Protein AF-0000000070372113 (afdb_homodimer)

pLDDT: mean 83.8, std 25.84, range [16.38, 98.88]

Solvent-accessible surface area (backbone atoms only — not comparable to full-atom values): 51735 Å² total; per-residue (Å²): 132,79,76,68,68,65,66,68,66,60,68,68,61,71,78,67,72,70,67,61,44,43,83,64,35,37,44,36,36,30,18,27,32,37,32,34,31,90,51,54,58,68,67,28,55,82,40,61,92,35,48,64,29,54,35,37,34,8,30,21,11,23,21,27,45,17,33,46,49,38,63,74,36,56,85,74,55,65,70,48,93,44,81,54,30,48,47,41,38,24,46,70,44,61,29,17,34,27,20,44,54,26,18,43,45,25,44,35,37,68,72,41,37,48,55,40,57,89,77,46,62,72,73,56,35,42,28,48,34,63,87,57,54,74,83,55,80,91,54,59,44,24,41,81,70,16,38,58,72,75,46,60,41,35,40,48,64,79,82,30,44,57,80,35,26,68,85,68,25,77,38,46,66,60,52,37,52,41,44,48,62,74,39,40,69,62,51,51,50,52,38,63,76,42,44,66,60,28,48,54,51,15,63,74,52,74,44,92,41,79,47,42,65,49,24,35,55,50,38,49,37,51,48,23,25,57,54,60,53,43,69,72,81,92,68,54,71,66,61,52,51,48,28,51,51,31,20,24,46,33,59,32,60,64,46,59,48,68,68,56,34,26,20,47,41,24,50,36,55,52,52,53,45,64,62,48,48,35,55,77,70,72,58,50,80,65,51,62,36,37,39,38,39,24,35,40,49,65,50,55,42,51,52,32,42,72,54,50,33,26,47,60,64,49,55,46,21,72,78,36,50,90,77,42,67,73,93,60,87,74,70,39,66,55,72,59,61,52,52,34,18,36,40,37,39,38,34,31,35,22,69,32,68,78,48,99,81,30,42,56,70,32,48,28,36,35,38,24,53,30,66,39,76,33,32,65,66,66,48,102,42,46,68,25,36,42,69,57,51,51,52,54,53,61,68,47,51,42,62,42,56,70,54,24,70,32,81,80,50,76,56,82,61,45,84,74,82,73,78,73,68,84,60,79,77,69,79,76,69,82,78,67,72,72,70,64,63,70,61,62,63,67,62,61,66,65,63,59,70,71,62,56,80,70,56,73,81,59,65,84,64,79,65,86,68,75,93,81,95,74,98,87,81,134,137,80,73,75,69,62,65,69,65,60,70,68,62,69,81,69,71,70,64,64,43,44,82,63,37,36,43,37,38,28,18,27,32,38,32,33,33,91,50,55,57,68,66,28,56,82,40,61,92,37,47,63,30,55,36,38,35,7,30,22,12,23,23,25,44,17,33,46,49,37,64,73,36,57,84,75,54,67,68,47,93,43,82,54,31,47,47,41,37,22,47,69,43,60,27,17,34,27,20,43,53,25,17,45,46,26,44,33,37,68,70,40,37,49,56,41,58,89,78,46,61,72,74,56,36,41,29,50,35,64,87,58,55,74,84,56,79,92,53,60,44,26,40,80,70,17,39,58,72,75,48,62,40,34,40,49,65,79,82,30,43,56,80,35,27,69,84,67,23,77,38,47,66,61,52,37,52,40,45,48,62,72,40,40,68,62,51,50,50,51,38,64,74,42,42,67,60,28,50,54,52,15,63,74,51,73,44,93,41,78,49,43,64,50,25,35,56,50,39,49,37,52,48,24,23,58,55,59,51,43,67,68,80,91,68,54,70,64,60,52,51,49,28,50,51,30,21,26,46,32,60,31,60,64,45,59,48,67,67,57,34,26,20,48,41,26,50,35,54,51,50,52,45,64,62,48,48,36,54,77,69,71,58,50,80,67,50,61,37,37,40,37,39,23,35,39,48,66,50,54,42,49,52,33,44,72,51,51,33,24,48,58,64,48,54,45,21,72,78,35,50,89,78,41,68,74,93,60,86,74,69,39,66,54,72,59,61,51,53,34,19,35,40,38,39,39,34,32,36,24,69,32,68,75,49,98,80,29,42,55,69,33,49,30,36,34,37,25,54,30,64,39,76,33,32,66,67,66,47,102,41,47,68,25,36,43,68,58,51,51,51,52,53,59,67,47,51,42,62,42,58,70,53,24,71,31,81,80,50,77,57,83,57,42,81,78,79,72,80,74,68,83,61,79,76,68,80,77,71,83,79,67,74,72,70,65,64,69,63,63,62,68,62,62,67,67,64,61,72,70,63,59,81,70,57,77,76,63,73,80,70,79,75,80,73,80,73,90,78,80,76,89,77,131

Organism: Tetrahymena thermophila (strain SB210) (NCBI:txid312017)

Foldseek 3Di:
DVPPPPPVVPPPPPCPVVPQWFFFAKEKEWAFFFFQAQDCFLNSVVVVVTHVHADPLRLVLLLVVLLVCCVVCPPLDDLEDDPLAEAAEEEPDRRLVSSVQSNVCNNNDFPSADFAPPPDDPCVLFDPDPPTDDPPVPGRANDPSRTDDDDYHYDYLAPCLQFNVLVNFQCLVVLLVLLCVLCVVVQVVLQVVCVVLQVVVCVSRVHGGRGLLVLLSVLSNQQSCVSVVHDDDDDDPVSNVSSQLSNQLNLQSSQVLQQSLLLSNLVNLVVVCVVVVCSLVVNSVSNHHYYYYRHHLNNVSSVCSLQQQAHNLVSCCVVPVPVRPDPDDRQHHDGRDDGGKMKMKIKIAGCAADDPVHGHRFIWIWIDTRRHTGCRLRDPDRIGTPVSVVLLSVVSHDHNCVRRVDDDDVPSSPDPPPPPPSPVPDDPDCPPPDPPPPVPPPVPPPPPPPPPPVPDPPPVPPPPPDDDDDDDDD/DPPPVPPVVPPPPPCPVVPLWFFFAKEKEWAFFFFQAQDCFLNSVVVVVTHVHADPLRLVLLLVVLLVCCVVCPPLDDLEDDPLAEAAEEEPDRRLVSSVQSNVCNNNDFPSADFADPPDDPCVLFDPDPPTDDPPVPGRANDPSRTDDDDYHYDYLAPCLQFNVLVNFQCLVVLLVLLCVLCVVVQVVLQVVCVVLQVVVCVSRVHGGRGLLVLLSVLSNQLSCVSVVHDDDDDDPVSNVSSQLSNQLNLQSSQVLQQRLLLSNLVNLVVVCVVVVCSLVVNSVSNHHYYYYRHHLNNVSSVCSLQQQAHNLVSCCVVPVPVRPDPDDRQHHDGRDDGGKMKMKIKIAGCAADDPVHGHRFIWIWIDTRRHTGCRLRDPDRIGTPVSVVLLSVVSHDHNCVRRVDDDDVPSSPDPPPPPPSPVPDDPDCPPPDPPPPVPPPVPPPPPPPPPPVPDPPPPPDPPPDDDPDDDDD

Structure (mmCIF, N/CA/C/O backbone):
data_AF-0000000070372113-model_v1
#
loop_
_entity.id
_entity.type
_entity.pdbx_description
1 polymer 'Histidine acid phosphatase family protein'
#
loop_
_atom_site.group_PDB
_atom_site.id
_atom_site.type_symbol
_atom_site.label_atom_id
_atom_site.label_alt_id
_atom_site.label_comp_id
_atom_site.label_asym_id
_atom_site.label_entity_id
_atom_site.label_seq_id
_atom_site.pdbx_PDB_ins_code
_atom_site.Cartn_x
_atom_site.Cartn_y
_atom_site.Cartn_z
_atom_site.occupancy
_atom_site.B_iso_or_equiv
_atom_site.auth_seq_id
_atom_site.auth_comp_id
_atom_site.auth_asym_id
_atom_site.auth_atom_id
_atom_site.pdbx_PDB_model_num
ATOM 1 N N . MET A 1 1 ? -46.75 -2.15 -52.312 1 27.75 1 MET A N 1
ATOM 2 C CA . MET A 1 1 ? -45.875 -1.444 -51.406 1 27.75 1 MET A CA 1
ATOM 3 C C . MET A 1 1 ? -45.938 -2.033 -50 1 27.75 1 MET A C 1
ATOM 5 O O . MET A 1 1 ? -45.312 -1.519 -49.094 1 27.75 1 MET A O 1
ATOM 9 N N . THR A 1 2 ? -46.938 -2.812 -49.656 1 32.88 2 THR A N 1
ATOM 10 C CA . THR A 1 2 ? -47.344 -3.43 -48.406 1 32.88 2 THR A CA 1
ATOM 11 C C . THR A 1 2 ? -46.375 -4.523 -48 1 32.88 2 THR A C 1
ATOM 13 O O . THR A 1 2 ? -46.5 -5.125 -46.906 1 32.88 2 THR A O 1
ATOM 16 N N . LYS A 1 3 ? -45.594 -5.113 -48.938 1 31.48 3 LYS A N 1
ATOM 17 C CA . LYS A 1 3 ? -44.844 -6.344 -48.719 1 31.48 3 LYS A CA 1
ATOM 18 C C . LYS A 1 3 ? -43.625 -6.094 -47.812 1 31.48 3 LYS A C 1
ATOM 20 O O . LYS A 1 3 ? -42.844 -6.996 -47.562 1 31.48 3 LYS A O 1
ATOM 25 N N . LYS A 1 4 ? -43.125 -4.852 -47.781 1 34.41 4 LYS A N 1
ATOM 26 C CA . LYS A 1 4 ? -41.781 -4.629 -47.25 1 34.41 4 LYS A CA 1
ATOM 27 C C . LYS A 1 4 ? -41.75 -4.727 -45.719 1 34.41 4 LYS A C 1
ATOM 29 O O . LYS A 1 4 ? -40.688 -4.59 -45.094 1 34.41 4 LYS A O 1
ATOM 34 N N . ILE A 1 5 ? -42.906 -4.422 -45.156 1 39.34 5 ILE A N 1
ATOM 35 C CA . ILE A 1 5 ? -42.75 -4.152 -43.75 1 39.34 5 ILE A CA 1
ATOM 36 C C . ILE A 1 5 ? -42.438 -5.453 -43 1 39.34 5 ILE A C 1
ATOM 38 O O . ILE A 1 5 ? -41.969 -5.434 -41.875 1 39.34 5 ILE A O 1
ATOM 42 N N . SER A 1 6 ? -42.875 -6.617 -43.656 1 38.94 6 SER A N 1
ATOM 43 C CA . SER A 1 6 ? -43.062 -7.73 -42.719 1 38.94 6 SER A CA 1
ATOM 44 C C . SER A 1 6 ? -41.719 -8.328 -42.312 1 38.94 6 SER A C 1
ATOM 46 O O . SER A 1 6 ? -41.594 -8.984 -41.281 1 38.94 6 SER A O 1
ATOM 48 N N . SER A 1 7 ? -40.719 -8.359 -43.344 1 40.34 7 SER A N 1
ATOM 49 C CA . SER A 1 7 ? -39.625 -9.305 -43.125 1 40.34 7 SER A CA 1
ATOM 50 C C . SER A 1 7 ? -38.656 -8.805 -42.062 1 40.34 7 SER A C 1
ATOM 52 O O . SER A 1 7 ? -37.844 -9.578 -41.562 1 40.34 7 SER A O 1
ATOM 54 N N . THR A 1 8 ? -38.531 -7.422 -42.031 1 39.66 8 THR A N 1
ATOM 55 C CA . THR A 1 8 ? -37.406 -6.938 -41.219 1 39.66 8 THR A CA 1
ATOM 56 C C . THR A 1 8 ? -37.656 -7.184 -39.719 1 39.66 8 THR A C 1
ATOM 58 O O . THR A 1 8 ? -36.781 -6.965 -38.906 1 39.66 8 THR A O 1
ATOM 61 N N . PHE A 1 9 ? -39 -7.375 -39.406 1 39.78 9 PHE A N 1
ATOM 62 C CA . PHE A 1 9 ? -39.25 -7.559 -37.969 1 39.78 9 PHE A CA 1
ATOM 63 C C . PHE A 1 9 ? -38.594 -8.836 -37.469 1 39.78 9 PHE A C 1
ATOM 65 O O . PHE A 1 9 ? -38.531 -9.078 -36.25 1 39.78 9 PHE A O 1
ATOM 72 N N . LEU A 1 10 ? -38.438 -9.828 -38.406 1 36.31 10 LEU A N 1
ATOM 73 C CA . LEU A 1 10 ? -38.031 -11.117 -37.875 1 36.31 10 LEU A CA 1
ATOM 74 C C . LEU A 1 10 ? -36.625 -11.031 -37.25 1 36.31 10 LEU A C 1
ATOM 76 O O . LEU A 1 10 ? -36.344 -11.664 -36.219 1 36.31 10 LEU A O 1
ATOM 80 N N . LEU A 1 11 ? -35.719 -10.391 -37.969 1 34.47 11 LEU A N 1
ATOM 81 C CA . LEU A 1 11 ? -34.344 -10.711 -37.656 1 34.47 11 LEU A CA 1
ATOM 82 C C . LEU A 1 11 ? -33.938 -10.148 -36.312 1 34.47 11 LEU A C 1
ATOM 84 O O . LEU A 1 11 ? -32.844 -10.43 -35.812 1 34.47 11 LEU A O 1
ATOM 88 N N . LEU A 1 12 ? -34.438 -8.969 -36 1 34.38 12 LEU A N 1
ATOM 89 C CA . LEU A 1 12 ? -33.844 -8.453 -34.781 1 34.38 12 LEU A CA 1
ATOM 90 C C . LEU A 1 12 ? -34.188 -9.336 -33.594 1 34.38 12 LEU A C 1
ATOM 92 O O . LEU A 1 12 ? -35.156 -9.055 -32.875 1 34.38 12 LEU A O 1
ATOM 96 N N . LEU A 1 13 ? -34.688 -10.555 -33.812 1 34.62 13 LEU A N 1
ATOM 97 C CA . LEU A 1 13 ? -34.656 -11.312 -32.562 1 34.62 13 LEU A CA 1
ATOM 98 C C . LEU A 1 13 ? -33.406 -11.031 -31.766 1 34.62 13 LEU A C 1
ATOM 100 O O . LEU A 1 13 ? -32.281 -11.336 -32.219 1 34.62 13 LEU A O 1
ATOM 104 N N . LEU A 1 14 ? -33.281 -9.914 -31.125 1 32.97 14 LEU A N 1
ATOM 105 C CA . LEU A 1 14 ? -32.312 -9.555 -30.094 1 32.97 14 LEU A CA 1
ATOM 106 C C . LEU A 1 14 ? -31.891 -10.773 -29.281 1 32.97 14 LEU A C 1
ATOM 108 O O . LEU A 1 14 ? -32.75 -11.516 -28.781 1 32.97 14 LEU A O 1
ATOM 112 N N . ALA A 1 15 ? -30.812 -11.484 -29.578 1 33.19 15 ALA A N 1
ATOM 113 C CA . ALA A 1 15 ? -30 -12.328 -28.688 1 33.19 15 ALA A CA 1
ATOM 114 C C . ALA A 1 15 ? -30.109 -11.859 -27.25 1 33.19 15 ALA A C 1
ATOM 116 O O . ALA A 1 15 ? -29.438 -10.898 -26.844 1 33.19 15 ALA A O 1
ATOM 117 N N . LEU A 1 16 ? -31.156 -11.438 -26.719 1 36.81 16 LEU A N 1
ATOM 118 C CA . LEU A 1 16 ? -31.188 -11.5 -25.266 1 36.81 16 LEU A CA 1
ATOM 119 C C . LEU A 1 16 ? -30.516 -12.781 -24.766 1 36.81 16 LEU A C 1
ATOM 121 O O . LEU A 1 16 ? -31.156 -13.844 -24.766 1 36.81 16 LEU A O 1
ATOM 125 N N . ALA A 1 17 ? -29.438 -13.211 -25.203 1 38.41 17 ALA A N 1
ATOM 126 C CA . ALA A 1 17 ? -28.719 -14.227 -24.438 1 38.41 17 ALA A CA 1
ATOM 127 C C . ALA A 1 17 ? -29.031 -14.109 -22.953 1 38.41 17 ALA A C 1
ATOM 129 O O . ALA A 1 17 ? -28.594 -13.164 -22.297 1 38.41 17 ALA A O 1
ATOM 130 N N . PHE A 1 18 ? -30.219 -14.242 -22.5 1 45.19 18 PHE A N 1
ATOM 131 C 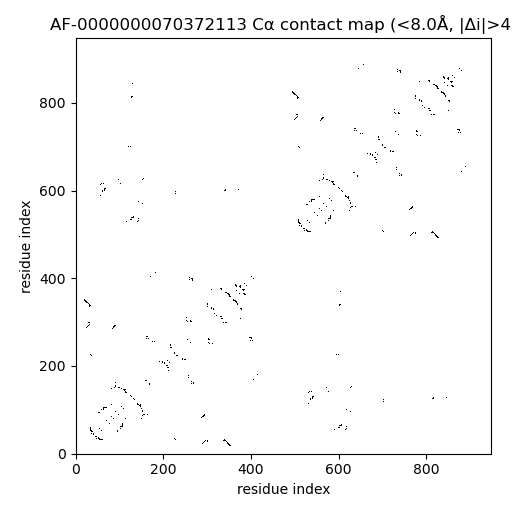CA . PHE A 1 18 ? -30.609 -14.477 -21.125 1 45.19 18 PHE A CA 1
ATOM 132 C C . PHE A 1 18 ? -29.484 -15.18 -20.359 1 45.19 18 PHE A C 1
ATOM 134 O O . PHE A 1 18 ? -29.109 -16.312 -20.688 1 45.19 18 PHE A O 1
ATOM 141 N N . ALA A 1 19 ? -28.578 -14.523 -19.812 1 61.56 19 ALA A N 1
ATOM 142 C CA . ALA A 1 19 ? -27.516 -15.094 -19 1 61.56 19 ALA A CA 1
ATOM 143 C C . ALA A 1 19 ? -28.078 -16.047 -17.953 1 61.56 19 ALA A C 1
ATOM 145 O O . ALA A 1 19 ? -29.047 -15.711 -17.25 1 61.56 19 ALA A O 1
ATOM 146 N N . ASN A 1 20 ? -28 -17.453 -17.984 1 85.56 20 ASN A N 1
ATOM 147 C CA . ASN A 1 20 ? -28.375 -18.562 -17.125 1 85.56 20 ASN A CA 1
ATOM 148 C C . ASN A 1 20 ? -27.906 -18.344 -15.688 1 85.56 20 ASN A C 1
ATOM 150 O O . ASN A 1 20 ? -28.312 -19.078 -14.781 1 85.56 20 ASN A O 1
ATOM 154 N N . ALA A 1 21 ? -27.219 -17.25 -15.5 1 95.25 21 ALA A N 1
ATOM 155 C CA . ALA A 1 21 ? -26.719 -16.953 -14.172 1 95.25 21 ALA A CA 1
ATOM 156 C C . ALA A 1 21 ? -26.203 -15.516 -14.086 1 95.25 21 ALA A C 1
ATOM 158 O O . ALA A 1 21 ? -25.922 -14.891 -15.109 1 95.25 21 ALA A O 1
ATOM 159 N N . GLU A 1 22 ? -26.297 -14.961 -12.977 1 96 22 GLU A N 1
ATOM 160 C CA . GLU A 1 22 ? -25.781 -13.609 -12.727 1 96 22 GLU A CA 1
ATOM 161 C C . GLU A 1 22 ? -24.484 -13.648 -11.922 1 96 22 GLU A C 1
ATOM 163 O O . GLU A 1 22 ? -24.422 -14.305 -10.875 1 96 22 GLU A O 1
ATOM 168 N N . LEU A 1 23 ? -23.438 -12.977 -12.414 1 97.31 23 LEU A N 1
ATOM 169 C CA . LEU A 1 23 ? -22.188 -12.828 -11.664 1 97.31 23 LEU A CA 1
ATOM 170 C C . LEU A 1 23 ? -22.391 -11.883 -10.477 1 97.31 23 LEU A C 1
ATOM 172 O O . LEU A 1 23 ? -22.828 -10.75 -10.648 1 97.31 23 LEU A O 1
ATOM 176 N N . LYS A 1 24 ? -22.031 -12.344 -9.25 1 97.31 24 LYS A N 1
ATOM 177 C CA . LYS A 1 24 ? -22.344 -11.57 -8.055 1 97.31 24 LYS A CA 1
ATOM 178 C C . LYS A 1 24 ? -21.062 -11.055 -7.395 1 97.31 24 LYS A C 1
ATOM 180 O O . LYS A 1 24 ? -21.094 -10.031 -6.707 1 97.31 24 LYS A O 1
ATOM 185 N N . PHE A 1 25 ? -19.984 -11.781 -7.586 1 98.06 25 PHE A N 1
ATOM 186 C CA . PHE A 1 25 ? -18.75 -11.453 -6.871 1 98.06 25 PHE A CA 1
ATOM 187 C C . PHE A 1 25 ? -17.547 -12.078 -7.559 1 98.06 25 PHE A C 1
ATOM 189 O O . PHE A 1 25 ? -17.625 -13.188 -8.078 1 98.06 25 PHE A O 1
ATOM 196 N N . VAL A 1 26 ? -16.422 -11.367 -7.551 1 98.56 26 VAL A N 1
ATOM 197 C CA . VAL A 1 26 ? -15.172 -11.883 -8.109 1 98.56 26 VAL A CA 1
ATOM 198 C C . VAL A 1 26 ? -14.039 -11.703 -7.102 1 98.56 26 VAL A C 1
ATOM 200 O O . VAL A 1 26 ? -13.875 -10.625 -6.527 1 98.56 26 VAL A O 1
ATOM 203 N N . PHE A 1 27 ? -13.336 -12.758 -6.824 1 98.75 27 PHE A N 1
ATOM 204 C CA . PHE A 1 27 ? -12.102 -12.734 -6.051 1 98.75 27 PHE A CA 1
ATOM 205 C C . PHE A 1 27 ? -10.914 -13.117 -6.926 1 98.75 27 PHE A C 1
ATOM 207 O O . PHE A 1 27 ? -10.859 -14.227 -7.461 1 98.75 27 PHE A O 1
ATOM 214 N N . GLN A 1 28 ? -9.984 -12.211 -7.074 1 98.81 28 GLN A N 1
ATOM 215 C CA . GLN A 1 28 ? -8.812 -12.422 -7.918 1 98.81 28 GLN A CA 1
ATOM 216 C C . GLN A 1 28 ? -7.539 -12.461 -7.082 1 98.81 28 GLN A C 1
ATOM 218 O O . GLN A 1 28 ? -7.312 -11.586 -6.246 1 98.81 28 GLN A O 1
ATOM 223 N N . LEU A 1 29 ? -6.723 -13.484 -7.246 1 98.88 29 LEU A N 1
ATOM 224 C CA . LEU A 1 29 ? -5.379 -13.594 -6.684 1 98.88 29 LEU A CA 1
ATOM 225 C C . LEU A 1 29 ? -4.348 -13.852 -7.777 1 98.88 29 LEU A C 1
ATOM 227 O O . LEU A 1 29 ? -4.578 -14.68 -8.664 1 98.88 29 LEU A O 1
ATOM 231 N N . TYR A 1 30 ? -3.256 -13.133 -7.723 1 98.88 30 TYR A N 1
ATOM 232 C CA . TYR A 1 30 ? -2.273 -13.383 -8.773 1 98.88 30 TYR A CA 1
ATOM 233 C C . TYR A 1 30 ? -0.854 -13.242 -8.234 1 98.88 30 TYR A C 1
ATOM 235 O O . TYR A 1 30 ? -0.632 -12.586 -7.215 1 98.88 30 TYR A O 1
ATOM 243 N N . ARG A 1 31 ? 0.081 -13.891 -8.953 1 98.88 31 ARG A N 1
ATOM 244 C CA . ARG A 1 31 ? 1.521 -13.734 -8.766 1 98.88 31 ARG A CA 1
ATOM 245 C C . ARG A 1 31 ? 2.016 -12.445 -9.422 1 98.88 31 ARG A C 1
ATOM 247 O O . ARG A 1 31 ? 1.484 -12.023 -10.453 1 98.88 31 ARG A O 1
ATOM 254 N N . HIS A 1 32 ? 2.959 -11.836 -8.852 1 98.88 32 HIS A N 1
ATOM 255 C CA . HIS A 1 32 ? 3.609 -10.68 -9.453 1 98.88 32 HIS A CA 1
ATOM 256 C C . HIS A 1 32 ? 4.137 -11.008 -10.852 1 98.88 32 HIS A C 1
ATOM 258 O O . HIS A 1 32 ? 4.191 -12.18 -11.234 1 98.88 32 HIS A O 1
ATOM 264 N N . GLY A 1 33 ? 4.488 -9.961 -11.609 1 98.81 33 GLY A N 1
ATOM 265 C CA . GLY A 1 33 ? 5.043 -10.109 -12.945 1 98.81 33 GLY A CA 1
ATOM 266 C C . GLY A 1 33 ? 6.523 -10.445 -12.945 1 98.81 33 GLY A C 1
ATOM 267 O O . GLY A 1 33 ? 7.094 -10.75 -11.891 1 98.81 33 GLY A O 1
ATOM 268 N N . ALA A 1 34 ? 7.051 -10.344 -14.117 1 98.62 34 ALA A N 1
ATOM 269 C CA . ALA A 1 34 ? 8.461 -10.68 -14.305 1 98.62 34 ALA A CA 1
ATOM 270 C C . ALA A 1 34 ? 9.352 -9.836 -13.406 1 98.62 34 ALA A C 1
ATOM 272 O O . ALA A 1 34 ? 9.117 -8.633 -13.234 1 98.62 34 ALA A O 1
ATOM 273 N N . ARG A 1 35 ? 10.367 -10.43 -12.852 1 97.94 35 ARG A N 1
ATOM 274 C CA . ARG A 1 35 ? 11.305 -9.781 -11.938 1 97.94 35 ARG A CA 1
ATOM 275 C C . ARG A 1 35 ? 12.75 -10.141 -12.297 1 97.94 35 ARG A C 1
ATOM 277 O O . ARG A 1 35 ? 12.992 -10.914 -13.219 1 97.94 35 ARG A O 1
ATOM 284 N N . GLY A 1 36 ? 13.672 -9.492 -11.609 1 96.44 36 GLY A N 1
ATOM 285 C CA . GLY A 1 36 ? 15.055 -9.914 -11.703 1 96.44 36 GLY A CA 1
ATOM 286 C C . GLY A 1 36 ? 15.32 -11.266 -11.07 1 96.44 36 GLY A C 1
ATOM 287 O O . GLY A 1 36 ? 14.516 -11.75 -10.273 1 96.44 36 GLY A O 1
ATOM 288 N N . PRO A 1 37 ? 16.453 -11.859 -11.477 1 95.38 37 PRO A N 1
ATOM 289 C CA . PRO A 1 37 ? 16.781 -13.188 -10.953 1 95.38 37 PRO A CA 1
ATOM 290 C C . PRO A 1 37 ? 17.219 -13.156 -9.492 1 95.38 37 PRO A C 1
ATOM 292 O O . PRO A 1 37 ? 17.438 -12.078 -8.938 1 95.38 37 PRO A O 1
ATOM 295 N N . ILE A 1 38 ? 17.219 -14.289 -8.852 1 92.06 38 ILE A N 1
ATOM 296 C CA . ILE A 1 38 ? 17.672 -14.398 -7.469 1 92.06 38 ILE A CA 1
ATOM 297 C C . ILE A 1 38 ? 19.078 -15 -7.426 1 92.06 38 ILE A C 1
ATOM 299 O O . ILE A 1 38 ? 19.719 -15.016 -6.375 1 92.06 38 ILE A O 1
ATOM 303 N N . ASN A 1 39 ? 19.516 -15.562 -8.57 1 89.44 39 ASN A N 1
ATOM 304 C CA . ASN A 1 39 ? 20.828 -16.156 -8.695 1 89.44 39 ASN A CA 1
ATOM 305 C C . ASN A 1 39 ? 21.656 -15.484 -9.797 1 89.44 39 ASN A C 1
ATOM 307 O O . ASN A 1 39 ? 21.094 -14.797 -10.648 1 89.44 39 ASN A O 1
ATOM 311 N N . ASP A 1 40 ? 22.938 -15.672 -9.719 1 88.88 40 ASP A N 1
ATOM 312 C CA . ASP A 1 40 ? 23.812 -15.039 -10.703 1 88.88 40 ASP A CA 1
ATOM 313 C C . ASP A 1 40 ? 24.219 -16.016 -11.797 1 88.88 40 ASP A C 1
ATOM 315 O O . ASP A 1 40 ? 25.141 -15.75 -12.57 1 88.88 40 ASP A O 1
ATOM 319 N N . TRP A 1 41 ? 23.562 -17.141 -11.836 1 89 41 TRP A N 1
ATOM 320 C CA . TRP A 1 41 ? 23.875 -18.109 -12.875 1 89 41 TRP A CA 1
ATOM 321 C C . TRP A 1 41 ? 23.406 -17.609 -14.242 1 89 41 TRP A C 1
ATOM 323 O O . TRP A 1 41 ? 22.594 -16.703 -14.336 1 89 41 TRP A O 1
ATOM 333 N N . PHE A 1 42 ? 24.031 -18.203 -15.328 1 90.5 42 PHE A N 1
ATOM 334 C CA . PHE A 1 42 ? 23.641 -17.891 -16.703 1 90.5 42 PHE A CA 1
ATOM 335 C C . PHE A 1 42 ? 23.703 -16.391 -16.938 1 90.5 42 PHE A C 1
ATOM 337 O O . PHE A 1 42 ? 22.734 -15.805 -17.453 1 90.5 42 PHE A O 1
ATOM 344 N N . ASN A 1 43 ? 24.625 -15.672 -16.438 1 79.38 43 ASN A N 1
ATOM 345 C CA . ASN A 1 43 ? 24.891 -14.242 -16.547 1 79.38 43 ASN A CA 1
ATOM 346 C C . ASN A 1 43 ? 23.891 -13.414 -15.742 1 79.38 43 ASN A C 1
ATOM 348 O O . ASN A 1 43 ? 23.625 -12.258 -16.062 1 79.38 43 ASN A O 1
ATOM 352 N N . GLY A 1 44 ? 23.344 -14.078 -14.828 1 75.5 44 GLY A N 1
ATOM 353 C CA . GLY A 1 44 ? 22.406 -13.383 -13.953 1 75.5 44 GLY A CA 1
ATOM 354 C C . GLY A 1 44 ? 23.062 -12.266 -13.164 1 75.5 44 GLY A C 1
ATOM 355 O O . GLY A 1 44 ? 22.375 -11.328 -12.734 1 75.5 44 GLY A O 1
ATOM 356 N N . GLY A 1 45 ? 24.312 -12.289 -13.047 1 78.88 45 GLY A N 1
ATOM 357 C CA . GLY A 1 45 ? 25.047 -11.273 -12.305 1 78.88 45 GLY A CA 1
ATOM 358 C C . GLY A 1 45 ? 24.953 -9.898 -12.93 1 78.88 45 GLY A C 1
ATOM 359 O O . GLY A 1 45 ? 25.109 -8.891 -12.242 1 78.88 45 GLY A O 1
ATOM 360 N N . GLU A 1 46 ? 24.641 -9.844 -14.172 1 85.81 46 GLU A N 1
ATOM 361 C CA . GLU A 1 46 ? 24.484 -8.57 -14.875 1 85.81 46 GLU A CA 1
ATOM 362 C C . GLU A 1 46 ? 23.234 -7.828 -14.406 1 85.81 46 GLU A C 1
ATOM 364 O O . GLU A 1 46 ? 23.078 -6.637 -14.68 1 85.81 46 GLU A O 1
ATOM 369 N N . GLN A 1 47 ? 22.422 -8.562 -13.664 1 91.06 47 GLN A N 1
ATOM 370 C CA . GLN A 1 47 ? 21.141 -8 -13.242 1 91.06 47 GLN A CA 1
ATOM 371 C C . GLN A 1 47 ? 21.125 -7.762 -11.734 1 91.06 47 GLN A C 1
ATOM 373 O O . GLN A 1 47 ? 20.047 -7.723 -11.125 1 91.06 47 GLN A O 1
ATOM 378 N N . LYS A 1 48 ? 22.188 -7.594 -11.117 1 88.81 48 LYS A N 1
ATOM 379 C CA . LYS A 1 48 ? 22.297 -7.5 -9.664 1 88.81 48 LYS A CA 1
ATOM 380 C C . LYS A 1 48 ? 21.516 -6.297 -9.133 1 88.81 48 LYS A C 1
ATOM 382 O O . LYS A 1 48 ? 20.953 -6.352 -8.039 1 88.81 48 LYS A O 1
ATOM 387 N N . ASP A 1 49 ? 21.422 -5.27 -9.875 1 87.75 49 ASP A N 1
ATOM 388 C CA . ASP A 1 49 ? 20.766 -4.035 -9.445 1 87.75 49 ASP A CA 1
ATOM 389 C C . ASP A 1 49 ? 19.25 -4.203 -9.383 1 87.75 49 ASP A C 1
ATOM 391 O O . ASP A 1 49 ? 18.562 -3.395 -8.766 1 87.75 49 ASP A O 1
ATOM 395 N N . ILE A 1 50 ? 18.75 -5.27 -10.008 1 91.81 50 ILE A N 1
ATOM 396 C CA . ILE A 1 50 ? 17.297 -5.438 -10.047 1 91.81 50 ILE A CA 1
ATOM 397 C C . ILE A 1 50 ? 16.922 -6.801 -9.469 1 91.81 50 ILE A C 1
ATOM 399 O O . ILE A 1 50 ? 15.844 -7.332 -9.766 1 91.81 50 ILE A O 1
ATOM 403 N N . TYR A 1 51 ? 17.828 -7.402 -8.664 1 93 51 TYR A N 1
ATOM 404 C CA . TYR A 1 51 ? 17.516 -8.688 -8.047 1 93 51 TYR A CA 1
ATOM 405 C C . TYR A 1 51 ? 16.188 -8.625 -7.301 1 93 51 TYR A C 1
ATOM 407 O O . TYR A 1 51 ? 15.977 -7.734 -6.473 1 93 51 TYR A O 1
ATOM 415 N N . ASN A 1 52 ? 15.289 -9.516 -7.68 1 94.06 52 ASN A N 1
ATOM 416 C CA . ASN A 1 52 ? 14.016 -9.727 -7.004 1 94.06 52 ASN A CA 1
ATOM 417 C C . ASN A 1 52 ? 13.039 -8.586 -7.273 1 94.06 52 ASN A C 1
ATOM 419 O O . ASN A 1 52 ? 11.891 -8.625 -6.824 1 94.06 52 ASN A O 1
ATOM 423 N N . GLU A 1 53 ? 13.461 -7.543 -8.039 1 96.69 53 GLU A N 1
ATOM 424 C CA . GLU A 1 53 ? 12.609 -6.383 -8.305 1 96.69 53 GLU A CA 1
ATOM 425 C C . GLU A 1 53 ? 11.781 -6.578 -9.57 1 96.69 53 GLU A C 1
ATOM 427 O O . GLU A 1 53 ? 12.242 -7.195 -10.531 1 96.69 53 GLU A O 1
ATOM 432 N N . LEU A 1 54 ? 10.562 -6.023 -9.516 1 98.19 54 LEU A N 1
ATOM 433 C CA . LEU A 1 54 ? 9.734 -6.055 -10.719 1 98.19 54 LEU A CA 1
ATOM 434 C C . LEU A 1 54 ? 10.422 -5.34 -11.875 1 98.19 54 LEU A C 1
ATOM 436 O O . LEU A 1 54 ? 11.023 -4.277 -11.688 1 98.19 54 LEU A O 1
ATOM 440 N N . THR A 1 55 ? 10.328 -5.887 -13.062 1 97.5 55 THR A N 1
ATOM 441 C CA . THR A 1 55 ? 10.914 -5.277 -14.25 1 97.5 55 THR A CA 1
ATOM 442 C C . THR A 1 55 ? 9.844 -4.613 -15.109 1 97.5 55 THR A C 1
ATOM 444 O O . THR A 1 55 ? 8.648 -4.848 -14.906 1 97.5 55 THR A O 1
ATOM 447 N N . PRO A 1 56 ? 10.258 -3.832 -16.109 1 97.62 56 PRO A N 1
ATOM 448 C CA . PRO A 1 56 ? 9.281 -3.232 -17.016 1 97.62 56 PRO A CA 1
ATOM 449 C C . PRO A 1 56 ? 8.414 -4.273 -17.719 1 97.62 56 PRO A C 1
ATOM 451 O O . PRO A 1 56 ? 7.227 -4.031 -17.969 1 97.62 56 PRO A O 1
ATOM 454 N N . THR A 1 57 ? 9 -5.398 -18 1 98.44 57 THR A N 1
ATOM 455 C CA . THR A 1 57 ? 8.234 -6.484 -18.594 1 98.44 57 THR A CA 1
ATOM 456 C C . THR A 1 57 ? 7.121 -6.945 -17.656 1 98.44 57 THR A C 1
ATOM 458 O O . THR A 1 57 ? 5.996 -7.199 -18.094 1 98.44 57 THR A O 1
ATOM 461 N N . GLY A 1 58 ? 7.48 -7.094 -16.422 1 98.69 58 GLY A N 1
ATOM 462 C CA . GLY A 1 58 ? 6.484 -7.465 -15.43 1 98.69 58 GLY A CA 1
ATOM 463 C C . GLY A 1 58 ? 5.367 -6.449 -15.289 1 98.69 58 GLY A C 1
ATOM 464 O O . GLY A 1 58 ? 4.203 -6.816 -15.117 1 98.69 58 GLY A O 1
ATOM 465 N N . GLU A 1 59 ? 5.691 -5.18 -15.344 1 98.62 59 GLU A N 1
ATOM 466 C CA . GLU A 1 59 ? 4.676 -4.129 -15.328 1 98.62 59 GLU A CA 1
ATOM 467 C C . GLU A 1 59 ? 3.713 -4.277 -16.5 1 98.62 59 GLU A C 1
ATOM 469 O O . GLU A 1 59 ? 2.496 -4.207 -16.328 1 98.62 59 GLU A O 1
ATOM 474 N N . ARG A 1 60 ? 4.27 -4.52 -17.641 1 98.62 60 ARG A N 1
ATOM 475 C CA . ARG A 1 60 ? 3.467 -4.641 -18.859 1 98.62 60 ARG A CA 1
ATOM 476 C C . ARG A 1 60 ? 2.572 -5.875 -18.797 1 98.62 60 ARG A C 1
ATOM 478 O O . ARG A 1 60 ? 1.423 -5.836 -19.234 1 98.62 60 ARG A O 1
ATOM 485 N N . GLN A 1 61 ? 3.133 -6.984 -18.297 1 98.75 61 GLN A N 1
ATOM 486 C CA . GLN A 1 61 ? 2.318 -8.18 -18.109 1 98.75 61 GLN A CA 1
ATOM 487 C C . GLN A 1 61 ? 1.062 -7.859 -17.297 1 98.75 61 GLN A C 1
ATOM 489 O O . GLN A 1 61 ? -0.039 -8.273 -17.672 1 98.75 61 GLN A O 1
ATOM 494 N N . HIS A 1 62 ? 1.229 -7.113 -16.281 1 98.81 62 HIS A N 1
ATOM 495 C CA . HIS A 1 62 ? 0.099 -6.848 -15.406 1 98.81 62 HIS A CA 1
ATOM 496 C C . HIS A 1 62 ? -0.822 -5.785 -15.992 1 98.81 62 HIS A C 1
ATOM 498 O O . HIS A 1 62 ? -2.039 -5.832 -15.797 1 98.81 62 HIS A O 1
ATOM 504 N N . TYR A 1 63 ? -0.255 -4.816 -16.672 1 98.62 63 TYR A N 1
ATOM 505 C CA . TYR A 1 63 ? -1.141 -3.928 -17.406 1 98.62 63 TYR A CA 1
ATOM 506 C C . TYR A 1 63 ? -2.055 -4.719 -18.344 1 98.62 63 TYR A C 1
ATOM 508 O O . TYR A 1 63 ? -3.268 -4.5 -18.359 1 98.62 63 TYR A O 1
ATOM 516 N N . ASN A 1 64 ? -1.466 -5.617 -19.062 1 98.75 64 ASN A N 1
ATOM 517 C CA . ASN A 1 64 ? -2.232 -6.422 -20 1 98.75 64 ASN A CA 1
ATOM 518 C C . ASN A 1 64 ? -3.234 -7.324 -19.297 1 98.75 64 ASN A C 1
ATOM 520 O O . ASN A 1 64 ? -4.352 -7.523 -19.781 1 98.75 64 ASN A O 1
ATOM 524 N N . LEU A 1 65 ? -2.791 -7.891 -18.188 1 98.81 65 LEU A N 1
ATOM 525 C CA . LEU A 1 65 ? -3.727 -8.711 -17.422 1 98.81 65 LEU A CA 1
ATOM 526 C C . LEU A 1 65 ? -4.898 -7.875 -16.922 1 98.81 65 LEU A C 1
ATOM 528 O O . LEU A 1 65 ? -6.051 -8.312 -16.984 1 98.81 65 LEU A O 1
ATOM 532 N N . GLY A 1 66 ? -4.602 -6.672 -16.375 1 98.5 66 GLY A N 1
ATOM 533 C CA . GLY A 1 66 ? -5.66 -5.766 -15.969 1 98.5 66 GLY A CA 1
ATOM 534 C C . GLY A 1 66 ? -6.605 -5.395 -17.094 1 98.5 66 GLY A C 1
ATOM 535 O O . GLY A 1 66 ? -7.824 -5.367 -16.906 1 98.5 66 GLY A O 1
ATOM 536 N N . SER A 1 67 ? -6.039 -5.113 -18.219 1 98 67 SER A N 1
ATOM 537 C CA . SER A 1 67 ? -6.84 -4.781 -19.391 1 98 67 SER A CA 1
ATOM 538 C C . SER A 1 67 ? -7.723 -5.949 -19.812 1 98 67 SER A C 1
ATOM 540 O O . SER A 1 67 ? -8.867 -5.75 -20.234 1 98 67 SER A O 1
ATOM 542 N N . LYS A 1 68 ? -7.152 -7.125 -19.719 1 98.25 68 LYS A N 1
ATOM 543 C CA . LYS A 1 68 ? -7.93 -8.32 -20.031 1 98.25 68 LYS A CA 1
ATOM 544 C C . LYS A 1 68 ? -9.117 -8.461 -19.078 1 98.25 68 LYS A C 1
ATOM 546 O O . LYS A 1 68 ? -10.211 -8.844 -19.484 1 98.25 68 LYS A O 1
ATOM 551 N N . MET A 1 69 ? -8.891 -8.211 -17.75 1 98.06 69 MET A N 1
ATOM 552 C CA . MET A 1 69 ? -9.984 -8.227 -16.797 1 98.06 69 MET A CA 1
ATOM 553 C C . MET A 1 69 ? -11.062 -7.219 -17.188 1 98.06 69 MET A C 1
ATOM 555 O O . MET A 1 69 ? -12.258 -7.527 -17.125 1 98.06 69 MET A O 1
ATOM 559 N N . ARG A 1 70 ? -10.641 -6.008 -17.547 1 96.88 70 ARG A N 1
ATOM 560 C CA . ARG A 1 70 ? -11.578 -4.98 -17.969 1 96.88 70 ARG A CA 1
ATOM 561 C C . ARG A 1 70 ? -12.422 -5.465 -19.141 1 96.88 70 ARG A C 1
ATOM 563 O O . ARG A 1 70 ? -13.641 -5.273 -19.156 1 96.88 70 ARG A O 1
ATOM 570 N N . GLU A 1 71 ? -11.805 -6.055 -20.062 1 96.56 71 GLU A N 1
ATOM 571 C CA . GLU A 1 71 ? -12.484 -6.551 -21.25 1 96.56 71 GLU A CA 1
ATOM 572 C C . GLU A 1 71 ? -13.461 -7.668 -20.891 1 96.56 71 GLU A C 1
ATOM 574 O O . GLU A 1 71 ? -14.617 -7.648 -21.328 1 96.56 71 GLU A O 1
ATOM 579 N N . GLU A 1 72 ? -13 -8.594 -20.109 1 96.06 72 GLU A N 1
ATOM 580 C CA . GLU A 1 72 ? -13.773 -9.797 -19.828 1 96.06 72 GLU A CA 1
ATOM 581 C C . GLU A 1 72 ? -14.945 -9.5 -18.891 1 96.06 72 GLU A C 1
ATOM 583 O O . GLU A 1 72 ? -15.992 -10.133 -18.984 1 96.06 72 GLU A O 1
ATOM 588 N N . TYR A 1 73 ? -14.766 -8.625 -18.047 1 96.81 73 TYR A N 1
ATOM 589 C CA . TYR A 1 73 ? -15.797 -8.367 -17.047 1 96.81 73 TYR A CA 1
ATOM 590 C C . TYR A 1 73 ? -16.469 -7.023 -17.297 1 96.81 73 TYR A C 1
ATOM 592 O O . TYR A 1 73 ? -16.891 -6.344 -16.359 1 96.81 73 TYR A O 1
ATOM 600 N N . LYS A 1 74 ? -16.5 -6.758 -18.562 1 91.31 74 LYS A N 1
ATOM 601 C CA . LYS A 1 74 ? -17.188 -5.539 -18.969 1 91.31 74 LYS A CA 1
ATOM 602 C C . LYS A 1 74 ? -18.625 -5.527 -18.453 1 91.31 74 LYS A C 1
ATOM 604 O O . LYS A 1 74 ? -19.328 -6.547 -18.5 1 91.31 74 LYS A O 1
ATOM 609 N N . GLY A 1 75 ? -19.156 -4.562 -17.844 1 89.69 75 GLY A N 1
ATOM 610 C CA . GLY A 1 75 ? -20.5 -4.469 -17.297 1 89.69 75 GLY A CA 1
ATOM 611 C C . GLY A 1 75 ? -20.547 -4.758 -15.805 1 89.69 75 GLY A C 1
ATOM 612 O O . GLY A 1 75 ? -21.422 -4.254 -15.094 1 89.69 75 GLY A O 1
ATOM 613 N N . PHE A 1 76 ? -19.719 -5.75 -15.43 1 94.75 76 PHE A N 1
ATOM 614 C CA . PHE A 1 76 ? -19.656 -6.078 -14.016 1 94.75 76 PHE A CA 1
ATOM 615 C C . PHE A 1 76 ? -18.734 -5.125 -13.273 1 94.75 76 PHE A C 1
ATOM 617 O O . PHE A 1 76 ? -19.062 -4.66 -12.18 1 94.75 76 PHE A O 1
ATOM 624 N N . LEU A 1 77 ? -17.594 -4.867 -13.898 1 92.38 77 LEU A N 1
ATOM 625 C CA . LEU A 1 77 ? -16.641 -3.922 -13.336 1 92.38 77 LEU A CA 1
ATOM 626 C C . LEU A 1 77 ? -17.062 -2.484 -13.633 1 92.38 77 LEU A C 1
ATOM 628 O O . LEU A 1 77 ? -17.328 -2.133 -14.781 1 92.38 77 LEU A O 1
ATOM 632 N N . PRO A 1 78 ? -17.141 -1.68 -12.547 1 89.31 78 PRO A N 1
ATOM 633 C CA . PRO A 1 78 ? -17.438 -0.275 -12.836 1 89.31 78 PRO A CA 1
ATOM 634 C C . PRO A 1 78 ? -16.312 0.421 -13.594 1 89.31 78 PRO A C 1
ATOM 636 O O . PRO A 1 78 ? -15.148 0.062 -13.445 1 89.31 78 PRO A O 1
ATOM 639 N N . SER A 1 79 ? -16.703 1.393 -14.383 1 88.5 79 SER A N 1
ATOM 640 C CA . SER A 1 79 ? -15.703 2.133 -15.156 1 88.5 79 SER A CA 1
ATOM 641 C C . SER A 1 79 ? -14.82 2.98 -14.242 1 88.5 79 SER A C 1
ATOM 643 O O . SER A 1 79 ? -13.633 3.172 -14.516 1 88.5 79 SER A O 1
ATOM 645 N N . LYS A 1 80 ? -15.453 3.439 -13.211 1 91.81 80 LYS A N 1
ATOM 646 C CA . LYS A 1 80 ? -14.734 4.25 -12.227 1 91.81 80 LYS A CA 1
ATOM 647 C C . LYS A 1 80 ? -14.562 3.5 -10.914 1 91.81 80 LYS A C 1
ATOM 649 O O . LYS A 1 80 ? -15.484 2.816 -10.453 1 91.81 80 LYS A O 1
ATOM 654 N N . PHE A 1 81 ? -13.422 3.68 -10.414 1 92.94 81 PHE A N 1
ATOM 655 C CA . PHE A 1 81 ? -13.156 3.076 -9.109 1 92.94 81 PHE A CA 1
ATOM 656 C C . PHE A 1 81 ? -14.148 3.57 -8.07 1 92.94 81 PHE A C 1
ATOM 658 O O . PHE A 1 81 ? -14.391 4.773 -7.953 1 92.94 81 PHE A O 1
ATOM 665 N N . ASN A 1 82 ? -14.695 2.688 -7.422 1 91.38 82 ASN A N 1
ATOM 666 C CA . ASN A 1 82 ? -15.547 2.916 -6.262 1 91.38 82 ASN A CA 1
ATOM 667 C C . ASN A 1 82 ? -15.023 2.174 -5.031 1 91.38 82 ASN A C 1
ATOM 669 O O . ASN A 1 82 ? -14.953 0.944 -5.031 1 91.38 82 ASN A O 1
ATOM 673 N N . HIS A 1 83 ? -14.773 2.916 -3.988 1 91.38 83 HIS A N 1
ATOM 674 C CA . HIS A 1 83 ? -14.117 2.371 -2.803 1 91.38 83 HIS A CA 1
ATOM 675 C C . HIS A 1 83 ? -15 1.333 -2.115 1 91.38 83 HIS A C 1
ATOM 677 O O . HIS A 1 83 ? -14.5 0.485 -1.372 1 91.38 83 HIS A O 1
ATOM 683 N N . SER A 1 84 ? -16.266 1.39 -2.256 1 93.06 84 SER A N 1
ATOM 684 C CA . SER A 1 84 ? -17.172 0.43 -1.619 1 93.06 84 SER A CA 1
ATOM 685 C C . SER A 1 84 ? -17.234 -0.874 -2.408 1 93.06 84 SER A C 1
ATOM 687 O O . SER A 1 84 ? -17.578 -1.922 -1.856 1 93.06 84 SER A O 1
ATOM 689 N N . GLU A 1 85 ? -16.812 -0.867 -3.684 1 95.38 85 GLU A N 1
ATOM 690 C CA . GLU A 1 85 ? -17.062 -2.012 -4.555 1 95.38 85 GLU A CA 1
ATOM 691 C C . GLU A 1 85 ? -15.781 -2.801 -4.801 1 95.38 85 GLU A C 1
ATOM 693 O O . GLU A 1 85 ? -15.828 -3.969 -5.191 1 95.38 85 GLU A O 1
ATOM 698 N N . ILE A 1 86 ? -14.672 -2.158 -4.621 1 96.75 86 ILE A N 1
ATOM 699 C CA . ILE A 1 86 ? -13.406 -2.775 -4.992 1 96.75 86 ILE A CA 1
ATOM 700 C C . ILE A 1 86 ? -12.438 -2.715 -3.809 1 96.75 86 ILE A C 1
ATOM 702 O O . ILE A 1 86 ? -12.242 -1.653 -3.213 1 96.75 86 ILE A O 1
ATOM 706 N N . TYR A 1 87 ? -11.844 -3.791 -3.48 1 97.31 87 TYR A N 1
ATOM 707 C CA . TYR A 1 87 ? -10.812 -3.855 -2.457 1 97.31 87 TYR A CA 1
ATOM 708 C C . TYR A 1 87 ? -9.547 -4.512 -3 1 97.31 87 TY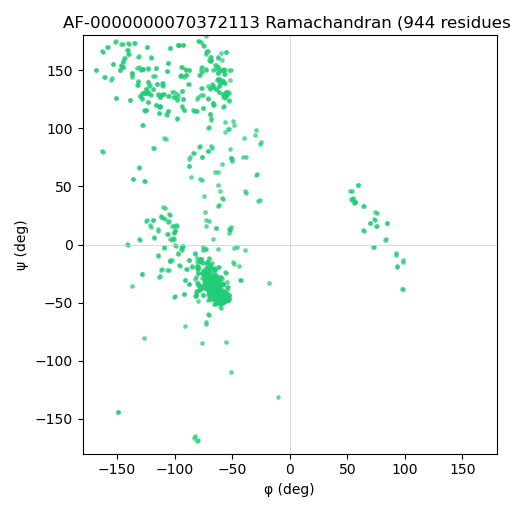R A C 1
ATOM 710 O O . TYR A 1 87 ? -9.609 -5.586 -3.605 1 97.31 87 TYR A O 1
ATOM 718 N N . VAL A 1 88 ? -8.414 -3.896 -2.805 1 98.38 88 VAL A N 1
ATOM 719 C CA . VAL A 1 88 ? -7.141 -4.402 -3.299 1 98.38 88 VAL A CA 1
ATOM 720 C C . VAL A 1 88 ? -6.156 -4.551 -2.139 1 98.38 88 VAL A C 1
ATOM 722 O O . VAL A 1 88 ? -5.965 -3.617 -1.356 1 98.38 88 VAL A O 1
ATOM 725 N N . ARG A 1 89 ? -5.527 -5.684 -2.031 1 98.06 89 ARG A N 1
ATOM 726 C CA . ARG A 1 89 ? -4.5 -5.953 -1.033 1 98.06 89 ARG A CA 1
ATOM 727 C C . ARG A 1 89 ? -3.273 -6.598 -1.671 1 98.06 89 ARG A C 1
ATOM 729 O O . ARG A 1 89 ? -3.4 -7.441 -2.561 1 98.06 89 ARG A O 1
ATOM 736 N N . SER A 1 90 ? -2.123 -6.191 -1.3 1 98.44 90 SER A N 1
ATOM 737 C CA . SER A 1 90 ? -0.858 -6.762 -1.755 1 98.44 90 SER A CA 1
ATOM 738 C C . SER A 1 90 ? -0.016 -7.246 -0.58 1 98.44 90 SER A C 1
ATOM 740 O O . SER A 1 90 ? -0.192 -6.785 0.549 1 98.44 90 SER A O 1
ATOM 742 N N . THR A 1 91 ? 0.811 -8.258 -0.84 1 98.06 91 THR A N 1
ATOM 743 C CA . THR A 1 91 ? 1.887 -8.469 0.123 1 98.06 91 THR A CA 1
ATOM 744 C C . THR A 1 91 ? 2.811 -7.25 0.174 1 98.06 91 THR A C 1
ATOM 746 O O . THR A 1 91 ? 2.814 -6.43 -0.744 1 98.06 91 THR A O 1
ATOM 749 N N . ASP A 1 92 ? 3.539 -7.164 1.232 1 96.56 92 ASP A N 1
ATOM 750 C CA . ASP A 1 92 ? 4.387 -5.992 1.45 1 96.56 92 ASP A CA 1
ATOM 751 C C . ASP A 1 92 ? 5.754 -6.176 0.794 1 96.56 92 ASP A C 1
ATOM 753 O O . ASP A 1 92 ? 6.773 -6.258 1.482 1 96.56 92 ASP A O 1
ATOM 757 N N . MET A 1 93 ? 5.777 -6.203 -0.493 1 97.19 93 MET A N 1
ATOM 758 C CA . MET A 1 93 ? 6.98 -6.281 -1.321 1 97.19 93 MET A CA 1
ATOM 759 C C . MET A 1 93 ? 6.887 -5.324 -2.504 1 97.19 93 MET A C 1
ATOM 761 O O . MET A 1 93 ? 5.82 -5.156 -3.094 1 97.19 93 MET A O 1
ATOM 765 N N . ASN A 1 94 ? 8 -4.781 -2.941 1 97.44 94 ASN A N 1
ATOM 766 C CA . ASN A 1 94 ? 8.008 -3.852 -4.066 1 97.44 94 ASN A CA 1
ATOM 767 C C . ASN A 1 94 ? 7.371 -4.465 -5.309 1 97.44 94 ASN A C 1
ATOM 769 O O . ASN A 1 94 ? 6.504 -3.852 -5.93 1 97.44 94 ASN A O 1
ATOM 773 N N . ARG A 1 95 ? 7.758 -5.629 -5.641 1 98.25 95 ARG A N 1
ATOM 774 C CA . ARG A 1 95 ? 7.352 -6.242 -6.902 1 98.25 95 ARG A CA 1
ATOM 775 C C . ARG A 1 95 ? 5.855 -6.539 -6.906 1 98.25 95 ARG A C 1
ATOM 777 O O . ARG A 1 95 ? 5.203 -6.449 -7.949 1 98.25 95 ARG A O 1
ATOM 784 N N . THR A 1 96 ? 5.27 -6.922 -5.75 1 98.75 96 THR A N 1
ATOM 785 C CA . THR A 1 96 ? 3.84 -7.207 -5.707 1 98.75 96 THR A CA 1
ATOM 786 C C . THR A 1 96 ? 3.029 -5.914 -5.691 1 98.75 96 THR A C 1
ATOM 788 O O . THR A 1 96 ? 1.977 -5.828 -6.328 1 98.75 96 THR A O 1
ATOM 791 N N . LEU A 1 97 ? 3.516 -4.93 -5.004 1 98.62 97 LEU A N 1
ATOM 792 C CA . LEU A 1 97 ? 2.865 -3.623 -4.973 1 98.62 97 LEU A CA 1
ATOM 793 C C . LEU A 1 97 ? 2.867 -2.982 -6.355 1 98.62 97 LEU A C 1
ATOM 795 O O . LEU A 1 97 ? 1.839 -2.48 -6.816 1 98.62 97 LEU A O 1
ATOM 799 N N . MET A 1 98 ? 3.949 -3.041 -6.992 1 98.56 98 MET A N 1
ATOM 800 C CA . MET A 1 98 ? 4.082 -2.461 -8.328 1 98.56 98 MET A CA 1
ATOM 801 C C . MET A 1 98 ? 3.262 -3.244 -9.344 1 98.56 98 MET A C 1
ATOM 803 O O . MET A 1 98 ? 2.707 -2.664 -10.281 1 98.56 98 MET A O 1
ATOM 807 N N . SER A 1 99 ? 3.219 -4.562 -9.188 1 98.88 99 SER A N 1
ATOM 808 C CA . SER A 1 99 ? 2.361 -5.379 -10.039 1 98.88 99 SER A CA 1
ATOM 809 C C . SER A 1 99 ? 0.896 -4.98 -9.891 1 98.88 99 SER A C 1
ATOM 811 O O . SER A 1 99 ? 0.181 -4.848 -10.883 1 98.88 99 SER A O 1
ATOM 813 N N . ALA A 1 100 ? 0.482 -4.801 -8.664 1 98.88 100 ALA A N 1
ATOM 814 C CA . ALA A 1 100 ? -0.896 -4.387 -8.422 1 98.88 100 ALA A CA 1
ATOM 815 C C . ALA A 1 100 ? -1.183 -3.031 -9.062 1 98.88 100 ALA A C 1
ATOM 817 O O . ALA A 1 100 ? -2.219 -2.85 -9.703 1 98.88 100 ALA A O 1
ATOM 818 N N . ALA A 1 101 ? -0.28 -2.098 -8.836 1 98.44 101 ALA A N 1
ATOM 819 C CA . ALA A 1 101 ? -0.458 -0.76 -9.398 1 98.44 101 ALA A CA 1
ATOM 820 C C . ALA A 1 101 ? -0.529 -0.809 -10.922 1 98.44 101 ALA A C 1
ATOM 822 O O . ALA A 1 101 ? -1.346 -0.117 -11.531 1 98.44 101 ALA A O 1
ATOM 823 N N . SER A 1 102 ? 0.302 -1.624 -11.523 1 98.56 102 SER A N 1
ATOM 824 C CA . SER A 1 102 ? 0.3 -1.786 -12.977 1 98.56 102 SER A CA 1
ATOM 825 C C . SER A 1 102 ? -0.99 -2.441 -13.461 1 98.56 102 SER A C 1
ATOM 827 O O . SER A 1 102 ? -1.559 -2.033 -14.477 1 98.56 102 SER A O 1
ATOM 829 N N . HIS A 1 103 ? -1.378 -3.457 -12.742 1 98.81 103 HIS A N 1
ATOM 830 C CA . HIS A 1 103 ? -2.623 -4.164 -13.031 1 98.81 103 HIS A CA 1
ATOM 831 C C . HIS A 1 103 ? -3.809 -3.203 -13.047 1 98.81 103 HIS A C 1
ATOM 833 O O . HIS A 1 103 ? -4.652 -3.27 -13.938 1 98.81 103 HIS A O 1
ATOM 839 N N . LEU A 1 104 ? -3.842 -2.322 -12.141 1 98.38 104 LEU A N 1
ATOM 840 C CA . LEU A 1 104 ? -4.969 -1.416 -11.938 1 98.38 104 LEU A CA 1
ATOM 841 C C . LEU A 1 104 ? -5 -0.339 -13.016 1 98.38 104 LEU A C 1
ATOM 843 O O . LEU A 1 104 ? -6.062 0.193 -13.336 1 98.38 104 LEU A O 1
ATOM 847 N N . GLN A 1 105 ? -3.859 -0.019 -13.617 1 97.31 105 GLN A N 1
ATOM 848 C CA . GLN A 1 105 ? -3.844 0.902 -14.75 1 97.31 105 GLN A CA 1
ATOM 849 C C . GLN A 1 105 ? -4.543 0.295 -15.961 1 97.31 105 GLN A C 1
ATOM 851 O O . GLN A 1 105 ? -5.094 1.019 -16.797 1 97.31 105 GLN A O 1
ATOM 856 N N . GLY A 1 106 ? -4.438 -1.024 -16.062 1 97.56 106 GLY A N 1
ATOM 857 C CA . GLY A 1 106 ? -5.164 -1.702 -17.125 1 97.56 106 GLY A CA 1
ATOM 858 C C . GLY A 1 106 ? -6.637 -1.88 -16.812 1 97.56 106 GLY A C 1
ATOM 859 O O . GLY A 1 106 ? -7.484 -1.715 -17.703 1 97.56 106 GLY A O 1
ATOM 860 N N . MET A 1 107 ? -6.91 -2.18 -15.609 1 97.5 107 MET A N 1
ATOM 861 C CA . MET A 1 107 ? -8.273 -2.463 -15.172 1 97.5 107 MET A CA 1
ATOM 862 C C . MET A 1 107 ? -9.109 -1.19 -15.148 1 97.5 107 MET A C 1
ATOM 864 O O . MET A 1 107 ? -10.312 -1.23 -15.414 1 97.5 107 MET A O 1
ATOM 868 N N . PHE A 1 108 ? -8.555 -0.08 -14.727 1 96.62 108 PHE A N 1
ATOM 869 C CA . PHE A 1 108 ? -9.141 1.258 -14.727 1 96.62 108 PHE A CA 1
ATOM 870 C C . PHE A 1 108 ? -8.32 2.201 -15.602 1 96.62 108 PHE A C 1
ATOM 872 O O . PHE A 1 108 ? -7.555 3.02 -15.094 1 96.62 108 PHE A O 1
ATOM 879 N N . PRO A 1 109 ? -8.578 2.152 -16.875 1 93.69 109 PRO A N 1
ATOM 880 C CA . PRO A 1 109 ? -7.668 2.799 -17.828 1 93.69 109 PRO A CA 1
ATOM 881 C C . PRO A 1 109 ? -7.801 4.32 -17.828 1 93.69 109 PRO A C 1
ATOM 883 O O . PRO A 1 109 ? -8.695 4.867 -17.172 1 93.69 109 PRO A O 1
ATOM 886 N N . GLU A 1 110 ? -6.867 4.957 -18.531 1 93 110 GLU A N 1
ATOM 887 C CA . GLU A 1 110 ? -6.863 6.406 -18.719 1 93 110 GLU A CA 1
ATOM 888 C C . GLU A 1 110 ? -8.211 6.906 -19.219 1 93 110 GLU A C 1
ATOM 890 O O . GLU A 1 110 ? -8.992 6.141 -19.781 1 93 110 GLU A O 1
ATOM 895 N N . ASN A 1 111 ? -8.523 8.117 -18.859 1 93.25 111 ASN A N 1
ATOM 896 C CA . ASN A 1 111 ? -9.703 8.844 -19.281 1 93.25 111 ASN A CA 1
ATOM 897 C C . ASN A 1 111 ? -10.961 8.344 -18.578 1 93.25 111 ASN A C 1
ATOM 899 O O . ASN A 1 111 ? -12.078 8.586 -19.031 1 93.25 111 ASN A O 1
ATOM 903 N N . THR A 1 112 ? -10.789 7.605 -17.5 1 91.5 112 THR A N 1
ATOM 904 C CA . THR A 1 112 ? -11.953 7.133 -16.75 1 91.5 112 THR A CA 1
ATOM 905 C C . THR A 1 112 ? -11.945 7.684 -15.328 1 91.5 112 THR A C 1
ATOM 907 O O . THR A 1 112 ? -12.797 7.324 -14.516 1 91.5 112 THR A O 1
ATOM 910 N N . GLY A 1 113 ? -11.016 8.539 -15.07 1 93.31 113 GLY A N 1
ATOM 911 C CA . GLY A 1 113 ? -10.859 9.078 -13.727 1 93.31 113 GLY A CA 1
ATOM 912 C C . GLY A 1 113 ? -11.805 10.227 -13.43 1 93.31 113 GLY A C 1
ATOM 913 O O . GLY A 1 113 ? -12.773 10.445 -14.156 1 93.31 113 GLY A O 1
ATOM 914 N N . ASP A 1 114 ? -11.438 10.906 -12.336 1 91.56 114 ASP A N 1
ATOM 915 C CA . ASP A 1 114 ? -12.344 11.922 -11.805 1 91.56 114 ASP A CA 1
ATOM 916 C C . ASP A 1 114 ? -11.992 13.305 -12.344 1 91.56 114 ASP A C 1
ATOM 918 O O . ASP A 1 114 ? -10.844 13.562 -12.719 1 91.56 114 ASP A O 1
ATOM 922 N N . PHE A 1 115 ? -13.031 14.109 -12.383 1 95.94 115 PHE A N 1
ATOM 923 C CA . PHE A 1 115 ? -12.883 15.523 -12.719 1 95.94 115 PHE A CA 1
ATOM 924 C C . PHE A 1 115 ? -13.047 16.391 -11.484 1 95.94 115 PHE A C 1
ATOM 926 O O . PHE A 1 115 ? -13.766 16.031 -10.547 1 95.94 115 PHE A O 1
ATOM 933 N N . LEU A 1 116 ? -12.344 17.5 -11.508 1 97.25 116 LEU A N 1
ATOM 934 C CA . LEU A 1 116 ? -12.578 18.516 -10.484 1 97.25 116 LEU A CA 1
ATOM 935 C C . LEU A 1 116 ? -14.016 19.031 -10.555 1 97.25 116 LEU A C 1
ATOM 937 O O . LEU A 1 116 ? -14.617 19.047 -11.633 1 97.25 116 LEU A O 1
ATOM 941 N N . PRO A 1 117 ? -14.539 19.453 -9.375 1 94.94 117 PRO A N 1
ATOM 942 C CA . PRO A 1 117 ? -15.852 20.094 -9.469 1 94.94 117 PRO A CA 1
ATOM 943 C C . PRO A 1 117 ? -15.859 21.297 -10.414 1 94.94 117 PRO A C 1
ATOM 945 O O . PRO A 1 117 ? -14.906 22.078 -10.43 1 94.94 117 PRO A O 1
ATOM 948 N N . SER A 1 118 ? -16.906 21.422 -11.203 1 92.75 118 SER A N 1
ATOM 949 C CA . SER A 1 118 ? -16.984 22.453 -12.242 1 92.75 118 SER A CA 1
ATOM 950 C C . SER A 1 118 ? -16.922 23.859 -11.641 1 92.75 118 SER A C 1
ATOM 952 O O . SER A 1 118 ? -16.391 24.781 -12.258 1 92.75 118 SER A O 1
ATOM 954 N N . ASN A 1 119 ? -17.391 24.016 -10.469 1 92.38 119 ASN A N 1
ATOM 955 C CA . ASN A 1 119 ? -17.469 25.344 -9.852 1 92.38 119 ASN A CA 1
ATOM 956 C C . ASN A 1 119 ? -16.344 25.547 -8.836 1 92.38 119 ASN A C 1
ATOM 958 O O . ASN A 1 119 ? -16.406 26.469 -8.031 1 92.38 119 ASN A O 1
ATOM 962 N N . LEU A 1 120 ? -15.367 24.703 -8.914 1 94.62 120 LEU A N 1
ATOM 963 C CA . LEU A 1 120 ? -14.266 24.812 -7.965 1 94.62 120 LEU A CA 1
ATOM 964 C C . LEU A 1 120 ? -13.352 25.984 -8.336 1 94.62 120 LEU A C 1
ATOM 966 O O . LEU A 1 120 ? -12.969 26.125 -9.5 1 94.62 120 LEU A O 1
ATOM 970 N N . THR A 1 121 ? -13.102 26.844 -7.328 1 91 121 THR A N 1
ATOM 971 C CA . THR A 1 121 ? -12.07 27.859 -7.52 1 91 121 THR A CA 1
ATOM 972 C C . THR A 1 121 ? -10.688 27.219 -7.602 1 91 121 THR A C 1
ATOM 974 O O . THR A 1 121 ? -10.336 26.375 -6.77 1 91 121 THR A O 1
ATOM 977 N N . ASP A 1 122 ? -9.844 27.625 -8.453 1 88.12 122 ASP A N 1
ATOM 978 C CA . ASP A 1 122 ? -8.578 27 -8.812 1 88.12 122 ASP A CA 1
ATOM 979 C C . ASP A 1 122 ? -7.637 26.938 -7.609 1 88.12 122 ASP A C 1
ATOM 981 O O . ASP A 1 122 ? -6.855 26 -7.473 1 88.12 122 ASP A O 1
ATOM 985 N N . ASN A 1 123 ? -7.746 27.875 -6.754 1 93.19 123 ASN A N 1
ATOM 986 C CA . ASN A 1 123 ? -6.828 27.969 -5.625 1 93.19 123 ASN A CA 1
ATOM 987 C C . ASN A 1 123 ? -6.988 26.781 -4.676 1 93.19 123 ASN A C 1
ATOM 989 O O . ASN A 1 123 ? -6.055 26.422 -3.957 1 93.19 123 ASN A O 1
ATOM 993 N N . TYR A 1 124 ? -8.109 26.141 -4.723 1 95.12 124 TYR A N 1
ATOM 994 C CA . TYR A 1 124 ? -8.367 25.016 -3.82 1 95.12 124 TYR A CA 1
ATOM 995 C C . TYR A 1 124 ? -7.648 23.766 -4.289 1 95.12 124 TYR A C 1
ATOM 997 O O . TYR A 1 124 ? -7.535 22.797 -3.543 1 95.12 124 TYR A O 1
ATOM 1005 N N . THR A 1 125 ? -7.141 23.797 -5.523 1 96.44 125 THR A N 1
ATOM 1006 C CA . THR A 1 125 ? -6.391 22.656 -6.047 1 96.44 125 THR A CA 1
ATOM 1007 C C . THR A 1 125 ? -4.945 22.703 -5.566 1 96.44 125 THR A C 1
ATOM 1009 O O . THR A 1 125 ? -4.188 21.75 -5.77 1 96.44 125 THR A O 1
ATOM 1012 N N . LEU A 1 126 ? -4.535 23.766 -4.93 1 97.75 126 LEU A N 1
ATOM 1013 C CA . LEU A 1 126 ? -3.166 23.922 -4.453 1 97.75 126 LEU A CA 1
ATOM 1014 C C . LEU A 1 126 ? -3.006 23.328 -3.057 1 97.75 126 LEU A C 1
ATOM 1016 O O . LEU A 1 126 ? -3.906 23.438 -2.223 1 97.75 126 LEU A O 1
ATOM 1020 N N . PRO A 1 127 ? -1.862 22.609 -2.854 1 96.75 127 PRO A N 1
ATOM 1021 C CA . PRO A 1 127 ? -1.547 22.266 -1.467 1 96.75 127 PRO A CA 1
ATOM 1022 C C . PRO A 1 127 ? -1.275 23.5 -0.598 1 96.75 127 PRO A C 1
ATOM 1024 O O . PRO A 1 127 ? -0.957 24.562 -1.119 1 96.75 127 PRO A O 1
ATOM 1027 N N . TYR A 1 128 ? -1.504 23.344 0.689 1 95.25 128 TYR A N 1
ATOM 1028 C CA . TYR A 1 128 ? -1.071 24.375 1.618 1 95.25 128 TYR A CA 1
ATOM 1029 C C . TYR A 1 128 ? 0.448 24.391 1.746 1 95.25 128 TYR A C 1
ATOM 1031 O O . TYR A 1 128 ? 1.001 23.875 2.715 1 95.25 128 TYR A O 1
ATOM 1039 N N . PHE A 1 129 ? 1.089 25.016 0.786 1 97.19 129 PHE A N 1
ATOM 1040 C CA . PHE A 1 129 ? 2.543 25.016 0.675 1 97.19 129 PHE A CA 1
ATOM 1041 C C . PHE A 1 129 ? 3.045 26.281 -0.005 1 97.19 129 PHE A C 1
ATOM 1043 O O . PHE A 1 129 ? 2.605 26.609 -1.107 1 97.19 129 PHE A O 1
ATOM 1050 N N . ALA A 1 130 ? 3.971 26.938 0.696 1 96.12 130 ALA A N 1
ATOM 1051 C CA . ALA A 1 130 ? 4.508 28.188 0.163 1 96.12 130 ALA A CA 1
ATOM 1052 C C . ALA A 1 130 ? 5.094 27.984 -1.232 1 96.12 130 ALA A C 1
ATOM 1054 O O . ALA A 1 130 ? 5.895 27.078 -1.447 1 96.12 130 ALA A O 1
ATOM 1055 N N . GLY A 1 131 ? 4.66 28.797 -2.211 1 94.62 131 GLY A N 1
ATOM 1056 C CA . GLY A 1 131 ? 5.195 28.766 -3.562 1 94.62 131 GLY A CA 1
ATOM 1057 C C . GLY A 1 131 ? 4.555 27.703 -4.434 1 94.62 131 GLY A C 1
ATOM 1058 O O . GLY A 1 131 ? 4.969 27.5 -5.574 1 94.62 131 GLY A O 1
ATOM 1059 N N . ALA A 1 132 ? 3.561 27.047 -3.867 1 95.81 132 ALA A N 1
ATOM 1060 C CA . ALA A 1 132 ? 2.865 26.047 -4.676 1 95.81 132 ALA A CA 1
ATOM 1061 C C . ALA A 1 132 ? 2.189 26.688 -5.883 1 95.81 132 ALA A C 1
ATOM 1063 O O . ALA A 1 132 ? 1.787 27.844 -5.828 1 95.81 132 ALA A O 1
ATOM 1064 N N . LYS A 1 133 ? 2.121 25.969 -6.949 1 96.5 133 LYS A N 1
ATOM 1065 C CA . LYS A 1 133 ? 1.438 26.438 -8.156 1 96.5 133 LYS A CA 1
ATOM 1066 C C . LYS A 1 133 ? 0.654 25.297 -8.805 1 96.5 133 LYS A C 1
ATOM 1068 O O . LYS A 1 133 ? 0.799 24.141 -8.422 1 96.5 133 LYS A O 1
ATOM 1073 N N . ASN A 1 134 ? -0.227 25.688 -9.664 1 96.62 134 ASN A N 1
ATOM 1074 C CA . ASN A 1 134 ? -0.973 24.703 -10.453 1 96.62 134 ASN A CA 1
ATOM 1075 C C . ASN A 1 134 ? -0.159 24.219 -11.641 1 96.62 134 ASN A C 1
ATOM 1077 O O . ASN A 1 134 ? 0.064 24.953 -12.602 1 96.62 134 ASN A O 1
ATOM 1081 N N . TYR A 1 135 ? 0.162 22.984 -11.602 1 96.88 135 TYR A N 1
ATOM 1082 C CA . TYR A 1 135 ? 1.023 22.422 -12.641 1 96.88 135 TYR A CA 1
ATOM 1083 C C . TYR A 1 135 ? 0.197 21.812 -13.766 1 96.88 135 TYR A C 1
ATOM 1085 O O . TYR A 1 135 ? 0.75 21.297 -14.742 1 96.88 135 TYR A O 1
ATOM 1093 N N . LEU A 1 136 ? -1.078 21.812 -13.578 1 95.31 136 LEU A N 1
ATOM 1094 C CA . LEU A 1 136 ? -2.02 21.391 -14.609 1 95.31 136 LEU A CA 1
ATOM 1095 C C . LEU A 1 136 ? -3.066 22.469 -14.859 1 95.31 136 LEU A C 1
ATOM 1097 O O . LEU A 1 136 ? -4.266 22.203 -14.844 1 95.31 136 LEU A O 1
ATOM 1101 N N . PRO A 1 137 ? -2.805 23.719 -15.164 1 91.5 137 PRO A N 1
ATOM 1102 C CA . PRO A 1 137 ? -3.738 24.844 -15.188 1 91.5 137 PRO A CA 1
ATOM 1103 C C . PRO A 1 137 ? -4.848 24.672 -16.219 1 91.5 137 PRO A C 1
ATOM 1105 O O . PRO A 1 137 ? -5.953 25.203 -16.031 1 91.5 137 PRO A O 1
ATOM 1108 N N . ASN A 1 138 ? -4.723 23.984 -17.312 1 89.81 138 ASN A N 1
ATOM 1109 C CA . ASN A 1 138 ? -5.746 23.891 -18.344 1 89.81 138 ASN A CA 1
ATOM 1110 C C . ASN A 1 138 ? -6.461 22.547 -18.328 1 89.81 138 ASN A C 1
ATOM 1112 O O . ASN A 1 138 ? -7.141 22.188 -19.297 1 89.81 138 ASN A O 1
ATOM 1116 N N . GLN A 1 139 ? -6.355 21.922 -17.219 1 93.75 139 GLN A N 1
ATOM 1117 C CA . GLN A 1 139 ? -6.988 20.609 -17.125 1 93.75 139 GLN A CA 1
ATOM 1118 C C . GLN A 1 139 ? -7.996 20.562 -15.984 1 93.75 139 GLN A C 1
ATOM 1120 O O . GLN A 1 139 ? -7.73 21.062 -14.891 1 93.75 139 GLN A O 1
ATOM 1125 N N . LYS A 1 140 ? -9.109 19.984 -16.297 1 95 140 LYS A N 1
ATOM 1126 C CA . LYS A 1 140 ? -10.156 19.859 -15.289 1 95 140 LYS A CA 1
ATOM 1127 C C . LYS A 1 140 ? -10.141 18.469 -14.656 1 95 140 LYS A C 1
ATOM 1129 O O . LYS A 1 140 ? -10.922 18.172 -13.75 1 95 140 LYS A O 1
ATOM 1134 N N . THR A 1 141 ? -9.266 17.625 -15.102 1 96.94 141 THR A N 1
ATOM 1135 C CA . THR A 1 141 ? -9.094 16.297 -14.523 1 96.94 141 THR A CA 1
ATOM 1136 C C . THR A 1 141 ? -8.344 16.391 -13.195 1 96.94 141 THR A C 1
ATOM 1138 O O . THR A 1 141 ? -7.578 17.328 -12.961 1 96.94 141 THR A O 1
ATOM 1141 N N . ALA A 1 142 ? -8.547 15.477 -12.289 1 97.31 142 ALA A N 1
ATOM 1142 C CA . ALA A 1 142 ? -7.832 15.438 -11.023 1 97.31 142 ALA A CA 1
ATOM 1143 C C . ALA A 1 142 ? -6.348 15.156 -11.234 1 97.31 142 ALA A C 1
ATOM 1145 O O . ALA A 1 142 ? -5.496 15.758 -10.578 1 97.31 142 ALA A O 1
ATOM 1146 N N . LEU A 1 143 ? -6.094 14.258 -12.156 1 97.44 143 LEU A N 1
ATOM 1147 C CA . LEU A 1 143 ? -4.73 13.844 -12.477 1 97.44 143 LEU A CA 1
ATOM 1148 C C . LEU A 1 143 ? -4.496 13.875 -13.984 1 97.44 143 LEU A C 1
ATOM 1150 O O . LEU A 1 143 ? -5.453 13.867 -14.766 1 97.44 143 LEU A O 1
ATOM 1154 N N . PRO A 1 144 ? -3.225 13.883 -14.391 1 96.75 144 PRO A N 1
ATOM 1155 C CA . PRO A 1 144 ? -2.945 13.859 -15.828 1 96.75 144 PRO A CA 1
ATOM 1156 C C . PRO A 1 144 ? -3.523 12.625 -16.516 1 96.75 144 PRO A C 1
ATOM 1158 O O . PRO A 1 144 ? -3.52 11.531 -15.945 1 96.75 144 PRO A O 1
ATOM 1161 N N . HIS A 1 145 ? -4.09 12.789 -17.797 1 96 145 HIS A N 1
ATOM 1162 C CA . HIS A 1 145 ? -4.648 11.742 -18.641 1 96 145 HIS A CA 1
ATOM 1163 C C . HIS A 1 145 ? -5.875 11.109 -17.984 1 96 145 HIS A C 1
ATOM 1165 O O . HIS A 1 145 ? -6.312 10.031 -18.391 1 96 145 HIS A O 1
ATOM 1171 N N . ASN A 1 146 ? -6.34 11.812 -16.906 1 96.56 146 ASN A N 1
ATOM 1172 C CA . ASN A 1 146 ? -7.512 11.359 -16.156 1 96.56 146 ASN A CA 1
ATOM 1173 C C . ASN A 1 146 ? -7.348 9.922 -15.672 1 96.56 146 ASN A C 1
ATOM 1175 O O . ASN A 1 146 ? -8.266 9.109 -15.812 1 96.56 146 ASN A O 1
ATOM 1179 N N . ILE A 1 147 ? -6.18 9.586 -15.25 1 96.31 147 ILE A N 1
ATOM 1180 C CA . ILE A 1 147 ? -5.922 8.258 -14.695 1 96.31 147 ILE A CA 1
ATOM 1181 C C . ILE A 1 147 ? -6.59 8.133 -13.328 1 96.31 147 ILE A C 1
ATOM 1183 O O . ILE A 1 147 ? -7.004 9.133 -12.742 1 96.31 147 ILE A O 1
ATOM 1187 N N . GLN A 1 148 ? -6.66 6.945 -12.875 1 95.5 148 GLN A N 1
ATOM 1188 C CA . GLN A 1 148 ? -7.211 6.676 -11.547 1 95.5 148 GLN A CA 1
ATOM 1189 C C . GLN A 1 148 ? -6.148 6.109 -10.617 1 95.5 148 GLN A C 1
ATOM 1191 O O . GLN A 1 148 ? -5.309 5.309 -11.031 1 95.5 148 GLN A O 1
ATOM 1196 N N . VAL A 1 149 ? -6.141 6.57 -9.398 1 95.06 149 VAL A N 1
ATOM 1197 C CA . VAL A 1 149 ? -5.309 5.969 -8.359 1 95.06 149 VAL A CA 1
ATOM 1198 C C . VAL A 1 149 ? -6.184 5.152 -7.406 1 95.06 149 VAL A C 1
ATOM 1200 O O . VAL A 1 149 ? -7.051 5.703 -6.723 1 95.06 149 VAL A O 1
ATOM 1203 N N . VAL A 1 150 ? -5.973 3.861 -7.406 1 97.19 150 VAL A N 1
ATOM 1204 C CA . VAL A 1 150 ? -6.715 2.932 -6.559 1 97.19 150 VAL A CA 1
ATOM 1205 C C . VAL A 1 150 ? -5.875 2.562 -5.336 1 97.19 150 VAL A C 1
ATOM 1207 O O . VAL A 1 150 ? -4.695 2.219 -5.469 1 97.19 150 VAL A O 1
ATOM 1210 N N . PRO A 1 151 ? -6.445 2.725 -4.152 1 97.88 151 PRO A N 1
ATOM 1211 C CA . PRO A 1 151 ? -5.656 2.383 -2.967 1 97.88 151 PRO A CA 1
ATOM 1212 C C . PRO A 1 151 ? -5.309 0.897 -2.896 1 97.88 151 PRO A C 1
ATOM 1214 O O . PRO A 1 151 ? -6.172 0.047 -3.141 1 97.88 151 PRO A O 1
ATOM 1217 N N . ILE A 1 152 ? -4.066 0.604 -2.605 1 98.38 152 ILE A N 1
ATOM 1218 C CA . ILE A 1 152 ? -3.57 -0.755 -2.416 1 98.38 152 ILE A CA 1
ATOM 1219 C C . ILE A 1 152 ? -3.143 -0.95 -0.963 1 98.38 152 ILE A C 1
ATOM 1221 O O . ILE A 1 152 ? -2.168 -0.346 -0.509 1 98.38 152 ILE A O 1
ATOM 1225 N N . HIS A 1 153 ? -3.82 -1.764 -0.251 1 97.38 153 HIS A N 1
ATOM 1226 C CA . HIS A 1 153 ? -3.535 -2.021 1.156 1 97.38 153 HIS A CA 1
ATOM 1227 C C . HIS A 1 153 ? -2.496 -3.125 1.315 1 97.38 153 HIS A C 1
ATOM 1229 O O . HIS A 1 153 ? -2.32 -3.953 0.418 1 97.38 153 HIS A O 1
ATOM 1235 N N . THR A 1 154 ? -1.715 -3.088 2.371 1 94.94 154 THR A N 1
ATOM 1236 C CA . THR A 1 154 ? -0.724 -4.121 2.645 1 94.94 154 THR A CA 1
ATOM 1237 C C . THR A 1 154 ? -0.661 -4.43 4.137 1 94.94 154 THR A C 1
ATOM 1239 O O . THR A 1 154 ? -1.284 -3.738 4.945 1 94.94 154 THR A O 1
ATOM 1242 N N . GLN A 1 155 ? -0.013 -5.484 4.441 1 90.19 155 GLN A N 1
ATOM 1243 C CA . GLN A 1 155 ? 0.33 -5.883 5.801 1 90.19 155 GLN A CA 1
ATOM 1244 C C . GLN A 1 155 ? 1.77 -6.387 5.883 1 90.19 155 GLN A C 1
ATOM 1246 O O . GLN A 1 155 ? 2.273 -6.996 4.938 1 90.19 155 GLN A O 1
ATOM 1251 N N . PRO A 1 156 ? 2.385 -6.113 7 1 90.06 156 PRO A N 1
ATOM 1252 C CA . PRO A 1 156 ? 3.748 -6.625 7.145 1 90.06 156 PRO A CA 1
ATOM 1253 C C . PRO A 1 156 ? 3.824 -8.141 7.016 1 90.06 156 PRO A C 1
ATOM 1255 O O . PRO A 1 156 ? 2.879 -8.844 7.383 1 90.06 156 PRO A O 1
ATOM 1258 N N . LYS A 1 157 ? 4.961 -8.555 6.531 1 91.81 157 LYS A N 1
ATOM 1259 C CA . LYS A 1 157 ? 5.188 -9.984 6.316 1 91.81 157 LYS A CA 1
ATOM 1260 C C . LYS A 1 157 ? 4.914 -10.781 7.59 1 91.81 157 LYS A C 1
ATOM 1262 O O . LYS A 1 157 ? 4.266 -11.828 7.547 1 91.81 157 LYS A O 1
ATOM 1267 N N . LYS A 1 158 ? 5.453 -10.258 8.688 1 90.62 158 LYS A N 1
ATOM 1268 C CA . LYS A 1 158 ? 5.207 -10.922 9.969 1 90.62 158 LYS A CA 1
ATOM 1269 C C . LYS A 1 158 ? 3.732 -10.828 10.352 1 90.62 158 LYS A C 1
ATOM 1271 O O . LYS A 1 158 ? 3.152 -9.742 10.375 1 90.62 158 LYS A O 1
ATOM 1276 N N . GLY A 1 159 ? 3.117 -12.008 10.5 1 89.94 159 GLY A N 1
ATOM 1277 C CA . GLY A 1 159 ? 1.729 -12.031 10.93 1 89.94 159 GLY A CA 1
ATOM 1278 C C . GLY A 1 159 ? 0.749 -12.203 9.789 1 89.94 159 GLY A C 1
ATOM 1279 O O . GLY A 1 159 ? -0.434 -12.469 10.008 1 89.94 159 GLY A O 1
ATOM 1280 N N . ASP A 1 160 ? 1.184 -12.016 8.609 1 94.56 160 ASP A N 1
ATOM 1281 C CA . ASP A 1 160 ? 0.294 -12.203 7.469 1 94.56 160 ASP A CA 1
ATOM 1282 C C . ASP A 1 160 ? 0.119 -13.688 7.145 1 94.56 160 ASP A C 1
ATOM 1284 O O . ASP A 1 160 ? 0.728 -14.195 6.203 1 94.56 160 ASP A O 1
ATOM 1288 N N . LEU A 1 161 ? -0.754 -14.359 7.77 1 96.62 161 LEU A N 1
ATOM 1289 C CA . LEU A 1 161 ? -0.966 -15.789 7.598 1 96.62 161 LEU A CA 1
ATOM 1290 C C . LEU A 1 161 ? -1.728 -16.078 6.309 1 96.62 161 LEU A C 1
ATOM 1292 O O . LEU A 1 161 ? -1.751 -17.219 5.836 1 96.62 161 LEU A O 1
ATOM 1296 N N . VAL A 1 162 ? -2.32 -15.023 5.754 1 97.69 162 VAL A N 1
ATOM 1297 C CA . VAL A 1 162 ? -3.158 -15.211 4.574 1 97.69 162 VAL A CA 1
ATOM 1298 C C . VAL A 1 162 ? -2.283 -15.266 3.322 1 97.69 162 VAL A C 1
ATOM 1300 O O . VAL A 1 162 ? -2.465 -16.141 2.473 1 97.69 162 VAL A O 1
ATOM 1303 N N . LEU A 1 163 ? -1.272 -14.328 3.229 1 98.06 163 LEU A N 1
ATOM 1304 C CA . LEU A 1 163 ? -0.534 -14.242 1.975 1 98.06 163 LEU A CA 1
ATOM 1305 C C . LEU A 1 163 ? 0.922 -14.648 2.172 1 98.06 163 LEU A C 1
ATOM 1307 O O . LEU A 1 163 ? 1.655 -14.836 1.198 1 98.06 163 LEU A O 1
ATOM 1311 N N . GLN A 1 164 ? 1.336 -14.82 3.414 1 97.06 164 GLN A N 1
ATOM 1312 C CA . GLN A 1 164 ? 2.699 -15.273 3.67 1 97.06 164 GLN A CA 1
ATOM 1313 C C . GLN A 1 164 ? 2.729 -16.344 4.754 1 97.06 164 GLN A C 1
ATOM 1315 O O . GLN A 1 164 ? 3.484 -16.234 5.723 1 97.06 164 GLN A O 1
ATOM 1320 N N . PRO A 1 165 ? 2.014 -17.375 4.562 1 96.38 165 PRO A N 1
ATOM 1321 C CA . PRO A 1 165 ? 1.875 -18.375 5.625 1 96.38 165 PRO A CA 1
ATOM 1322 C C . PRO A 1 165 ? 3.16 -19.156 5.863 1 96.38 165 PRO A C 1
ATOM 1324 O O . PRO A 1 165 ? 3.479 -19.5 7.004 1 96.38 165 PRO A O 1
ATOM 1327 N N . ASP A 1 166 ? 3.902 -19.5 4.852 1 94.06 166 ASP A N 1
ATOM 1328 C CA . ASP A 1 166 ? 5.098 -20.328 4.988 1 94.06 166 ASP A CA 1
ATOM 1329 C C . ASP A 1 166 ? 6.18 -19.609 5.785 1 94.06 166 ASP A C 1
ATOM 1331 O O . ASP A 1 166 ? 6.867 -20.219 6.605 1 94.06 166 ASP A O 1
ATOM 1335 N N . SER A 1 167 ? 6.262 -18.312 5.551 1 93.5 167 SER A N 1
ATOM 1336 C CA . SER A 1 167 ? 7.254 -17.516 6.262 1 93.5 167 SER A CA 1
ATOM 1337 C C . SER A 1 167 ? 6.906 -17.391 7.742 1 93.5 167 SER A C 1
ATOM 1339 O O . SER A 1 167 ? 7.766 -17.047 8.562 1 93.5 167 SER A O 1
ATOM 1341 N N . ASN A 1 168 ? 5.727 -17.672 8.086 1 95.12 168 ASN A N 1
ATOM 1342 C CA . ASN A 1 168 ? 5.262 -17.547 9.461 1 95.12 168 ASN A CA 1
ATOM 1343 C C . ASN A 1 168 ? 5.164 -18.922 10.141 1 95.12 168 ASN A C 1
ATOM 1345 O O . ASN A 1 168 ? 4.652 -19.031 11.258 1 95.12 168 ASN A O 1
ATOM 1349 N N . CYS A 1 169 ? 5.582 -19.953 9.453 1 96.69 169 CYS A N 1
ATOM 1350 C CA . CYS A 1 169 ? 5.562 -21.312 9.977 1 96.69 169 CYS A CA 1
ATOM 1351 C C . CYS A 1 169 ? 6.934 -21.703 10.516 1 96.69 169 CYS A C 1
ATOM 1353 O O . CYS A 1 169 ? 7.828 -22.047 9.734 1 96.69 169 CYS A O 1
ATOM 1355 N N . GLN A 1 170 ? 7.008 -21.797 11.75 1 95.75 170 GLN A N 1
ATOM 1356 C CA . GLN A 1 170 ? 8.273 -22.016 12.445 1 95.75 170 GLN A CA 1
ATOM 1357 C C . GLN A 1 170 ? 8.906 -23.344 12.047 1 95.75 170 GLN A C 1
ATOM 1359 O O . GLN A 1 170 ? 10.125 -23.438 11.891 1 95.75 170 GLN A O 1
ATOM 1364 N N . TYR A 1 171 ? 8.133 -24.359 11.844 1 95.31 171 TYR A N 1
ATOM 1365 C CA . TYR A 1 171 ? 8.695 -25.688 11.641 1 95.31 171 TYR A CA 1
ATOM 1366 C C . TYR A 1 171 ? 8.516 -26.141 10.195 1 95.31 171 TYR A C 1
ATOM 1368 O O . TYR A 1 171 ? 8.477 -27.344 9.922 1 95.31 171 TYR A O 1
ATOM 1376 N N . TYR A 1 172 ? 8.352 -25.203 9.336 1 96.12 172 TYR A N 1
ATOM 1377 C CA . TYR A 1 172 ? 8.141 -25.516 7.926 1 96.12 172 TYR A CA 1
ATOM 1378 C C . TYR A 1 172 ? 9.234 -26.422 7.395 1 96.12 172 TYR A C 1
ATOM 1380 O O . TYR A 1 172 ? 8.953 -27.453 6.789 1 96.12 172 TYR A O 1
ATOM 1388 N N . ASP A 1 173 ? 10.453 -26.125 7.637 1 94.31 173 ASP A N 1
ATOM 1389 C CA . ASP A 1 173 ? 11.586 -26.859 7.078 1 94.31 173 ASP A CA 1
ATOM 1390 C C . ASP A 1 173 ? 11.648 -28.281 7.637 1 94.31 173 ASP A C 1
ATOM 1392 O O . ASP A 1 173 ? 11.922 -29.234 6.902 1 94.31 173 ASP A O 1
ATOM 1396 N N . ASP A 1 174 ? 11.367 -28.406 8.883 1 94.56 174 ASP A N 1
ATOM 1397 C CA . ASP A 1 174 ? 11.375 -29.719 9.516 1 94.56 174 ASP A CA 1
ATOM 1398 C C . ASP A 1 174 ? 10.32 -30.625 8.898 1 94.56 174 ASP A C 1
ATOM 1400 O O . ASP A 1 174 ? 10.586 -31.797 8.617 1 94.56 174 ASP A O 1
ATOM 1404 N N . ILE A 1 175 ? 9.227 -30.062 8.68 1 95.19 175 ILE A N 1
ATOM 1405 C CA . ILE A 1 175 ? 8.109 -30.828 8.141 1 95.19 175 ILE A CA 1
ATOM 1406 C C . ILE A 1 175 ? 8.398 -31.219 6.691 1 95.19 175 ILE A C 1
ATOM 1408 O O . ILE A 1 175 ? 8.164 -32.344 6.285 1 95.19 175 ILE A O 1
ATOM 1412 N N . ARG A 1 176 ? 8.898 -30.297 5.965 1 94.19 176 ARG A N 1
ATOM 1413 C CA . ARG A 1 176 ? 9.25 -30.547 4.57 1 94.19 176 ARG A CA 1
ATOM 1414 C C . ARG A 1 176 ? 10.297 -31.656 4.453 1 94.19 176 ARG A C 1
ATOM 1416 O O . ARG A 1 176 ? 10.164 -32.562 3.623 1 94.19 176 ARG A O 1
ATOM 1423 N N . LEU A 1 177 ? 11.281 -31.625 5.289 1 93.75 177 LEU A N 1
ATOM 1424 C CA . LEU A 1 177 ? 12.359 -32.594 5.25 1 93.75 177 LEU A CA 1
ATOM 1425 C C . LEU A 1 177 ? 11.844 -34 5.645 1 93.75 177 LEU A C 1
ATOM 1427 O O . LEU A 1 177 ? 12.25 -35 5.066 1 93.75 177 LEU A O 1
ATOM 1431 N N . ALA A 1 178 ? 11 -34 6.617 1 93.94 178 ALA A N 1
ATOM 1432 C CA . ALA A 1 178 ? 10.391 -35.25 7.008 1 93.94 178 ALA A CA 1
ATOM 1433 C C . ALA A 1 178 ? 9.57 -35.844 5.863 1 93.94 178 ALA A C 1
ATOM 1435 O O . ALA A 1 178 ? 9.57 -37.062 5.652 1 93.94 178 ALA A O 1
ATOM 1436 N N . PHE A 1 179 ? 8.93 -35.062 5.188 1 95.56 179 PHE A N 1
ATOM 1437 C CA . PHE A 1 179 ? 8.141 -35.5 4.043 1 95.56 179 PHE A CA 1
ATOM 1438 C C . PHE A 1 179 ? 9.031 -36.062 2.941 1 95.56 179 PHE A C 1
ATOM 1440 O O . PHE A 1 179 ? 8.703 -37.062 2.32 1 95.56 179 PHE A O 1
ATOM 1447 N N . TYR A 1 180 ? 10.148 -35.438 2.699 1 95.38 180 TYR A N 1
ATOM 1448 C CA . TYR A 1 180 ? 11.117 -35.938 1.73 1 95.38 180 TYR A CA 1
ATOM 1449 C C . TYR A 1 180 ? 11.586 -37.344 2.096 1 95.38 180 TYR A C 1
ATOM 1451 O O . TYR A 1 180 ? 11.711 -38.219 1.228 1 95.38 180 TYR A O 1
ATOM 1459 N N . ALA A 1 181 ? 11.828 -37.469 3.357 1 95.44 181 ALA A N 1
ATOM 1460 C CA . ALA A 1 181 ? 12.273 -38.781 3.824 1 95.44 181 ALA A CA 1
ATOM 1461 C C . ALA A 1 181 ? 11.203 -39.844 3.588 1 95.44 181 ALA A C 1
ATOM 1463 O O . ALA A 1 181 ? 11.516 -40.969 3.205 1 95.44 181 ALA A O 1
ATOM 1464 N N . GLN A 1 182 ? 10.031 -39.469 3.797 1 95.06 182 GLN A N 1
ATOM 1465 C CA . GLN A 1 182 ? 8.906 -40.375 3.604 1 95.06 182 GLN A CA 1
ATOM 1466 C C . GLN A 1 182 ? 8.742 -40.75 2.129 1 95.06 182 GLN A C 1
ATOM 1468 O O . GLN A 1 182 ? 8.289 -41.844 1.804 1 95.06 182 GLN A O 1
ATOM 1473 N N . LYS A 1 183 ? 9.094 -39.844 1.278 1 96.75 183 LYS A N 1
ATOM 1474 C CA . LYS A 1 183 ? 8.891 -40.031 -0.155 1 96.75 183 LYS A CA 1
ATOM 1475 C C . LYS A 1 183 ? 10.203 -40.344 -0.854 1 96.75 183 LYS A C 1
ATOM 1477 O O . LYS A 1 183 ? 10.344 -40.125 -2.057 1 96.75 183 LYS A O 1
ATOM 1482 N N . LYS A 1 184 ? 11.141 -40.906 -0.151 1 96.75 184 LYS A N 1
ATOM 1483 C CA . LYS A 1 184 ? 12.5 -41.125 -0.626 1 96.75 184 LYS A CA 1
ATOM 1484 C C . LYS A 1 184 ? 12.5 -41.969 -1.895 1 96.75 184 LYS A C 1
ATOM 1486 O O . LYS A 1 184 ? 13.242 -41.688 -2.836 1 96.75 184 LYS A O 1
ATOM 1491 N N . GLU A 1 185 ? 11.727 -43.031 -1.945 1 97.19 185 GLU A N 1
ATOM 1492 C CA . GLU A 1 185 ? 11.695 -43.906 -3.109 1 97.19 185 GLU A CA 1
ATOM 1493 C C . GLU A 1 185 ? 11.266 -43.125 -4.363 1 97.19 185 GLU A C 1
ATOM 1495 O O . GLU A 1 185 ? 11.867 -43.312 -5.426 1 97.19 185 GLU A O 1
ATOM 1500 N N . THR A 1 186 ? 10.188 -42.375 -4.211 1 97.38 186 THR A N 1
ATOM 1501 C CA . THR A 1 186 ? 9.703 -41.562 -5.324 1 97.38 186 THR A CA 1
ATOM 1502 C C . THR A 1 186 ? 10.766 -40.562 -5.758 1 97.38 186 THR A C 1
ATOM 1504 O O . THR A 1 186 ? 11 -40.375 -6.953 1 97.38 186 THR A O 1
ATOM 1507 N N . ILE A 1 187 ? 11.43 -39.938 -4.844 1 97.75 187 ILE A N 1
ATOM 1508 C CA . ILE A 1 187 ? 12.438 -38.906 -5.117 1 97.75 187 ILE A CA 1
ATOM 1509 C C . ILE A 1 187 ? 13.641 -39.562 -5.812 1 97.75 187 ILE A C 1
ATOM 1511 O O . ILE A 1 187 ? 14.18 -39 -6.77 1 97.75 187 ILE A O 1
ATOM 1515 N N . ASP A 1 188 ? 14.039 -40.75 -5.301 1 97.38 188 ASP A N 1
ATOM 1516 C CA . ASP A 1 188 ? 15.133 -41.469 -5.941 1 97.38 188 ASP A CA 1
ATOM 1517 C C . ASP A 1 188 ? 14.781 -41.812 -7.383 1 97.38 188 ASP A C 1
ATOM 1519 O O . ASP A 1 188 ? 15.633 -41.719 -8.273 1 97.38 188 ASP A O 1
ATOM 1523 N N . PHE A 1 189 ? 13.609 -42.25 -7.566 1 98.06 189 PHE A N 1
ATOM 1524 C CA . PHE A 1 189 ? 13.133 -42.594 -8.906 1 98.06 189 PHE A CA 1
ATOM 1525 C C . PHE A 1 189 ? 13.234 -41.375 -9.828 1 98.06 189 PHE A C 1
ATOM 1527 O O . PHE A 1 189 ? 13.773 -41.469 -10.93 1 98.06 189 PHE A O 1
ATOM 1534 N N . ILE A 1 190 ? 12.742 -40.188 -9.422 1 98.31 190 ILE A N 1
ATOM 1535 C CA . ILE A 1 190 ? 12.789 -38.938 -10.203 1 98.31 190 ILE A CA 1
ATOM 1536 C C . ILE A 1 190 ? 14.242 -38.594 -10.5 1 98.31 190 ILE A C 1
ATOM 1538 O O . ILE A 1 190 ? 14.578 -38.25 -11.641 1 98.31 190 ILE A O 1
ATOM 1542 N N . THR A 1 191 ? 15.047 -38.688 -9.477 1 98 191 THR A N 1
ATOM 1543 C CA . THR A 1 191 ? 16.453 -38.344 -9.625 1 98 191 THR A CA 1
ATOM 1544 C C . THR A 1 191 ? 17.109 -39.188 -10.703 1 98 191 THR A C 1
ATOM 1546 O O . THR A 1 191 ? 17.859 -38.688 -11.539 1 98 191 THR A O 1
ATOM 1549 N N . GLN A 1 192 ? 16.828 -40.438 -10.656 1 97.75 192 GLN A N 1
ATOM 1550 C CA . GLN A 1 192 ? 17.406 -41.344 -11.625 1 97.75 192 GLN A CA 1
ATOM 1551 C C . GLN A 1 192 ? 16.891 -41.062 -13.031 1 97.75 192 GLN A C 1
ATOM 1553 O O . GLN A 1 192 ? 17.672 -41.062 -13.992 1 97.75 192 GLN A O 1
ATOM 1558 N N . GLN A 1 193 ? 15.641 -40.781 -13.188 1 98 193 GLN A N 1
ATOM 1559 C CA . GLN A 1 193 ? 15.008 -40.562 -14.492 1 98 193 GLN A CA 1
ATOM 1560 C C . GLN A 1 193 ? 15.531 -39.312 -15.148 1 98 193 GLN A C 1
ATOM 1562 O O . GLN A 1 193 ? 15.57 -39.219 -16.375 1 98 193 GLN A O 1
ATOM 1567 N N . PHE A 1 194 ? 15.984 -38.312 -14.352 1 98.5 194 PHE A N 1
ATOM 1568 C CA . PHE A 1 194 ? 16.328 -37.031 -14.922 1 98.5 194 PHE A CA 1
ATOM 1569 C C . PHE A 1 194 ? 17.797 -36.688 -14.688 1 98.5 194 PHE A C 1
ATOM 1571 O O . PHE A 1 194 ? 18.203 -35.531 -14.703 1 98.5 194 PHE A O 1
ATOM 1578 N N . ASN A 1 195 ? 18.594 -37.688 -14.438 1 97.81 195 ASN A N 1
ATOM 1579 C CA . ASN A 1 195 ? 20.016 -37.5 -14.164 1 97.81 195 ASN A CA 1
ATOM 1580 C C . ASN A 1 195 ? 20.719 -36.781 -15.305 1 97.81 195 ASN A C 1
ATOM 1582 O O . ASN A 1 195 ? 21.578 -35.906 -15.07 1 97.81 195 ASN A O 1
ATOM 1586 N N . THR A 1 196 ? 20.406 -37.125 -16.5 1 97.81 196 THR A N 1
ATOM 1587 C CA . THR A 1 196 ? 21.016 -36.5 -17.672 1 97.81 196 THR A CA 1
ATOM 1588 C C . THR A 1 196 ? 20.672 -35 -17.719 1 97.81 196 THR A C 1
ATOM 1590 O O . THR A 1 196 ? 21.516 -34.188 -18.062 1 97.81 196 THR A O 1
ATOM 1593 N N . THR A 1 197 ? 19.406 -34.688 -17.438 1 98.25 197 THR A N 1
ATOM 1594 C CA . THR A 1 197 ? 18.984 -33.312 -17.391 1 98.25 197 THR A CA 1
ATOM 1595 C C . THR A 1 197 ? 19.812 -32.531 -16.375 1 98.25 197 THR A C 1
ATOM 1597 O O . THR A 1 197 ? 20.266 -31.422 -16.672 1 98.25 197 THR A O 1
ATOM 1600 N N . TYR A 1 198 ? 20.047 -33.094 -15.164 1 98.31 198 TYR A N 1
ATOM 1601 C CA . TYR A 1 198 ? 20.844 -32.438 -14.125 1 98.31 198 TYR A CA 1
ATOM 1602 C C . TYR A 1 198 ? 22.266 -32.188 -14.594 1 98.31 198 TYR A C 1
ATOM 1604 O O . TYR A 1 198 ? 22.812 -31.094 -14.391 1 98.31 198 TYR A O 1
ATOM 1612 N N . GLN A 1 199 ? 22.828 -33.125 -15.25 1 97.62 199 GLN A N 1
ATOM 1613 C CA . GLN A 1 199 ? 24.203 -33 -15.727 1 97.62 199 GLN A CA 1
ATOM 1614 C C . GLN A 1 199 ? 24.328 -31.938 -16.797 1 97.62 199 GLN A C 1
ATOM 1616 O O . GLN A 1 199 ? 25.297 -31.156 -16.797 1 97.62 199 GLN A O 1
ATOM 1621 N N . GLN A 1 200 ? 23.422 -31.922 -17.688 1 97.62 200 GLN A N 1
ATOM 1622 C CA . GLN A 1 200 ? 23.484 -30.953 -18.781 1 97.62 200 GLN A CA 1
ATOM 1623 C C . GLN A 1 200 ? 23.391 -29.531 -18.25 1 97.62 200 GLN A C 1
ATOM 1625 O O . GLN A 1 200 ? 24.172 -28.656 -18.672 1 97.62 200 GLN A O 1
ATOM 1630 N N . TYR A 1 201 ? 22.469 -29.266 -17.344 1 97.25 201 TYR A N 1
ATOM 1631 C CA . TYR A 1 201 ? 22.359 -27.922 -16.797 1 97.25 201 TYR A CA 1
ATOM 1632 C C . TYR A 1 201 ? 23.578 -27.594 -15.945 1 97.25 201 TYR A C 1
ATOM 1634 O O . TYR A 1 201 ? 24 -26.438 -15.898 1 97.25 201 TYR A O 1
ATOM 1642 N N . SER A 1 202 ? 24.094 -28.609 -15.195 1 96.88 202 SER A N 1
ATOM 1643 C CA . SER A 1 202 ? 25.312 -28.391 -14.422 1 96.88 202 SER A CA 1
ATOM 1644 C C . SER A 1 202 ? 26.453 -27.891 -15.305 1 96.88 202 SER A C 1
ATOM 1646 O O . SER A 1 202 ? 27.188 -26.969 -14.93 1 96.88 202 SER A O 1
ATOM 1648 N N . LEU A 1 203 ? 26.594 -28.453 -16.453 1 95.31 203 LEU A N 1
ATOM 1649 C CA . LEU A 1 203 ? 27.641 -28.062 -17.391 1 95.31 203 LEU A CA 1
ATOM 1650 C C . LEU A 1 203 ? 27.406 -26.641 -17.906 1 95.31 203 LEU A C 1
ATOM 1652 O O . LEU A 1 203 ? 28.344 -25.844 -17.984 1 95.31 203 LEU A O 1
ATOM 1656 N N . LEU A 1 204 ? 26.188 -26.375 -18.266 1 93.81 204 LEU A N 1
ATOM 1657 C CA . LEU A 1 204 ? 25.828 -25.078 -18.812 1 93.81 204 LEU A CA 1
ATOM 1658 C C . LEU A 1 204 ? 26.094 -23.969 -17.797 1 93.81 204 LEU A C 1
ATOM 1660 O O . LEU A 1 204 ? 26.484 -22.859 -18.172 1 93.81 204 LEU A O 1
ATOM 1664 N N . ALA A 1 205 ? 25.844 -24.219 -16.531 1 92.81 205 ALA A N 1
ATOM 1665 C CA . ALA A 1 205 ? 25.922 -23.203 -15.484 1 92.81 205 ALA A CA 1
ATOM 1666 C C . ALA A 1 205 ? 27.266 -23.25 -14.773 1 92.81 205 ALA A C 1
ATOM 1668 O O . ALA A 1 205 ? 27.578 -22.375 -13.961 1 92.81 205 ALA A O 1
ATOM 1669 N N . ASN A 1 206 ? 28.047 -24.219 -15.062 1 91.56 206 ASN A N 1
ATOM 1670 C CA . ASN A 1 206 ? 29.281 -24.484 -14.32 1 91.56 206 ASN A CA 1
ATOM 1671 C C . ASN A 1 206 ? 29.016 -24.578 -12.82 1 91.56 206 ASN A C 1
ATOM 1673 O O . ASN A 1 206 ? 29.672 -23.906 -12.023 1 91.56 206 ASN A O 1
ATOM 1677 N N . LYS A 1 207 ? 28 -25.297 -12.523 1 93.75 207 LYS A N 1
ATOM 1678 C CA . LYS A 1 207 ? 27.562 -25.609 -11.172 1 93.75 207 LYS A CA 1
ATOM 1679 C C . LYS A 1 207 ? 26.953 -27 -11.094 1 93.75 207 LYS A C 1
ATOM 1681 O O . LYS A 1 207 ? 26.391 -27.5 -12.07 1 93.75 207 LYS A O 1
ATOM 1686 N N . THR A 1 208 ? 26.984 -27.625 -9.906 1 95.62 208 THR A N 1
ATOM 1687 C CA . THR A 1 208 ? 26.453 -28.969 -9.75 1 95.62 208 THR A CA 1
ATOM 1688 C C . THR A 1 208 ? 24.984 -28.922 -9.336 1 95.62 208 THR A C 1
ATOM 1690 O O . THR A 1 208 ? 24.641 -28.375 -8.281 1 95.62 208 THR A O 1
ATOM 1693 N N . PHE A 1 209 ? 24.156 -29.422 -10.219 1 96.94 209 PHE A N 1
ATOM 1694 C CA . PHE A 1 209 ? 22.75 -29.672 -9.914 1 96.94 209 PHE A CA 1
ATOM 1695 C C . PHE A 1 209 ? 22.469 -31.172 -9.867 1 96.94 209 PHE A C 1
ATOM 1697 O O . PHE A 1 209 ? 22.984 -31.938 -10.68 1 96.94 209 PHE A O 1
ATOM 1704 N N . SER A 1 210 ? 21.656 -31.641 -8.82 1 96.44 210 SER A N 1
ATOM 1705 C CA . SER A 1 210 ? 21.531 -33.094 -8.695 1 96.44 210 SER A CA 1
ATOM 1706 C C . SER A 1 210 ? 20.109 -33.5 -8.32 1 96.44 210 SER A C 1
ATOM 1708 O O . SER A 1 210 ? 19.797 -34.688 -8.203 1 96.44 210 SER A O 1
ATOM 1710 N N . ASN A 1 211 ? 19.25 -32.562 -8.188 1 96.12 211 ASN A N 1
ATOM 1711 C CA . ASN A 1 211 ? 17.891 -32.875 -7.781 1 96.12 211 ASN A CA 1
ATOM 1712 C C . ASN A 1 211 ? 16.891 -31.875 -8.312 1 96.12 211 ASN A C 1
ATOM 1714 O O . ASN A 1 211 ? 17.281 -30.844 -8.891 1 96.12 211 ASN A O 1
ATOM 1718 N N . PHE A 1 212 ? 15.586 -32.125 -8.102 1 96.12 212 PHE A N 1
ATOM 1719 C CA . PHE A 1 212 ? 14.531 -31.281 -8.672 1 96.12 212 PHE A CA 1
ATOM 1720 C C . PHE A 1 212 ? 14.461 -29.938 -7.957 1 96.12 212 PHE A C 1
ATOM 1722 O O . PHE A 1 212 ? 14.008 -28.953 -8.531 1 96.12 212 PHE A O 1
ATOM 1729 N N . ASP A 1 213 ? 14.898 -29.781 -6.734 1 95.81 213 ASP A N 1
ATOM 1730 C CA . ASP A 1 213 ? 14.977 -28.5 -6.055 1 95.81 213 ASP A CA 1
ATOM 1731 C C . ASP A 1 213 ? 15.875 -27.531 -6.809 1 95.81 213 ASP A C 1
ATOM 1733 O O . ASP A 1 213 ? 15.539 -26.359 -6.977 1 95.81 213 ASP A O 1
ATOM 1737 N N . ASP A 1 214 ? 16.969 -28.047 -7.25 1 96.38 214 ASP A N 1
ATOM 1738 C CA . ASP A 1 214 ? 17.922 -27.25 -8.023 1 96.38 214 ASP A CA 1
ATOM 1739 C C . ASP A 1 214 ? 17.281 -26.75 -9.32 1 96.38 214 ASP A C 1
ATOM 1741 O O . ASP A 1 214 ? 17.594 -25.656 -9.789 1 96.38 214 ASP A O 1
ATOM 1745 N N . MET A 1 215 ? 16.422 -27.562 -9.852 1 97.25 215 MET A N 1
ATOM 1746 C CA . MET A 1 215 ? 15.828 -27.25 -11.148 1 97.25 215 MET A CA 1
ATOM 1747 C C . MET A 1 215 ? 14.828 -26.094 -11.023 1 97.25 215 MET A C 1
ATOM 1749 O O . MET A 1 215 ? 14.594 -25.375 -11.984 1 97.25 215 MET A O 1
ATOM 1753 N N . GLU A 1 216 ? 14.219 -25.969 -9.859 1 97.06 216 GLU A N 1
ATOM 1754 C CA . GLU A 1 216 ? 13.375 -24.797 -9.648 1 97.06 216 GLU A CA 1
ATOM 1755 C C . GLU A 1 216 ? 14.188 -23.5 -9.797 1 97.06 216 GLU A C 1
ATOM 1757 O O . GLU A 1 216 ? 13.758 -22.578 -10.477 1 97.06 216 GLU A O 1
ATOM 1762 N N . ASP A 1 217 ? 15.375 -23.453 -9.242 1 95.06 217 ASP A N 1
ATOM 1763 C CA . ASP A 1 217 ? 16.266 -22.297 -9.352 1 95.06 217 ASP A CA 1
ATOM 1764 C C . ASP A 1 217 ? 16.703 -22.078 -10.789 1 95.06 217 ASP A C 1
ATOM 1766 O O . ASP A 1 217 ? 16.812 -20.938 -11.258 1 95.06 217 ASP A O 1
ATOM 1770 N N . VAL A 1 218 ? 17.031 -23.172 -11.391 1 96.25 218 VAL A N 1
ATOM 1771 C CA . VAL A 1 218 ? 17.469 -23.125 -12.781 1 96.25 218 VAL A CA 1
ATOM 1772 C C . VAL A 1 218 ? 16.344 -22.531 -13.648 1 96.25 218 VAL A C 1
ATOM 1774 O O . VAL A 1 218 ? 16.562 -21.594 -14.406 1 96.25 218 VAL A O 1
ATOM 1777 N N . ASP A 1 219 ? 15.188 -23.141 -13.531 1 96.75 219 ASP A N 1
ATOM 1778 C CA . ASP A 1 219 ? 14.047 -22.703 -14.328 1 96.75 219 ASP A CA 1
ATOM 1779 C C . ASP A 1 219 ? 13.719 -21.234 -14.047 1 96.75 219 ASP A C 1
ATOM 1781 O O . ASP A 1 219 ? 13.453 -20.453 -14.969 1 96.75 219 ASP A O 1
ATOM 1785 N N . ASP A 1 220 ? 13.719 -20.859 -12.828 1 96.06 220 ASP A N 1
ATOM 1786 C CA . ASP A 1 220 ? 13.43 -19.484 -12.422 1 96.06 220 ASP A CA 1
ATOM 1787 C C . ASP A 1 220 ? 14.43 -18.5 -13.047 1 96.06 220 ASP A C 1
ATOM 1789 O O . ASP A 1 220 ? 14.031 -17.469 -13.586 1 96.06 220 ASP A O 1
ATOM 1793 N N . THR A 1 221 ? 15.711 -18.812 -12.922 1 95.38 221 THR A N 1
ATOM 1794 C CA . THR A 1 221 ? 16.75 -17.938 -13.438 1 95.38 221 THR A CA 1
ATOM 1795 C C . THR A 1 221 ? 16.625 -17.781 -14.953 1 95.38 221 THR A C 1
ATOM 1797 O O . THR A 1 221 ? 16.75 -16.672 -15.477 1 95.38 221 THR A O 1
ATOM 1800 N N . LEU A 1 222 ? 16.406 -18.875 -15.594 1 95.69 222 LEU A N 1
ATOM 1801 C CA . LEU A 1 222 ? 16.266 -18.844 -17.047 1 95.69 222 LEU A CA 1
ATOM 1802 C C . LEU A 1 222 ? 15.031 -18.047 -17.453 1 95.69 222 LEU A C 1
ATOM 1804 O O . LEU A 1 222 ? 15.047 -17.328 -18.453 1 95.69 222 LEU A O 1
ATOM 1808 N N . GLN A 1 223 ? 13.953 -18.234 -16.766 1 95.38 223 GLN A N 1
ATOM 1809 C CA . GLN A 1 223 ? 12.75 -17.453 -17.031 1 95.38 223 GLN A CA 1
ATOM 1810 C C . GLN A 1 223 ? 13.016 -15.961 -16.859 1 95.38 223 GLN A C 1
ATOM 1812 O O . GLN A 1 223 ? 12.633 -15.156 -17.719 1 95.38 223 GLN A O 1
ATOM 1817 N N . CYS A 1 224 ? 13.641 -15.586 -15.789 1 96.81 224 CYS A N 1
ATOM 1818 C CA . CYS A 1 224 ? 13.977 -14.188 -15.555 1 96.81 224 CYS A CA 1
ATOM 1819 C C . CYS A 1 224 ? 14.781 -13.617 -16.719 1 96.81 224 CYS A C 1
ATOM 1821 O O . CYS A 1 224 ? 14.484 -12.531 -17.219 1 96.81 224 CYS A O 1
ATOM 1823 N N . ASN A 1 225 ? 15.797 -14.398 -17.109 1 95.62 225 ASN A N 1
ATOM 1824 C CA . ASN A 1 225 ? 16.641 -13.953 -18.219 1 95.62 225 ASN A CA 1
ATOM 1825 C C . ASN A 1 225 ? 15.828 -13.758 -19.5 1 95.62 225 ASN A C 1
ATOM 1827 O O . ASN A 1 225 ? 16 -12.758 -20.203 1 95.62 225 ASN A O 1
ATOM 1831 N N . ARG A 1 226 ? 14.945 -14.664 -19.781 1 95.06 226 ARG A N 1
ATOM 1832 C CA . ARG A 1 226 ? 14.141 -14.578 -21 1 95.06 226 ARG A CA 1
ATOM 1833 C C . ARG A 1 226 ? 13.211 -13.367 -20.953 1 95.06 226 ARG A C 1
ATOM 1835 O O . ARG A 1 226 ? 13.133 -12.602 -21.906 1 95.06 226 ARG A O 1
ATOM 1842 N N . TYR A 1 227 ? 12.57 -13.195 -19.828 1 96.62 227 TYR A N 1
ATOM 1843 C CA . TYR A 1 227 ? 11.586 -12.133 -19.688 1 96.62 227 TYR A CA 1
ATOM 1844 C C . TYR A 1 227 ? 12.258 -10.766 -19.625 1 96.62 227 TYR A C 1
ATOM 1846 O O . TYR A 1 227 ? 11.609 -9.734 -19.812 1 96.62 227 TYR A O 1
ATOM 1854 N N . ASN A 1 228 ? 13.547 -10.703 -19.375 1 95.44 228 ASN A N 1
ATOM 1855 C CA . ASN A 1 228 ? 14.297 -9.453 -19.312 1 95.44 228 ASN A CA 1
ATOM 1856 C C . ASN A 1 228 ? 15.18 -9.273 -20.547 1 95.44 228 ASN A C 1
ATOM 1858 O O . ASN A 1 228 ? 16.031 -8.375 -20.562 1 95.44 228 ASN A O 1
ATOM 1862 N N . ALA A 1 229 ? 14.992 -10.133 -21.5 1 94.94 229 ALA A N 1
ATOM 1863 C CA . ALA A 1 229 ? 15.75 -10.109 -22.75 1 94.94 229 ALA A CA 1
ATOM 1864 C C . ALA A 1 229 ? 17.25 -10.188 -22.484 1 94.94 229 ALA A C 1
ATOM 1866 O O . ALA A 1 229 ? 18.031 -9.461 -23.094 1 94.94 229 ALA A O 1
ATOM 1867 N N . LYS A 1 230 ? 17.578 -10.938 -21.5 1 94.75 230 LYS A N 1
ATOM 1868 C CA . LYS A 1 230 ? 18.984 -11.195 -21.203 1 94.75 230 LYS A CA 1
ATOM 1869 C C . LYS A 1 230 ? 19.438 -12.523 -21.797 1 94.75 230 LYS A C 1
ATOM 1871 O O . LYS A 1 230 ? 18.625 -13.297 -22.297 1 94.75 230 LYS A O 1
ATOM 1876 N N . TRP A 1 231 ? 20.656 -12.781 -21.75 1 92.62 231 TRP A N 1
ATOM 1877 C CA . TRP A 1 231 ? 21.25 -13.945 -22.391 1 92.62 231 TRP A CA 1
ATOM 1878 C C . TRP A 1 231 ? 20.766 -15.234 -21.734 1 92.62 231 TRP A C 1
ATOM 1880 O O . TRP A 1 231 ? 20.688 -15.32 -20.5 1 92.62 231 TRP A O 1
ATOM 1890 N N . VAL A 1 232 ? 20.422 -16.219 -22.547 1 93.06 232 VAL A N 1
ATOM 1891 C CA . VAL A 1 232 ? 20.125 -17.594 -22.141 1 93.06 232 VAL A CA 1
ATOM 1892 C C . VAL A 1 232 ? 20.875 -18.578 -23.031 1 93.06 232 VAL A C 1
ATOM 1894 O O . VAL A 1 232 ? 21.016 -18.344 -24.234 1 93.06 232 VAL A O 1
ATOM 1897 N N . PRO A 1 233 ? 21.391 -19.656 -22.422 1 93.75 233 PRO A N 1
ATOM 1898 C CA . PRO A 1 233 ? 22.062 -20.641 -23.266 1 93.75 233 PRO A CA 1
ATOM 1899 C C . PRO A 1 233 ? 21.109 -21.281 -24.281 1 93.75 233 PRO A C 1
ATOM 1901 O O . PRO A 1 233 ? 19.906 -21.328 -24.047 1 93.75 233 PRO A O 1
ATOM 1904 N N . GLN A 1 234 ? 21.734 -21.688 -25.359 1 92.38 234 GLN A N 1
ATOM 1905 C CA . GLN A 1 234 ? 20.969 -22.484 -26.312 1 92.38 234 GLN A CA 1
ATOM 1906 C C . GLN A 1 234 ? 20.641 -23.859 -25.734 1 92.38 234 GLN A C 1
ATOM 1908 O O . GLN A 1 234 ? 21.547 -24.641 -25.453 1 92.38 234 GLN A O 1
ATOM 1913 N N . ILE A 1 235 ? 19.422 -24.078 -25.484 1 94.06 235 ILE A N 1
ATOM 1914 C CA . ILE A 1 235 ? 19.016 -25.375 -24.922 1 94.06 235 ILE A CA 1
ATOM 1915 C C . ILE A 1 235 ? 17.891 -25.969 -25.781 1 94.06 235 ILE A C 1
ATOM 1917 O O . ILE A 1 235 ? 17.141 -25.234 -26.422 1 94.06 235 ILE A O 1
ATOM 1921 N N . SER A 1 236 ? 17.828 -27.297 -25.812 1 95.69 236 SER A N 1
ATOM 1922 C CA . SER A 1 236 ? 16.766 -27.969 -26.562 1 95.69 236 SER A CA 1
ATOM 1923 C C . SER A 1 236 ? 15.398 -27.734 -25.906 1 95.69 236 SER A C 1
ATOM 1925 O O . SER A 1 236 ? 15.328 -27.422 -24.719 1 95.69 236 SER A O 1
ATOM 1927 N N . GLN A 1 237 ? 14.383 -27.906 -26.688 1 95.81 237 GLN A N 1
ATOM 1928 C CA . GLN A 1 237 ? 13.031 -27.781 -26.172 1 95.81 237 GLN A CA 1
ATOM 1929 C C . GLN A 1 237 ? 12.766 -28.828 -25.094 1 95.81 237 GLN A C 1
ATOM 1931 O O . GLN A 1 237 ? 12.062 -28.547 -24.109 1 95.81 237 GLN A O 1
ATOM 1936 N N . GLU A 1 238 ? 13.328 -29.938 -25.281 1 96.31 238 GLU A N 1
ATOM 1937 C CA . GLU A 1 238 ? 13.156 -31.016 -24.312 1 96.31 238 GLU A CA 1
ATOM 1938 C C . GLU A 1 238 ? 13.805 -30.656 -22.969 1 96.31 238 GLU A C 1
ATOM 1940 O O . GLU A 1 238 ? 13.211 -30.875 -21.922 1 96.31 238 GLU A O 1
ATOM 1945 N N . LEU A 1 239 ? 14.992 -30.172 -23.031 1 96.94 239 LEU A N 1
ATOM 1946 C CA . LEU A 1 239 ? 15.703 -29.781 -21.828 1 96.94 239 LEU A CA 1
ATOM 1947 C C . LEU A 1 239 ? 14.953 -28.672 -21.094 1 96.94 239 LEU A C 1
ATOM 1949 O O . LEU A 1 239 ? 14.867 -28.688 -19.859 1 96.94 239 LEU A O 1
ATOM 1953 N N . LYS A 1 240 ? 14.438 -27.781 -21.828 1 96.69 240 LYS A N 1
ATOM 1954 C CA . LYS A 1 240 ? 13.633 -26.703 -21.234 1 96.69 240 LYS A CA 1
ATOM 1955 C C . LYS A 1 240 ? 12.383 -27.25 -20.562 1 96.69 240 LYS A C 1
ATOM 1957 O O . LYS A 1 240 ? 12.047 -26.875 -19.438 1 96.69 240 LYS A O 1
ATOM 1962 N N . ALA A 1 241 ? 11.695 -28.109 -21.266 1 97.56 241 ALA A N 1
ATOM 1963 C CA . ALA A 1 241 ? 10.477 -28.734 -20.719 1 97.56 241 ALA A CA 1
ATOM 1964 C C . ALA A 1 241 ? 10.781 -29.516 -19.453 1 97.56 241 ALA A C 1
ATOM 1966 O O . ALA A 1 241 ? 9.969 -29.531 -18.516 1 97.56 241 ALA A O 1
ATOM 1967 N N . ASN A 1 242 ? 11.914 -30.172 -19.422 1 98.25 242 ASN A N 1
ATOM 1968 C CA . ASN A 1 242 ? 12.305 -30.938 -18.234 1 98.25 242 ASN A CA 1
ATOM 1969 C C . ASN A 1 242 ? 12.5 -30.031 -17.031 1 98.25 242 ASN A C 1
ATOM 1971 O O . ASN A 1 242 ? 12.086 -30.375 -15.922 1 98.25 242 ASN A O 1
ATOM 1975 N N . ALA A 1 243 ? 13.117 -28.906 -17.25 1 97.81 243 ALA A N 1
ATOM 1976 C CA . ALA A 1 243 ? 13.336 -27.984 -16.141 1 97.81 243 ALA A CA 1
ATOM 1977 C C . ALA A 1 243 ? 12.008 -27.484 -15.578 1 97.81 243 ALA A C 1
ATOM 1979 O O . ALA A 1 243 ? 11.828 -27.406 -14.359 1 97.81 243 ALA A O 1
ATOM 1980 N N . THR A 1 244 ? 11.117 -27.141 -16.422 1 97.75 244 THR A N 1
ATOM 1981 C CA . THR A 1 244 ? 9.805 -26.656 -16.016 1 97.75 244 THR A CA 1
ATOM 1982 C C . THR A 1 244 ? 9.039 -27.734 -15.266 1 97.75 244 THR A C 1
ATOM 1984 O O . THR A 1 244 ? 8.398 -27.453 -14.242 1 97.75 244 THR A O 1
ATOM 1987 N N . TYR A 1 245 ? 9.086 -28.922 -15.766 1 98.56 245 TYR A N 1
ATOM 1988 C CA . TYR A 1 245 ? 8.43 -30.062 -15.141 1 98.56 245 TYR A CA 1
ATOM 1989 C C . TYR A 1 245 ? 8.992 -30.328 -13.75 1 98.56 245 TYR A C 1
ATOM 1991 O O . TYR A 1 245 ? 8.242 -30.469 -12.781 1 98.56 245 TYR A O 1
ATOM 1999 N N . LEU A 1 246 ? 10.328 -30.391 -13.656 1 98.69 246 LEU A N 1
ATOM 2000 C CA . LEU A 1 246 ? 10.992 -30.672 -12.391 1 98.69 246 LEU A CA 1
ATOM 2001 C C . LEU A 1 246 ? 10.758 -29.531 -11.391 1 98.69 246 LEU A C 1
ATOM 2003 O O . LEU A 1 246 ? 10.633 -29.781 -10.188 1 98.69 246 LEU A O 1
ATOM 2007 N N . SER A 1 247 ? 10.75 -28.344 -11.922 1 98.31 247 SER A N 1
ATOM 2008 C CA . SER A 1 247 ? 10.383 -27.203 -11.078 1 98.31 247 SER A CA 1
ATOM 2009 C C . SER A 1 247 ? 8.984 -27.375 -10.492 1 98.31 247 SER A C 1
ATOM 2011 O O . SER A 1 247 ? 8.773 -27.109 -9.305 1 98.31 247 SER A O 1
ATOM 2013 N N . SER A 1 248 ? 8.039 -27.781 -11.281 1 98.56 248 SER A N 1
ATOM 2014 C CA . SER A 1 248 ? 6.672 -27.984 -10.828 1 98.56 248 SER A CA 1
ATOM 2015 C C . SER A 1 248 ? 6.602 -29.094 -9.773 1 98.56 248 SER A C 1
ATOM 2017 O O . SER A 1 248 ? 5.824 -29 -8.82 1 98.56 248 SER A O 1
ATOM 2019 N N . LEU A 1 249 ? 7.391 -30.141 -9.961 1 98.44 249 LEU A N 1
ATOM 2020 C CA . LEU A 1 249 ? 7.469 -31.188 -8.945 1 98.44 249 LEU A CA 1
ATOM 2021 C C . LEU A 1 249 ? 8.031 -30.641 -7.645 1 98.44 249 LEU A C 1
ATOM 2023 O O . LEU A 1 249 ? 7.52 -30.938 -6.562 1 98.44 249 LEU A O 1
ATOM 2027 N N . ALA A 1 250 ? 9.078 -29.828 -7.766 1 98.19 250 ALA A N 1
ATOM 2028 C CA . ALA A 1 250 ? 9.688 -29.234 -6.574 1 98.19 250 ALA A CA 1
ATOM 2029 C C . ALA A 1 250 ? 8.656 -28.438 -5.773 1 98.19 250 ALA A C 1
ATOM 2031 O O . ALA A 1 250 ? 8.523 -28.625 -4.562 1 98.19 250 ALA A O 1
ATOM 2032 N N . TRP A 1 251 ? 7.922 -27.609 -6.457 1 97.75 251 TRP A N 1
ATOM 2033 C CA . TRP A 1 251 ? 6.906 -26.766 -5.828 1 97.75 251 TRP A CA 1
ATOM 2034 C C . TRP A 1 251 ? 5.883 -27.625 -5.086 1 97.75 251 TRP A C 1
ATOM 2036 O O . TRP A 1 251 ? 5.438 -27.266 -3.992 1 97.75 251 TRP A O 1
ATOM 2046 N N . ASN A 1 252 ? 5.512 -28.703 -5.633 1 97.19 252 ASN A N 1
ATOM 2047 C CA . ASN A 1 252 ? 4.539 -29.578 -4.988 1 97.19 252 ASN A CA 1
ATOM 2048 C C . ASN A 1 252 ? 5.156 -30.328 -3.811 1 97.19 252 ASN A C 1
ATOM 2050 O O . ASN A 1 252 ? 4.492 -30.547 -2.793 1 97.19 252 ASN A O 1
ATOM 2054 N N . PHE A 1 253 ? 6.391 -30.734 -3.922 1 96.81 253 PHE A N 1
ATOM 2055 C CA . PHE A 1 253 ? 7.039 -31.422 -2.812 1 96.81 253 PHE A CA 1
ATOM 2056 C C . PHE A 1 253 ? 7.266 -30.469 -1.641 1 96.81 253 PHE A C 1
ATOM 2058 O O . PHE A 1 253 ? 7.211 -30.891 -0.481 1 96.81 253 PHE A O 1
ATOM 2065 N N . TRP A 1 254 ? 7.398 -29.234 -1.897 1 96.06 254 TRP A N 1
ATOM 2066 C CA . TRP A 1 254 ? 7.664 -28.25 -0.847 1 96.06 254 TRP A CA 1
ATOM 2067 C C . TRP A 1 254 ? 6.449 -28.094 0.063 1 96.06 254 TRP A C 1
ATOM 2069 O O . TRP A 1 254 ? 6.594 -27.797 1.253 1 96.06 254 TRP A O 1
ATOM 2079 N N . TYR A 1 255 ? 5.254 -28.312 -0.503 1 94.12 255 TYR A N 1
ATOM 2080 C CA . TYR A 1 255 ? 4.09 -27.859 0.25 1 94.12 255 TYR A CA 1
ATOM 2081 C C . TYR A 1 255 ? 3.047 -28.953 0.373 1 94.12 255 TYR A C 1
ATOM 2083 O O . TYR A 1 255 ? 2.021 -28.781 1.035 1 94.12 255 TYR A O 1
ATOM 2091 N N . ASN A 1 256 ? 3.291 -30.125 -0.089 1 89.94 256 ASN A N 1
ATOM 2092 C CA . ASN A 1 256 ? 2.189 -31.062 -0.249 1 89.94 256 ASN A CA 1
ATOM 2093 C C . ASN A 1 256 ? 2.146 -32.062 0.892 1 89.94 256 ASN A C 1
ATOM 2095 O O . ASN A 1 256 ? 1.405 -33.062 0.829 1 89.94 256 ASN A O 1
ATOM 2099 N N . GLN A 1 257 ? 3.039 -31.922 1.947 1 91.75 257 GLN A N 1
ATOM 2100 C CA . GLN A 1 257 ? 2.713 -32.688 3.148 1 91.75 257 GLN A CA 1
ATOM 2101 C C . GLN A 1 257 ? 1.295 -32.375 3.623 1 91.75 257 GLN A C 1
ATOM 2103 O O . GLN A 1 257 ? 0.919 -31.219 3.768 1 91.75 257 GLN A O 1
ATOM 2108 N N . PRO A 1 258 ? 0.51 -33.406 3.848 1 93.19 258 PRO A N 1
ATOM 2109 C CA . PRO A 1 258 ? -0.937 -33.188 3.957 1 93.19 258 PRO A CA 1
ATOM 2110 C C . PRO A 1 258 ? -1.315 -32.219 5.059 1 93.19 258 PRO A C 1
ATOM 2112 O O . PRO A 1 258 ? -2.082 -31.281 4.816 1 93.19 258 PRO A O 1
ATOM 2115 N N . GLU A 1 259 ? -0.811 -32.344 6.285 1 93.69 259 GLU A N 1
ATOM 2116 C CA . GLU A 1 259 ? -1.178 -31.438 7.379 1 93.69 259 GLU A CA 1
ATOM 2117 C C . GLU A 1 259 ? -0.62 -30.047 7.148 1 93.69 259 GLU A C 1
ATOM 2119 O O . GLU A 1 259 ? -1.275 -29.047 7.469 1 93.69 259 GLU A O 1
ATOM 2124 N N . LEU A 1 260 ? 0.567 -30.016 6.633 1 95.69 260 LEU A N 1
ATOM 2125 C CA . LEU A 1 260 ? 1.186 -28.719 6.332 1 95.69 260 LEU A CA 1
ATOM 2126 C C . LEU A 1 260 ? 0.385 -27.969 5.277 1 95.69 260 LEU A C 1
ATOM 2128 O O . LEU A 1 260 ? 0.125 -26.766 5.426 1 95.69 260 LEU A O 1
ATOM 2132 N N . LEU A 1 261 ? 0.05 -28.688 4.219 1 97 261 LEU A N 1
ATOM 2133 C CA . LEU A 1 261 ? -0.729 -28.094 3.139 1 97 261 LEU A CA 1
ATOM 2134 C C . LEU A 1 261 ? -2.033 -27.5 3.67 1 97 261 LEU A C 1
ATOM 2136 O O . LEU A 1 261 ? -2.404 -26.375 3.322 1 97 261 LEU A O 1
ATOM 2140 N N . ARG A 1 262 ? -2.725 -28.219 4.492 1 97.19 262 ARG A N 1
ATOM 2141 C CA . ARG A 1 262 ? -3.984 -27.766 5.074 1 97.19 262 ARG A CA 1
ATOM 2142 C C . ARG A 1 262 ? -3.768 -26.562 5.977 1 97.19 262 ARG A C 1
ATOM 2144 O O . ARG A 1 262 ? -4.488 -25.562 5.875 1 97.19 262 ARG A O 1
ATOM 2151 N N . ALA A 1 263 ? -2.738 -26.641 6.805 1 97.31 263 ALA A N 1
ATOM 2152 C CA . ALA A 1 263 ? -2.469 -25.578 7.766 1 97.31 263 ALA A CA 1
ATOM 2153 C C . ALA A 1 263 ? -2.104 -24.281 7.059 1 97.31 263 ALA A C 1
ATOM 2155 O O . ALA A 1 263 ? -2.592 -23.203 7.422 1 97.31 263 ALA A O 1
ATOM 2156 N N . LEU A 1 264 ? -1.309 -24.359 6.07 1 97.75 264 LEU A N 1
ATOM 2157 C CA . LEU A 1 264 ? -0.807 -23.172 5.383 1 97.75 264 LEU A CA 1
ATOM 2158 C C . LEU A 1 264 ? -1.918 -22.5 4.59 1 97.75 264 LEU A C 1
ATOM 2160 O O . LEU A 1 264 ? -1.864 -21.297 4.348 1 97.75 264 LEU A O 1
ATOM 2164 N N . ASN A 1 265 ? -2.963 -23.25 4.203 1 98 265 ASN A N 1
ATOM 2165 C CA . ASN A 1 265 ? -3.963 -22.703 3.297 1 98 265 ASN A CA 1
ATOM 2166 C C . ASN A 1 265 ? -5.246 -22.328 4.035 1 98 265 ASN A C 1
ATOM 2168 O O . ASN A 1 265 ? -6.098 -21.625 3.494 1 98 265 ASN A O 1
ATOM 2172 N N . THR A 1 266 ? -5.418 -22.766 5.25 1 98.25 266 THR A N 1
ATOM 2173 C CA . THR A 1 266 ? -6.645 -22.531 6.004 1 98.25 266 THR A CA 1
ATOM 2174 C C . THR A 1 266 ? -6.891 -21.031 6.188 1 98.25 266 THR A C 1
ATOM 2176 O O . THR A 1 266 ? -8.016 -20.547 5.992 1 98.25 266 THR A O 1
ATOM 2179 N N . PRO A 1 267 ? -5.883 -20.234 6.523 1 98 267 PRO A N 1
ATOM 2180 C CA . PRO A 1 267 ? -6.145 -18.797 6.691 1 98 267 PRO A CA 1
ATOM 2181 C C . PRO A 1 267 ? -6.684 -18.141 5.418 1 98 267 PRO A C 1
ATOM 2183 O O . PRO A 1 267 ? -7.633 -17.359 5.477 1 98 267 PRO A O 1
ATOM 2186 N N . PHE A 1 268 ? -6.16 -18.438 4.316 1 98.31 268 PHE A N 1
ATOM 2187 C CA . PHE A 1 268 ? -6.629 -17.859 3.061 1 98.31 268 PHE A CA 1
ATOM 2188 C C . PHE A 1 268 ? -8.047 -18.312 2.752 1 98.31 268 PHE A C 1
ATOM 2190 O O . PHE A 1 268 ? -8.898 -17.516 2.383 1 98.31 268 PHE A O 1
ATOM 2197 N N . LEU A 1 269 ? -8.258 -19.609 2.799 1 98.5 269 LEU A N 1
ATOM 2198 C CA . LEU A 1 269 ? -9.578 -20.156 2.477 1 98.5 269 LEU A CA 1
ATOM 2199 C C . LEU A 1 269 ? -10.648 -19.562 3.389 1 98.5 269 LEU A C 1
ATOM 2201 O O . LEU A 1 269 ? -11.758 -19.266 2.945 1 98.5 269 LEU A O 1
ATOM 2205 N N . ASN A 1 270 ? -10.289 -19.422 4.664 1 98 270 ASN A N 1
ATOM 2206 C CA . ASN A 1 270 ? -11.211 -18.766 5.574 1 98 270 ASN A CA 1
ATOM 2207 C C . ASN A 1 270 ? -11.523 -17.344 5.117 1 98 270 ASN A C 1
ATOM 2209 O O . ASN A 1 270 ? -12.68 -16.906 5.137 1 98 270 ASN A O 1
ATOM 2213 N N . GLN A 1 271 ? -10.547 -16.625 4.754 1 97.69 271 GLN A N 1
ATOM 2214 C CA . GLN A 1 271 ? -10.75 -15.25 4.305 1 97.69 271 GLN A CA 1
ATOM 2215 C C . GLN A 1 271 ? -11.586 -15.211 3.027 1 97.69 271 GLN A C 1
ATOM 2217 O O . GLN A 1 271 ? -12.422 -14.32 2.855 1 97.69 271 GLN A O 1
ATOM 2222 N N . LEU A 1 272 ? -11.281 -16.078 2.098 1 98.5 272 LEU A N 1
ATOM 2223 C CA . LEU A 1 272 ? -12.094 -16.188 0.892 1 98.5 272 LEU A CA 1
ATOM 2224 C C . LEU A 1 272 ? -13.562 -16.375 1.245 1 98.5 272 LEU A C 1
ATOM 2226 O O . LEU A 1 272 ? -14.43 -15.672 0.7 1 98.5 272 LEU A O 1
ATOM 2230 N N . MET A 1 273 ? -13.859 -17.25 2.168 1 98.19 273 MET A N 1
ATOM 2231 C CA . MET A 1 273 ? -15.242 -17.5 2.578 1 98.19 273 MET A CA 1
ATOM 2232 C C . MET A 1 273 ? -15.836 -16.281 3.268 1 98.19 273 MET A C 1
ATOM 2234 O O . MET A 1 273 ? -17.031 -16.016 3.141 1 98.19 273 MET A O 1
ATOM 2238 N N . ASP A 1 274 ? -14.984 -15.547 3.99 1 97.31 274 ASP A N 1
ATOM 2239 C CA . ASP A 1 274 ? -15.438 -14.32 4.637 1 97.31 274 ASP A CA 1
ATOM 2240 C C . ASP A 1 274 ? -15.953 -13.312 3.609 1 97.31 274 ASP A C 1
ATOM 2242 O O . ASP A 1 274 ? -16.812 -12.492 3.92 1 97.31 274 ASP A O 1
ATOM 2246 N N . TYR A 1 275 ? -15.477 -13.344 2.395 1 97.56 275 TYR A N 1
ATOM 2247 C CA . TYR A 1 275 ? -15.938 -12.445 1.342 1 97.56 275 TYR A CA 1
ATOM 2248 C C . TYR A 1 275 ? -17.156 -13.023 0.629 1 97.56 275 TYR A C 1
ATOM 2250 O O . TYR A 1 275 ? -18.047 -12.281 0.22 1 97.56 275 TYR A O 1
ATOM 2258 N N . LEU A 1 276 ? -17.234 -14.328 0.493 1 98.12 276 LEU A N 1
ATOM 2259 C CA . LEU A 1 276 ? -18.281 -14.969 -0.291 1 98.12 276 LEU A CA 1
ATOM 2260 C C . LEU A 1 276 ? -19.562 -15.086 0.515 1 98.12 276 LEU A C 1
ATOM 2262 O O . LEU A 1 276 ? -20.656 -14.867 -0.016 1 98.12 276 LEU A O 1
ATOM 2266 N N . ASN A 1 277 ? -19.453 -15.398 1.732 1 97.12 277 ASN A N 1
ATOM 2267 C CA . ASN A 1 277 ? -20.594 -15.734 2.564 1 97.12 277 ASN A CA 1
ATOM 2268 C C . ASN A 1 277 ? -21.578 -14.562 2.67 1 97.12 277 ASN A C 1
ATOM 2270 O O . ASN A 1 277 ? -22.797 -14.75 2.551 1 97.12 277 ASN A O 1
ATOM 2274 N N . PRO A 1 278 ? -21.062 -13.352 2.914 1 96.88 278 PRO A N 1
ATOM 2275 C CA . PRO A 1 278 ? -22.016 -12.242 2.986 1 96.88 278 PRO A CA 1
ATOM 2276 C C . PRO A 1 278 ? -22.828 -12.086 1.708 1 96.88 278 PRO A C 1
ATOM 2278 O O . PRO A 1 278 ? -24 -11.695 1.764 1 96.88 278 PRO A O 1
ATOM 2281 N N . VAL A 1 279 ? -22.281 -12.367 0.546 1 96.75 279 VAL A N 1
ATOM 2282 C CA . VAL A 1 279 ? -22.984 -12.266 -0.727 1 96.75 279 VAL A CA 1
ATOM 2283 C C . VAL A 1 279 ? -24.062 -13.352 -0.81 1 96.75 279 VAL A C 1
ATOM 2285 O O . VAL A 1 279 ? -25.203 -13.078 -1.16 1 96.75 279 VAL A O 1
ATOM 2288 N N . VAL A 1 280 ? -23.719 -14.539 -0.472 1 97 280 VAL A N 1
ATOM 2289 C CA . VAL A 1 280 ? -24.625 -15.695 -0.523 1 97 280 VAL A CA 1
ATOM 2290 C C . VAL A 1 280 ? -25.781 -15.492 0.453 1 97 280 VAL A C 1
ATOM 2292 O O . VAL A 1 280 ? -26.906 -15.898 0.177 1 97 280 VAL A O 1
ATOM 2295 N N . GLN A 1 281 ? -25.547 -14.812 1.519 1 95.88 281 GLN A N 1
ATOM 2296 C CA . GLN A 1 281 ? -26.547 -14.648 2.576 1 95.88 281 GLN A CA 1
ATOM 2297 C C . GLN A 1 281 ? -27.344 -13.367 2.383 1 95.88 281 GLN A C 1
ATOM 2299 O O . GLN A 1 281 ? -28.219 -13.039 3.197 1 95.88 281 GLN A O 1
ATOM 2304 N N . GLY A 1 282 ? -27 -12.617 1.385 1 93.44 282 GLY A N 1
ATOM 2305 C CA . GLY A 1 282 ? -27.703 -11.367 1.144 1 93.44 282 GLY A CA 1
ATOM 2306 C C . GLY A 1 282 ? -27.312 -10.266 2.117 1 93.44 282 GLY A C 1
ATOM 2307 O O . GLY A 1 282 ? -28.109 -9.375 2.396 1 93.44 282 GLY A O 1
ATOM 2308 N N . LYS A 1 283 ? -26.125 -10.297 2.662 1 89 283 LYS A N 1
ATOM 2309 C CA . LYS A 1 283 ? -25.688 -9.367 3.691 1 89 283 LYS A CA 1
ATOM 2310 C C . LYS A 1 283 ? -24.547 -8.477 3.178 1 89 283 LYS A C 1
ATOM 2312 O O . LYS A 1 283 ? -23.844 -7.852 3.967 1 89 283 LYS A O 1
ATOM 2317 N N . ASN A 1 284 ? -24.375 -8.523 1.914 1 88 284 ASN A N 1
ATOM 2318 C CA . ASN A 1 284 ? -23.359 -7.664 1.316 1 88 284 ASN A CA 1
ATOM 2319 C C . ASN A 1 284 ? -23.828 -6.219 1.216 1 88 284 ASN A C 1
ATOM 2321 O O . ASN A 1 284 ? -24 -5.691 0.114 1 88 284 ASN A O 1
ATOM 2325 N N . VAL A 1 285 ? -23.844 -5.535 2.34 1 76.94 285 VAL A N 1
ATOM 2326 C CA . VAL A 1 285 ? -24.469 -4.227 2.461 1 76.94 285 VAL A CA 1
ATOM 2327 C C . VAL A 1 285 ? -23.547 -3.15 1.896 1 76.94 285 VAL A C 1
ATOM 2329 O O . VAL A 1 285 ? -24.016 -2.152 1.341 1 76.94 285 VAL A O 1
ATOM 2332 N N . ASN A 1 286 ? -22.359 -3.4 1.878 1 81.06 286 ASN A N 1
ATOM 2333 C CA . ASN A 1 286 ? -21.422 -2.367 1.449 1 81.06 286 ASN A CA 1
ATOM 2334 C C . ASN A 1 286 ? -21.219 -2.383 -0.064 1 81.06 286 ASN A C 1
ATOM 2336 O O . ASN A 1 286 ? -20.625 -1.462 -0.626 1 81.06 286 ASN A O 1
ATOM 2340 N N . GLY A 1 287 ? -21.688 -3.473 -0.712 1 90.69 287 GLY A N 1
ATOM 2341 C CA . GLY A 1 287 ? -21.688 -3.51 -2.166 1 90.69 287 GLY A CA 1
ATOM 2342 C C . GLY A 1 287 ? -20.359 -3.953 -2.75 1 90.69 287 GLY A C 1
ATOM 2343 O O . GLY A 1 287 ? -20.062 -3.688 -3.918 1 90.69 287 GLY A O 1
ATOM 2344 N N . LEU A 1 288 ? -19.562 -4.582 -1.925 1 95.31 288 LEU A N 1
ATOM 2345 C CA . LEU A 1 288 ? -18.281 -5.098 -2.398 1 95.31 288 LEU A CA 1
ATOM 2346 C C . LEU A 1 288 ? -18.484 -6.133 -3.498 1 95.31 288 LEU A C 1
ATOM 2348 O O . LEU A 1 288 ? -19.266 -7.074 -3.334 1 95.31 288 LEU A O 1
ATOM 2352 N N . LYS A 1 289 ? -17.734 -5.988 -4.641 1 95.81 289 LYS A N 1
ATOM 2353 C CA . LYS A 1 289 ? -17.969 -6.859 -5.789 1 95.81 289 LYS A CA 1
ATOM 2354 C C . LYS A 1 289 ? -16.672 -7.508 -6.266 1 95.81 289 LYS A C 1
ATOM 2356 O O . LYS A 1 289 ? -16.703 -8.555 -6.918 1 95.81 289 LYS A O 1
ATOM 2361 N N . TRP A 1 290 ? -15.594 -6.859 -5.984 1 97.75 290 TRP A N 1
ATOM 2362 C CA . TRP A 1 290 ? -14.312 -7.332 -6.492 1 97.75 290 TRP A CA 1
ATOM 2363 C C . TRP A 1 290 ? -13.227 -7.211 -5.422 1 97.75 290 TRP A C 1
ATOM 2365 O O . TRP 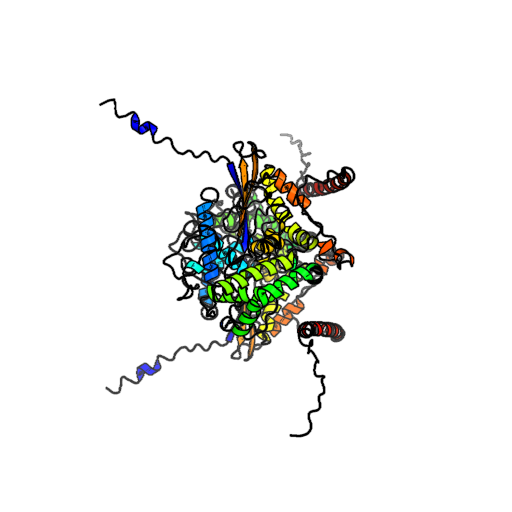A 1 290 ? -13.023 -6.133 -4.859 1 97.75 290 TRP A O 1
ATOM 2375 N N . VAL A 1 291 ? -12.609 -8.266 -5.145 1 98.31 291 VAL A N 1
ATOM 2376 C CA . VAL A 1 291 ? -11.453 -8.297 -4.254 1 98.31 291 VAL A CA 1
ATOM 2377 C C . VAL A 1 291 ? -10.234 -8.805 -5.016 1 98.31 291 VAL A C 1
ATOM 2379 O O . VAL A 1 291 ? -10.32 -9.789 -5.754 1 98.31 291 VAL A O 1
ATOM 2382 N N . MET A 1 292 ? -9.148 -8.109 -4.836 1 98.25 292 MET A N 1
ATOM 2383 C CA . MET A 1 292 ? -7.922 -8.445 -5.551 1 98.25 292 MET A CA 1
ATOM 2384 C C . MET A 1 292 ? -6.75 -8.578 -4.586 1 98.25 292 MET A C 1
ATOM 2386 O O . MET A 1 292 ? -6.48 -7.668 -3.801 1 98.25 292 MET A O 1
ATOM 2390 N N . PHE A 1 293 ? -6.066 -9.695 -4.625 1 98.81 293 PHE A N 1
ATOM 2391 C CA . PHE A 1 293 ? -4.844 -9.914 -3.863 1 98.81 293 PHE A CA 1
ATOM 2392 C C . PHE A 1 293 ? -3.639 -10.031 -4.789 1 98.81 293 PHE A C 1
ATOM 2394 O O . PHE A 1 293 ? -3.617 -10.875 -5.684 1 98.81 293 PHE A O 1
ATOM 2401 N N . SER A 1 294 ? -2.656 -9.172 -4.68 1 98.88 294 SER A N 1
ATOM 2402 C CA . SER A 1 294 ? -1.376 -9.227 -5.375 1 98.88 294 SER A CA 1
ATOM 2403 C C . SER A 1 294 ? -0.319 -9.938 -4.535 1 98.88 294 SER A C 1
ATOM 2405 O O . SER A 1 294 ? 0.036 -9.461 -3.451 1 98.88 294 SER A O 1
ATOM 2407 N N . ALA A 1 295 ? 0.19 -11.023 -5.051 1 98.75 295 ALA A N 1
ATOM 2408 C CA . ALA A 1 295 ? 1.002 -11.883 -4.191 1 98.75 295 ALA A CA 1
ATOM 2409 C C . ALA A 1 295 ? 2.074 -12.609 -4.996 1 98.75 295 ALA A C 1
ATOM 2411 O O . ALA A 1 295 ? 2.713 -12.016 -5.871 1 98.75 295 ALA A O 1
ATOM 2412 N N . HIS A 1 296 ? 2.363 -13.859 -4.613 1 98.5 296 HIS A N 1
ATOM 2413 C CA . HIS A 1 296 ? 3.539 -14.555 -5.121 1 98.5 296 HIS A CA 1
ATOM 2414 C C . HIS A 1 296 ? 3.152 -15.883 -5.77 1 98.5 296 HIS A C 1
ATOM 2416 O O . HIS A 1 296 ? 1.984 -16.281 -5.738 1 98.5 296 HIS A O 1
ATOM 2422 N N . ASP A 1 297 ? 4.129 -16.453 -6.434 1 98.06 297 ASP A N 1
ATOM 2423 C CA . ASP A 1 297 ? 3.998 -17.812 -6.953 1 98.06 297 ASP A CA 1
ATOM 2424 C C . ASP A 1 297 ? 3.598 -18.781 -5.848 1 98.06 297 ASP A C 1
ATOM 2426 O O . ASP A 1 297 ? 2.746 -19.656 -6.059 1 98.06 297 ASP A O 1
ATOM 2430 N N . THR A 1 298 ? 4.133 -18.547 -4.668 1 98 298 THR A N 1
ATOM 2431 C CA . THR A 1 298 ? 3.844 -19.406 -3.523 1 98 298 THR A CA 1
ATOM 2432 C C . THR A 1 298 ? 2.342 -19.453 -3.258 1 98 298 THR A C 1
ATOM 2434 O O . THR A 1 298 ? 1.79 -20.531 -3.006 1 98 298 THR A O 1
ATOM 2437 N N . ASN A 1 299 ? 1.689 -18.344 -3.314 1 98.5 299 ASN A N 1
ATOM 2438 C CA . ASN A 1 299 ? 0.259 -18.297 -3.033 1 98.5 299 ASN A CA 1
ATOM 2439 C C . ASN A 1 299 ? -0.548 -19.031 -4.098 1 98.5 299 ASN A C 1
ATOM 2441 O O . ASN A 1 299 ? -1.442 -19.812 -3.775 1 98.5 299 ASN A O 1
ATOM 2445 N N . VAL A 1 300 ? -0.228 -18.766 -5.332 1 98.69 300 VAL A N 1
ATOM 2446 C CA . VAL A 1 300 ? -0.923 -19.453 -6.418 1 98.69 300 VAL A CA 1
ATOM 2447 C C . VAL A 1 300 ? -0.708 -20.953 -6.305 1 98.69 300 VAL A C 1
ATOM 2449 O O . VAL A 1 300 ? -1.646 -21.734 -6.477 1 98.69 300 VAL A O 1
ATOM 2452 N N . GLN A 1 301 ? 0.512 -21.359 -6.016 1 98.19 301 GLN A N 1
ATOM 2453 C CA . GLN A 1 301 ? 0.85 -22.766 -5.883 1 98.19 301 GLN A CA 1
ATOM 2454 C C . GLN A 1 301 ? 0.099 -23.406 -4.715 1 98.19 301 GLN A C 1
ATOM 2456 O O . GLN A 1 301 ? -0.496 -24.469 -4.863 1 98.19 301 GLN A O 1
ATOM 2461 N N . LEU A 1 302 ? 0.154 -22.797 -3.562 1 97.94 302 LEU A N 1
ATOM 2462 C CA . LEU A 1 302 ? -0.468 -23.328 -2.355 1 97.94 302 LEU A CA 1
ATOM 2463 C C . LEU A 1 302 ? -1.968 -23.516 -2.553 1 97.94 302 LEU A C 1
ATOM 2465 O O . LEU A 1 302 ? -2.512 -24.578 -2.24 1 97.94 302 LEU A O 1
ATOM 2469 N N . ILE A 1 303 ? -2.602 -22.547 -3.104 1 98.25 303 ILE A N 1
ATOM 2470 C CA . ILE A 1 303 ? -4.051 -22.609 -3.277 1 98.25 303 ILE A CA 1
ATOM 2471 C C . ILE A 1 303 ? -4.402 -23.625 -4.352 1 98.25 303 ILE A C 1
ATOM 2473 O O . ILE A 1 303 ? -5.375 -24.375 -4.211 1 98.25 303 ILE A O 1
ATOM 2477 N N . SER A 1 304 ? -3.588 -23.672 -5.395 1 98.19 304 SER A N 1
ATOM 2478 C CA . SER A 1 304 ? -3.797 -24.688 -6.43 1 98.19 304 SER A CA 1
ATOM 2479 C C . SER A 1 304 ? -3.695 -26.094 -5.855 1 98.19 304 SER A C 1
ATOM 2481 O O . SER A 1 304 ? -4.508 -26.969 -6.184 1 98.19 304 SER A O 1
ATOM 2483 N N . ALA A 1 305 ? -2.703 -26.297 -5.035 1 97.44 305 ALA A N 1
ATOM 2484 C CA . ALA A 1 305 ? -2.527 -27.609 -4.418 1 97.44 305 ALA A CA 1
ATOM 2485 C C . ALA A 1 305 ? -3.682 -27.938 -3.473 1 97.44 305 ALA A C 1
ATOM 2487 O O . ALA A 1 305 ? -4.203 -29.047 -3.475 1 97.44 305 ALA A O 1
ATOM 2488 N N . ALA A 1 306 ? -4.078 -26.953 -2.695 1 97.12 306 ALA A N 1
ATOM 2489 C CA . ALA A 1 306 ? -5.156 -27.141 -1.729 1 97.12 306 ALA A CA 1
ATOM 2490 C C . ALA A 1 306 ? -6.465 -27.5 -2.43 1 97.12 306 ALA A C 1
ATOM 2492 O O . ALA A 1 306 ? -7.277 -28.25 -1.889 1 97.12 306 ALA A O 1
ATOM 2493 N N . LEU A 1 307 ? -6.637 -26.984 -3.641 1 97.31 307 LEU A N 1
ATOM 2494 C CA . LEU A 1 307 ? -7.887 -27.188 -4.367 1 97.31 307 LEU A CA 1
ATOM 2495 C C . LEU A 1 307 ? -7.738 -28.297 -5.41 1 97.31 307 LEU A C 1
ATOM 2497 O O . LEU A 1 307 ? -8.562 -28.406 -6.32 1 97.31 307 LEU A O 1
ATOM 2501 N N . ASN A 1 308 ? -6.672 -29 -5.379 1 95.69 308 ASN A N 1
ATOM 2502 C CA . ASN A 1 308 ? -6.391 -30.156 -6.219 1 95.69 308 ASN A CA 1
ATOM 2503 C C . ASN A 1 308 ? -6.293 -29.781 -7.691 1 95.69 308 ASN A C 1
ATOM 2505 O O . ASN A 1 308 ? -6.742 -30.516 -8.562 1 95.69 308 ASN A O 1
ATOM 2509 N N . LEU A 1 309 ? -5.809 -28.594 -7.914 1 97.88 309 LEU A N 1
ATOM 2510 C CA . LEU A 1 309 ? -5.52 -28.203 -9.289 1 97.88 309 LEU A CA 1
ATOM 2511 C C . LEU A 1 309 ? -4.191 -28.781 -9.75 1 97.88 309 LEU A C 1
ATOM 2513 O O . LEU A 1 309 ? -3.92 -28.844 -10.953 1 97.88 309 LEU A O 1
ATOM 2517 N N . THR A 1 310 ? -3.359 -29.172 -8.82 1 97.75 310 THR A N 1
ATOM 2518 C CA . THR A 1 310 ? -2.072 -29.812 -9.062 1 97.75 310 THR A CA 1
ATOM 2519 C C . THR A 1 310 ? -1.676 -30.688 -7.871 1 97.75 310 THR A C 1
ATOM 2521 O O . THR A 1 310 ? -2.168 -30.484 -6.758 1 97.75 310 THR A O 1
ATOM 2524 N N . SER A 1 311 ? -0.859 -31.656 -8.117 1 96.69 311 SER A N 1
ATOM 2525 C CA . SER A 1 311 ? -0.322 -32.531 -7.078 1 96.69 311 SER A CA 1
ATOM 2526 C C . SER A 1 311 ? 0.904 -33.281 -7.574 1 96.69 311 SER A C 1
ATOM 2528 O O . SER A 1 311 ? 1.176 -33.312 -8.773 1 96.69 311 SER A O 1
ATOM 2530 N N . ILE A 1 312 ? 1.617 -33.875 -6.594 1 97.56 312 ILE A N 1
ATOM 2531 C CA . ILE A 1 312 ? 2.754 -34.719 -6.949 1 97.56 312 ILE A CA 1
ATOM 2532 C C . ILE A 1 312 ? 2.279 -35.875 -7.812 1 97.56 312 ILE A C 1
ATOM 2534 O O . ILE A 1 312 ? 2.852 -36.156 -8.875 1 97.56 312 ILE A O 1
ATOM 2538 N N . ASP A 1 313 ? 1.193 -36.469 -7.461 1 96.88 313 ASP A N 1
ATOM 2539 C CA . ASP A 1 313 ? 0.706 -37.688 -8.117 1 96.88 313 ASP A CA 1
ATOM 2540 C C . ASP A 1 313 ? 0.234 -37.375 -9.539 1 96.88 313 ASP A C 1
ATOM 2542 O O . ASP A 1 313 ? 0.5 -38.156 -10.453 1 96.88 313 ASP A O 1
ATOM 2546 N N . CYS A 1 314 ? -0.503 -36.281 -9.703 1 97.62 314 CYS A N 1
ATOM 2547 C CA . CYS A 1 314 ? -0.993 -36 -11.039 1 97.62 314 CYS A CA 1
ATOM 2548 C C . CYS A 1 314 ? 0.163 -35.688 -11.992 1 97.62 314 CYS A C 1
ATOM 2550 O O . CYS A 1 314 ? 0.124 -36.094 -13.164 1 97.62 314 CYS A O 1
ATOM 2552 N N . LEU A 1 315 ? 1.243 -35.031 -11.5 1 98.25 315 LEU A N 1
ATOM 2553 C CA . LEU A 1 315 ? 2.41 -34.719 -12.32 1 98.25 315 LEU A CA 1
ATOM 2554 C C . LEU A 1 315 ? 3.188 -36 -12.656 1 98.25 315 LEU A C 1
ATOM 2556 O O . LEU A 1 315 ? 3.652 -36.156 -13.781 1 98.25 315 LEU A O 1
ATOM 2560 N N . LEU A 1 316 ? 3.346 -36.875 -11.672 1 98.38 316 LEU A N 1
ATOM 2561 C CA . LEU A 1 316 ? 4.031 -38.156 -11.914 1 98.38 316 LEU A CA 1
ATOM 2562 C C . LEU A 1 316 ? 3.258 -39 -12.922 1 98.38 316 LEU A C 1
ATOM 2564 O O . LEU A 1 316 ? 3.854 -39.625 -13.805 1 98.38 316 LEU A O 1
ATOM 2568 N N . HIS A 1 317 ? 1.977 -39 -12.789 1 98.25 317 HIS A N 1
ATOM 2569 C CA . HIS A 1 317 ? 1.153 -39.75 -13.742 1 98.25 317 HIS A CA 1
ATOM 2570 C C . HIS A 1 317 ? 1.296 -39.156 -15.148 1 98.25 317 HIS A C 1
ATOM 2572 O O . HIS A 1 317 ? 1.329 -39.906 -16.125 1 98.25 317 HIS A O 1
ATOM 2578 N N . LYS A 1 318 ? 1.314 -37.906 -15.219 1 97.12 318 LYS A N 1
ATOM 2579 C CA . LYS A 1 318 ? 1.408 -37.219 -16.5 1 97.12 318 LYS A CA 1
ATOM 2580 C C . LYS A 1 318 ? 2.67 -37.625 -17.25 1 97.12 318 LYS A C 1
ATOM 2582 O O . LYS A 1 318 ? 2.639 -37.812 -18.469 1 97.12 318 LYS A O 1
ATOM 2587 N N . ARG A 1 319 ? 3.816 -37.75 -16.562 1 97.81 319 ARG A N 1
ATOM 2588 C CA . ARG A 1 319 ? 5.094 -38.062 -17.203 1 97.81 319 ARG A CA 1
ATOM 2589 C C . ARG A 1 319 ? 5.336 -39.562 -17.25 1 97.81 319 ARG A C 1
ATOM 2591 O O . ARG A 1 319 ? 5.977 -40.062 -18.188 1 97.81 319 ARG A O 1
ATOM 2598 N N . PHE A 1 320 ? 4.797 -40.281 -16.25 1 97.94 320 PHE A N 1
ATOM 2599 C CA . PHE A 1 320 ? 5.023 -41.719 -16.141 1 97.94 320 PHE A CA 1
ATOM 2600 C C . PHE A 1 320 ? 3.707 -42.469 -15.922 1 97.94 320 PHE A C 1
ATOM 2602 O O . PHE A 1 320 ? 3.527 -43.156 -14.906 1 97.94 320 PHE A O 1
ATOM 2609 N N . PRO A 1 321 ? 2.852 -42.438 -16.891 1 96.88 321 PRO A N 1
ATOM 2610 C CA . PRO A 1 321 ? 1.502 -42.969 -16.719 1 96.88 321 PRO A CA 1
ATOM 2611 C C . PRO A 1 321 ? 1.499 -44.5 -16.453 1 96.88 321 PRO A C 1
ATOM 2613 O O . PRO A 1 321 ? 0.581 -45 -15.805 1 96.88 321 PRO A O 1
ATOM 2616 N N . ASP A 1 322 ? 2.521 -45.25 -16.922 1 97.19 322 ASP A N 1
ATOM 2617 C CA . ASP A 1 322 ? 2.551 -46.688 -16.75 1 97.19 322 ASP A CA 1
ATOM 2618 C C . ASP A 1 322 ? 2.934 -47.062 -15.312 1 97.19 322 ASP A C 1
ATOM 2620 O O . ASP A 1 322 ? 2.492 -48.094 -14.789 1 97.19 322 ASP A O 1
ATOM 2624 N N . LYS A 1 323 ? 3.672 -46.188 -14.789 1 96.75 323 LYS A N 1
ATOM 2625 C CA . LYS A 1 323 ? 4.164 -46.469 -13.445 1 96.75 323 LYS A CA 1
ATOM 2626 C C . LYS A 1 323 ? 3.23 -45.906 -12.375 1 96.75 323 LYS A C 1
ATOM 2628 O O . LYS A 1 323 ? 3.014 -46.531 -11.336 1 96.75 323 LYS A O 1
ATOM 2633 N N . PHE A 1 324 ? 2.77 -44.719 -12.609 1 97.06 324 PHE A N 1
ATOM 2634 C CA . PHE A 1 324 ? 1.923 -44.062 -11.641 1 97.06 324 PHE A CA 1
ATOM 2635 C C . PHE A 1 324 ? 0.481 -43.969 -12.125 1 97.06 324 PHE A C 1
ATOM 2637 O O . PHE A 1 324 ? 0.072 -43 -12.734 1 97.06 324 PHE A O 1
ATOM 2644 N N . LYS A 1 325 ? -0.331 -44.938 -11.797 1 95 325 LYS A N 1
ATOM 2645 C CA . LYS A 1 325 ? -1.721 -45.062 -12.227 1 95 325 LYS A CA 1
ATOM 2646 C C . LYS A 1 325 ? -2.672 -44.531 -11.164 1 95 325 LYS A C 1
ATOM 2648 O O . LYS A 1 325 ? -2.545 -44.875 -9.984 1 95 325 LYS A O 1
ATOM 2653 N N . PRO A 1 326 ? -3.516 -43.656 -11.641 1 92.25 326 PRO A N 1
ATOM 2654 C CA . PRO A 1 326 ? -4.445 -43.094 -10.648 1 92.25 326 PRO A CA 1
ATOM 2655 C C . PRO A 1 326 ? -5.566 -44.094 -10.289 1 92.25 326 PRO A C 1
ATOM 2657 O O . PRO A 1 326 ? -6 -44.875 -11.133 1 92.25 326 PRO A O 1
ATOM 2660 N N . SER A 1 327 ? -6.039 -44.031 -9.07 1 91.06 327 SER A N 1
ATOM 2661 C CA . SER A 1 327 ? -7.23 -44.75 -8.672 1 91.06 327 SER A CA 1
ATOM 2662 C C . SER A 1 327 ? -8.5 -44.031 -9.102 1 91.06 327 SER A C 1
ATOM 2664 O O . SER A 1 327 ? -9.531 -44.656 -9.359 1 91.06 327 SER A O 1
ATOM 2666 N N . THR A 1 328 ? -8.484 -42.812 -9.117 1 91.19 328 THR A N 1
ATOM 2667 C CA . THR A 1 328 ? -9.531 -41.906 -9.602 1 91.19 328 THR A CA 1
ATOM 2668 C C . THR A 1 328 ? -8.961 -40.875 -10.578 1 91.19 328 THR A C 1
ATOM 2670 O O . THR A 1 328 ? -7.785 -40.531 -10.5 1 91.19 328 THR A O 1
ATOM 2673 N N . PRO A 1 329 ? -9.758 -40.469 -11.453 1 92.44 329 PRO A N 1
ATOM 2674 C CA . PRO A 1 329 ? -9.25 -39.531 -12.461 1 92.44 329 PRO A CA 1
ATOM 2675 C C . PRO A 1 329 ? -8.75 -38.219 -11.852 1 92.44 329 PRO A C 1
ATOM 2677 O O . PRO A 1 329 ? -9.344 -37.719 -10.891 1 92.44 329 PRO A O 1
ATOM 2680 N N . TYR A 1 330 ? -7.68 -37.75 -12.422 1 94.94 330 TYR A N 1
ATOM 2681 C CA . TYR A 1 330 ? -7.266 -36.375 -12.125 1 94.94 330 TYR A CA 1
ATOM 2682 C C . TYR A 1 330 ? -8.016 -35.375 -13 1 94.94 330 TYR A C 1
ATOM 2684 O O . TYR A 1 330 ? -7.844 -35.375 -14.227 1 94.94 330 TYR A O 1
ATOM 2692 N N . TYR A 1 331 ? -8.805 -34.531 -12.445 1 95.81 331 TYR A N 1
ATOM 2693 C CA . TYR A 1 331 ? -9.609 -33.594 -13.203 1 95.81 331 TYR A CA 1
ATOM 2694 C C . TYR A 1 331 ? -8.789 -32.375 -13.602 1 95.81 331 TYR A C 1
ATOM 2696 O O . TYR A 1 331 ? -9.109 -31.688 -14.586 1 95.81 331 TYR A O 1
ATOM 2704 N N . ASN A 1 332 ? -7.816 -32.062 -12.781 1 97.12 332 ASN A N 1
ATOM 2705 C CA . ASN A 1 332 ? -6.875 -30.969 -13.016 1 97.12 332 ASN A CA 1
ATOM 2706 C C . ASN A 1 332 ? -5.43 -31.438 -12.828 1 97.12 332 ASN A C 1
ATOM 2708 O O . ASN A 1 332 ? -5.168 -32.375 -12.086 1 97.12 332 ASN A O 1
ATOM 2712 N N . CYS A 1 333 ? -4.512 -30.781 -13.523 1 98 333 CYS A N 1
ATOM 2713 C CA . CYS A 1 333 ? -3.09 -31.016 -13.297 1 98 333 CYS A CA 1
ATOM 2714 C C . CYS A 1 333 ? -2.246 -29.891 -13.875 1 98 333 CYS A C 1
ATOM 2716 O O . CYS A 1 333 ? -1.661 -30.031 -14.945 1 98 333 CYS A O 1
ATOM 2718 N N . GLU A 1 334 ? -2.158 -28.844 -13.188 1 97.88 334 GLU A N 1
ATOM 2719 C CA . GLU A 1 334 ? -1.46 -27.656 -13.648 1 97.88 334 GLU A CA 1
ATOM 2720 C C . GLU A 1 334 ? 0.004 -27.672 -13.219 1 97.88 334 GLU A C 1
ATOM 2722 O O . GLU A 1 334 ? 0.347 -28.25 -12.188 1 97.88 334 GLU A O 1
ATOM 2727 N N . PHE A 1 335 ? 0.861 -27.062 -13.969 1 98 335 PHE A N 1
ATOM 2728 C CA . PHE A 1 335 ? 2.256 -26.859 -13.602 1 98 335 PHE A CA 1
ATOM 2729 C C . PHE A 1 335 ? 2.387 -25.672 -12.641 1 98 335 PHE A C 1
ATOM 2731 O O . PHE A 1 335 ? 1.39 -25.031 -12.289 1 98 335 PHE A O 1
ATOM 2738 N N . ALA A 1 336 ? 3.645 -25.453 -12.156 1 97.56 336 ALA A N 1
ATOM 2739 C CA . ALA A 1 336 ? 3.926 -24.344 -11.258 1 97.56 336 ALA A CA 1
ATOM 2740 C C . ALA A 1 336 ? 3.531 -23.016 -11.891 1 97.56 336 ALA A C 1
ATOM 2742 O O . ALA A 1 336 ? 3.502 -22.891 -13.117 1 97.56 336 ALA A O 1
ATOM 2743 N N . PRO A 1 337 ? 3.156 -22.047 -11.102 1 97.88 337 PRO A N 1
ATOM 2744 C CA . PRO A 1 337 ? 2.719 -20.75 -11.633 1 97.88 337 PRO A CA 1
ATOM 2745 C C . PRO A 1 337 ? 3.82 -20.031 -12.398 1 97.88 337 PRO A C 1
ATOM 2747 O O . PRO A 1 337 ? 4.984 -20.062 -11.992 1 97.88 337 PRO A O 1
ATOM 2750 N N . GLU A 1 338 ? 3.428 -19.391 -13.445 1 97.5 338 GLU A N 1
ATOM 2751 C CA . GLU A 1 338 ? 4.297 -18.5 -14.211 1 97.5 338 GLU A CA 1
ATOM 2752 C C . GLU A 1 338 ? 4.188 -17.062 -13.727 1 97.5 338 GLU A C 1
ATOM 2754 O O . GLU A 1 338 ? 3.398 -16.766 -12.828 1 97.5 338 GLU A O 1
ATOM 2759 N N . PHE A 1 339 ? 5.078 -16.203 -14.266 1 98.38 339 PHE A N 1
ATOM 2760 C CA . PHE A 1 339 ? 4.914 -14.781 -13.969 1 98.38 339 PHE A CA 1
ATOM 2761 C C . PHE A 1 339 ? 3.527 -14.305 -14.383 1 98.38 339 PHE A C 1
ATOM 2763 O O . PHE A 1 339 ? 3.057 -14.609 -15.477 1 98.38 339 PHE A O 1
ATOM 2770 N N . ALA A 1 340 ? 2.824 -13.602 -13.422 1 98.75 340 ALA A N 1
ATOM 2771 C CA . ALA A 1 340 ? 1.495 -13.023 -13.609 1 98.75 340 ALA A CA 1
ATOM 2772 C C . ALA A 1 340 ? 0.433 -14.109 -13.719 1 98.75 340 ALA A C 1
ATOM 2774 O O . ALA A 1 340 ? -0.632 -13.891 -14.305 1 98.75 340 ALA A O 1
ATOM 2775 N N . SER A 1 341 ? 0.765 -15.328 -13.266 1 98.75 341 SER A N 1
ATOM 2776 C CA . SER A 1 341 ? -0.276 -16.328 -13.102 1 98.75 341 SER A CA 1
ATOM 2777 C C . SER A 1 341 ? -1.36 -15.859 -12.133 1 98.75 341 SER A C 1
ATOM 2779 O O . SER A 1 341 ? -1.083 -15.094 -11.211 1 98.75 341 SER A O 1
ATOM 2781 N N . SER A 1 342 ? -2.611 -16.344 -12.344 1 98.56 342 SER A N 1
ATOM 2782 C CA . SER A 1 342 ? -3.697 -15.828 -11.523 1 98.56 342 SER A CA 1
ATOM 2783 C C . SER A 1 342 ? -4.754 -16.891 -11.258 1 98.56 342 SER A C 1
ATOM 2785 O O . SER A 1 342 ? -4.875 -17.859 -12.023 1 98.56 342 SER A O 1
ATOM 2787 N N . LEU A 1 343 ? -5.383 -16.797 -10.164 1 98.88 343 LEU A N 1
ATOM 2788 C CA . LEU A 1 343 ? -6.605 -17.5 -9.781 1 98.88 343 LEU A CA 1
ATOM 2789 C C . LEU A 1 343 ? -7.777 -16.516 -9.68 1 98.88 343 LEU A C 1
ATOM 2791 O O . LEU A 1 343 ? -7.672 -15.477 -9.031 1 98.88 343 LEU A O 1
ATOM 2795 N N . ILE A 1 344 ? -8.867 -16.844 -10.344 1 98.88 344 ILE A N 1
ATOM 2796 C CA . ILE A 1 344 ? -10.062 -16 -10.281 1 98.88 344 ILE A CA 1
ATOM 2797 C C . ILE A 1 344 ? -11.258 -16.844 -9.836 1 98.88 344 ILE A C 1
ATOM 2799 O O . ILE A 1 344 ? -11.648 -17.797 -10.531 1 98.88 344 ILE A O 1
ATOM 2803 N N . PHE A 1 345 ? -11.797 -16.531 -8.703 1 98.88 345 PHE A N 1
ATOM 2804 C CA . PHE A 1 345 ? -13.047 -17.109 -8.211 1 98.88 345 PHE A CA 1
ATOM 2805 C C . PHE A 1 345 ? -14.234 -16.25 -8.609 1 98.88 345 PHE A C 1
ATOM 2807 O O . PHE A 1 345 ? -14.273 -15.047 -8.312 1 98.88 345 PHE A O 1
ATOM 2814 N N . GLU A 1 346 ? -15.18 -16.859 -9.258 1 98.62 346 GLU A N 1
ATOM 2815 C CA . GLU A 1 346 ? -16.406 -16.172 -9.68 1 98.62 346 GLU A CA 1
ATOM 2816 C C . GLU A 1 346 ? -17.625 -16.766 -8.992 1 98.62 346 GLU A C 1
ATOM 2818 O O . GLU A 1 346 ? -17.922 -17.953 -9.148 1 98.62 346 GLU A O 1
ATOM 2823 N N . LEU A 1 347 ? -18.281 -15.922 -8.281 1 98.56 347 LEU A N 1
ATOM 2824 C CA . LEU A 1 347 ? -19.531 -16.359 -7.645 1 98.56 347 LEU A CA 1
ATOM 2825 C C . LEU A 1 347 ? -20.734 -15.945 -8.484 1 98.56 347 LEU A C 1
ATOM 2827 O O . LEU A 1 347 ? -20.922 -14.766 -8.773 1 98.56 347 LEU A O 1
ATOM 2831 N N . TYR A 1 348 ? -21.547 -16.953 -8.82 1 97.69 348 TYR A N 1
ATOM 2832 C CA . TYR A 1 348 ? -22.75 -16.75 -9.625 1 97.69 348 TYR A CA 1
ATOM 2833 C C . TYR A 1 348 ? -24 -17.094 -8.836 1 97.69 348 TYR A C 1
ATOM 2835 O O . TYR A 1 348 ? -23.953 -17.891 -7.895 1 97.69 348 TYR A O 1
ATOM 2843 N N . GLN A 1 349 ? -25.047 -16.453 -9.203 1 97.38 349 GLN A N 1
ATOM 2844 C CA . GLN A 1 349 ? -26.391 -16.891 -8.805 1 97.38 349 GLN A CA 1
ATOM 2845 C C . GLN A 1 349 ? -27.188 -17.375 -10.008 1 97.38 349 GLN A C 1
ATOM 2847 O O . GLN A 1 349 ? -27.359 -16.656 -10.984 1 97.38 349 GLN A O 1
ATOM 2852 N N . ALA A 1 350 ? -27.719 -18.609 -9.891 1 97 350 ALA A N 1
ATOM 2853 C CA . ALA A 1 350 ? -28.422 -19.234 -11.008 1 97 350 ALA A CA 1
ATOM 2854 C C . ALA A 1 350 ? -29.812 -18.656 -11.18 1 97 350 ALA A C 1
ATOM 2856 O O . ALA A 1 350 ? -30.547 -18.484 -10.195 1 97 350 ALA A O 1
ATOM 2857 N N . ASP A 1 351 ? -30.078 -18.391 -12.469 1 95.38 351 ASP A N 1
ATOM 2858 C CA . ASP A 1 351 ? -31.422 -17.906 -12.797 1 95.38 351 ASP A CA 1
ATOM 2859 C C . ASP A 1 351 ? -32.312 -19.047 -13.25 1 95.38 351 ASP A C 1
ATOM 2861 O O . ASP A 1 351 ? -33.531 -18.891 -13.305 1 95.38 351 ASP A O 1
ATOM 2865 N N . VAL A 1 352 ? -31.656 -20.125 -13.617 1 94.31 352 VAL A N 1
ATOM 2866 C CA . VAL A 1 352 ? -32.312 -21.359 -14 1 94.31 352 VAL A CA 1
ATOM 2867 C C . VAL A 1 352 ? -31.547 -22.562 -13.43 1 94.31 352 VAL A C 1
ATOM 2869 O O . VAL A 1 352 ? -30.5 -22.391 -12.805 1 94.31 352 VAL A O 1
ATOM 2872 N N . LYS A 1 353 ? -32.156 -23.672 -13.609 1 93.56 353 LYS A N 1
ATOM 2873 C CA . LYS A 1 353 ? -31.375 -24.859 -13.273 1 93.56 353 LYS A CA 1
ATOM 2874 C C . LYS A 1 353 ? -30.188 -25.047 -14.219 1 93.56 353 LYS A C 1
ATOM 2876 O O . LYS A 1 353 ? -30.375 -25.125 -15.438 1 93.56 353 LYS A O 1
ATOM 2881 N N . VAL A 1 354 ? -29.031 -25.078 -13.641 1 91.12 354 VAL A N 1
ATOM 2882 C CA . VAL A 1 354 ? -27.859 -25.109 -14.523 1 91.12 354 VAL A CA 1
ATOM 2883 C C . VAL A 1 354 ? -27.172 -26.469 -14.414 1 91.12 354 VAL A C 1
ATOM 2885 O O . VAL A 1 354 ? -26.375 -26.844 -15.289 1 91.12 354 VAL A O 1
ATOM 2888 N N . ASP A 1 355 ? -27.391 -27.203 -13.344 1 87.06 355 ASP A N 1
ATOM 2889 C CA . ASP A 1 355 ? -26.859 -28.547 -13.148 1 87.06 355 ASP A CA 1
ATOM 2890 C C . ASP A 1 355 ? -27.688 -29.312 -12.117 1 87.06 355 ASP A C 1
ATOM 2892 O O . ASP A 1 355 ? -28.656 -28.781 -11.57 1 87.06 355 ASP A O 1
ATOM 2896 N N . GLU A 1 356 ? -27.406 -30.578 -12.031 1 88 356 GLU A N 1
ATOM 2897 C CA . GLU A 1 356 ? -28.172 -31.422 -11.125 1 88 356 GLU A CA 1
ATOM 2898 C C . GLU A 1 356 ? -28.125 -30.906 -9.695 1 88 356 GLU A C 1
ATOM 2900 O O . GLU A 1 356 ? -29.078 -31.047 -8.938 1 88 356 GLU A O 1
ATOM 2905 N N . GLN A 1 357 ? -27.141 -30.188 -9.398 1 89.94 357 GLN A N 1
ATOM 2906 C CA . GLN A 1 357 ? -26.938 -29.734 -8.023 1 89.94 357 GLN A CA 1
ATOM 2907 C C . GLN A 1 357 ? -27.188 -28.234 -7.883 1 89.94 357 GLN A C 1
ATOM 2909 O O . GLN A 1 357 ? -27.141 -27.688 -6.781 1 89.94 357 GLN A O 1
ATOM 2914 N N . ILE A 1 358 ? -27.484 -27.578 -8.93 1 95.62 358 ILE A N 1
ATOM 2915 C CA . ILE A 1 358 ? -27.609 -26.125 -8.93 1 95.62 358 ILE A CA 1
ATOM 2916 C C . ILE A 1 358 ? -28.953 -25.734 -9.547 1 95.62 358 ILE A C 1
ATOM 2918 O O . ILE A 1 358 ? -29.109 -25.719 -10.773 1 95.62 358 ILE A O 1
ATOM 2922 N N . ASN A 1 359 ? -29.859 -25.391 -8.742 1 96.06 359 ASN A N 1
ATOM 2923 C CA . ASN A 1 359 ? -31.188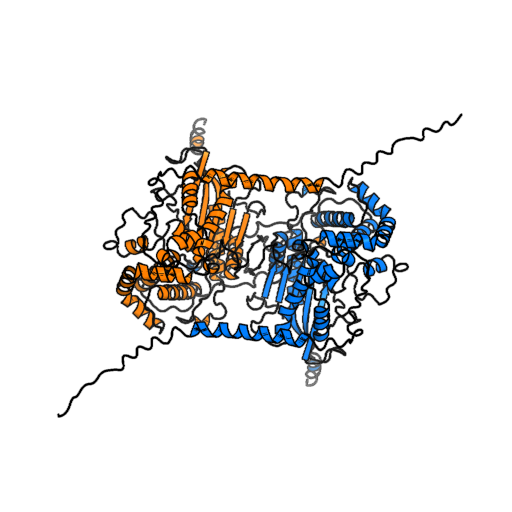 -24.969 -9.148 1 96.06 359 ASN A CA 1
ATOM 2924 C C . ASN A 1 359 ? -31.312 -23.453 -9.227 1 96.06 359 ASN A C 1
ATOM 2926 O O . ASN A 1 359 ? -30.344 -22.734 -8.922 1 96.06 359 ASN A O 1
ATOM 2930 N N . LYS A 1 360 ? -32.406 -23.078 -9.742 1 95.75 360 LYS A N 1
ATOM 2931 C CA . LYS A 1 360 ? -32.688 -21.641 -9.781 1 95.75 360 LYS A CA 1
ATOM 2932 C C . LYS A 1 360 ? -32.562 -21.016 -8.398 1 95.75 360 LYS A C 1
ATOM 2934 O O . LYS A 1 360 ? -33.062 -21.562 -7.414 1 95.75 360 LYS A O 1
ATOM 2939 N N . GLY A 1 361 ? -31.844 -19.953 -8.367 1 95.94 361 GLY A N 1
ATOM 2940 C CA . GLY A 1 361 ? -31.672 -19.234 -7.113 1 95.94 361 GLY A CA 1
ATOM 2941 C C . GLY A 1 361 ? -30.438 -19.656 -6.352 1 95.94 361 GLY A C 1
ATOM 2942 O O . GLY A 1 361 ? -29.953 -18.922 -5.477 1 95.94 361 GLY A O 1
ATOM 2943 N N . ASP A 1 362 ? -29.875 -20.844 -6.684 1 97.06 362 ASP A N 1
ATOM 2944 C CA . ASP A 1 362 ? -28.688 -21.344 -6 1 97.06 362 ASP A CA 1
ATOM 2945 C C . ASP A 1 362 ? -27.438 -20.562 -6.414 1 97.06 362 ASP A C 1
ATOM 2947 O O . ASP A 1 362 ? -27.391 -20.016 -7.516 1 97.06 362 ASP A O 1
ATOM 2951 N N . PHE A 1 363 ? -26.547 -20.531 -5.457 1 97.69 363 PHE A N 1
ATOM 2952 C CA . PHE A 1 363 ? -25.25 -19.953 -5.773 1 97.69 363 PHE A CA 1
ATOM 2953 C C . PHE A 1 363 ? -24.25 -21.047 -6.168 1 97.69 363 PHE A C 1
ATOM 2955 O O . PHE A 1 363 ? -24.344 -22.172 -5.676 1 97.69 363 PHE A O 1
ATOM 2962 N N . TYR A 1 364 ? -23.406 -20.719 -7.074 1 97.81 364 TYR A N 1
ATOM 2963 C CA . TYR A 1 364 ? -22.297 -21.609 -7.422 1 97.81 364 TYR A CA 1
ATOM 2964 C C . TYR A 1 364 ? -21.031 -20.812 -7.734 1 97.81 364 TYR A C 1
ATOM 2966 O O . TYR A 1 364 ? -21.094 -19.594 -7.961 1 97.81 364 TYR A O 1
ATOM 2974 N N . ILE A 1 365 ? -19.938 -21.484 -7.66 1 98.25 365 ILE A N 1
ATOM 2975 C CA . ILE A 1 365 ? -18.641 -20.828 -7.832 1 98.25 365 ILE A CA 1
ATOM 2976 C C . ILE A 1 365 ? -17.875 -21.5 -8.961 1 98.25 365 ILE A C 1
ATOM 2978 O O . ILE A 1 365 ? -18 -22.719 -9.172 1 98.25 365 ILE A O 1
ATOM 2982 N N . ARG A 1 366 ? -17.219 -20.719 -9.758 1 98.19 366 ARG A N 1
ATOM 2983 C CA . ARG A 1 366 ? -16.266 -21.156 -10.766 1 98.19 366 ARG A CA 1
ATOM 2984 C C . ARG A 1 366 ? -14.867 -20.625 -10.484 1 98.19 366 ARG A C 1
ATOM 2986 O O . ARG A 1 366 ? -14.711 -19.531 -9.922 1 98.19 366 ARG A O 1
ATOM 2993 N N . LEU A 1 367 ? -13.898 -21.453 -10.812 1 98.69 367 LEU A N 1
ATOM 2994 C CA . LEU A 1 367 ? -12.508 -21.062 -10.617 1 98.69 367 LEU A CA 1
ATOM 2995 C C . LEU A 1 367 ? -11.742 -21.094 -11.938 1 98.69 367 LEU A C 1
ATOM 2997 O O . LEU A 1 367 ? -11.805 -22.078 -12.672 1 98.69 367 LEU A O 1
ATOM 3001 N N . ARG A 1 368 ? -11.062 -20.031 -12.227 1 98.44 368 ARG A N 1
ATOM 3002 C CA . ARG A 1 368 ? -10.148 -20 -13.359 1 98.44 368 ARG A CA 1
ATOM 3003 C C . ARG A 1 368 ? -8.695 -19.953 -12.898 1 98.44 368 ARG A C 1
ATOM 3005 O O . ARG A 1 368 ? -8.344 -19.172 -12.008 1 98.44 368 ARG A O 1
ATOM 3012 N N . ARG A 1 369 ? -7.926 -20.797 -13.406 1 98.56 369 ARG A N 1
ATOM 3013 C CA . ARG A 1 369 ? -6.473 -20.719 -13.328 1 98.56 369 ARG A CA 1
ATOM 3014 C C . ARG A 1 369 ? -5.871 -20.312 -14.672 1 98.56 369 ARG A C 1
ATOM 3016 O O . ARG A 1 369 ? -6.012 -21.031 -15.664 1 98.56 369 ARG A O 1
ATOM 3023 N N . ASP A 1 370 ? -5.301 -19.094 -14.711 1 98.5 370 ASP A N 1
ATOM 3024 C CA . ASP A 1 370 ? -4.676 -18.562 -15.922 1 98.5 370 ASP A CA 1
ATOM 3025 C C . ASP A 1 370 ? -5.656 -18.531 -17.094 1 98.5 370 ASP A C 1
ATOM 3027 O O . ASP A 1 370 ? -5.301 -18.906 -18.203 1 98.5 370 ASP A O 1
ATOM 3031 N N . GLY A 1 371 ? -6.879 -18.234 -16.734 1 97.94 371 GLY A N 1
ATOM 3032 C CA . GLY A 1 371 ? -7.887 -18.016 -17.75 1 97.94 371 GLY A CA 1
ATOM 3033 C C . GLY A 1 371 ? -8.664 -19.266 -18.109 1 97.94 371 GLY A C 1
ATOM 3034 O O . GLY A 1 371 ? -9.68 -19.203 -18.797 1 97.94 371 GLY A O 1
ATOM 3035 N N . LYS A 1 372 ? -8.266 -20.391 -17.609 1 97.62 372 LYS A N 1
ATOM 3036 C CA . LYS A 1 372 ? -8.938 -21.656 -17.875 1 97.62 372 LYS A CA 1
ATOM 3037 C C . LYS A 1 372 ? -9.812 -22.078 -16.703 1 97.62 372 LYS A C 1
ATOM 3039 O O . LYS A 1 372 ? -9.359 -22.094 -15.562 1 97.62 372 LYS A O 1
ATOM 3044 N N . TYR A 1 373 ? -11.062 -22.453 -17 1 98.12 373 TYR A N 1
ATOM 3045 C CA . TYR A 1 373 ? -11.945 -22.938 -15.945 1 98.12 373 TYR A CA 1
ATOM 3046 C C . TYR A 1 373 ? -11.484 -24.297 -15.43 1 98.12 373 TYR A C 1
ATOM 3048 O O . TYR A 1 373 ? -11.125 -25.188 -16.219 1 98.12 373 TYR A O 1
ATOM 3056 N N . MET A 1 374 ? -11.461 -24.438 -14.148 1 98.31 374 MET A N 1
ATOM 3057 C CA . MET A 1 374 ? -10.984 -25.641 -13.5 1 98.31 374 MET A CA 1
ATOM 3058 C C . MET A 1 374 ? -12.148 -26.469 -12.945 1 98.31 374 MET A C 1
ATOM 3060 O O . MET A 1 374 ? -13.242 -25.938 -12.734 1 98.31 374 MET A O 1
ATOM 3064 N N . ASN A 1 375 ? -11.891 -27.734 -12.789 1 97.75 375 ASN A N 1
ATOM 3065 C CA . ASN A 1 375 ? -12.852 -28.609 -12.133 1 97.75 375 ASN A CA 1
ATOM 3066 C C . ASN A 1 375 ? -12.719 -28.547 -10.609 1 97.75 375 ASN A C 1
ATOM 3068 O O . ASN A 1 375 ? -12.211 -29.484 -9.992 1 97.75 375 ASN A O 1
ATOM 3072 N N . LEU A 1 376 ? -13.242 -27.562 -10.039 1 97.12 376 LEU A N 1
ATOM 3073 C CA . LEU A 1 376 ? -13.039 -27.188 -8.648 1 97.12 376 LEU A CA 1
ATOM 3074 C C . LEU A 1 376 ? -13.602 -28.25 -7.711 1 97.12 376 LEU A C 1
ATOM 3076 O O . LEU A 1 376 ? -13.039 -28.516 -6.645 1 97.12 376 LEU A O 1
ATOM 3080 N N . CYS A 1 377 ? -14.758 -28.859 -8.039 1 95.25 377 CYS A N 1
ATOM 3081 C CA . CYS A 1 377 ? -15.383 -29.859 -7.184 1 95.25 377 CYS A CA 1
ATOM 3082 C C . CYS A 1 377 ? -15.055 -31.281 -7.652 1 95.25 377 CYS A C 1
ATOM 3084 O O . CYS A 1 377 ? -15.742 -32.219 -7.301 1 95.25 377 CYS A O 1
ATOM 3086 N N . GLU A 1 378 ? -14.086 -31.422 -8.461 1 92.06 378 GLU A N 1
ATOM 3087 C CA . GLU A 1 378 ? -13.469 -32.688 -8.859 1 92.06 378 GLU A CA 1
ATOM 3088 C C . GLU A 1 378 ? -14.484 -33.625 -9.516 1 92.06 378 GLU A C 1
ATOM 3090 O O . GLU A 1 378 ? -14.617 -34.781 -9.125 1 92.06 378 GLU A O 1
ATOM 3095 N N . ARG A 1 379 ? -15.133 -33.094 -10.43 1 92.19 379 ARG A N 1
ATOM 3096 C CA . ARG A 1 379 ? -16.047 -33.812 -11.32 1 92.19 379 ARG A CA 1
ATOM 3097 C C . ARG A 1 379 ? -16.016 -33.219 -12.727 1 92.19 379 ARG A C 1
ATOM 3099 O O . ARG A 1 379 ? -15.352 -32.188 -12.961 1 92.19 379 ARG A O 1
ATOM 3106 N N . ASN A 1 380 ? -16.672 -33.875 -13.578 1 91.06 380 ASN A N 1
ATOM 3107 C CA . ASN A 1 380 ? -16.656 -33.406 -14.961 1 91.06 380 ASN A CA 1
ATOM 3108 C C . ASN A 1 380 ? -17.578 -32.219 -15.156 1 91.06 380 ASN A C 1
ATOM 3110 O O . ASN A 1 380 ? -18.5 -32.25 -15.961 1 91.06 380 ASN A O 1
ATOM 3114 N N . SER A 1 381 ? -17.344 -31.219 -14.398 1 94.19 381 SER A N 1
ATOM 3115 C CA . SER A 1 381 ? -18.016 -29.922 -14.453 1 94.19 381 SER A CA 1
ATOM 3116 C C . SER A 1 381 ? -17.141 -28.812 -13.883 1 94.19 381 SER A C 1
ATOM 3118 O O . SER A 1 381 ? -16.438 -29.016 -12.891 1 94.19 381 SER A O 1
ATOM 3120 N N . THR A 1 382 ? -17.203 -27.703 -14.484 1 96.56 382 THR A N 1
ATOM 3121 C CA . THR A 1 382 ? -16.438 -26.562 -13.984 1 96.56 382 THR A CA 1
ATOM 3122 C C . THR A 1 382 ? -17.297 -25.734 -13.031 1 96.56 382 THR A C 1
ATOM 3124 O O . THR A 1 382 ? -16.844 -24.703 -12.523 1 96.56 382 THR A O 1
ATOM 3127 N N . LEU A 1 383 ? -18.562 -26.172 -12.852 1 97 383 LEU A N 1
ATOM 3128 C CA . LEU A 1 383 ? -19.453 -25.531 -11.891 1 97 383 LEU A CA 1
ATOM 3129 C C . LEU A 1 383 ? -19.406 -26.234 -10.547 1 97 383 LEU A C 1
ATOM 3131 O O . LEU A 1 383 ? -19.406 -27.469 -10.492 1 97 383 LEU A O 1
ATOM 3135 N N . CYS A 1 384 ? -19.266 -25.5 -9.539 1 97.44 384 CYS A N 1
ATOM 3136 C CA . CYS A 1 384 ? -19.266 -26.047 -8.188 1 97.44 384 CYS A CA 1
ATOM 3137 C C . CYS A 1 384 ? -20.297 -25.344 -7.316 1 97.44 384 CYS A C 1
ATOM 3139 O O . CYS A 1 384 ? -20.203 -24.125 -7.086 1 97.44 384 CYS A O 1
ATOM 3141 N N . SER A 1 385 ? -21.344 -26.094 -6.859 1 97.19 385 SER A N 1
ATOM 3142 C CA . SER A 1 385 ? -22.328 -25.453 -5.996 1 97.19 385 SER A CA 1
ATOM 3143 C C . SER A 1 385 ? -21.672 -24.844 -4.762 1 97.19 385 SER A C 1
ATOM 3145 O O . SER A 1 385 ? -20.719 -25.406 -4.223 1 97.19 385 SER A O 1
ATOM 3147 N N . MET A 1 386 ? -22.188 -23.766 -4.277 1 97.12 386 MET A N 1
ATOM 3148 C CA . MET A 1 386 ? -21.625 -23.125 -3.092 1 97.12 386 MET A CA 1
ATOM 3149 C C . MET A 1 386 ? -21.75 -24.031 -1.873 1 97.12 386 MET A C 1
ATOM 3151 O O . MET A 1 386 ? -20.875 -24.031 -0.994 1 97.12 386 MET A O 1
ATOM 3155 N N . LYS A 1 387 ? -22.781 -24.797 -1.882 1 96.06 387 LYS A N 1
ATOM 3156 C CA . LYS A 1 387 ? -22.953 -25.781 -0.806 1 96.06 387 LYS A CA 1
ATOM 3157 C C . LYS A 1 387 ? -21.797 -26.766 -0.781 1 96.06 387 LYS A C 1
ATOM 3159 O O . LYS A 1 387 ? -21.188 -27 0.269 1 96.06 387 LYS A O 1
ATOM 3164 N N . GLU A 1 388 ? -21.516 -27.312 -1.89 1 96.62 388 GLU A N 1
ATOM 3165 C CA . GLU A 1 388 ? -20.438 -28.281 -1.98 1 96.62 388 GLU A CA 1
ATOM 3166 C C . GLU A 1 388 ? -19.094 -27.625 -1.695 1 96.62 388 GLU A C 1
ATOM 3168 O O . GLU A 1 388 ? -18.25 -28.203 -0.998 1 96.62 388 GLU A O 1
ATOM 3173 N N . PHE A 1 389 ? -18.844 -26.484 -2.244 1 97.88 389 PHE A N 1
ATOM 3174 C CA . PHE A 1 389 ? -17.594 -25.781 -2.037 1 97.88 389 PHE A CA 1
ATOM 3175 C C . PHE A 1 389 ? -17.375 -25.484 -0.557 1 97.88 389 PHE A C 1
ATOM 3177 O O . PHE A 1 389 ? -16.266 -25.672 -0.043 1 97.88 389 PHE A O 1
ATOM 3184 N N . THR A 1 390 ? -18.406 -25.047 0.105 1 97.56 390 THR A N 1
ATOM 3185 C CA . THR A 1 390 ? -18.328 -24.75 1.53 1 97.56 390 THR A CA 1
ATOM 3186 C C . THR A 1 390 ? -17.953 -25.984 2.328 1 97.56 390 THR A C 1
ATOM 3188 O O . THR A 1 390 ? -17.141 -25.922 3.252 1 97.56 390 THR A O 1
ATOM 3191 N N . GLN A 1 391 ? -18.516 -27.047 1.959 1 96.44 391 GLN A N 1
ATOM 3192 C CA . GLN A 1 391 ? -18.219 -28.312 2.621 1 96.44 391 GLN A CA 1
ATOM 3193 C C . GLN A 1 391 ? -16.75 -28.703 2.414 1 96.44 391 GLN A C 1
ATOM 3195 O O . GLN A 1 391 ? -16.094 -29.156 3.35 1 96.44 391 GLN A O 1
ATOM 3200 N N . ARG A 1 392 ? -16.281 -28.562 1.27 1 95.69 392 ARG A N 1
ATOM 3201 C CA . ARG A 1 392 ? -14.906 -28.891 0.943 1 95.69 392 ARG A CA 1
ATOM 3202 C C . ARG A 1 392 ? -13.93 -28.031 1.734 1 95.69 392 ARG A C 1
ATOM 3204 O O . ARG A 1 392 ? -12.93 -28.531 2.252 1 95.69 392 ARG A O 1
ATOM 3211 N N . VAL A 1 393 ? -14.242 -26.75 1.823 1 96.75 393 VAL A N 1
ATOM 3212 C CA . VAL A 1 393 ? -13.383 -25.812 2.553 1 96.75 393 VAL A CA 1
ATOM 3213 C C . VAL A 1 393 ? -13.391 -26.172 4.039 1 96.75 393 VAL A C 1
ATOM 3215 O O . VAL A 1 393 ? -12.344 -26.156 4.691 1 96.75 393 VAL A O 1
ATOM 3218 N N . SER A 1 394 ? -14.523 -26.484 4.527 1 95.06 394 SER A N 1
ATOM 3219 C CA . SER A 1 394 ? -14.648 -26.844 5.938 1 95.06 394 SER A CA 1
ATOM 3220 C C . SER A 1 394 ? -13.844 -28.094 6.266 1 95.06 394 SER A C 1
ATOM 3222 O O . SER A 1 394 ? -13.188 -28.156 7.305 1 95.06 394 SER A O 1
ATOM 3224 N N . TRP A 1 395 ? -13.922 -28.984 5.387 1 91.38 395 TRP A N 1
ATOM 3225 C CA . TRP A 1 395 ? -13.211 -30.25 5.578 1 91.38 395 TRP A CA 1
ATOM 3226 C C . TRP A 1 395 ? -11.703 -30.031 5.508 1 91.38 395 TRP A C 1
ATOM 3228 O O . TRP A 1 395 ? -10.938 -30.734 6.18 1 91.38 395 TRP A O 1
ATOM 3238 N N . PHE A 1 396 ? -11.305 -29.125 4.773 1 92.44 396 PHE A N 1
ATOM 3239 C CA . PHE A 1 396 ? -9.891 -28.859 4.512 1 92.44 396 PHE A CA 1
ATOM 3240 C C . PHE A 1 396 ? -9.266 -28.078 5.656 1 92.44 396 PHE A C 1
ATOM 3242 O O . PHE A 1 396 ? -8.047 -28.125 5.844 1 92.44 396 PHE A O 1
ATOM 3249 N N . ALA A 1 397 ? -10.039 -27.406 6.449 1 93.25 397 ALA A N 1
ATOM 3250 C CA . ALA A 1 397 ? -9.562 -26.5 7.488 1 93.25 397 ALA A CA 1
ATOM 3251 C C . ALA A 1 397 ? -8.727 -27.25 8.523 1 93.25 397 ALA A C 1
ATOM 3253 O O . ALA A 1 397 ? -9.055 -28.375 8.906 1 93.25 397 ALA A O 1
ATOM 3254 N N . TYR A 1 398 ? -7.609 -26.594 8.875 1 93.69 398 TYR A N 1
ATOM 3255 C CA . TYR A 1 398 ? -6.695 -27.141 9.867 1 93.69 398 TYR A CA 1
ATOM 3256 C C . TYR A 1 398 ? -6.078 -26.047 10.711 1 93.69 398 TYR A C 1
ATOM 3258 O O . TYR A 1 398 ? -5.918 -24.906 10.242 1 93.69 398 TYR A O 1
ATOM 3266 N N . ASP A 1 399 ? -5.707 -26.391 11.922 1 93.81 399 ASP A N 1
ATOM 3267 C CA . ASP A 1 399 ? -5.148 -25.406 12.836 1 93.81 399 ASP A CA 1
ATOM 3268 C C . ASP A 1 399 ? -3.711 -25.062 12.461 1 93.81 399 ASP A C 1
ATOM 3270 O O . ASP A 1 399 ? -2.816 -25.906 12.562 1 93.81 399 ASP A O 1
ATOM 3274 N N . PHE A 1 400 ? -3.477 -23.859 12.133 1 95.88 400 PHE A N 1
ATOM 3275 C CA . PHE A 1 400 ? -2.168 -23.375 11.695 1 95.88 400 PHE A CA 1
ATOM 3276 C C . PHE A 1 400 ? -1.128 -23.578 12.797 1 95.88 400 PHE A C 1
ATOM 3278 O O . PHE A 1 400 ? -0.029 -24.078 12.531 1 95.88 400 PHE A O 1
ATOM 3285 N N . ASN A 1 401 ? -1.434 -23.203 13.984 1 94.12 401 ASN A N 1
ATOM 3286 C CA . ASN A 1 401 ? -0.484 -23.25 15.094 1 94.12 401 ASN A CA 1
ATOM 3287 C C . ASN A 1 401 ? -0.158 -24.672 15.508 1 94.12 401 ASN A C 1
ATOM 3289 O O . ASN A 1 401 ? 0.964 -24.969 15.93 1 94.12 401 ASN A O 1
ATOM 3293 N N . ALA A 1 402 ? -1.075 -25.531 15.375 1 94.31 402 ALA A N 1
ATOM 3294 C CA . ALA A 1 402 ? -0.878 -26.938 15.75 1 94.31 402 ALA A CA 1
ATOM 3295 C C . ALA A 1 402 ? 0.183 -27.594 14.867 1 94.31 402 ALA A C 1
ATOM 3297 O O . ALA A 1 402 ? 0.899 -28.484 15.312 1 94.31 402 ALA A O 1
ATOM 3298 N N . VAL A 1 403 ? 0.28 -27.078 13.656 1 94.19 403 VAL A N 1
ATOM 3299 C CA . VAL A 1 403 ? 1.215 -27.688 12.719 1 94.19 403 VAL A CA 1
ATOM 3300 C C . VAL A 1 403 ? 2.496 -26.859 12.656 1 94.19 403 VAL A C 1
ATOM 3302 O O . VAL A 1 403 ? 3.6 -27.406 12.758 1 94.19 403 VAL A O 1
ATOM 3305 N N . CYS A 1 404 ? 2.34 -25.516 12.57 1 95 404 CYS A N 1
ATOM 3306 C CA . CYS A 1 404 ? 3.453 -24.641 12.219 1 95 404 CYS A CA 1
ATOM 3307 C C . CYS A 1 404 ? 4.211 -24.203 13.469 1 95 404 CYS A C 1
ATOM 3309 O O . CYS A 1 404 ? 5.383 -23.844 13.391 1 95 404 CYS A O 1
ATOM 3311 N N . ASN A 1 405 ? 3.602 -24.266 14.602 1 91.81 405 ASN A N 1
ATOM 3312 C CA . ASN A 1 405 ? 4.262 -23.734 15.781 1 91.81 405 ASN A CA 1
ATOM 3313 C C . ASN A 1 405 ? 4.445 -24.797 16.859 1 91.81 405 ASN A C 1
ATOM 3315 O O . ASN A 1 405 ? 4.633 -24.469 18.031 1 91.81 405 ASN A O 1
ATOM 3319 N N . THR A 1 406 ? 4.316 -26.031 16.484 1 88.75 406 THR A N 1
ATOM 3320 C CA . THR A 1 406 ? 4.578 -27.172 17.344 1 88.75 406 THR A CA 1
ATOM 3321 C C . THR A 1 406 ? 5.625 -28.094 16.719 1 88.75 406 THR A C 1
ATOM 3323 O O . THR A 1 406 ? 5.527 -28.438 15.539 1 88.75 406 THR A O 1
ATOM 3326 N N . PRO A 1 407 ? 6.551 -28.406 17.562 1 84.19 407 PRO A N 1
ATOM 3327 C CA . PRO A 1 407 ? 7.559 -29.312 17.016 1 84.19 407 PRO A CA 1
ATOM 3328 C C . PRO A 1 407 ? 6.953 -30.609 16.469 1 84.19 407 PRO A C 1
ATOM 3330 O O . PRO A 1 407 ? 6.059 -31.188 17.094 1 84.19 407 PRO A O 1
ATOM 3333 N N . PRO A 1 408 ? 7.238 -30.891 15.312 1 79.25 408 PRO A N 1
ATOM 3334 C CA . PRO A 1 408 ? 6.648 -32.094 14.734 1 79.25 408 PRO A CA 1
ATOM 3335 C C . PRO A 1 408 ? 6.98 -33.344 15.523 1 79.25 408 PRO A C 1
ATOM 3337 O O . PRO A 1 408 ? 8.086 -33.469 16.062 1 79.25 408 PRO A O 1
ATOM 3340 N N . SER A 1 409 ? 5.859 -34.062 16.094 1 67.62 409 SER A N 1
ATOM 3341 C CA . SER A 1 409 ? 6.062 -35.312 16.812 1 67.62 409 SER A CA 1
ATOM 3342 C C . SER A 1 409 ? 6.742 -36.375 15.93 1 67.62 409 SER A C 1
ATOM 3344 O O . SER A 1 409 ? 6.707 -36.25 14.703 1 67.62 409 SER A O 1
ATOM 3346 N N . LYS A 1 410 ? 7.289 -37.25 16.625 1 53.66 410 LYS A N 1
ATOM 3347 C CA . LYS A 1 410 ? 7.898 -38.406 15.922 1 53.66 410 LYS A CA 1
ATOM 3348 C C . LYS A 1 410 ? 6.891 -39.094 15.008 1 53.66 410 LYS A C 1
ATOM 3350 O O . LYS A 1 410 ? 7.266 -39.656 13.977 1 53.66 410 LYS A O 1
ATOM 3355 N N . ALA A 1 411 ? 5.641 -39.125 15.32 1 44.16 411 ALA A N 1
ATOM 3356 C CA . ALA A 1 411 ? 4.578 -39.781 14.578 1 44.16 411 ALA A CA 1
ATOM 3357 C C . ALA A 1 411 ? 4.293 -39.062 13.258 1 44.16 411 ALA A C 1
ATOM 3359 O O . ALA A 1 411 ? 4.074 -39.719 12.227 1 44.16 411 ALA A O 1
ATOM 3360 N N . VAL A 1 412 ? 3.885 -37.75 13.312 1 50.72 412 VAL A N 1
ATOM 3361 C CA . VAL A 1 412 ? 3.703 -36.969 12.086 1 50.72 412 VAL A CA 1
ATOM 3362 C C . VAL A 1 412 ? 4.867 -37.25 11.133 1 50.72 412 VAL A C 1
ATOM 3364 O O . VAL A 1 412 ? 4.691 -37.219 9.914 1 50.72 412 VAL A O 1
ATOM 3367 N N . LEU A 1 413 ? 5.965 -37.531 11.805 1 45.66 413 LEU A N 1
ATOM 3368 C CA . LEU A 1 413 ? 7.141 -37.969 11.062 1 45.66 413 LEU A CA 1
ATOM 3369 C C . LEU A 1 413 ? 6.953 -39.406 10.523 1 45.66 413 LEU A C 1
ATOM 3371 O O . LEU A 1 413 ? 7.688 -39.812 9.625 1 45.66 413 LEU A O 1
ATOM 3375 N N . SER A 1 414 ? 5.996 -40.188 11.133 1 36.5 414 SER A N 1
ATOM 3376 C CA . SER A 1 414 ? 5.727 -41.562 10.703 1 36.5 414 SER A CA 1
ATOM 3377 C C . SER A 1 414 ? 4.566 -41.594 9.711 1 36.5 414 SER A C 1
ATOM 3379 O O . SER A 1 414 ? 3.717 -40.719 9.703 1 36.5 414 SER A O 1
ATOM 3381 N N . THR A 1 415 ? 4.484 -42.5 8.633 1 37.38 415 THR A N 1
ATOM 3382 C CA . THR A 1 415 ? 3.941 -42.719 7.293 1 37.38 415 THR A CA 1
ATOM 3383 C C . THR A 1 415 ? 2.428 -42.906 7.348 1 37.38 415 THR A C 1
ATOM 3385 O O . THR A 1 415 ? 1.943 -44.031 7.363 1 37.38 415 THR A O 1
ATOM 3388 N N . GLN A 1 416 ? 1.528 -42.531 8.328 1 30.23 416 GLN A N 1
ATOM 3389 C CA . GLN A 1 416 ? 0.229 -43.031 7.914 1 30.23 416 GLN A CA 1
ATOM 3390 C C . GLN A 1 416 ? -0.304 -42.312 6.695 1 30.23 416 GLN A C 1
ATOM 3392 O O . GLN A 1 416 ? -0.309 -41.062 6.672 1 30.23 416 GLN A O 1
ATOM 3397 N N . ILE A 1 417 ? -0.343 -42.906 5.512 1 29.83 417 ILE A N 1
ATOM 3398 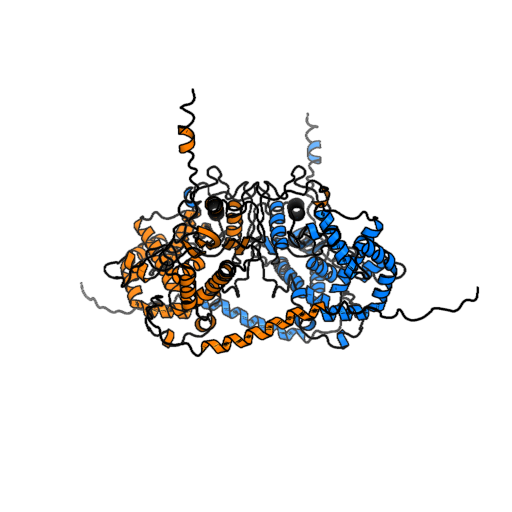C CA . ILE A 1 417 ? -0.908 -42.531 4.223 1 29.83 417 ILE A CA 1
ATOM 3399 C C . ILE A 1 417 ? -2.365 -42.094 4.398 1 29.83 417 ILE A C 1
ATOM 3401 O O . ILE A 1 417 ? -3.221 -42.938 4.723 1 29.83 417 ILE A O 1
ATOM 3405 N N . ILE A 1 418 ? -2.723 -41.031 4.93 1 30.78 418 ILE A N 1
ATOM 3406 C CA . ILE A 1 418 ? -4.129 -40.656 4.816 1 30.78 418 ILE A CA 1
ATOM 3407 C C . ILE A 1 418 ? -4.453 -40.312 3.363 1 30.78 418 ILE A C 1
ATOM 3409 O O . ILE A 1 418 ? -3.936 -39.344 2.82 1 30.78 418 ILE A O 1
ATOM 3413 N N . THR A 1 419 ? -4.754 -41.219 2.518 1 30.59 419 THR A N 1
ATOM 3414 C CA . THR A 1 419 ? -5.371 -40.938 1.225 1 30.59 419 THR A CA 1
ATOM 3415 C C . THR A 1 419 ? -6.602 -40.062 1.391 1 30.59 419 THR A C 1
ATOM 3417 O O . THR A 1 419 ? -7.602 -40.469 1.977 1 30.59 419 THR A O 1
ATOM 3420 N N . GLN A 1 420 ? -6.465 -38.875 1.635 1 33.16 420 GLN A N 1
ATOM 3421 C CA . GLN A 1 420 ? -7.574 -37.938 1.852 1 33.16 420 GLN A CA 1
ATOM 3422 C C . GLN A 1 420 ? -8.445 -37.812 0.604 1 33.16 420 GLN A C 1
ATOM 3424 O O . GLN A 1 420 ? -8.062 -37.156 -0.368 1 33.16 420 GLN A O 1
ATOM 3429 N N . SER A 1 421 ? -9.102 -38.875 0.125 1 33.56 421 SER A N 1
ATOM 3430 C CA . SER A 1 421 ? -10.195 -38.562 -0.795 1 33.56 421 SER A CA 1
ATOM 3431 C C . SER A 1 421 ? -11.172 -37.562 -0.187 1 33.56 421 SER A C 1
ATOM 3433 O O . SER A 1 421 ? -11.633 -37.75 0.943 1 33.56 421 SER A O 1
ATOM 3435 N N . HIS A 1 422 ? -11.078 -36.344 -0.509 1 37 422 HIS A N 1
ATOM 3436 C CA . HIS A 1 422 ? -12.031 -35.344 -0.1 1 37 422 HIS A CA 1
ATOM 3437 C C . HIS A 1 422 ? -13.461 -35.75 -0.422 1 37 422 HIS A C 1
ATOM 3439 O O . HIS A 1 422 ? -14.289 -34.906 -0.789 1 37 422 HIS A O 1
ATOM 3445 N N . ASN A 1 423 ? -13.75 -37.031 -0.796 1 33.91 423 ASN A N 1
ATOM 3446 C CA . ASN A 1 423 ? -15.164 -37.344 -0.999 1 33.91 423 ASN A CA 1
ATOM 3447 C C . ASN A 1 423 ? -15.93 -37.375 0.323 1 33.91 423 ASN A C 1
ATOM 3449 O O . ASN A 1 423 ? -15.68 -38.219 1.168 1 33.91 423 ASN A O 1
ATOM 3453 N N . PRO A 1 424 ? -16.656 -36.344 0.682 1 35.94 424 PRO A N 1
ATOM 3454 C CA . PRO A 1 424 ? -17.453 -36.375 1.914 1 35.94 424 PRO A CA 1
ATOM 3455 C C . PRO A 1 424 ? -18.297 -37.625 2.057 1 35.94 424 PRO A C 1
ATOM 3457 O O . PRO A 1 424 ? -18.984 -37.812 3.074 1 35.94 424 PRO A O 1
ATOM 3460 N N . GLN A 1 425 ? -18.531 -38.406 0.958 1 30.34 425 GLN A N 1
ATOM 3461 C CA . GLN A 1 425 ? -19.578 -39.406 1.166 1 30.34 425 GLN A CA 1
ATOM 3462 C C . GLN A 1 425 ? -19.156 -40.438 2.189 1 30.34 425 GLN A C 1
ATOM 3464 O O . GLN A 1 425 ? -19.969 -41.281 2.621 1 30.34 425 GLN A O 1
ATOM 3469 N N . ALA A 1 426 ? -17.875 -40.781 2.318 1 32.12 426 ALA A N 1
ATOM 3470 C CA . ALA A 1 426 ? -17.766 -42.062 3.023 1 32.12 426 ALA A CA 1
ATOM 3471 C C . ALA A 1 426 ? -18.094 -41.875 4.504 1 32.12 426 ALA A C 1
ATOM 3473 O O . ALA A 1 426 ? -18.766 -42.719 5.098 1 32.12 426 ALA A O 1
ATOM 3474 N N . ASP A 1 427 ? -17.359 -41.156 5.406 1 29.84 427 ASP A N 1
ATOM 3475 C CA . ASP A 1 427 ? -17.438 -41.469 6.836 1 29.84 427 ASP A CA 1
ATOM 3476 C C . ASP A 1 427 ? -18.594 -40.688 7.488 1 29.84 427 ASP A C 1
ATOM 3478 O O . ASP A 1 427 ? -18.516 -39.5 7.703 1 29.84 427 ASP A O 1
ATOM 3482 N N . GLN A 1 428 ? -19.859 -41 7.305 1 26.77 428 GLN A N 1
ATOM 3483 C CA . GLN A 1 428 ? -21.031 -40.625 8.078 1 26.77 428 GLN A CA 1
ATOM 3484 C C . GLN A 1 428 ? -20.844 -40.906 9.562 1 26.77 428 GLN A C 1
ATOM 3486 O O . GLN A 1 428 ? -21.531 -41.719 10.141 1 26.77 428 GLN A O 1
ATOM 3491 N N . THR A 1 429 ? -19.688 -41.156 10.117 1 27.14 429 THR A N 1
ATOM 3492 C CA . THR A 1 429 ? -19.844 -41.375 11.547 1 27.14 429 THR A CA 1
ATOM 3493 C C . THR A 1 429 ? -20.422 -40.125 12.227 1 27.14 429 THR A C 1
ATOM 3495 O O . THR A 1 429 ? -20.172 -39 11.781 1 27.14 429 THR A O 1
ATOM 3498 N N . ASN A 1 430 ? -21.406 -40.281 13.258 1 26.73 430 ASN A N 1
ATOM 3499 C CA . ASN A 1 430 ? -22.312 -39.469 14.086 1 26.73 430 ASN A CA 1
ATOM 3500 C C . ASN A 1 430 ? -21.562 -38.438 14.891 1 26.73 430 ASN A C 1
ATOM 3502 O O . ASN A 1 430 ? -21.078 -38.719 15.992 1 26.73 430 ASN A O 1
ATOM 3506 N N . PHE A 1 431 ? -20.562 -37.781 14.445 1 26.66 431 PHE A N 1
ATOM 3507 C CA . PHE A 1 431 ? -20.016 -36.781 15.328 1 26.66 431 PHE A CA 1
ATOM 3508 C C . PHE A 1 431 ? -21.047 -35.719 15.648 1 26.66 431 PHE A C 1
ATOM 3510 O O . PHE A 1 431 ? -21.078 -34.656 15.016 1 26.66 431 PHE A O 1
ATOM 3517 N N . PHE A 1 432 ? -22.406 -36.031 15.758 1 26.48 432 PHE A N 1
ATOM 3518 C CA . PHE A 1 432 ? -23.422 -35.031 16.109 1 26.48 432 PHE A CA 1
ATOM 3519 C C . PHE A 1 432 ? -23.078 -34.344 17.406 1 26.48 432 PHE A C 1
ATOM 3521 O O . PHE A 1 432 ? -23.469 -33.188 17.625 1 26.48 432 PHE A O 1
ATOM 3528 N N . GLU A 1 433 ? -22.594 -35.031 18.469 1 25.67 433 GLU A N 1
ATOM 3529 C CA . GLU A 1 433 ? -22.938 -34.531 19.797 1 25.67 433 GLU A CA 1
ATOM 3530 C C . GLU A 1 433 ? -22.141 -33.312 20.156 1 25.67 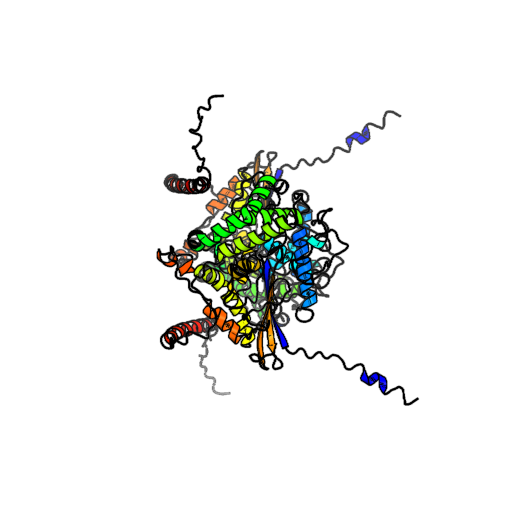433 GLU A C 1
ATOM 3532 O O . GLU A 1 433 ? -22.641 -32.406 20.844 1 25.67 433 GLU A O 1
ATOM 3537 N N . ILE A 1 434 ? -20.875 -33.312 19.875 1 26.3 434 ILE A N 1
ATOM 3538 C CA . ILE A 1 434 ? -20.125 -32.438 20.781 1 26.3 434 ILE A CA 1
ATOM 3539 C C . ILE A 1 434 ? -20.172 -31 20.25 1 26.3 434 ILE A C 1
ATOM 3541 O O . ILE A 1 434 ? -19.969 -30.047 21.016 1 26.3 434 ILE A O 1
ATOM 3545 N N . GLY A 1 435 ? -20.484 -30.828 19.016 1 25.33 435 GLY A N 1
ATOM 3546 C CA . GLY A 1 435 ? -20.141 -29.5 18.5 1 25.33 435 GLY A CA 1
ATOM 3547 C C . GLY A 1 435 ? -21.125 -28.438 18.922 1 25.33 435 GLY A C 1
ATOM 3548 O O . GLY A 1 435 ? -20.969 -27.266 18.562 1 25.33 435 GLY A O 1
ATOM 3549 N N . PHE A 1 436 ? -22.328 -28.844 19.453 1 27.97 436 PHE A N 1
ATOM 3550 C CA . PHE A 1 436 ? -23.312 -27.797 19.688 1 27.97 436 PHE A CA 1
ATOM 3551 C C . PHE A 1 436 ? -22.859 -26.859 20.797 1 27.97 436 PHE A C 1
ATOM 3553 O O . PHE A 1 436 ? -23.391 -25.75 20.938 1 27.97 436 PHE A O 1
ATOM 3560 N N . TYR A 1 437 ? -22.094 -27.391 21.734 1 26.97 437 TYR A N 1
ATOM 3561 C CA . TYR A 1 437 ? -22.016 -26.578 22.953 1 26.97 437 TYR A CA 1
ATOM 3562 C C . TYR A 1 437 ? -21.188 -25.328 22.719 1 26.97 437 TYR A C 1
ATOM 3564 O O . TYR A 1 437 ? -21.438 -24.281 23.328 1 26.97 437 TYR A O 1
ATOM 3572 N N . LEU A 1 438 ? -20.172 -25.453 21.922 1 25.88 438 LEU A N 1
ATOM 3573 C CA . LEU A 1 438 ? -19.281 -24.312 22.094 1 25.88 438 LEU A CA 1
ATOM 3574 C C . LEU A 1 438 ? -19.812 -23.078 21.359 1 25.88 438 LEU A C 1
ATOM 3576 O O . LEU A 1 438 ? -19.234 -22 21.453 1 25.88 438 LEU A O 1
ATOM 3580 N N . GLN A 1 439 ? -20.766 -23.281 20.484 1 25.22 439 GLN A N 1
ATOM 3581 C CA . GLN A 1 439 ? -21.094 -22.062 19.75 1 25.22 439 GLN A CA 1
ATOM 3582 C C . GLN A 1 439 ? -21.828 -21.062 20.641 1 25.22 439 GLN A C 1
ATOM 3584 O O . GLN A 1 439 ? -21.984 -19.891 20.297 1 25.22 439 GLN A O 1
ATOM 3589 N N . SER A 1 440 ? -22.531 -21.547 21.656 1 27.27 440 SER A N 1
ATOM 3590 C CA . SER A 1 440 ? -23.453 -20.625 22.312 1 27.27 440 SER A CA 1
ATOM 3591 C C . SER A 1 440 ? -22.719 -19.5 23.016 1 27.27 440 SER A C 1
ATOM 3593 O O . SER A 1 440 ? -23.312 -18.484 23.375 1 27.27 440 SER A O 1
ATOM 3595 N N . ILE A 1 441 ? -21.562 -19.844 23.531 1 26.95 441 ILE A N 1
ATOM 3596 C CA . ILE A 1 441 ? -21.109 -18.828 24.484 1 26.95 441 ILE A CA 1
ATOM 3597 C C . ILE A 1 441 ? -20.703 -17.562 23.734 1 26.95 441 ILE A C 1
ATOM 3599 O O . ILE A 1 441 ? -20.906 -16.453 24.234 1 26.95 441 ILE A O 1
ATOM 3603 N N . VAL A 1 442 ? -20.203 -17.75 22.578 1 25.98 442 VAL A N 1
ATOM 3604 C CA . VAL A 1 442 ? -19.5 -16.547 22.156 1 25.98 442 VAL A CA 1
ATOM 3605 C C . VAL A 1 442 ? -20.5 -15.516 21.641 1 25.98 442 VAL A C 1
ATOM 3607 O O . VAL A 1 442 ? -20.141 -14.359 21.375 1 25.98 442 VAL A O 1
ATOM 3610 N N . ILE A 1 443 ? -21.719 -15.938 21.297 1 25.58 443 ILE A N 1
ATOM 3611 C CA . ILE A 1 443 ? -22.578 -14.922 20.719 1 25.58 443 ILE A CA 1
ATOM 3612 C C . ILE A 1 443 ? -22.891 -13.852 21.766 1 25.58 443 ILE A C 1
ATOM 3614 O O . ILE A 1 443 ? -23.125 -12.688 21.422 1 25.58 443 ILE A O 1
ATOM 3618 N N . ILE A 1 444 ? -22.969 -14.25 23.016 1 24.98 444 ILE A N 1
ATOM 3619 C CA . ILE A 1 444 ? -23.562 -13.297 23.953 1 24.98 444 ILE A CA 1
ATOM 3620 C C . ILE A 1 444 ? -22.656 -12.07 24.062 1 24.98 444 ILE A C 1
ATOM 3622 O O . ILE A 1 444 ? -23.156 -10.945 24.156 1 24.98 444 ILE A O 1
ATOM 3626 N N . LEU A 1 445 ? -21.375 -12.266 24.078 1 25.31 445 LEU A N 1
ATOM 3627 C CA . LEU A 1 445 ? -20.672 -11.094 24.578 1 25.31 445 LEU A CA 1
ATOM 3628 C C . LEU A 1 445 ? -20.641 -9.984 23.547 1 25.31 445 LEU A C 1
ATOM 3630 O O . LEU A 1 445 ? -20.344 -8.828 23.859 1 25.31 445 LEU A O 1
ATOM 3634 N N . GLY A 1 446 ? -20.781 -10.328 22.328 1 23.66 446 GLY A N 1
ATOM 3635 C CA . GLY A 1 446 ? -20.516 -9.227 21.406 1 23.66 446 GLY A CA 1
ATOM 3636 C C . GLY A 1 446 ? -21.625 -8.195 21.375 1 23.66 446 GLY A C 1
ATOM 3637 O O . GLY A 1 446 ? -21.469 -7.141 20.75 1 23.66 446 GLY A O 1
ATOM 3638 N N . GLY A 1 447 ? -22.844 -8.578 21.703 1 24.05 447 GLY A N 1
ATOM 3639 C CA . GLY A 1 447 ? -23.922 -7.617 21.578 1 24.05 447 GLY A CA 1
ATOM 3640 C C . GLY A 1 447 ? -23.734 -6.391 22.453 1 24.05 447 GLY A C 1
ATOM 3641 O O . GLY A 1 447 ? -24.375 -5.355 22.219 1 24.05 447 GLY A O 1
ATOM 3642 N N . PHE A 1 448 ? -23.188 -6.609 23.609 1 23.95 448 PHE A N 1
ATOM 3643 C CA . PHE A 1 448 ? -23.312 -5.508 24.562 1 23.95 448 PHE A CA 1
ATOM 3644 C C . PHE A 1 448 ? -22.531 -4.289 24.094 1 23.95 448 PHE A C 1
ATOM 3646 O O . PHE A 1 448 ? -22.766 -3.17 24.547 1 23.95 448 PHE A O 1
ATOM 3653 N N . ALA A 1 449 ? -21.484 -4.535 23.391 1 22.33 449 ALA A N 1
ATOM 3654 C CA . ALA A 1 449 ? -20.641 -3.344 23.375 1 22.33 449 ALA A CA 1
ATOM 3655 C C . ALA A 1 449 ? -21.219 -2.271 22.453 1 22.33 449 ALA A C 1
ATOM 3657 O O . ALA A 1 449 ? -20.734 -1.142 22.422 1 22.33 449 ALA A O 1
ATOM 3658 N N . PHE A 1 450 ? -22.141 -2.611 21.594 1 21.8 450 PHE A N 1
ATOM 3659 C CA . PHE A 1 450 ? -22.531 -1.5 20.734 1 21.8 450 PHE A CA 1
ATOM 3660 C C . PHE A 1 450 ? -23.344 -0.474 21.516 1 21.8 450 PHE A C 1
ATOM 3662 O O . PHE A 1 450 ? -23.406 0.696 21.141 1 21.8 450 PHE A O 1
ATOM 3669 N N . TYR A 1 451 ? -24.172 -0.895 22.516 1 22.09 451 TYR A N 1
ATOM 3670 C CA . TYR A 1 451 ? -25.172 0.06 22.969 1 22.09 451 TYR A CA 1
ATOM 3671 C C . TYR A 1 451 ? -24.531 1.206 23.734 1 22.09 451 TYR A C 1
ATOM 3673 O O . TYR A 1 451 ? -25.062 2.322 23.75 1 22.09 451 TYR A O 1
ATOM 3681 N N . ARG A 1 452 ? -23.469 0.962 24.438 1 21.67 452 ARG A N 1
ATOM 3682 C CA . ARG A 1 452 ? -23.312 1.977 25.484 1 21.67 452 ARG A CA 1
ATOM 3683 C C . ARG A 1 452 ? -22.953 3.33 24.875 1 21.67 452 ARG A C 1
ATOM 3685 O O . ARG A 1 452 ? -23.266 4.375 25.453 1 21.67 452 ARG A O 1
ATOM 3692 N N . SER A 1 453 ? -22.156 3.391 23.953 1 21.97 453 SER A N 1
ATOM 3693 C CA . SER A 1 453 ? -21.594 4.734 24.062 1 21.97 453 SER A CA 1
ATOM 3694 C C . SER A 1 453 ? -22.594 5.789 23.609 1 21.97 453 SER A C 1
ATOM 3696 O O . SER A 1 453 ? -22.281 6.98 23.562 1 21.97 453 SER A O 1
ATOM 3698 N N . ASN A 1 454 ? -23.781 5.359 23.109 1 21.53 454 ASN A N 1
ATOM 3699 C CA . ASN A 1 454 ? -24.609 6.508 22.75 1 21.53 454 ASN A CA 1
ATOM 3700 C C . ASN A 1 454 ? -25.188 7.191 23.984 1 21.53 454 ASN A C 1
ATOM 3702 O O . ASN A 1 454 ? -25.984 8.125 23.875 1 21.53 454 ASN A O 1
ATOM 3706 N N . LEU A 1 455 ? -25.328 6.465 25.156 1 21.09 455 LEU A N 1
ATOM 3707 C CA . LEU A 1 455 ? -26.234 7.055 26.125 1 21.09 455 LEU A CA 1
ATOM 3708 C C . LEU A 1 455 ? -25.719 8.414 26.594 1 21.09 455 LEU A C 1
ATOM 3710 O O . LEU A 1 455 ? -26.516 9.297 26.938 1 21.09 455 LEU A O 1
ATOM 3714 N N . ASN A 1 456 ? -24.516 8.578 26.984 1 21.47 456 ASN A N 1
ATOM 3715 C CA . ASN A 1 456 ? -24.391 9.57 28.047 1 21.47 456 ASN A CA 1
ATOM 3716 C C . ASN A 1 456 ? -24.719 10.977 27.547 1 21.47 456 ASN A C 1
ATOM 3718 O O . ASN A 1 456 ? -24.594 11.945 28.297 1 21.47 456 ASN A O 1
ATOM 3722 N N . LYS A 1 457 ? -24.625 11.297 26.328 1 23.25 457 LYS A N 1
ATOM 3723 C CA . LYS A 1 457 ? -24.75 12.75 26.203 1 23.25 457 LYS A CA 1
ATOM 3724 C C . LYS A 1 457 ? -26.188 13.203 26.438 1 23.25 457 LYS A C 1
ATOM 3726 O O . LYS A 1 457 ? -26.5 14.391 26.297 1 23.25 457 LYS A O 1
ATOM 3731 N N . LYS A 1 458 ? -27.234 12.32 26.656 1 24.2 458 LYS A N 1
ATOM 3732 C CA . LYS A 1 458 ? -28.469 13.086 26.781 1 24.2 458 LYS A CA 1
ATOM 3733 C C . LYS A 1 458 ? -28.594 13.695 28.188 1 24.2 458 LYS A C 1
ATOM 3735 O O . LYS A 1 458 ? -29.312 14.672 28.375 1 24.2 458 LYS A O 1
ATOM 3740 N N . LYS A 1 459 ? -28.406 12.953 29.266 1 22.53 459 LYS A N 1
ATOM 3741 C CA . LYS A 1 459 ? -29.234 13.266 30.422 1 22.53 459 LYS A CA 1
ATOM 3742 C C . LYS A 1 459 ? -28.859 14.633 31 1 22.53 459 LYS A C 1
ATOM 3744 O O . LYS A 1 459 ? -29.328 15 32.094 1 22.53 459 LYS A O 1
ATOM 3749 N N . LEU A 1 460 ? -27.859 15.305 30.797 1 18.17 460 LEU A N 1
ATOM 3750 C CA . LEU A 1 460 ? -27.906 16.453 31.703 1 18.17 460 LEU A CA 1
ATOM 3751 C C . LEU A 1 460 ? -29.141 17.297 31.422 1 18.17 460 LEU A C 1
ATOM 3753 O O . LEU A 1 460 ? -29.172 18.078 30.469 1 18.17 460 LEU A O 1
ATOM 3757 N N . GLU A 1 461 ? -30.375 16.562 31.266 1 19.38 461 GLU A N 1
ATOM 3758 C CA . GLU A 1 461 ? -31.641 17.281 31.391 1 19.38 461 GLU A CA 1
ATOM 3759 C C . GLU A 1 461 ? -31.688 18.094 32.688 1 19.38 461 GLU A C 1
ATOM 3761 O O . GLU A 1 461 ? -31.594 17.531 33.781 1 19.38 461 GLU A O 1
ATOM 3766 N N . PHE A 1 462 ? -31.141 19.234 32.75 1 16.56 462 PHE A N 1
ATOM 3767 C CA . PHE A 1 462 ? -31.406 20.234 33.75 1 16.56 462 PHE A CA 1
ATOM 3768 C C . PHE A 1 462 ? -32.906 20.297 34.094 1 16.56 462 PHE A C 1
ATOM 3770 O O . PHE A 1 462 ? -33.719 20.516 33.219 1 16.56 462 PHE A O 1
ATOM 3777 N N . LYS A 1 463 ? -33.375 19.562 35.094 1 21.38 463 LYS A N 1
ATOM 3778 C CA . LYS A 1 463 ? -34.531 19.656 35.938 1 21.38 463 LYS A CA 1
ATOM 3779 C C . LYS A 1 463 ? -34.844 21.094 36.312 1 21.38 463 LYS A C 1
ATOM 3781 O O . LYS A 1 463 ? -35.781 21.359 37.094 1 21.38 463 LYS A O 1
ATOM 3786 N N . GLN A 1 464 ? -34.188 22.203 36.062 1 16.67 464 GLN A N 1
ATOM 3787 C CA . GLN A 1 464 ? -34.594 23.25 37 1 16.67 464 GLN A CA 1
ATOM 3788 C C . GLN A 1 464 ? -36.062 23.578 36.844 1 16.67 464 GLN A C 1
ATOM 3790 O O . GLN A 1 464 ? -36.438 24.25 35.875 1 16.67 464 GLN A O 1
ATOM 3795 N N . PHE A 1 465 ? -37.125 22.594 36.844 1 17.42 465 PHE A N 1
ATOM 3796 C CA . PHE A 1 465 ? -38.5 23.062 36.812 1 17.42 465 PHE A CA 1
ATOM 3797 C C . PHE A 1 465 ? -38.844 23.891 38.062 1 17.42 465 PHE A C 1
ATOM 3799 O O . PHE A 1 465 ? -40 24.25 38.281 1 17.42 465 PHE A O 1
ATOM 3806 N N . SER A 1 466 ? -38.219 24.172 39.062 1 16.38 466 SER A N 1
ATOM 3807 C CA . SER A 1 466 ? -38.938 24.422 40.312 1 16.38 466 SER A CA 1
ATOM 3808 C C . SER A 1 466 ? -39.969 25.516 40.125 1 16.38 466 SER A C 1
ATOM 3810 O O . SER A 1 466 ? -41.125 25.359 40.562 1 16.38 466 SER A O 1
ATOM 3812 N N . ASP A 1 467 ? -39.781 26.828 40.188 1 17.59 467 ASP A N 1
ATOM 3813 C CA . ASP A 1 467 ? -40.344 27.734 41.188 1 17.59 467 ASP A CA 1
ATOM 3814 C C . ASP A 1 467 ? -41.812 28.031 40.906 1 17.59 467 ASP A C 1
ATOM 3816 O O . ASP A 1 467 ? -42.25 27.891 39.781 1 17.59 467 ASP A O 1
ATOM 3820 N N . CYS A 1 468 ? -42.719 28.891 41.906 1 18.2 468 CYS A N 1
ATOM 3821 C CA . CYS A 1 468 ? -43.656 29.328 42.938 1 18.2 468 CYS A CA 1
ATOM 3822 C C . CYS A 1 468 ? -44.688 30.312 42.375 1 18.2 468 CYS A C 1
ATOM 3824 O O . CYS A 1 468 ? -45.875 30.234 42.656 1 18.2 468 CYS A O 1
ATOM 3826 N N . GLU A 1 469 ? -44.5 31.672 42.156 1 18.97 469 GLU A N 1
ATOM 3827 C CA . GLU A 1 469 ? -45.312 32.625 42.875 1 18.97 469 GLU A CA 1
ATOM 3828 C C . GLU A 1 469 ? -46.75 32.656 42.375 1 18.97 469 GLU A C 1
ATOM 3830 O O . GLU A 1 469 ? -47 32.219 41.25 1 18.97 469 GLU A O 1
ATOM 3835 N N . VAL A 1 470 ? -47.812 33.688 43.094 1 19.44 470 VAL A N 1
ATOM 3836 C CA . VAL A 1 470 ? -48.844 34.312 43.938 1 19.44 470 VAL A CA 1
ATOM 3837 C C . VAL A 1 470 ? -49.75 35.188 43.094 1 19.44 470 VAL A C 1
ATOM 3839 O O . VAL A 1 470 ? -50.906 35.438 43.469 1 19.44 470 VAL A O 1
ATOM 3842 N N . GLY A 1 471 ? -49.562 36 42 1 20.56 471 GLY A N 1
ATOM 3843 C CA . GLY A 1 471 ? -50.5 37.094 42.125 1 20.56 471 GLY A CA 1
ATOM 3844 C C . GLY A 1 471 ? -51.938 36.688 41.906 1 20.56 471 GLY A C 1
ATOM 3845 O O . GLY A 1 471 ? -52.219 35.75 41.156 1 20.56 471 GLY A O 1
ATOM 3846 N N . LEU A 1 472 ? -53.156 37.188 42.844 1 20.61 472 LEU A N 1
ATOM 3847 C CA . LEU A 1 472 ? -54.406 37.75 43.375 1 20.61 472 LEU A CA 1
ATOM 3848 C C . LEU A 1 472 ? -55.156 38.531 42.281 1 20.61 472 LEU A C 1
ATOM 3850 O O . LEU A 1 472 ? -54.594 38.844 41.219 1 20.61 472 LEU A O 1
ATOM 3854 N N . THR A 1 473 ? -55.656 39.938 42.594 1 22.44 473 THR A N 1
ATOM 3855 C CA . THR A 1 473 ? -56.812 40.812 42.438 1 22.44 473 THR A CA 1
ATOM 3856 C C . THR A 1 473 ? -56.906 41.344 41 1 22.44 473 THR A C 1
ATOM 3858 O O . THR A 1 473 ? -57.969 41.281 40.375 1 22.44 473 THR A O 1
ATOM 3861 N N . HIS A 1 474 ? -56.25 42.469 40.438 1 22.84 474 HIS A N 1
ATOM 3862 C CA . HIS A 1 474 ? -57.125 43.281 39.625 1 22.84 474 HIS A CA 1
ATOM 3863 C C . HIS A 1 474 ? -57.469 42.562 38.312 1 22.84 474 HIS A C 1
ATOM 3865 O O . HIS A 1 474 ? -56.625 41.875 37.75 1 22.84 474 HIS A O 1
ATOM 3871 N N . MET B 1 1 ? 42.156 45 -34.719 1 29.05 1 MET B N 1
ATOM 3872 C CA . MET B 1 1 ? 40.969 44.156 -34.531 1 29.05 1 MET B CA 1
ATOM 3873 C C . MET B 1 1 ? 41.125 43.312 -33.281 1 29.05 1 MET B C 1
ATOM 3875 O O . MET B 1 1 ? 40.344 42.375 -33.031 1 29.05 1 MET B O 1
ATOM 3879 N N . THR B 1 2 ? 42.25 43.312 -32.531 1 33.28 2 THR B N 1
ATOM 3880 C CA . THR B 1 2 ? 42.812 42.562 -31.422 1 33.28 2 THR B CA 1
ATOM 3881 C C . THR B 1 2 ? 42.062 42.875 -30.125 1 33.28 2 THR B C 1
ATOM 3883 O O . THR B 1 2 ? 42.25 42.188 -29.109 1 33.28 2 THR B O 1
ATOM 3886 N N . LYS B 1 3 ? 41.531 44.062 -29.953 1 35.81 3 LYS B N 1
ATOM 3887 C CA . LYS B 1 3 ? 41.188 44.625 -28.641 1 35.81 3 LYS B CA 1
ATOM 3888 C C . LYS B 1 3 ? 39.969 43.906 -28.047 1 35.81 3 LYS B C 1
ATOM 3890 O O . LYS B 1 3 ? 39.75 43.969 -26.828 1 35.81 3 LYS B O 1
ATOM 3895 N N . LYS B 1 4 ? 38.875 43.719 -28.859 1 36.12 4 LYS B N 1
ATOM 3896 C CA . LYS B 1 4 ? 37.562 43.531 -28.281 1 36.12 4 LYS B CA 1
ATOM 3897 C C . LYS B 1 4 ? 37.406 42.125 -27.703 1 36.12 4 LYS B C 1
ATOM 3899 O O . LYS B 1 4 ? 36.281 41.75 -27.344 1 36.12 4 LYS B O 1
ATOM 3904 N N . ILE B 1 5 ? 38.406 41.281 -27.891 1 40.97 5 ILE B N 1
ATOM 3905 C CA . ILE B 1 5 ? 38.188 39.906 -27.438 1 40.97 5 ILE B CA 1
ATOM 3906 C C . ILE B 1 5 ? 38.125 39.875 -25.906 1 40.97 5 ILE B C 1
ATOM 3908 O O . ILE B 1 5 ? 37.719 38.875 -25.328 1 40.97 5 ILE B O 1
ATOM 3912 N N . SER B 1 6 ? 38.688 40.969 -25.25 1 40.34 6 SER B N 1
ATOM 3913 C CA . SER B 1 6 ? 39.031 40.75 -23.844 1 40.34 6 SER B CA 1
ATOM 3914 C C . SER B 1 6 ? 37.75 40.75 -22.969 1 40.34 6 SER B C 1
ATOM 3916 O O . SER B 1 6 ? 37.781 40.281 -21.844 1 40.34 6 SER B O 1
ATOM 3918 N N . SER B 1 7 ? 36.719 41.656 -23.359 1 41.19 7 SER B N 1
ATOM 3919 C CA . SER B 1 7 ? 35.75 42 -22.328 1 41.19 7 SER B CA 1
ATOM 3920 C C . SER B 1 7 ? 34.781 40.844 -22.062 1 41.19 7 SER B C 1
ATOM 3922 O O . SER B 1 7 ? 34.125 40.812 -21.031 1 41.19 7 SER B O 1
ATOM 3924 N N . THR B 1 8 ? 34.531 40.031 -23.156 1 40.56 8 THR B N 1
ATOM 3925 C CA . THR B 1 8 ? 33.406 39.094 -22.984 1 40.56 8 THR B CA 1
ATOM 3926 C C . THR B 1 8 ? 33.812 37.969 -22.016 1 40.56 8 THR B C 1
ATOM 3928 O O . THR B 1 8 ? 33 37.156 -21.625 1 40.56 8 THR B O 1
ATOM 3931 N N . PHE B 1 9 ? 35.188 37.781 -21.859 1 40.5 9 PHE B N 1
ATOM 3932 C CA . PHE B 1 9 ? 35.594 36.688 -20.969 1 40.5 9 PHE B CA 1
ATOM 3933 C C . PHE B 1 9 ? 35.125 36.969 -19.547 1 40.5 9 PHE B C 1
ATOM 3935 O O . PHE B 1 9 ? 35.125 36.062 -18.703 1 40.5 9 PHE B O 1
ATOM 3942 N N . LEU B 1 10 ? 35.062 38.312 -19.188 1 36.66 10 LEU B N 1
ATOM 3943 C CA . LEU B 1 10 ? 34.844 38.562 -17.766 1 36.66 10 LEU B CA 1
ATOM 3944 C C . LEU B 1 10 ? 33.469 38.062 -17.312 1 36.66 10 LEU B C 1
ATOM 3946 O O . LEU B 1 10 ? 33.312 37.562 -16.203 1 36.66 10 LEU B O 1
ATOM 3950 N N . LEU B 1 11 ? 32.438 38.344 -18.141 1 34.66 11 LEU B N 1
ATOM 3951 C CA . LEU B 1 11 ? 31.125 38.25 -17.547 1 34.66 11 LEU B CA 1
ATOM 3952 C C . LEU B 1 11 ? 30.766 36.781 -17.234 1 34.66 11 LEU B C 1
ATOM 3954 O O . LEU B 1 11 ? 29.734 36.531 -16.609 1 34.66 11 LEU B O 1
ATOM 3958 N N . LEU B 1 12 ? 31.203 35.906 -18.125 1 34.19 12 LEU B N 1
ATOM 3959 C CA . LEU B 1 12 ? 30.688 34.594 -17.781 1 34.19 12 LEU B CA 1
ATOM 3960 C C . LEU B 1 12 ? 31.234 34.125 -16.438 1 34.19 12 LEU B C 1
ATOM 3962 O O . LEU B 1 12 ? 32.094 33.25 -16.375 1 34.19 12 LEU B O 1
ATOM 3966 N N . LEU B 1 13 ? 31.844 35.031 -15.633 1 34.44 13 LEU B N 1
ATOM 3967 C CA . LEU B 1 13 ? 32 34.469 -14.289 1 34.44 13 LEU B CA 1
ATOM 3968 C C . LEU B 1 13 ? 30.781 33.688 -13.867 1 34.44 13 LEU B C 1
ATOM 3970 O O . LEU B 1 13 ? 29.672 34.25 -13.742 1 34.44 13 LEU B O 1
ATOM 3974 N N . LEU B 1 14 ? 30.578 32.5 -14.367 1 32.78 14 LEU B N 1
ATOM 3975 C CA . LEU B 1 14 ? 29.672 31.438 -13.984 1 32.78 14 LEU B CA 1
ATOM 3976 C C . LEU B 1 14 ? 29.391 31.469 -12.484 1 32.78 14 LEU B C 1
ATOM 3978 O O . LEU B 1 14 ? 30.328 31.562 -11.68 1 32.78 14 LEU B O 1
ATOM 3982 N N . ALA B 1 15 ? 28.281 32.031 -11.977 1 33.31 15 ALA B N 1
ATOM 3983 C CA . ALA B 1 15 ? 27.594 31.766 -10.711 1 33.31 15 ALA B CA 1
ATOM 3984 C C . ALA B 1 15 ? 27.828 30.328 -10.25 1 33.31 15 ALA B C 1
ATOM 3986 O O . ALA B 1 15 ? 27.156 29.391 -10.711 1 33.31 15 ALA B O 1
ATOM 3987 N N . LEU B 1 16 ? 28.906 29.703 -10.391 1 36.53 16 LEU B N 1
ATOM 3988 C CA . LEU B 1 16 ? 29.094 28.578 -9.484 1 36.53 16 LEU B CA 1
ATOM 3989 C C . LEU B 1 16 ? 28.578 28.906 -8.086 1 36.53 16 LEU B C 1
ATOM 3991 O O . LEU B 1 16 ? 29.266 29.547 -7.297 1 36.53 16 LEU B O 1
ATOM 3995 N N . ALA B 1 17 ? 27.469 29.453 -7.879 1 38.41 17 ALA B N 1
ATOM 3996 C CA . ALA B 1 17 ? 26.891 29.422 -6.539 1 38.41 17 ALA B CA 1
ATOM 3997 C C . ALA B 1 17 ? 27.344 28.172 -5.781 1 38.41 17 ALA B C 1
ATOM 3999 O O . ALA B 1 17 ? 26.906 27.062 -6.09 1 38.41 17 ALA B O 1
ATOM 4000 N N . PHE B 1 18 ? 28.562 27.922 -5.547 1 44.97 18 PHE B N 1
ATOM 4001 C CA . PHE B 1 18 ? 29.109 26.969 -4.59 1 44.97 18 PHE B CA 1
ATOM 4002 C C . PHE B 1 18 ? 28.125 26.719 -3.457 1 44.97 18 PHE B C 1
ATOM 4004 O O . PHE B 1 18 ? 27.766 27.641 -2.721 1 44.97 18 PHE B O 1
ATOM 4011 N N . ALA B 1 19 ? 27.266 25.844 -3.559 1 61.75 19 ALA B N 1
ATOM 4012 C CA . ALA B 1 19 ? 26.328 25.469 -2.5 1 61.75 19 ALA B CA 1
ATOM 4013 C C . ALA B 1 19 ? 27.062 25.25 -1.175 1 61.75 19 ALA B C 1
ATOM 4015 O O . ALA B 1 19 ? 28.094 24.578 -1.128 1 61.75 19 ALA B O 1
ATOM 4016 N N . ASN B 1 20 ? 27.078 26.156 -0.108 1 85.75 20 ASN B N 1
ATOM 4017 C CA . ASN B 1 20 ? 27.609 26.172 1.25 1 85.75 20 ASN B CA 1
ATOM 4018 C C . ASN B 1 20 ? 27.297 24.875 1.999 1 85.75 20 ASN B C 1
ATOM 4020 O O . ASN B 1 20 ? 27.828 24.641 3.082 1 85.75 20 ASN B O 1
ATOM 4024 N N . ALA B 1 21 ? 26.578 24.031 1.3 1 95.25 21 ALA B N 1
ATOM 4025 C CA . ALA B 1 21 ? 26.188 22.766 1.926 1 95.25 21 ALA B CA 1
ATOM 4026 C C . ALA B 1 21 ? 25.625 21.797 0.896 1 95.25 21 ALA B C 1
ATOM 4028 O O . ALA B 1 21 ? 25.203 22.203 -0.188 1 95.25 21 ALA B O 1
ATOM 4029 N N . GLU B 1 22 ? 25.797 20.594 1.13 1 95.94 22 GLU B N 1
ATOM 4030 C CA . GLU B 1 22 ? 25.25 19.547 0.274 1 95.94 22 GLU B CA 1
ATOM 4031 C C . GLU B 1 22 ? 24.047 18.859 0.928 1 95.94 22 GLU B C 1
ATOM 4033 O O . GLU B 1 22 ? 24.125 18.422 2.078 1 95.94 22 GLU B O 1
ATOM 4038 N N . LEU B 1 23 ? 22.922 18.781 0.205 1 97.31 23 LEU B N 1
ATOM 4039 C CA . LEU B 1 23 ? 21.75 18.031 0.669 1 97.31 23 LEU B CA 1
ATOM 4040 C C . LEU B 1 23 ? 22.016 16.531 0.617 1 97.31 23 LEU B C 1
ATOM 4042 O O . LEU B 1 23 ? 22.391 16 -0.432 1 97.31 23 LEU B O 1
ATOM 4046 N N . LYS B 1 24 ? 21.828 15.828 1.749 1 97.25 24 LYS B N 1
ATOM 4047 C CA . LYS B 1 24 ? 22.219 14.422 1.823 1 97.25 24 LYS B CA 1
ATOM 4048 C C . LYS B 1 24 ? 21 13.523 1.952 1 97.25 24 LYS B C 1
ATOM 4050 O O . LYS B 1 24 ? 21.031 12.352 1.557 1 97.25 24 LYS B O 1
ATOM 4055 N N . PHE B 1 25 ? 19.938 14.055 2.514 1 98.06 25 PHE B N 1
ATOM 4056 C CA . PHE B 1 25 ? 18.766 13.227 2.818 1 98.06 25 PHE B CA 1
ATOM 4057 C C . PHE B 1 25 ? 17.531 14.086 3.027 1 98.06 25 PHE B C 1
ATOM 4059 O O . PHE B 1 25 ? 17.625 15.18 3.586 1 98.06 25 PHE B O 1
ATOM 4066 N N . VAL B 1 26 ? 16.375 13.586 2.594 1 98.56 26 VAL B N 1
ATOM 4067 C CA . VAL B 1 26 ? 15.117 14.273 2.799 1 98.56 26 VAL B CA 1
ATOM 4068 C C . VAL B 1 26 ? 14.086 13.312 3.387 1 98.56 26 VAL B C 1
ATOM 4070 O O . VAL B 1 26 ? 13.922 12.195 2.896 1 98.56 26 VAL B O 1
ATOM 4073 N N . PHE B 1 27 ? 13.469 13.695 4.461 1 98.75 27 PHE B N 1
ATOM 4074 C CA . PHE B 1 27 ? 12.32 13.008 5.043 1 98.75 27 PHE B CA 1
ATOM 4075 C C . PHE B 1 27 ? 11.07 13.867 4.941 1 98.75 27 PHE B C 1
ATOM 4077 O O . PHE B 1 27 ? 11.016 14.961 5.504 1 98.75 27 PHE B O 1
ATOM 4084 N N . GLN B 1 28 ? 10.086 13.383 4.234 1 98.81 28 GLN B N 1
ATOM 4085 C CA . GLN B 1 28 ? 8.844 14.125 4.0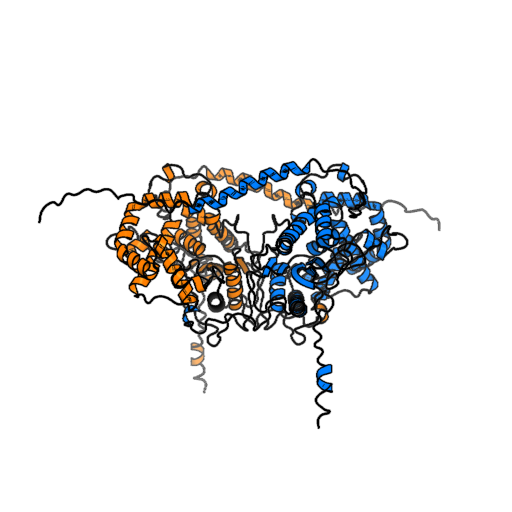2 1 98.81 28 GLN B CA 1
ATOM 4086 C C . GLN B 1 28 ? 7.668 13.414 4.688 1 98.81 28 GLN B C 1
ATOM 4088 O O . GLN B 1 28 ? 7.484 12.211 4.523 1 98.81 28 GLN B O 1
ATOM 4093 N N . LEU B 1 29 ? 6.887 14.125 5.48 1 98.88 29 LEU B N 1
ATOM 4094 C CA . LEU B 1 29 ? 5.621 13.68 6.051 1 98.88 29 LEU B CA 1
ATOM 4095 C C . LEU B 1 29 ? 4.496 14.648 5.703 1 98.88 29 LEU B C 1
ATOM 4097 O O . LEU B 1 29 ? 4.672 15.867 5.789 1 98.88 29 LEU B O 1
ATOM 4101 N N . TYR B 1 30 ? 3.383 14.102 5.277 1 98.88 30 TYR B N 1
ATOM 4102 C CA . TYR B 1 30 ? 2.309 15.031 4.941 1 98.88 30 TYR B CA 1
ATOM 4103 C C . TYR B 1 30 ? 0.949 14.445 5.305 1 98.88 30 TYR B C 1
ATOM 4105 O O . TYR B 1 30 ? 0.804 13.227 5.43 1 98.88 30 TYR B O 1
ATOM 4113 N N . ARG B 1 31 ? -0.026 15.367 5.492 1 98.88 31 ARG B N 1
ATOM 4114 C CA . ARG B 1 31 ? -1.444 15.047 5.625 1 98.88 31 ARG B CA 1
ATOM 4115 C C . ARG B 1 31 ? -2.07 14.758 4.266 1 98.88 31 ARG B C 1
ATOM 4117 O O . ARG B 1 31 ? -1.67 15.336 3.256 1 98.88 31 ARG B O 1
ATOM 4124 N N . HIS B 1 32 ? -2.986 13.883 4.238 1 98.88 32 HIS B N 1
ATOM 4125 C CA . HIS B 1 32 ? -3.76 13.625 3.029 1 98.88 32 HIS B CA 1
ATOM 4126 C C . HIS B 1 32 ? -4.41 14.898 2.504 1 98.88 32 HIS B C 1
ATOM 4128 O O . HIS B 1 32 ? -4.445 15.914 3.201 1 98.88 32 HIS B O 1
ATOM 4134 N N . GLY B 1 33 ? -4.887 14.844 1.247 1 98.81 33 GLY B N 1
ATOM 4135 C CA . GLY B 1 33 ? -5.574 15.961 0.619 1 98.81 33 GLY B CA 1
ATOM 4136 C C . GLY B 1 33 ? -7.023 16.078 1.045 1 98.81 33 GLY B C 1
ATOM 4137 O O . GLY B 1 33 ? -7.461 15.406 1.979 1 98.81 33 GLY B O 1
ATOM 4138 N N . ALA B 1 34 ? -7.691 16.922 0.307 1 98.56 34 ALA B N 1
ATOM 4139 C CA . ALA B 1 34 ? -9.094 17.203 0.613 1 98.56 34 ALA B CA 1
ATOM 4140 C C . ALA B 1 34 ? -9.922 15.922 0.58 1 98.56 34 ALA B C 1
ATOM 4142 O O . ALA B 1 34 ? -9.727 15.07 -0.289 1 98.56 34 ALA B O 1
ATOM 4143 N N . ARG B 1 35 ? -10.844 15.789 1.479 1 97.94 35 ARG B N 1
ATOM 4144 C CA . ARG B 1 35 ? -11.719 14.625 1.618 1 97.94 35 ARG B CA 1
ATOM 4145 C C . ARG B 1 35 ? -13.164 15.047 1.845 1 97.94 35 ARG B C 1
ATOM 4147 O O . ARG B 1 35 ? -13.461 16.234 1.934 1 97.94 35 ARG B O 1
ATOM 4154 N N . GLY B 1 36 ? -14.039 14.062 1.853 1 96.44 36 GLY B N 1
ATOM 4155 C CA . GLY B 1 36 ? -15.406 14.328 2.273 1 96.44 36 GLY B CA 1
ATOM 4156 C C . GLY B 1 36 ? -15.523 14.633 3.754 1 96.44 36 GLY B C 1
ATOM 4157 O O . GLY B 1 36 ? -14.617 14.336 4.531 1 96.44 36 GLY B O 1
ATOM 4158 N N . PRO B 1 37 ? -16.672 15.266 4.086 1 95.38 37 PRO B N 1
ATOM 4159 C CA . PRO B 1 37 ? -16.859 15.641 5.488 1 95.38 37 PRO B CA 1
ATOM 4160 C C . PRO B 1 37 ? -17.141 14.438 6.387 1 95.38 37 PRO B C 1
ATOM 4162 O O . PRO B 1 37 ? -17.359 13.328 5.895 1 95.38 37 PRO B O 1
ATOM 4165 N N . ILE B 1 38 ? -17.031 14.633 7.676 1 92.06 38 ILE B N 1
ATOM 4166 C CA . ILE B 1 38 ? -17.312 13.578 8.641 1 92.06 38 ILE B CA 1
ATOM 4167 C C . ILE B 1 38 ? -18.672 13.828 9.289 1 92.06 38 ILE B C 1
ATOM 4169 O O . ILE B 1 38 ? -19.203 12.969 9.992 1 92.06 38 ILE B O 1
ATOM 4173 N N . ASN B 1 39 ? -19.203 15.07 9.094 1 89.5 39 ASN B N 1
ATOM 4174 C CA . ASN B 1 39 ? -20.5 15.453 9.625 1 89.5 39 ASN B CA 1
ATOM 4175 C C . ASN B 1 39 ? -21.453 15.875 8.516 1 89.5 39 ASN B C 1
ATOM 4177 O O . ASN B 1 39 ? -21.031 16.156 7.398 1 89.5 39 ASN B O 1
ATOM 4181 N N . ASP B 1 40 ? -22.719 15.859 8.852 1 89 40 ASP B N 1
ATOM 4182 C CA . ASP B 1 40 ? -23.719 16.203 7.852 1 89 40 ASP B CA 1
ATOM 4183 C C . ASP B 1 40 ? -24.188 17.641 8.016 1 89 40 ASP B C 1
ATOM 4185 O O . ASP B 1 40 ? -25.203 18.047 7.445 1 89 40 ASP B O 1
ATOM 4189 N N . TRP B 1 41 ? -23.484 18.391 8.797 1 89.31 41 TRP B N 1
ATOM 4190 C CA . TRP B 1 41 ? -23.828 19.797 8.984 1 89.31 41 TRP B CA 1
ATOM 4191 C C . TRP B 1 41 ? -23.562 20.609 7.719 1 89.31 41 TRP B C 1
ATOM 4193 O O . TRP B 1 41 ? -22.797 20.172 6.852 1 89.31 41 TRP B O 1
ATOM 4203 N N . PHE B 1 42 ? -24.25 21.781 7.598 1 90.69 42 PHE B N 1
ATOM 4204 C CA . PHE B 1 42 ? -24.047 22.688 6.477 1 90.69 42 PHE B CA 1
ATOM 4205 C C . PHE B 1 42 ? -24.203 21.953 5.148 1 90.69 42 PHE B C 1
ATOM 4207 O O . PHE B 1 42 ? -23.328 22.047 4.273 1 90.69 42 PHE B O 1
ATOM 4214 N N . ASN B 1 43 ? -25.094 21.062 4.973 1 79.62 43 ASN B N 1
ATOM 4215 C CA . ASN B 1 43 ? -25.438 20.266 3.805 1 79.62 43 ASN B CA 1
ATOM 4216 C C . ASN B 1 43 ? -24.406 19.172 3.537 1 79.62 43 ASN B C 1
ATOM 4218 O O . ASN B 1 43 ? -24.234 18.75 2.395 1 79.62 43 ASN B O 1
ATOM 4222 N N . GLY B 1 44 ? -23.734 18.891 4.551 1 75.94 44 GLY B N 1
ATOM 4223 C CA . GLY B 1 44 ? -22.75 17.812 4.43 1 75.94 44 GLY B CA 1
ATOM 4224 C C . GLY B 1 44 ? -23.375 16.469 4.082 1 75.94 44 GLY B C 1
ATOM 4225 O O . GLY B 1 44 ? -22.703 15.602 3.525 1 75.94 44 GLY B O 1
ATOM 4226 N N . GLY B 1 45 ? -24.609 16.344 4.301 1 79.12 45 GLY B N 1
ATOM 4227 C CA . GLY B 1 45 ? -25.312 15.102 4.023 1 79.12 45 GLY B CA 1
ATOM 4228 C C . GLY B 1 45 ? -25.359 14.758 2.545 1 79.12 45 GLY B C 1
ATOM 4229 O O . GLY B 1 45 ? -25.484 13.586 2.176 1 79.12 45 GLY B O 1
ATOM 4230 N N . GLU B 1 46 ? -25.172 15.727 1.725 1 85.88 46 GLU B N 1
ATOM 4231 C CA . GLU B 1 46 ? -25.156 15.523 0.279 1 85.88 46 GLU B CA 1
ATOM 4232 C C . GLU B 1 46 ? -23.906 14.766 -0.153 1 85.88 46 GLU B C 1
ATOM 4234 O O . GLU B 1 46 ? -23.828 14.266 -1.278 1 85.88 46 GLU B O 1
ATOM 4239 N N . GLN B 1 47 ? -22.984 14.672 0.789 1 91.06 47 GLN B N 1
ATOM 4240 C CA . GLN B 1 47 ? -21.688 14.062 0.471 1 91.06 47 GLN B CA 1
ATOM 4241 C C . GLN B 1 47 ? -21.516 12.727 1.188 1 91.06 47 GLN B C 1
ATOM 4243 O O . GLN B 1 47 ? -20.391 12.281 1.413 1 91.06 47 GLN B O 1
ATOM 4248 N N . LYS B 1 48 ? -22.531 12.094 1.542 1 88.81 48 LYS B N 1
ATOM 4249 C CA . LYS B 1 48 ? -22.484 10.883 2.357 1 88.81 48 LYS B CA 1
ATOM 4250 C C . LYS B 1 48 ? -21.719 9.766 1.646 1 88.81 48 LYS B C 1
ATOM 4252 O O . LYS B 1 48 ? -21.047 8.953 2.289 1 88.81 48 LYS B O 1
ATOM 4257 N N . ASP B 1 49 ? -21.766 9.727 0.37 1 87.62 49 ASP B N 1
ATOM 4258 C CA . ASP B 1 49 ? -21.141 8.664 -0.414 1 87.62 49 ASP B CA 1
ATOM 4259 C C . ASP B 1 49 ? -19.609 8.797 -0.402 1 87.62 49 ASP B C 1
ATOM 4261 O O . ASP B 1 49 ? -18.906 7.848 -0.741 1 87.62 49 ASP B O 1
ATOM 4265 N N . ILE B 1 50 ? -19.125 9.969 0.011 1 91.81 50 ILE B N 1
ATOM 4266 C CA . ILE B 1 50 ? -17.672 10.172 -0.031 1 91.81 50 ILE B CA 1
ATOM 4267 C C . ILE B 1 50 ? -17.172 10.562 1.354 1 91.81 50 ILE B C 1
ATOM 4269 O O . ILE B 1 50 ? -16.109 11.18 1.483 1 91.81 50 ILE B O 1
ATOM 4273 N N . TYR B 1 51 ? -17.953 10.25 2.408 1 92.94 51 TYR B N 1
ATOM 4274 C CA . TYR B 1 51 ? -17.516 10.562 3.762 1 92.94 51 TYR B CA 1
ATOM 4275 C C . TYR B 1 51 ? -16.125 10 4.02 1 92.94 51 TYR B C 1
ATOM 4277 O O . TYR B 1 51 ? -15.875 8.812 3.791 1 92.94 51 TYR B O 1
ATOM 4285 N N . ASN B 1 52 ? -15.227 10.883 4.41 1 94.06 52 ASN B N 1
ATOM 4286 C CA . ASN B 1 52 ? -13.875 10.547 4.852 1 94.06 52 ASN B CA 1
ATOM 4287 C C . ASN B 1 52 ? -12.992 10.117 3.684 1 94.06 52 ASN B C 1
ATOM 4289 O O . ASN B 1 52 ? -11.805 9.852 3.863 1 94.06 52 ASN B O 1
ATOM 4293 N N . GLU B 1 53 ? -13.555 10.062 2.439 1 96.69 53 GLU B N 1
ATOM 4294 C CA . GLU B 1 53 ? -12.797 9.609 1.274 1 96.69 53 GLU B CA 1
ATOM 4295 C C . GLU B 1 53 ? -12.102 10.781 0.581 1 96.69 53 GLU B C 1
ATOM 4297 O O . GLU B 1 53 ? -12.633 11.891 0.541 1 96.69 53 GLU B O 1
ATOM 4302 N N . LEU B 1 54 ? -10.914 10.461 0.042 1 98.12 54 LEU B N 1
ATOM 4303 C CA . LEU B 1 54 ? -10.219 11.477 -0.743 1 98.12 54 LEU B CA 1
ATOM 4304 C C . LEU B 1 54 ? -11.062 11.922 -1.933 1 98.12 54 LEU B C 1
ATOM 4306 O O . LEU B 1 54 ? -11.695 11.094 -2.592 1 98.12 54 LEU B O 1
ATOM 4310 N N . THR B 1 55 ? -11.062 13.195 -2.23 1 97.5 55 THR B N 1
ATOM 4311 C CA . THR B 1 55 ? -11.805 13.734 -3.365 1 97.5 55 THR B CA 1
ATOM 4312 C C . THR B 1 55 ? -10.859 14.062 -4.52 1 97.5 55 THR B C 1
ATOM 4314 O O . THR B 1 55 ? -9.641 14.109 -4.34 1 97.5 55 THR B O 1
ATOM 4317 N N . PRO B 1 56 ? -11.43 14.352 -5.711 1 97.62 56 PRO B N 1
ATOM 4318 C CA . PRO B 1 56 ? -10.578 14.758 -6.836 1 97.62 56 PRO B CA 1
ATOM 4319 C C . PRO B 1 56 ? -9.734 15.992 -6.523 1 97.62 56 PRO B C 1
ATOM 4321 O O . PRO B 1 56 ? -8.594 16.094 -6.988 1 97.62 56 PRO B O 1
ATOM 4324 N N . THR B 1 57 ? -10.289 16.875 -5.742 1 98.38 57 THR B N 1
ATOM 4325 C CA . THR B 1 57 ? -9.531 18.047 -5.324 1 98.38 57 THR B CA 1
ATOM 4326 C C . THR B 1 57 ? -8.305 17.641 -4.512 1 98.38 57 THR B C 1
ATOM 4328 O O . THR B 1 57 ? -7.223 18.203 -4.691 1 98.38 57 THR B O 1
ATOM 4331 N N . GLY B 1 58 ? -8.523 16.719 -3.607 1 98.69 58 GLY B N 1
ATOM 4332 C CA . GLY B 1 58 ? -7.414 16.219 -2.818 1 98.69 58 GLY B CA 1
ATOM 4333 C C . GLY B 1 58 ? -6.34 15.547 -3.658 1 98.69 58 GLY B C 1
ATOM 4334 O O . GLY B 1 58 ? -5.148 15.695 -3.387 1 98.69 58 GLY B O 1
ATOM 4335 N N . GLU B 1 59 ? -6.738 14.805 -4.656 1 98.62 59 GLU B N 1
ATOM 4336 C CA . GLU B 1 59 ? -5.785 14.203 -5.59 1 98.62 59 GLU B CA 1
ATOM 4337 C C . GLU B 1 59 ? -4.941 15.273 -6.281 1 98.62 59 GLU B C 1
ATOM 4339 O O . GLU B 1 59 ? -3.719 15.156 -6.355 1 98.62 59 GLU B O 1
ATOM 4344 N N . ARG B 1 60 ? -5.602 16.297 -6.715 1 98.62 60 ARG B N 1
ATOM 4345 C CA . ARG B 1 60 ? -4.922 17.375 -7.43 1 98.62 60 ARG B CA 1
ATOM 4346 C C . ARG B 1 60 ? -3.969 18.125 -6.512 1 98.62 60 ARG B C 1
ATOM 4348 O O . ARG B 1 60 ? -2.875 18.516 -6.93 1 98.62 60 ARG B O 1
ATOM 4355 N N . GLN B 1 61 ? -4.414 18.375 -5.281 1 98.75 61 GLN B N 1
ATOM 4356 C CA . GLN B 1 61 ? -3.523 19 -4.305 1 98.75 61 GLN B CA 1
ATOM 4357 C C . GLN B 1 61 ? -2.207 18.234 -4.199 1 98.75 61 GLN B C 1
ATOM 4359 O O . GLN B 1 61 ? -1.132 18.828 -4.207 1 98.75 61 GLN B O 1
ATOM 4364 N N . HIS B 1 62 ? -2.301 16.969 -4.156 1 98.81 62 HIS B N 1
ATOM 4365 C CA . HIS B 1 62 ? -1.1 16.172 -3.949 1 98.81 62 HIS B CA 1
ATOM 4366 C C . HIS B 1 62 ? -0.302 16.031 -5.242 1 98.81 62 HIS B C 1
ATOM 4368 O O . HIS B 1 62 ? 0.929 15.969 -5.215 1 98.81 62 HIS B O 1
ATOM 4374 N N . TYR B 1 63 ? -0.987 15.938 -6.371 1 98.56 63 TYR B N 1
ATOM 4375 C CA . TYR B 1 63 ? -0.233 16.031 -7.617 1 98.56 63 TYR B CA 1
ATOM 4376 C C . TYR B 1 63 ? 0.617 17.297 -7.648 1 98.56 63 TYR B C 1
ATOM 4378 O O . TYR B 1 63 ? 1.808 17.25 -7.969 1 98.56 63 TYR B O 1
ATOM 4386 N N . ASN B 1 64 ? -0.001 18.391 -7.301 1 98.75 64 ASN B N 1
ATOM 4387 C CA . ASN B 1 64 ? 0.702 19.656 -7.32 1 98.75 64 ASN B CA 1
ATOM 4388 C C . ASN B 1 64 ? 1.819 19.703 -6.281 1 98.75 64 ASN B C 1
ATOM 4390 O O . ASN B 1 64 ? 2.887 20.266 -6.531 1 98.75 64 ASN B O 1
ATOM 4394 N N . LEU B 1 65 ? 1.53 19.156 -5.125 1 98.81 65 LEU B N 1
ATOM 4395 C CA . LEU B 1 65 ? 2.582 19.109 -4.113 1 98.81 65 LEU B CA 1
ATOM 4396 C C . LEU B 1 65 ? 3.754 18.25 -4.594 1 98.81 65 LEU B C 1
ATOM 4398 O O . LEU B 1 65 ? 4.914 18.641 -4.414 1 98.81 65 LEU B O 1
ATOM 4402 N N . GLY B 1 66 ? 3.457 17.078 -5.188 1 98.5 66 GLY B N 1
ATOM 4403 C CA . GLY B 1 66 ? 4.504 16.25 -5.762 1 98.5 66 GLY B CA 1
ATOM 4404 C C . GLY B 1 66 ? 5.301 16.969 -6.84 1 98.5 66 GLY B C 1
ATOM 4405 O O . GLY B 1 66 ? 6.531 16.859 -6.883 1 98.5 66 GLY B O 1
ATOM 4406 N N . SER B 1 67 ? 4.605 17.656 -7.684 1 98 67 SER B N 1
ATOM 4407 C CA . SER B 1 67 ? 5.258 18.422 -8.742 1 98 67 SER B CA 1
ATOM 4408 C C . SER B 1 67 ? 6.156 19.5 -8.164 1 98 67 SER B C 1
ATOM 4410 O O . SER B 1 67 ? 7.23 19.781 -8.703 1 98 67 SER B O 1
ATOM 4412 N N . LYS B 1 68 ? 5.664 20.125 -7.125 1 98.19 68 LYS B N 1
ATOM 4413 C CA . LYS B 1 68 ? 6.469 21.141 -6.445 1 98.19 68 LYS B CA 1
ATOM 4414 C C . LYS B 1 68 ? 7.754 20.531 -5.887 1 98.19 68 LYS B C 1
ATOM 4416 O O . LYS B 1 68 ? 8.82 21.156 -5.949 1 98.19 68 LYS B O 1
ATOM 4421 N N . MET B 1 69 ? 7.652 19.328 -5.262 1 98 69 MET B N 1
ATOM 4422 C CA . MET B 1 69 ? 8.852 18.625 -4.785 1 98 69 MET B CA 1
ATOM 4423 C C . MET B 1 69 ? 9.82 18.375 -5.934 1 98 69 MET B C 1
ATOM 4425 O O . MET B 1 69 ? 11.023 18.594 -5.785 1 98 69 MET B O 1
ATOM 4429 N N . ARG B 1 70 ? 9.297 17.906 -7.062 1 96.88 70 ARG B N 1
ATOM 4430 C CA . ARG B 1 70 ? 10.133 17.656 -8.234 1 96.88 70 ARG B CA 1
ATOM 4431 C C . ARG B 1 70 ? 10.875 18.922 -8.656 1 96.88 70 ARG B C 1
ATOM 4433 O O . ARG B 1 70 ? 12.07 18.891 -8.945 1 96.88 70 ARG B O 1
ATOM 4440 N N . GLU B 1 71 ? 10.188 19.984 -8.672 1 96.56 71 GLU B N 1
ATOM 4441 C CA . GLU B 1 71 ? 10.758 21.266 -9.07 1 96.56 71 GLU B CA 1
ATOM 4442 C C . GLU B 1 71 ? 11.828 21.719 -8.086 1 96.56 71 GLU B C 1
ATOM 4444 O O . GLU B 1 71 ? 12.93 22.109 -8.492 1 96.56 71 GLU B O 1
ATOM 4449 N N . GLU B 1 72 ? 11.523 21.641 -6.84 1 96.06 72 GLU B N 1
ATOM 4450 C CA . GLU B 1 72 ? 12.391 22.188 -5.801 1 96.06 72 GLU B CA 1
ATOM 4451 C C . GLU B 1 72 ? 13.625 21.328 -5.594 1 96.06 72 GLU B C 1
ATOM 4453 O O . GLU B 1 72 ? 14.695 21.844 -5.258 1 96.06 72 GLU B O 1
ATOM 4458 N N . TYR B 1 73 ? 13.492 20.125 -5.738 1 96.75 73 TYR B N 1
ATOM 4459 C CA . TYR B 1 73 ? 14.602 19.219 -5.449 1 96.75 73 TYR B CA 1
ATOM 4460 C C . TYR B 1 73 ? 15.172 18.641 -6.73 1 96.75 73 TYR B C 1
ATOM 4462 O O . TYR B 1 73 ? 15.656 17.5 -6.742 1 96.75 73 TYR B O 1
ATOM 4470 N N . LYS B 1 74 ? 15.055 19.469 -7.703 1 91.25 74 LYS B N 1
ATOM 4471 C CA . LYS B 1 74 ? 15.633 19.078 -8.984 1 91.25 74 LYS B CA 1
ATOM 4472 C C . LYS B 1 74 ? 17.109 18.734 -8.844 1 91.25 74 LYS B C 1
ATOM 4474 O O . LYS B 1 74 ? 17.859 19.422 -8.141 1 91.25 74 LYS B O 1
ATOM 4479 N N . GLY B 1 75 ? 17.656 17.703 -9.289 1 89.44 75 GLY B N 1
ATOM 4480 C CA . GLY B 1 75 ? 19.031 17.266 -9.172 1 89.44 75 GLY B CA 1
ATOM 4481 C C . GLY B 1 75 ? 19.25 16.266 -8.047 1 89.44 75 GLY B C 1
ATOM 4482 O O . GLY B 1 75 ? 20.156 15.438 -8.117 1 89.44 75 GLY B O 1
ATOM 4483 N N . PHE B 1 76 ? 18.516 16.547 -6.941 1 94.69 76 PHE B N 1
ATOM 4484 C CA . PHE B 1 76 ? 18.625 15.625 -5.82 1 94.69 76 PHE B CA 1
ATOM 4485 C C . PHE B 1 76 ? 17.734 14.414 -6.027 1 94.69 76 PHE B C 1
ATOM 4487 O O . PHE B 1 76 ? 18.156 13.281 -5.766 1 94.69 76 PHE B O 1
ATOM 4494 N N . LEU B 1 77 ? 16.547 14.688 -6.496 1 92.31 77 LEU B N 1
ATOM 4495 C CA . LEU B 1 77 ? 15.602 13.617 -6.805 1 92.31 77 LEU B CA 1
ATOM 4496 C C . LEU B 1 77 ? 15.906 13 -8.164 1 92.31 77 LEU B C 1
ATOM 4498 O O . LEU B 1 77 ? 16.031 13.711 -9.164 1 92.31 77 LEU B O 1
ATOM 4502 N N . PRO B 1 78 ? 16.078 11.656 -8.156 1 89.38 78 PRO B N 1
ATOM 4503 C CA . PRO B 1 78 ? 16.266 11.047 -9.477 1 89.38 78 PRO B CA 1
ATOM 4504 C C . PRO B 1 78 ? 15.031 11.172 -10.367 1 89.38 78 PRO B C 1
ATOM 4506 O O . PRO B 1 78 ? 13.906 11.219 -9.859 1 89.38 78 PRO B O 1
ATOM 4509 N N . SER B 1 79 ? 15.258 11.219 -11.648 1 88.56 79 SER B N 1
ATOM 4510 C CA . SER B 1 79 ? 14.148 11.32 -12.586 1 88.56 79 SER B CA 1
ATOM 4511 C C . SER B 1 79 ? 13.328 10.039 -12.609 1 88.56 79 SER B C 1
ATOM 4513 O O . SER B 1 79 ? 12.109 10.078 -12.812 1 88.56 79 SER B O 1
ATOM 4515 N N . LYS B 1 80 ? 14.039 8.969 -12.414 1 91.88 80 LYS B N 1
ATOM 4516 C CA . LYS B 1 80 ? 13.391 7.664 -12.398 1 91.88 80 LYS B CA 1
ATOM 4517 C C . LYS B 1 80 ? 13.406 7.066 -10.992 1 91.88 80 LYS B C 1
ATOM 4519 O O . LYS B 1 80 ? 14.406 7.176 -10.273 1 91.88 80 LYS B O 1
ATOM 4524 N N . PHE B 1 81 ? 12.32 6.504 -10.711 1 92.94 81 PHE B N 1
ATOM 4525 C CA . PHE B 1 81 ? 12.219 5.828 -9.422 1 92.94 81 PHE B CA 1
ATOM 4526 C C . PHE B 1 81 ? 13.297 4.754 -9.289 1 92.94 81 PHE B C 1
ATOM 4528 O O . PHE B 1 81 ? 13.477 3.939 -10.195 1 92.94 81 PHE B O 1
ATOM 4535 N N . ASN B 1 82 ? 13.945 4.812 -8.258 1 91.38 82 ASN B N 1
ATOM 4536 C CA . ASN B 1 82 ? 14.898 3.799 -7.82 1 91.38 82 ASN B CA 1
ATOM 4537 C C . ASN B 1 82 ? 14.555 3.25 -6.441 1 91.38 82 ASN B C 1
ATOM 4539 O O . ASN B 1 82 ? 14.547 3.994 -5.457 1 91.38 82 ASN B O 1
ATOM 4543 N N . HIS B 1 83 ? 14.367 1.95 -6.379 1 91.44 83 HIS B N 1
ATOM 4544 C CA . HIS B 1 83 ? 13.867 1.312 -5.164 1 91.44 83 HIS B CA 1
ATOM 4545 C C . HIS B 1 83 ? 14.867 1.45 -4.02 1 91.44 83 HIS B C 1
ATOM 4547 O O . HIS B 1 83 ? 14.492 1.355 -2.85 1 91.44 83 HIS B O 1
ATOM 4553 N N . SER B 1 84 ? 16.109 1.6 -4.277 1 93.12 84 SER B N 1
ATOM 4554 C CA . SER B 1 84 ? 17.125 1.729 -3.227 1 93.12 84 SER B CA 1
ATOM 4555 C C . SER B 1 84 ? 17.172 3.152 -2.682 1 93.12 84 SER B C 1
ATOM 4557 O O . SER B 1 84 ? 17.609 3.375 -1.553 1 93.12 84 SER B O 1
ATOM 4559 N N . GLU B 1 85 ? 16.641 4.141 -3.42 1 95.38 85 GLU B N 1
ATOM 4560 C CA . GLU B 1 85 ? 16.844 5.543 -3.07 1 95.38 85 GLU B CA 1
ATOM 4561 C C . GLU B 1 85 ? 15.594 6.156 -2.459 1 95.38 85 GLU B C 1
ATOM 4563 O O . GLU B 1 85 ? 15.664 7.18 -1.777 1 95.38 85 GLU B O 1
ATOM 4568 N N . ILE B 1 86 ? 14.484 5.559 -2.734 1 96.69 86 ILE B N 1
ATOM 4569 C CA . ILE B 1 86 ? 13.211 6.16 -2.334 1 96.69 86 ILE B CA 1
ATOM 4570 C C . ILE B 1 86 ? 12.375 5.141 -1.567 1 96.69 86 ILE B C 1
ATOM 4572 O O . ILE B 1 86 ? 12.18 4.012 -2.031 1 96.69 86 ILE B O 1
ATOM 4576 N N . TYR B 1 87 ? 11.883 5.508 -0.456 1 97.31 87 TYR B N 1
ATOM 4577 C CA . TYR B 1 87 ? 10.961 4.684 0.321 1 97.31 87 TYR B CA 1
ATOM 4578 C C . TYR B 1 87 ? 9.688 5.449 0.644 1 97.31 87 TYR B C 1
ATOM 4580 O O . TYR B 1 87 ? 9.734 6.59 1.113 1 97.31 87 TYR B O 1
ATOM 4588 N N . VAL B 1 88 ? 8.547 4.863 0.387 1 98.38 88 VAL B N 1
ATOM 4589 C CA . VAL B 1 88 ? 7.258 5.492 0.623 1 98.38 88 VAL B CA 1
ATOM 4590 C C . VAL B 1 88 ? 6.41 4.613 1.544 1 98.38 88 VAL B C 1
ATOM 4592 O O . VAL B 1 88 ? 6.258 3.416 1.298 1 98.38 88 VAL B O 1
ATOM 4595 N N . ARG B 1 89 ? 5.859 5.195 2.576 1 98.06 89 ARG B N 1
ATOM 4596 C CA . ARG B 1 89 ? 4.957 4.516 3.504 1 98.06 89 ARG B CA 1
ATOM 4597 C C . ARG B 1 89 ? 3.703 5.348 3.756 1 98.06 89 ARG B C 1
ATOM 4599 O O . ARG B 1 89 ? 3.777 6.574 3.865 1 98.06 89 ARG B O 1
ATOM 4606 N N . SER B 1 90 ? 2.578 4.734 3.777 1 98.44 90 SER B N 1
ATOM 4607 C CA . SER B 1 90 ? 1.303 5.375 4.086 1 98.44 90 SER B CA 1
ATOM 4608 C C . SER B 1 90 ? 0.617 4.695 5.266 1 98.44 90 SER B C 1
ATOM 4610 O O . SER B 1 90 ? 0.892 3.531 5.566 1 98.44 90 SER B O 1
ATOM 4612 N N . THR B 1 91 ? -0.17 5.484 5.996 1 98.06 91 THR B N 1
ATOM 4613 C CA . THR B 1 91 ? -1.125 4.793 6.855 1 98.06 91 THR B CA 1
ATOM 4614 C C . THR B 1 91 ? -2.098 3.963 6.023 1 98.06 91 THR B C 1
ATOM 4616 O O . THR B 1 91 ? -2.236 4.184 4.82 1 98.06 91 THR B O 1
ATOM 4619 N N . ASP B 1 92 ? -2.725 3.027 6.68 1 96.56 92 ASP B N 1
ATOM 4620 C CA . ASP B 1 92 ? -3.605 2.098 5.977 1 96.56 92 ASP B CA 1
ATOM 4621 C C . ASP B 1 92 ? -5.023 2.654 5.871 1 96.56 92 ASP B C 1
ATOM 4623 O O . ASP B 1 92 ? -5.957 2.109 6.465 1 96.56 92 ASP B O 1
ATOM 4627 N N . MET B 1 93 ? -5.188 3.691 5.121 1 97.19 93 MET B N 1
ATOM 4628 C CA . MET B 1 93 ? -6.465 4.328 4.812 1 97.19 93 MET B CA 1
ATOM 4629 C C . MET B 1 93 ? -6.551 4.684 3.334 1 97.19 93 MET B C 1
ATOM 4631 O O . MET B 1 93 ? -5.559 5.105 2.732 1 97.19 93 MET B O 1
ATOM 4635 N N . ASN B 1 94 ? -7.73 4.641 2.752 1 97.44 94 ASN B N 1
ATOM 4636 C CA . ASN B 1 94 ? -7.91 4.961 1.341 1 97.44 94 ASN B CA 1
ATOM 4637 C C . ASN B 1 94 ? -7.375 6.352 1.008 1 97.44 94 ASN B C 1
ATOM 4639 O O . ASN B 1 94 ? -6.609 6.516 0.055 1 97.44 94 ASN B O 1
ATOM 4643 N N . ARG B 1 95 ? -7.734 7.301 1.773 1 98.25 95 ARG B N 1
ATOM 4644 C CA . ARG B 1 95 ? -7.43 8.695 1.452 1 98.25 95 ARG B CA 1
ATOM 4645 C C . ARG B 1 95 ? -5.93 8.961 1.525 1 98.25 95 ARG B C 1
ATOM 4647 O O . ARG B 1 95 ? -5.398 9.758 0.753 1 98.25 95 ARG B O 1
ATOM 4654 N N . THR B 1 96 ? -5.211 8.312 2.455 1 98.75 96 THR B N 1
ATOM 4655 C CA . THR B 1 96 ? -3.773 8.523 2.559 1 98.75 96 THR B CA 1
ATOM 4656 C C . THR B 1 96 ? -3.033 7.766 1.461 1 98.75 96 THR B C 1
ATOM 4658 O O . THR B 1 96 ? -2.062 8.273 0.895 1 98.75 96 THR B O 1
ATOM 4661 N N . LEU B 1 97 ? -3.486 6.594 1.154 1 98.62 97 LEU B N 1
ATOM 4662 C CA . LEU B 1 97 ? -2.904 5.812 0.07 1 98.62 97 LEU B CA 1
ATOM 4663 C C . LEU B 1 97 ? -3.09 6.516 -1.27 1 98.62 97 LEU B C 1
ATOM 4665 O O . LEU B 1 97 ? -2.143 6.629 -2.053 1 98.62 97 LEU B O 1
ATOM 4669 N N . MET B 1 98 ? -4.227 7 -1.492 1 98.56 98 MET B N 1
ATOM 4670 C CA . MET B 1 98 ? -4.531 7.695 -2.74 1 98.56 98 MET B CA 1
ATOM 4671 C C . MET B 1 98 ? -3.783 9.023 -2.822 1 98.56 98 MET B C 1
ATOM 4673 O O . MET B 1 98 ? -3.363 9.438 -3.904 1 98.56 98 MET B O 1
ATOM 4677 N N . SER B 1 99 ? -3.652 9.695 -1.694 1 98.88 99 SER B N 1
ATOM 4678 C CA . SER B 1 99 ? -2.85 10.914 -1.654 1 98.88 99 SER B CA 1
ATOM 4679 C C . SER B 1 99 ? -1.399 10.633 -2.035 1 98.88 99 SER B C 1
ATOM 4681 O O . SER B 1 99 ? -0.801 11.375 -2.816 1 98.88 99 SER B O 1
ATOM 4683 N N . ALA B 1 100 ? -0.871 9.578 -1.479 1 98.88 100 ALA B N 1
ATOM 4684 C CA . ALA B 1 100 ? 0.502 9.203 -1.807 1 98.88 100 ALA B CA 1
ATOM 4685 C C . ALA B 1 100 ? 0.649 8.898 -3.295 1 98.88 100 ALA B C 1
ATOM 4687 O O . ALA B 1 100 ? 1.601 9.352 -3.936 1 98.88 100 ALA B O 1
ATOM 4688 N N . ALA B 1 101 ? -0.273 8.102 -3.799 1 98.44 101 ALA B N 1
ATOM 4689 C CA . ALA B 1 101 ? -0.226 7.738 -5.211 1 98.44 101 ALA B CA 1
ATOM 4690 C C . ALA B 1 101 ? -0.314 8.977 -6.102 1 98.44 101 ALA B C 1
ATOM 4692 O O . ALA B 1 101 ? 0.395 9.078 -7.105 1 98.44 101 ALA B O 1
ATOM 4693 N N . SER B 1 102 ? -1.166 9.914 -5.734 1 98.56 102 SER B N 1
ATOM 4694 C CA . SER B 1 102 ? -1.309 11.156 -6.484 1 98.56 102 SER B CA 1
ATOM 4695 C C . SER B 1 102 ? -0.043 12 -6.395 1 98.56 102 SER B C 1
ATOM 4697 O O . SER B 1 102 ? 0.392 12.586 -7.391 1 98.56 102 SER B O 1
ATOM 4699 N N . HIS B 1 103 ? 0.478 12.078 -5.203 1 98.81 103 HIS B N 1
ATOM 4700 C CA . HIS B 1 103 ? 1.719 12.805 -4.949 1 98.81 103 HIS B CA 1
ATOM 4701 C C . HIS B 1 103 ? 2.846 12.289 -5.84 1 98.81 103 HIS B C 1
ATOM 4703 O O . HIS B 1 103 ? 3.594 13.078 -6.422 1 98.81 103 HIS B O 1
ATOM 4709 N N . LEU B 1 104 ? 2.934 11.031 -5.984 1 98.38 104 LEU B N 1
ATOM 4710 C CA . LEU B 1 104 ? 4.023 10.375 -6.699 1 98.38 104 LEU B CA 1
ATOM 4711 C C . LEU B 1 104 ? 3.883 10.57 -8.203 1 98.38 104 LEU B C 1
ATOM 4713 O O . LEU B 1 104 ? 4.879 10.555 -8.93 1 98.38 104 LEU B O 1
ATOM 4717 N N . GLN B 1 105 ? 2.668 10.805 -8.703 1 97.25 105 GLN B N 1
ATOM 4718 C CA . GLN B 1 105 ? 2.484 11.133 -10.117 1 97.25 105 GLN B CA 1
ATOM 4719 C C . GLN B 1 105 ? 3.082 12.492 -10.445 1 97.25 105 GLN B C 1
ATOM 4721 O O . GLN B 1 105 ? 3.504 12.734 -11.578 1 97.25 105 GLN B O 1
ATOM 4726 N N . GLY B 1 106 ? 3.049 13.375 -9.445 1 97.5 106 GLY B N 1
ATOM 4727 C CA . GLY B 1 106 ? 3.695 14.664 -9.633 1 97.5 106 GLY B CA 1
ATOM 4728 C C . GLY B 1 106 ? 5.203 14.609 -9.461 1 97.5 106 GLY B C 1
ATOM 4729 O O . GLY B 1 106 ? 5.941 15.242 -10.211 1 97.5 106 GLY B O 1
ATOM 4730 N N . MET B 1 107 ? 5.602 13.852 -8.523 1 97.44 107 MET B N 1
ATOM 4731 C CA . MET B 1 107 ? 7.016 13.742 -8.18 1 97.44 107 MET B CA 1
ATOM 4732 C C . MET B 1 107 ? 7.789 12.992 -9.258 1 97.44 107 MET B C 1
ATOM 4734 O O . MET B 1 107 ? 8.953 13.289 -9.516 1 97.44 107 MET B O 1
ATOM 4738 N N . PHE B 1 108 ? 7.23 11.953 -9.828 1 96.56 108 PHE B N 1
ATOM 4739 C CA . PHE B 1 108 ? 7.734 11.172 -10.945 1 96.56 108 PHE B CA 1
ATOM 4740 C C . PHE B 1 108 ? 6.781 11.242 -12.133 1 96.56 108 PHE B C 1
ATOM 4742 O O . PHE B 1 108 ? 6.031 10.297 -12.391 1 96.56 108 PHE B O 1
ATOM 4749 N N . PRO B 1 109 ? 6.902 12.281 -12.891 1 93.69 109 PRO B N 1
ATOM 4750 C CA . PRO B 1 109 ? 5.863 12.594 -13.875 1 93.69 109 PRO B CA 1
ATOM 4751 C C . PRO B 1 109 ? 5.914 11.672 -15.094 1 93.69 109 PRO B C 1
ATOM 4753 O O . PRO B 1 109 ? 6.84 10.867 -15.227 1 93.69 109 PRO B O 1
ATOM 4756 N N . GLU B 1 110 ? 4.879 11.805 -15.938 1 93.06 110 GLU B N 1
ATOM 4757 C CA . GLU B 1 110 ? 4.777 11.062 -17.188 1 93.06 110 GLU B CA 1
ATOM 4758 C C . GLU B 1 110 ? 6.039 11.219 -18.031 1 93.06 110 GLU B C 1
ATOM 4760 O O . GLU B 1 110 ? 6.793 12.18 -17.844 1 93.06 110 GLU B O 1
ATOM 4765 N N . ASN B 1 111 ? 6.32 10.211 -18.797 1 93.31 111 ASN B N 1
ATOM 4766 C CA . ASN B 1 111 ? 7.418 10.164 -19.75 1 93.31 111 ASN B CA 1
ATOM 4767 C C . ASN B 1 111 ? 8.766 9.969 -19.062 1 93.31 111 ASN B C 1
ATOM 4769 O O . ASN B 1 111 ? 9.812 10.234 -19.656 1 93.31 111 ASN B O 1
ATOM 4773 N N . THR B 1 112 ? 8.734 9.562 -17.812 1 91.44 112 THR B N 1
ATOM 4774 C CA . THR B 1 112 ? 9.992 9.312 -17.109 1 91.44 112 THR B CA 1
ATOM 4775 C C . THR B 1 112 ? 10.102 7.855 -16.688 1 91.44 112 THR B C 1
ATOM 4777 O O . THR B 1 112 ? 11.055 7.473 -16 1 91.44 112 THR B O 1
ATOM 4780 N N . GLY B 1 113 ? 9.164 7.074 -17.125 1 93.44 113 GLY B N 1
ATOM 4781 C CA . GLY B 1 113 ? 9.117 5.676 -16.719 1 93.44 113 GLY B CA 1
ATOM 4782 C C . GLY B 1 113 ? 10.023 4.785 -17.547 1 93.44 113 GLY B C 1
ATOM 4783 O O . GLY B 1 113 ? 10.898 5.273 -18.266 1 93.44 113 GLY B O 1
ATOM 4784 N N . ASP B 1 114 ? 9.766 3.504 -17.375 1 91.81 114 ASP B N 1
ATOM 4785 C CA . ASP B 1 114 ? 10.664 2.512 -17.953 1 91.81 114 ASP B CA 1
ATOM 4786 C C . ASP B 1 114 ? 10.188 2.068 -19.328 1 91.81 114 ASP B C 1
ATOM 4788 O O . ASP B 1 114 ? 9 2.143 -19.641 1 91.81 114 ASP B O 1
ATOM 4792 N N . PHE B 1 115 ? 11.172 1.665 -20.094 1 96.06 115 PHE B N 1
ATOM 4793 C CA . PHE B 1 115 ? 10.914 1.066 -21.406 1 96.06 115 PHE B CA 1
ATOM 4794 C C . PHE B 1 115 ? 11.156 -0.437 -21.359 1 96.06 115 PHE B C 1
ATOM 4796 O O . PHE B 1 115 ? 11.984 -0.917 -20.578 1 96.06 115 PHE B O 1
ATOM 4803 N N . LEU B 1 116 ? 10.391 -1.13 -22.188 1 97.38 116 LEU B N 1
ATOM 4804 C CA . LEU B 1 116 ? 10.68 -2.543 -22.406 1 97.38 116 LEU B CA 1
ATOM 4805 C C . LEU B 1 116 ? 12.07 -2.729 -23.016 1 97.38 116 LEU B C 1
ATOM 4807 O O . LEU B 1 116 ? 12.555 -1.855 -23.734 1 97.38 116 LEU B O 1
ATOM 4811 N N . PRO B 1 117 ? 12.695 -3.889 -22.688 1 95 117 PRO B N 1
ATOM 4812 C CA . PRO B 1 117 ? 13.953 -4.141 -23.391 1 95 117 PRO B CA 1
ATOM 4813 C C . PRO B 1 117 ? 13.797 -4.121 -24.906 1 95 117 PRO B C 1
ATOM 4815 O O . PRO B 1 117 ? 12.805 -4.637 -25.438 1 95 117 PRO B O 1
ATOM 4818 N N . SER B 1 118 ? 14.75 -3.523 -25.609 1 92.75 118 SER B N 1
ATOM 4819 C CA . SER B 1 118 ? 14.656 -3.326 -27.047 1 92.75 118 SER B CA 1
ATOM 4820 C C . SER B 1 118 ? 14.594 -4.66 -27.781 1 92.75 118 SER B C 1
ATOM 4822 O O . SER B 1 118 ? 13.953 -4.766 -28.828 1 92.75 118 SER B O 1
ATOM 4824 N N . ASN B 1 119 ? 15.188 -5.652 -27.266 1 92.44 119 ASN B N 1
ATOM 4825 C CA . ASN B 1 119 ? 15.266 -6.945 -27.938 1 92.44 119 ASN B CA 1
ATOM 4826 C C . ASN B 1 119 ? 14.25 -7.934 -27.375 1 92.44 119 ASN B C 1
ATOM 4828 O O . ASN B 1 119 ? 14.336 -9.133 -27.625 1 92.44 119 ASN B O 1
ATOM 4832 N N . LEU B 1 120 ? 13.305 -7.398 -26.656 1 94.75 120 LEU B N 1
ATOM 4833 C CA . LEU B 1 120 ? 12.305 -8.289 -26.062 1 94.75 120 LEU B CA 1
ATOM 4834 C C . LEU B 1 120 ? 11.297 -8.742 -27.109 1 94.75 120 LEU B C 1
ATOM 4836 O O . LEU B 1 120 ? 10.789 -7.934 -27.875 1 94.75 120 LEU B O 1
ATOM 4840 N N . THR B 1 121 ? 11.117 -10.094 -27.156 1 91.25 121 THR B N 1
ATOM 4841 C CA . THR B 1 121 ? 10.016 -10.617 -27.953 1 91.25 121 THR B CA 1
ATOM 4842 C C . THR B 1 121 ? 8.672 -10.234 -27.359 1 91.25 121 THR B C 1
ATOM 4844 O O . THR B 1 121 ? 8.453 -10.391 -26.156 1 91.25 121 THR B O 1
ATOM 4847 N N . ASP B 1 122 ? 7.719 -9.844 -28.094 1 88.38 122 ASP B N 1
ATOM 4848 C CA . ASP B 1 122 ? 6.457 -9.25 -27.688 1 88.38 122 ASP B CA 1
ATOM 4849 C C . ASP B 1 122 ? 5.652 -10.211 -26.812 1 88.38 122 ASP B C 1
ATOM 4851 O O . ASP B 1 122 ? 4.941 -9.781 -25.906 1 88.38 122 ASP B O 1
ATOM 4855 N N . ASN B 1 123 ? 5.801 -11.461 -27.047 1 93.5 123 ASN B N 1
ATOM 4856 C CA . ASN B 1 123 ? 5.004 -12.453 -26.344 1 93.5 123 ASN B CA 1
ATOM 4857 C C . ASN B 1 123 ? 5.332 -12.469 -24.844 1 93.5 123 ASN B C 1
ATOM 4859 O O . ASN B 1 123 ? 4.5 -12.867 -24.031 1 93.5 123 ASN B O 1
ATOM 4863 N N . TYR B 1 124 ? 6.469 -11.977 -24.484 1 95.31 124 TYR B N 1
ATOM 4864 C CA . TYR B 1 124 ? 6.879 -11.992 -23.094 1 95.31 124 TYR B CA 1
ATOM 4865 C C . TYR B 1 124 ? 6.176 -10.891 -22.297 1 95.31 124 TYR B C 1
ATOM 4867 O O . TYR B 1 124 ? 6.199 -10.883 -21.062 1 95.31 124 TYR B O 1
ATOM 4875 N N . THR B 1 125 ? 5.539 -9.969 -23.016 1 96.69 125 THR B N 1
ATOM 4876 C CA . THR B 1 125 ? 4.797 -8.898 -22.359 1 96.69 125 THR B CA 1
ATOM 4877 C C . THR B 1 125 ? 3.41 -9.383 -21.953 1 96.69 125 THR B C 1
ATOM 4879 O O . THR B 1 125 ? 2.688 -8.672 -21.25 1 96.69 125 THR B O 1
ATOM 4882 N N . LEU B 1 126 ? 3.023 -10.555 -22.344 1 97.81 126 LEU B N 1
ATOM 4883 C CA . LEU B 1 126 ? 1.703 -11.094 -22.031 1 97.81 126 LEU B CA 1
ATOM 4884 C C . LEU B 1 126 ? 1.72 -11.836 -20.703 1 97.81 126 LEU B C 1
ATOM 4886 O O . LEU B 1 126 ? 2.693 -12.523 -20.391 1 97.81 126 LEU B O 1
ATOM 4890 N N . PRO B 1 127 ? 0.639 -11.617 -19.906 1 96.94 127 PRO B N 1
ATOM 4891 C CA . PRO B 1 127 ? 0.488 -12.523 -18.766 1 96.94 127 PRO B CA 1
ATOM 4892 C C . PRO B 1 127 ? 0.242 -13.969 -19.172 1 96.94 127 PRO B C 1
ATOM 4894 O O . PRO B 1 127 ? -0.184 -14.227 -20.312 1 96.94 127 PRO B O 1
ATOM 4897 N N . TYR B 1 128 ? 0.611 -14.875 -18.297 1 95.44 128 TYR B N 1
ATOM 4898 C CA . TYR B 1 128 ? 0.227 -16.266 -18.516 1 95.44 128 TYR B CA 1
ATOM 4899 C C . TYR B 1 128 ? -1.269 -16.469 -18.297 1 95.44 128 TYR B C 1
ATOM 4901 O O . TYR B 1 128 ? -1.688 -16.953 -17.234 1 95.44 128 TYR B O 1
ATOM 4909 N N . PHE B 1 129 ? -2.041 -16.125 -19.297 1 97.38 129 PHE B N 1
ATOM 4910 C CA . PHE B 1 129 ? -3.496 -16.109 -19.203 1 97.38 129 PHE B CA 1
ATOM 4911 C C . PHE B 1 129 ? -4.129 -16.375 -20.562 1 97.38 129 PHE B C 1
ATOM 4913 O O . PHE B 1 129 ? -3.82 -15.688 -21.547 1 97.38 129 PHE B O 1
ATOM 4920 N N . ALA B 1 130 ? -5.008 -17.375 -20.562 1 96.44 130 ALA B N 1
ATOM 4921 C CA . ALA B 1 130 ? -5.664 -17.75 -21.828 1 96.44 130 ALA B CA 1
ATOM 4922 C C . ALA B 1 130 ? -6.383 -16.547 -22.438 1 96.44 130 ALA B C 1
ATOM 4924 O O . ALA B 1 130 ? -7.156 -15.867 -21.766 1 96.44 130 ALA B O 1
ATOM 4925 N N . GLY B 1 131 ? -6.094 -16.266 -23.719 1 94.88 131 GLY B N 1
ATOM 4926 C CA . GLY B 1 131 ? -6.77 -15.203 -24.453 1 94.88 131 GLY B CA 1
ATOM 4927 C C . GLY B 1 131 ? -6.172 -13.828 -24.203 1 94.88 131 GLY B C 1
ATOM 4928 O O . GLY B 1 131 ? -6.691 -12.828 -24.703 1 94.88 131 GLY B O 1
ATOM 4929 N N . ALA B 1 132 ? -5.094 -13.805 -23.438 1 96 132 ALA B N 1
ATOM 4930 C CA . ALA B 1 132 ? -4.441 -12.523 -23.219 1 96 132 ALA B CA 1
ATOM 4931 C C . ALA B 1 132 ? -3.926 -11.93 -24.531 1 96 132 ALA B C 1
ATOM 4933 O O . ALA B 1 132 ? -3.568 -12.664 -25.453 1 96 132 ALA B O 1
ATOM 4934 N N . LYS B 1 133 ? -3.932 -10.656 -24.625 1 96.62 133 LYS B N 1
ATOM 4935 C CA . LYS B 1 133 ? -3.402 -9.953 -25.797 1 96.62 133 LYS B CA 1
ATOM 4936 C C . LYS B 1 133 ? -2.637 -8.703 -25.375 1 96.62 133 LYS B C 1
ATOM 4938 O O . LYS B 1 133 ? -2.686 -8.297 -24.203 1 96.62 133 LYS B O 1
ATOM 4943 N N . ASN B 1 134 ? -1.875 -8.219 -26.281 1 96.75 134 ASN B N 1
ATOM 4944 C CA . ASN B 1 134 ? -1.168 -6.961 -26.062 1 96.75 134 ASN B CA 1
ATOM 4945 C C . ASN B 1 134 ? -2.076 -5.762 -26.312 1 96.75 134 ASN B C 1
ATOM 4947 O O . ASN B 1 134 ? -2.445 -5.473 -27.453 1 96.75 134 ASN B O 1
ATOM 4951 N N . TYR B 1 135 ? -2.318 -5.047 -25.281 1 97 135 TYR B N 1
ATOM 4952 C CA . TYR B 1 135 ? -3.256 -3.934 -25.375 1 97 135 TYR B CA 1
ATOM 4953 C C . TYR B 1 135 ? -2.521 -2.627 -25.656 1 97 135 TYR B C 1
ATOM 4955 O O . TYR B 1 135 ? -3.146 -1.573 -25.797 1 97 135 TYR B O 1
ATOM 4963 N N . LEU B 1 136 ? -1.23 -2.717 -25.688 1 95.5 136 LEU B N 1
ATOM 4964 C CA . LEU B 1 136 ? -0.383 -1.595 -26.078 1 95.5 136 LEU B CA 1
ATOM 4965 C C . LEU B 1 136 ? 0.577 -1.999 -27.188 1 95.5 136 LEU B C 1
ATOM 4967 O O . LEU B 1 136 ? 1.785 -1.779 -27.078 1 95.5 136 LEU B O 1
ATOM 4971 N N . PRO B 1 137 ? 0.222 -2.533 -28.312 1 91.81 137 PRO B N 1
ATOM 4972 C CA . PRO B 1 137 ? 1.091 -3.16 -29.312 1 91.81 137 PRO B CA 1
ATOM 4973 C C . PRO B 1 137 ? 2.092 -2.18 -29.922 1 91.81 137 PRO B C 1
ATOM 4975 O O . PRO B 1 137 ? 3.182 -2.584 -30.344 1 91.81 137 PRO B O 1
ATOM 4978 N N . ASN B 1 138 ? 1.893 -0.9 -30.016 1 90.19 138 ASN B N 1
ATOM 4979 C CA . ASN B 1 138 ? 2.803 0.023 -30.688 1 90.19 138 ASN B CA 1
ATOM 4980 C C . ASN B 1 138 ? 3.586 0.864 -29.672 1 90.19 138 ASN B C 1
ATOM 4982 O O . ASN B 1 138 ? 4.191 1.873 -30.047 1 90.19 138 ASN B O 1
ATOM 4986 N N . GLN B 1 139 ? 3.621 0.38 -28.5 1 93.94 139 GLN B N 1
ATOM 4987 C CA . GLN B 1 139 ? 4.324 1.142 -27.469 1 93.94 139 GLN B CA 1
ATOM 4988 C C . GLN B 1 139 ? 5.453 0.321 -26.859 1 93.94 139 GLN B C 1
ATOM 4990 O O . GLN B 1 139 ? 5.281 -0.866 -26.562 1 93.94 139 GLN B O 1
ATOM 4995 N N . LYS B 1 140 ? 6.555 0.99 -26.688 1 95.06 140 LYS B N 1
ATOM 4996 C CA . LYS B 1 140 ? 7.707 0.324 -26.094 1 95.06 140 LYS B CA 1
ATOM 4997 C C . LYS B 1 140 ? 7.836 0.672 -24.609 1 95.06 140 LYS B C 1
ATOM 4999 O O . LYS B 1 140 ? 8.719 0.161 -23.922 1 95.06 140 LYS B O 1
ATOM 5004 N N . THR B 1 141 ? 6.957 1.473 -24.125 1 96.94 141 THR B N 1
ATOM 5005 C CA . THR B 1 141 ? 6.918 1.815 -22.719 1 96.94 141 THR B CA 1
ATOM 5006 C C . THR B 1 141 ? 6.312 0.677 -21.891 1 96.94 141 THR B C 1
ATOM 5008 O O . THR B 1 141 ? 5.523 -0.114 -22.422 1 96.94 141 THR B O 1
ATOM 5011 N N . ALA B 1 142 ? 6.664 0.532 -20.656 1 97.31 142 ALA B N 1
ATOM 5012 C CA . ALA B 1 142 ? 6.086 -0.481 -19.781 1 97.31 142 ALA B CA 1
ATOM 5013 C C . ALA B 1 142 ? 4.602 -0.216 -19.531 1 97.31 142 ALA B C 1
ATOM 5015 O O . ALA B 1 142 ? 3.795 -1.146 -19.531 1 97.31 142 ALA B O 1
ATOM 5016 N N . LEU B 1 143 ? 4.289 1.046 -19.359 1 97.5 143 LEU B N 1
ATOM 5017 C CA . LEU B 1 143 ? 2.924 1.482 -19.078 1 97.5 143 LEU B CA 1
ATOM 5018 C C . LEU B 1 143 ? 2.531 2.646 -19.984 1 97.5 143 LEU B C 1
ATOM 5020 O O . LEU B 1 143 ? 3.396 3.312 -20.562 1 97.5 143 LEU B O 1
ATOM 5024 N N . PRO B 1 144 ? 1.229 2.891 -20.109 1 96.81 144 PRO B N 1
ATOM 5025 C CA . PRO B 1 144 ? 0.8 4.027 -20.922 1 96.81 144 PRO B CA 1
ATOM 5026 C C . PRO B 1 144 ? 1.362 5.355 -20.422 1 96.81 144 PRO B C 1
ATOM 5028 O O . PRO B 1 144 ? 1.472 5.57 -19.219 1 96.81 144 PRO B O 1
ATOM 5031 N N . HIS B 1 145 ? 1.785 6.297 -21.391 1 96.06 145 HIS B N 1
ATOM 5032 C CA . HIS B 1 145 ? 2.305 7.633 -21.125 1 96.06 145 HIS B CA 1
ATOM 5033 C C . HIS B 1 145 ? 3.625 7.566 -20.359 1 96.06 145 HIS B C 1
ATOM 5035 O O . HIS B 1 145 ? 4.074 8.562 -19.797 1 96.06 145 HIS B O 1
ATOM 5041 N N . ASN B 1 146 ? 4.172 6.305 -20.312 1 96.62 146 ASN B N 1
ATOM 5042 C CA . ASN B 1 146 ? 5.438 6.055 -19.625 1 96.62 146 ASN B CA 1
ATOM 5043 C C . ASN B 1 146 ? 5.402 6.539 -18.188 1 96.62 146 ASN B C 1
ATOM 5045 O O . ASN B 1 146 ? 6.34 7.191 -17.719 1 96.62 146 ASN B O 1
ATOM 5049 N N . ILE B 1 147 ? 4.305 6.336 -17.531 1 96.38 147 ILE B N 1
ATOM 5050 C CA . ILE B 1 147 ? 4.176 6.695 -16.125 1 96.38 147 ILE B CA 1
ATOM 5051 C C . ILE B 1 147 ? 4.992 5.73 -15.273 1 96.38 147 ILE B C 1
ATOM 5053 O O . ILE B 1 147 ? 5.414 4.676 -15.75 1 96.38 147 ILE B O 1
ATOM 5057 N N . GLN B 1 148 ? 5.168 6.109 -14.07 1 95.56 148 GLN B N 1
ATOM 5058 C CA . GLN B 1 148 ? 5.871 5.258 -13.117 1 95.56 148 GLN B CA 1
ATOM 5059 C C . GLN B 1 148 ? 4.941 4.809 -11.992 1 95.56 148 GLN B C 1
ATOM 5061 O O . GLN B 1 148 ? 4.102 5.582 -11.523 1 95.56 148 GLN B O 1
ATOM 5066 N N . VAL B 1 149 ? 5.043 3.561 -11.625 1 95.06 149 VAL B N 1
ATOM 5067 C CA . VAL B 1 149 ? 4.359 3.066 -10.43 1 95.06 149 VAL B CA 1
ATOM 5068 C C . VAL B 1 149 ? 5.371 2.859 -9.305 1 95.06 149 VAL B C 1
ATOM 5070 O O . VAL B 1 149 ? 6.285 2.039 -9.422 1 95.06 149 VAL B O 1
ATOM 5073 N N . VAL B 1 150 ? 5.23 3.629 -8.266 1 97.25 150 VAL B N 1
ATOM 5074 C CA . VAL B 1 150 ? 6.102 3.566 -7.094 1 97.25 150 VAL B CA 1
ATOM 5075 C C . VAL B 1 150 ? 5.414 2.787 -5.977 1 97.25 150 VAL B C 1
ATOM 5077 O O . VAL B 1 150 ? 4.25 3.043 -5.656 1 97.25 150 VAL B O 1
ATOM 5080 N N . PRO B 1 151 ? 6.094 1.779 -5.445 1 97.88 151 PRO B N 1
ATOM 5081 C CA . PRO B 1 151 ? 5.453 1.011 -4.379 1 97.88 151 PRO B CA 1
ATOM 5082 C C . PRO B 1 151 ? 5.191 1.846 -3.125 1 97.88 151 PRO B C 1
ATOM 5084 O O . PRO B 1 151 ? 6.062 2.604 -2.693 1 97.88 151 PRO B O 1
ATOM 5087 N N . ILE B 1 152 ? 4.004 1.735 -2.586 1 98.38 152 ILE B N 1
ATOM 5088 C CA . ILE B 1 152 ? 3.604 2.387 -1.345 1 98.38 152 ILE B CA 1
ATOM 5089 C C . ILE B 1 152 ? 3.346 1.335 -0.268 1 98.38 152 ILE B C 1
ATOM 5091 O O . ILE B 1 152 ? 2.396 0.554 -0.369 1 98.38 152 ILE B O 1
ATOM 5095 N N . HIS B 1 153 ? 4.141 1.307 0.737 1 97.44 153 HIS B N 1
ATOM 5096 C CA . HIS B 1 153 ? 4.02 0.336 1.819 1 97.44 153 HIS B CA 1
ATOM 5097 C C . HIS B 1 153 ? 3.062 0.83 2.898 1 97.44 153 HIS B C 1
ATOM 5099 O O . HIS B 1 153 ? 2.844 2.035 3.035 1 97.44 153 HIS B O 1
ATOM 5105 N N . THR B 1 154 ? 2.396 -0.076 3.584 1 95.12 154 THR B N 1
ATOM 5106 C CA . THR B 1 154 ? 1.494 0.286 4.672 1 95.12 154 THR B CA 1
ATOM 5107 C C . THR B 1 154 ? 1.622 -0.697 5.832 1 95.12 154 THR B C 1
ATOM 5109 O O . THR B 1 154 ? 2.303 -1.717 5.715 1 95.12 154 THR B O 1
ATOM 5112 N N . GLN B 1 155 ? 1.054 -0.314 6.918 1 90.12 155 GLN B N 1
ATOM 5113 C CA . GLN B 1 155 ? 0.885 -1.15 8.102 1 90.12 155 GLN B CA 1
ATOM 5114 C C . GLN B 1 155 ? -0.512 -0.99 8.695 1 90.12 155 GLN B C 1
ATOM 5116 O O . GLN B 1 155 ? -1.083 0.103 8.664 1 90.12 155 GLN B O 1
ATOM 5121 N N . PRO B 1 156 ? -1.023 -2.09 9.195 1 89.94 156 PRO B N 1
ATOM 5122 C CA . PRO B 1 156 ? -2.338 -1.966 9.836 1 89.94 156 PRO B CA 1
ATOM 5123 C C . PRO B 1 156 ? -2.35 -0.941 10.961 1 89.94 156 PRO B C 1
ATOM 5125 O O . PRO B 1 156 ? -1.338 -0.752 11.641 1 89.94 156 PRO B O 1
ATOM 5128 N N . LYS B 1 157 ? -3.514 -0.379 11.125 1 92 157 LYS B N 1
ATOM 5129 C CA . LYS B 1 157 ? -3.689 0.648 12.148 1 92 157 LYS B CA 1
ATOM 5130 C C . LYS B 1 157 ? -3.242 0.143 13.516 1 92 157 LYS B C 1
ATOM 5132 O O . LYS B 1 157 ? -2.547 0.851 14.25 1 92 157 LYS B O 1
ATOM 5137 N N . LYS B 1 158 ? -3.682 -1.065 13.82 1 90.75 158 LYS B N 1
ATOM 5138 C CA . LYS B 1 158 ? -3.264 -1.663 15.086 1 90.75 158 LYS B CA 1
ATOM 5139 C C . LYS B 1 158 ? -1.764 -1.941 15.094 1 90.75 158 LYS B C 1
ATOM 5141 O O . LYS B 1 158 ? -1.241 -2.586 14.18 1 90.75 158 LYS B O 1
ATOM 5146 N N . GLY B 1 159 ? -1.072 -1.313 16.047 1 90.06 159 GLY B N 1
ATOM 5147 C CA . GLY B 1 159 ? 0.353 -1.566 16.188 1 90.06 159 GLY B CA 1
ATOM 5148 C C . GLY B 1 159 ? 1.213 -0.507 15.516 1 90.06 159 GLY B C 1
ATOM 5149 O O . GLY B 1 159 ? 2.426 -0.458 15.734 1 90.06 159 GLY B O 1
ATOM 5150 N N . ASP B 1 160 ? 0.64 0.292 14.711 1 94.69 160 ASP B N 1
ATOM 5151 C CA . ASP B 1 160 ? 1.411 1.355 14.07 1 94.69 160 ASP B CA 1
ATOM 5152 C C . ASP B 1 160 ? 1.63 2.525 15.023 1 94.69 160 ASP B C 1
ATOM 5154 O O . ASP B 1 160 ? 0.963 3.557 14.922 1 94.69 160 ASP B O 1
ATOM 5158 N N . LEU B 1 161 ? 2.596 2.482 15.852 1 96.69 161 LEU B N 1
ATOM 5159 C CA . LEU B 1 161 ? 2.865 3.502 16.859 1 96.69 161 LEU B CA 1
ATOM 5160 C C . LEU B 1 161 ? 3.504 4.734 16.234 1 96.69 161 LEU B C 1
ATOM 5162 O O . LEU B 1 161 ? 3.539 5.805 16.844 1 96.69 161 LEU B O 1
ATOM 5166 N N . VAL B 1 162 ? 3.982 4.559 15 1 97.75 162 VAL B N 1
ATOM 5167 C CA . VAL B 1 162 ? 4.699 5.648 14.344 1 97.75 162 VAL B CA 1
ATOM 5168 C C . VAL B 1 162 ? 3.705 6.629 13.734 1 97.75 162 VAL B C 1
ATOM 5170 O O . VAL B 1 162 ? 3.846 7.844 13.883 1 97.75 162 VAL B O 1
ATOM 5173 N N . LEU B 1 163 ? 2.633 6.078 13.047 1 98.06 163 LEU B N 1
ATOM 5174 C CA . LEU B 1 163 ? 1.765 6.977 12.297 1 98.06 163 LEU B CA 1
ATOM 5175 C C . LEU B 1 163 ? 0.359 6.996 12.891 1 98.06 163 LEU B C 1
ATOM 5177 O O . LEU B 1 163 ? -0.458 7.848 12.531 1 98.06 163 LEU B O 1
ATOM 5181 N N . GLN B 1 164 ? 0.082 6.094 13.812 1 97.06 164 GLN B N 1
ATOM 5182 C CA . GLN B 1 164 ? -1.223 6.102 14.461 1 97.06 164 GLN B CA 1
ATOM 5183 C C . GLN B 1 164 ? -1.086 5.891 15.969 1 97.06 164 GLN B C 1
ATOM 5185 O O . GLN B 1 164 ? -1.745 5.02 16.547 1 97.06 164 GLN B O 1
ATOM 5190 N N . PRO B 1 165 ? -0.34 6.707 16.594 1 96.44 165 PRO B N 1
ATOM 5191 C CA . PRO B 1 165 ? -0.041 6.484 18.016 1 96.44 165 PRO B CA 1
ATOM 5192 C C . PRO B 1 165 ? -1.252 6.711 18.906 1 96.44 165 PRO B C 1
ATOM 5194 O O . PRO B 1 165 ? -1.429 6.004 19.906 1 96.44 165 PRO B O 1
ATOM 5197 N N . ASP B 1 166 ? -2.076 7.684 18.656 1 94.38 166 ASP B N 1
ATOM 5198 C CA . ASP B 1 166 ? -3.209 8.016 19.5 1 94.38 166 ASP B CA 1
ATOM 5199 C C . ASP B 1 166 ? -4.234 6.887 19.531 1 94.38 166 ASP B C 1
ATOM 5201 O O . ASP B 1 166 ? -4.797 6.574 20.578 1 94.38 166 ASP B O 1
ATOM 5205 N N . SER B 1 167 ? -4.402 6.27 18.375 1 93.69 167 SER B N 1
ATOM 5206 C CA . SER B 1 167 ? -5.355 5.168 18.281 1 93.69 167 SER B CA 1
ATOM 5207 C C . SER B 1 167 ? -4.859 3.943 19.047 1 93.69 167 SER B C 1
ATOM 5209 O O . SER B 1 167 ? -5.645 3.051 19.375 1 93.69 167 SER B O 1
ATOM 5211 N N . ASN B 1 168 ? -3.631 3.898 19.344 1 95.25 168 ASN B N 1
ATOM 5212 C CA . ASN B 1 168 ? -3.029 2.764 20.031 1 95.25 168 ASN B CA 1
ATOM 5213 C C . ASN B 1 168 ? -2.799 3.068 21.516 1 95.25 168 ASN B C 1
ATOM 5215 O O . ASN B 1 168 ? -2.176 2.279 22.219 1 95.25 168 ASN B O 1
ATOM 5219 N N . CYS B 1 169 ? -3.232 4.227 21.953 1 96.75 169 CYS B N 1
ATOM 5220 C CA . CYS B 1 169 ? -3.088 4.637 23.344 1 96.75 169 CYS B CA 1
ATOM 5221 C C . CYS B 1 169 ? -4.371 4.387 24.125 1 96.75 169 CYS B C 1
ATOM 5223 O O . CYS B 1 169 ? -5.328 5.156 24.016 1 96.75 169 CYS B O 1
ATOM 5225 N N . GLN B 1 170 ? -4.309 3.447 24.938 1 95.69 170 GLN B N 1
ATOM 5226 C CA . GLN B 1 170 ? -5.48 2.959 25.656 1 95.69 170 GLN B CA 1
ATOM 5227 C C . GLN B 1 170 ? -6.082 4.051 26.531 1 95.69 170 GLN B C 1
ATOM 5229 O O . GLN B 1 170 ? -7.305 4.164 26.641 1 95.69 170 GLN B O 1
ATOM 5234 N N . TYR B 1 171 ? -5.277 4.875 27.156 1 95.25 171 TYR B N 1
ATOM 5235 C CA . TYR B 1 171 ? -5.785 5.812 28.141 1 95.25 171 TYR B CA 1
ATOM 5236 C C . TYR B 1 171 ? -5.742 7.242 27.609 1 95.25 171 TYR B C 1
ATOM 5238 O O . TYR B 1 171 ? -5.684 8.195 28.391 1 95.25 171 TYR B O 1
ATOM 5246 N N . TYR B 1 172 ? -5.719 7.359 26.328 1 96.06 172 TYR B N 1
ATOM 5247 C CA . TYR B 1 172 ? -5.645 8.672 25.703 1 96.06 172 TYR B CA 1
ATOM 5248 C C . TYR B 1 172 ? -6.746 9.586 26.219 1 96.06 172 TYR B C 1
ATOM 5250 O O . TYR B 1 172 ? -6.48 10.711 26.641 1 96.06 172 TYR B O 1
ATOM 5258 N N . ASP B 1 173 ? -7.953 9.148 26.266 1 94.31 173 ASP B N 1
ATOM 5259 C CA . ASP B 1 173 ? -9.094 9.977 26.625 1 94.31 173 ASP B CA 1
ATOM 5260 C C . ASP B 1 173 ? -9.031 10.398 28.094 1 94.31 173 ASP B C 1
ATOM 5262 O O . ASP B 1 173 ? -9.336 11.539 28.422 1 94.31 173 ASP B O 1
ATOM 5266 N N . ASP B 1 174 ? -8.617 9.508 28.891 1 94.5 174 ASP B N 1
ATOM 5267 C CA . ASP B 1 174 ? -8.492 9.805 30.328 1 94.5 174 ASP B CA 1
ATOM 5268 C C . ASP B 1 174 ? -7.461 10.906 30.562 1 94.5 174 ASP B C 1
ATOM 5270 O O . ASP B 1 174 ? -7.699 11.828 31.344 1 94.5 174 ASP B O 1
ATOM 5274 N N . ILE B 1 175 ? -6.426 10.797 29.859 1 95.19 175 ILE B N 1
ATOM 5275 C CA . ILE B 1 175 ? -5.336 11.75 30.031 1 95.19 175 ILE B CA 1
ATOM 5276 C C . ILE B 1 175 ? -5.758 13.117 29.484 1 95.19 175 ILE B C 1
ATOM 5278 O O . ILE B 1 175 ? -5.508 14.148 30.125 1 95.19 175 ILE B O 1
ATOM 5282 N N . ARG B 1 176 ? -6.379 13.102 28.391 1 94.12 176 ARG B N 1
ATOM 5283 C CA . ARG B 1 176 ? -6.863 14.336 27.781 1 94.12 176 ARG B CA 1
ATOM 5284 C C . ARG B 1 176 ? -7.859 15.047 28.688 1 94.12 176 ARG B C 1
ATOM 5286 O O . ARG B 1 176 ? -7.773 16.266 28.891 1 94.12 176 ARG B O 1
ATOM 5293 N N . LEU B 1 177 ? -8.75 14.312 29.281 1 93.75 177 LEU B N 1
ATOM 5294 C CA . LEU B 1 177 ? -9.773 14.891 30.156 1 93.75 177 LEU B CA 1
ATOM 5295 C C . LEU B 1 177 ? -9.148 15.445 31.422 1 93.75 177 LEU B C 1
ATOM 5297 O O . LEU B 1 177 ? -9.562 16.5 31.906 1 93.75 177 LEU B O 1
ATOM 5301 N N . ALA B 1 178 ? -8.211 14.734 31.938 1 93.94 178 ALA B N 1
ATOM 5302 C CA . ALA B 1 178 ? -7.496 15.234 33.094 1 93.94 178 ALA B CA 1
ATOM 5303 C C . ALA B 1 178 ? -6.773 16.531 32.781 1 93.94 178 ALA B C 1
ATOM 5305 O O . ALA B 1 178 ? -6.73 17.453 33.625 1 93.94 178 ALA B O 1
ATOM 5306 N N . PHE B 1 179 ? -6.246 16.609 31.688 1 95.56 179 PHE B N 1
ATOM 5307 C CA . PHE B 1 179 ? -5.559 17.828 31.25 1 95.56 179 PHE B CA 1
ATOM 5308 C C . PHE B 1 179 ? -6.531 18.984 31.125 1 95.56 179 PHE B C 1
ATOM 5310 O O . PHE B 1 179 ? -6.223 20.109 31.516 1 95.56 179 PHE B O 1
ATOM 5317 N N . TYR B 1 180 ? -7.695 18.75 30.609 1 95.38 180 TYR B N 1
ATOM 5318 C CA . TYR B 1 180 ? -8.742 19.766 30.516 1 95.38 180 TYR B CA 1
ATOM 5319 C C . TYR B 1 180 ? -9.102 20.312 31.891 1 95.38 180 TYR B C 1
ATOM 5321 O O . TYR B 1 180 ? -9.273 21.516 32.062 1 95.38 180 TYR B O 1
ATOM 5329 N N . ALA B 1 181 ? -9.188 19.375 32.781 1 95.38 181 ALA B N 1
ATOM 5330 C CA . ALA B 1 181 ? -9.516 19.781 34.156 1 95.38 181 ALA B CA 1
ATOM 5331 C C . ALA B 1 181 ? -8.422 20.672 34.719 1 95.38 181 ALA B C 1
ATOM 5333 O O . ALA B 1 181 ? -8.719 21.641 35.438 1 95.38 181 ALA B O 1
ATOM 5334 N N . GLN B 1 182 ? -7.254 20.344 34.438 1 95 182 GLN B N 1
ATOM 5335 C CA . GLN B 1 182 ? -6.113 21.109 34.938 1 95 182 GLN B CA 1
ATOM 5336 C C . GLN B 1 182 ? -6.086 22.516 34.312 1 95 182 GLN B C 1
ATOM 5338 O O . GLN B 1 182 ? -5.605 23.453 34.938 1 95 182 GLN B O 1
ATOM 5343 N N . LYS B 1 183 ? -6.566 22.609 33.125 1 96.75 183 LYS B N 1
ATOM 5344 C CA . LYS B 1 183 ? -6.508 23.859 32.375 1 96.75 183 LYS B CA 1
ATOM 5345 C C . LYS B 1 183 ? -7.867 24.547 32.344 1 96.75 183 LYS B C 1
ATOM 5347 O O . LYS B 1 183 ? -8.148 25.359 31.469 1 96.75 183 LYS B O 1
ATOM 5352 N N . LYS B 1 184 ? -8.695 24.281 33.312 1 96.69 184 LYS B N 1
ATOM 5353 C CA . LYS B 1 184 ? -10.086 24.719 33.344 1 96.69 184 LYS B CA 1
ATOM 5354 C C . LYS B 1 184 ? -10.18 26.25 33.25 1 96.69 184 LYS B C 1
ATOM 5356 O O . LYS B 1 184 ? -11.023 26.781 32.531 1 96.69 184 LYS B O 1
ATOM 5361 N N . GLU B 1 185 ? -9.359 26.953 33.969 1 97.25 185 GLU B N 1
ATOM 5362 C CA . GLU B 1 185 ? -9.398 28.422 33.969 1 97.25 185 GLU B CA 1
ATOM 5363 C C . GLU B 1 185 ? -9.148 28.969 32.562 1 97.25 185 GLU B C 1
ATOM 5365 O O . GLU B 1 185 ? -9.844 29.875 32.125 1 97.25 185 GLU B O 1
ATOM 5370 N N . THR B 1 186 ? -8.102 28.438 31.938 1 97.38 186 THR B N 1
ATOM 5371 C CA . THR B 1 186 ? -7.777 28.844 30.578 1 97.38 186 THR B CA 1
ATOM 5372 C C . THR B 1 186 ? -8.922 28.531 29.625 1 97.38 186 THR B C 1
ATOM 5374 O O . THR B 1 186 ? -9.289 29.344 28.781 1 97.38 186 THR B O 1
ATOM 5377 N N . ILE B 1 187 ? -9.531 27.391 29.75 1 97.69 187 ILE B N 1
ATOM 5378 C CA . ILE B 1 187 ? -10.617 26.938 28.891 1 97.69 187 ILE B CA 1
ATOM 5379 C C . ILE B 1 187 ? -11.852 27.812 29.094 1 97.69 187 ILE B C 1
ATOM 5381 O O . ILE B 1 187 ? -12.516 28.203 28.141 1 97.69 187 ILE B O 1
ATOM 5385 N N . ASP B 1 188 ? -12.125 28.094 30.391 1 97.31 188 ASP B N 1
ATOM 5386 C CA . ASP B 1 188 ? -13.242 28.984 30.688 1 97.31 188 ASP B CA 1
ATOM 5387 C C . ASP B 1 188 ? -13.031 30.375 30.078 1 97.31 188 ASP B C 1
ATOM 5389 O O . ASP B 1 188 ? -13.977 30.969 29.547 1 97.31 188 ASP B O 1
ATOM 5393 N N . PHE B 1 189 ? -11.852 30.844 30.188 1 98.06 189 PHE B N 1
ATOM 5394 C CA . PHE B 1 189 ? -11.508 32.125 29.578 1 98.06 189 PHE B CA 1
ATOM 5395 C C . PHE B 1 189 ? -11.766 32.094 28.078 1 98.06 189 PHE B C 1
ATOM 5397 O O . PHE B 1 189 ? -12.414 33 27.547 1 98.06 189 PHE B O 1
ATOM 5404 N N . ILE B 1 190 ? -11.305 31.094 27.328 1 98.31 190 ILE B N 1
ATOM 5405 C CA . ILE B 1 190 ? -11.5 30.953 25.891 1 98.31 190 ILE B CA 1
ATOM 5406 C C . ILE B 1 190 ? -12.992 30.891 25.578 1 98.31 190 ILE B C 1
ATOM 5408 O O . ILE B 1 190 ? -13.461 31.562 24.656 1 98.31 190 ILE B O 1
ATOM 5412 N N . THR B 1 191 ? -13.68 30.094 26.359 1 98 191 THR B N 1
ATOM 5413 C CA . THR B 1 191 ? -15.109 29.922 26.141 1 98 191 THR B CA 1
ATOM 5414 C C . THR B 1 191 ? -15.836 31.266 26.234 1 98 191 THR B C 1
ATOM 5416 O O . THR B 1 191 ? -16.688 31.578 25.406 1 98 191 THR B O 1
ATOM 5419 N N . GLN B 1 192 ? -15.484 32 27.219 1 97.75 192 GLN B N 1
ATOM 5420 C CA . GLN B 1 192 ? -16.109 33.312 27.422 1 97.75 192 GLN B CA 1
ATOM 5421 C C . GLN B 1 192 ? -15.766 34.25 26.297 1 97.75 192 GLN B C 1
ATOM 5423 O O . GLN B 1 192 ? -16.641 35 25.797 1 97.75 192 GLN B O 1
ATOM 5428 N N . GLN B 1 193 ? -14.547 34.281 25.844 1 98 193 GLN B N 1
ATOM 5429 C CA . GLN B 1 193 ? -14.07 35.219 24.812 1 98 193 GLN B CA 1
ATOM 5430 C C . GLN B 1 193 ? -14.719 34.938 23.469 1 98 193 GLN B C 1
ATOM 5432 O O . GLN B 1 193 ? -14.898 35.844 22.656 1 98 193 GLN B O 1
ATOM 5437 N N . PHE B 1 194 ? -15.133 33.688 23.219 1 98.5 194 PHE B N 1
ATOM 5438 C CA . PHE B 1 194 ? -15.609 33.312 21.891 1 98.5 194 PHE B CA 1
ATOM 5439 C C . PHE B 1 194 ? -17.062 32.844 21.938 1 98.5 194 PHE B C 1
ATOM 5441 O O . PHE B 1 194 ? -17.516 32.125 21.047 1 98.5 194 PHE B O 1
ATOM 5448 N N . ASN B 1 195 ? -17.781 33.219 22.953 1 97.88 195 ASN B N 1
ATOM 5449 C CA . ASN B 1 195 ? -19.172 32.812 23.125 1 97.88 195 ASN B CA 1
ATOM 5450 C C . ASN B 1 195 ? -20.031 33.25 21.938 1 97.88 195 ASN B C 1
ATOM 5452 O O . ASN B 1 195 ? -20.891 32.469 21.484 1 97.88 195 ASN B O 1
ATOM 5456 N N . THR B 1 196 ? -19.828 34.438 21.469 1 97.81 196 THR B N 1
ATOM 5457 C CA . THR B 1 196 ? -20.578 34.938 20.328 1 97.81 196 THR B CA 1
ATOM 5458 C C . THR B 1 196 ? -20.328 34.094 19.078 1 97.81 196 THR B C 1
ATOM 5460 O O . THR B 1 196 ? -21.25 33.812 18.312 1 97.81 196 THR B O 1
ATOM 5463 N N . THR B 1 197 ? -19.078 33.75 18.875 1 98.25 197 THR B N 1
ATOM 5464 C CA . THR B 1 197 ? -18.703 32.875 17.766 1 98.25 197 THR B CA 1
ATOM 5465 C C . THR B 1 197 ? -19.453 31.547 17.828 1 98.25 197 THR B C 1
ATOM 5467 O O . THR B 1 197 ? -20.016 31.078 16.828 1 98.25 197 THR B O 1
ATOM 5470 N N . TYR B 1 198 ? -19.531 30.922 19.047 1 98.31 198 TYR B N 1
ATOM 5471 C CA . TYR B 1 198 ? -20.234 29.656 19.234 1 98.31 198 TYR B CA 1
ATOM 5472 C C . TYR B 1 198 ? -21.719 29.797 18.891 1 98.31 198 TYR B C 1
ATOM 5474 O O . TYR B 1 198 ? -22.297 28.938 18.219 1 98.31 198 TYR B O 1
ATOM 5482 N N . GLN B 1 199 ? -22.297 30.844 19.297 1 97.62 199 GLN B N 1
ATOM 5483 C CA . GLN B 1 199 ? -23.719 31.094 19.078 1 97.62 199 GLN B CA 1
ATOM 5484 C C . GLN B 1 199 ? -24.016 31.281 17.594 1 97.62 199 GLN B C 1
ATOM 5486 O O . GLN B 1 199 ? -25.016 30.75 17.078 1 97.62 199 GLN B O 1
ATOM 5491 N N . GLN B 1 200 ? -23.219 32.031 16.953 1 97.62 200 GLN B N 1
ATOM 5492 C CA . GLN B 1 200 ? -23.438 32.281 15.539 1 97.62 200 GLN B CA 1
ATOM 5493 C C . GLN B 1 200 ? -23.375 31 14.719 1 97.62 200 GLN B C 1
ATOM 5495 O O . GLN B 1 200 ? -24.219 30.766 13.859 1 97.62 200 GLN B O 1
ATOM 5500 N N . TYR B 1 201 ? -22.359 30.188 14.953 1 97.25 201 TYR B N 1
ATOM 5501 C CA . TYR B 1 201 ? -22.25 28.938 14.219 1 97.25 201 TYR B CA 1
ATOM 5502 C C . TYR B 1 201 ? -23.391 27.984 14.586 1 97.25 201 TYR B C 1
ATOM 5504 O O . TYR B 1 201 ? -23.875 27.219 13.742 1 97.25 201 TYR B O 1
ATOM 5512 N N . SER B 1 202 ? -23.781 28 15.898 1 96.88 202 SER B N 1
ATOM 5513 C CA . SER B 1 202 ? -24.906 27.188 16.328 1 96.88 202 SER B CA 1
ATOM 5514 C C . SER B 1 202 ? -26.156 27.516 15.523 1 96.88 202 SER B C 1
ATOM 5516 O O . SER B 1 202 ? -26.891 26.625 15.102 1 96.88 202 SER B O 1
ATOM 5518 N N . LEU B 1 203 ? -26.406 28.75 15.281 1 95.38 203 LEU B N 1
ATOM 5519 C CA . LEU B 1 203 ? -27.562 29.203 14.516 1 95.38 203 LEU B CA 1
ATOM 5520 C C . LEU B 1 203 ? -27.453 28.75 13.062 1 95.38 203 LEU B C 1
ATOM 5522 O O . LEU B 1 203 ? -28.438 28.281 12.477 1 95.38 203 LEU B O 1
ATOM 5526 N N . LEU B 1 204 ? -26.281 28.953 12.508 1 93.88 204 LEU B N 1
ATOM 5527 C CA . LEU B 1 204 ? -26.062 28.609 11.102 1 93.88 204 LEU B CA 1
ATOM 5528 C C . LEU B 1 204 ? -26.266 27.109 10.859 1 93.88 204 LEU B C 1
ATOM 5530 O O . LEU B 1 204 ? -26.75 26.719 9.805 1 93.88 204 LEU B O 1
ATOM 5534 N N . ALA B 1 205 ? -25.875 26.281 11.797 1 92.88 205 ALA B N 1
ATOM 5535 C CA . ALA B 1 205 ? -25.891 24.828 11.625 1 92.88 205 ALA B CA 1
ATOM 5536 C C . ALA B 1 205 ? -27.156 24.219 12.234 1 92.88 205 ALA B C 1
ATOM 5538 O O . ALA B 1 205 ? -27.422 23.031 12.07 1 92.88 205 ALA B O 1
ATOM 5539 N N . ASN B 1 206 ? -27.906 25 12.922 1 91.69 206 ASN B N 1
ATOM 5540 C CA . ASN B 1 206 ? -29.047 24.516 13.711 1 91.69 206 ASN B CA 1
ATOM 5541 C C . ASN B 1 206 ? -28.609 23.406 14.664 1 91.69 206 ASN B C 1
ATOM 5543 O O . ASN B 1 206 ? -29.219 22.328 14.672 1 91.69 206 ASN B O 1
ATOM 5547 N N . LYS B 1 207 ? -27.547 23.656 15.305 1 93.88 207 LYS B N 1
ATOM 5548 C CA . LYS B 1 207 ? -26.938 22.797 16.312 1 93.88 207 LYS B CA 1
ATOM 5549 C C . LYS B 1 207 ? -26.266 23.625 17.406 1 93.88 207 LYS B C 1
ATOM 5551 O O . LYS B 1 207 ? -25.781 24.734 17.156 1 93.88 207 LYS B O 1
ATOM 5556 N N . THR B 1 208 ? -26.141 23.078 18.609 1 95.69 208 THR B N 1
ATOM 5557 C CA . THR B 1 208 ? -25.516 23.812 19.719 1 95.69 208 THR B CA 1
ATOM 5558 C C . THR B 1 208 ? -24.031 23.531 19.781 1 95.69 208 THR B C 1
ATOM 5560 O O . THR B 1 208 ? -23.609 22.375 19.953 1 95.69 208 THR B O 1
ATOM 5563 N N . PHE B 1 209 ? -23.281 24.562 19.562 1 96.94 209 PHE B N 1
ATOM 5564 C CA . PHE B 1 209 ? -21.844 24.562 19.797 1 96.94 209 PHE B CA 1
ATOM 5565 C C . PHE B 1 209 ? -21.469 25.438 20.969 1 96.94 209 PHE B C 1
ATOM 5567 O O . PHE B 1 209 ? -22.047 26.531 21.141 1 96.94 209 PHE B O 1
ATOM 5574 N N . SER B 1 210 ? -20.531 24.953 21.891 1 96.5 210 SER B N 1
ATOM 5575 C CA . SER B 1 210 ? -20.312 25.734 23.094 1 96.5 210 SER B CA 1
ATOM 5576 C C . SER B 1 210 ? -18.828 25.766 23.484 1 96.5 210 SER B C 1
ATOM 5578 O O . SER B 1 210 ? -18.453 26.406 24.469 1 96.5 210 SER B O 1
ATOM 5580 N N . ASN B 1 211 ? -18.016 25.125 22.734 1 96.25 211 ASN B N 1
ATOM 5581 C CA . ASN B 1 211 ? -16.609 25.078 23.094 1 96.25 211 ASN B CA 1
ATOM 5582 C C . ASN B 1 211 ? -15.719 24.938 21.859 1 96.25 211 ASN B C 1
ATOM 5584 O O . ASN B 1 211 ? -16.219 24.734 20.75 1 96.25 211 ASN B O 1
ATOM 5588 N N . PHE B 1 212 ? -14.398 24.984 22.047 1 96.19 212 PHE B N 1
ATOM 5589 C CA . PHE B 1 212 ? -13.453 24.984 20.938 1 96.19 212 PHE B CA 1
ATOM 5590 C C . PHE B 1 212 ? -13.375 23.594 20.297 1 96.19 212 PHE B C 1
ATOM 5592 O O . PHE B 1 212 ? -13.031 23.469 19.109 1 96.19 212 PHE B O 1
ATOM 5599 N N . ASP B 1 213 ? -13.688 22.516 20.953 1 95.88 213 ASP B N 1
ATOM 5600 C CA . ASP B 1 213 ? -13.758 21.188 20.359 1 95.88 213 ASP B CA 1
ATOM 5601 C C . ASP B 1 213 ? -14.781 21.141 19.234 1 95.88 213 ASP B C 1
ATOM 5603 O O . ASP B 1 213 ? -14.523 20.578 18.172 1 95.88 213 ASP B O 1
ATOM 5607 N N . ASP B 1 214 ? -15.891 21.75 19.5 1 96.38 214 ASP B N 1
ATOM 5608 C CA . ASP B 1 214 ? -16.953 21.828 18.5 1 96.38 214 ASP B CA 1
ATOM 5609 C C . ASP B 1 214 ? -16.484 22.578 17.25 1 96.38 214 ASP B C 1
ATOM 5611 O O . ASP B 1 214 ? -16.906 22.266 16.141 1 96.38 214 ASP B O 1
ATOM 5615 N N . MET B 1 215 ? -15.641 23.547 17.484 1 97.25 215 MET B N 1
ATOM 5616 C CA . MET B 1 215 ? -15.203 24.406 16.391 1 97.25 215 MET B CA 1
ATOM 5617 C C . MET B 1 215 ? -14.266 23.672 15.461 1 97.25 215 MET B C 1
ATOM 5619 O O . MET B 1 215 ? -14.172 24 14.273 1 97.25 215 MET B O 1
ATOM 5623 N N . GLU B 1 216 ? -13.547 22.703 15.984 1 97.12 216 GLU B N 1
ATOM 5624 C CA . GLU B 1 216 ? -12.75 21.859 15.094 1 97.12 216 GLU B CA 1
ATOM 5625 C C . GLU B 1 216 ? -13.641 21.156 14.07 1 97.12 216 GLU B C 1
ATOM 5627 O O . GLU B 1 216 ? -13.328 21.141 12.875 1 97.12 216 GLU B O 1
ATOM 5632 N N . ASP B 1 217 ? -14.758 20.609 14.492 1 95.12 217 ASP B N 1
ATOM 5633 C CA . ASP B 1 217 ? -15.711 19.938 13.602 1 95.12 217 ASP B CA 1
ATOM 5634 C C . ASP B 1 217 ? -16.312 20.938 12.617 1 95.12 217 ASP B C 1
ATOM 5636 O O . ASP B 1 217 ? -16.531 20.594 11.445 1 95.12 217 ASP B O 1
ATOM 5640 N N . VAL B 1 218 ? -16.641 22.062 13.148 1 96.31 218 VAL B N 1
ATOM 5641 C CA . VAL B 1 218 ? -17.219 23.109 12.312 1 96.31 218 VAL B CA 1
ATOM 5642 C C . VAL B 1 218 ? -16.234 23.5 11.211 1 96.31 218 VAL B C 1
ATOM 5644 O O . VAL B 1 218 ? -16.594 23.516 10.031 1 96.31 218 VAL B O 1
ATOM 5647 N N . ASP B 1 219 ? -15.039 23.828 11.633 1 96.75 219 ASP B N 1
ATOM 5648 C CA . ASP B 1 219 ? -14.016 24.25 10.68 1 96.75 219 ASP B CA 1
ATOM 5649 C C . ASP B 1 219 ? -13.742 23.156 9.656 1 96.75 219 ASP B C 1
ATOM 5651 O O . ASP B 1 219 ? -13.617 23.422 8.461 1 96.75 219 ASP B O 1
ATOM 5655 N N . ASP B 1 220 ? -13.633 21.969 10.094 1 96.06 220 ASP B N 1
ATOM 5656 C CA . ASP B 1 220 ? -13.375 20.828 9.227 1 96.06 220 ASP B CA 1
ATOM 5657 C C . ASP B 1 220 ? -14.477 20.672 8.18 1 96.06 220 ASP B C 1
ATOM 5659 O O . ASP B 1 220 ? -14.203 20.484 6.996 1 96.06 220 ASP B O 1
ATOM 5663 N N . THR B 1 221 ? -15.727 20.688 8.648 1 95.44 221 THR B N 1
ATOM 5664 C CA . THR B 1 221 ? -16.859 20.516 7.746 1 95.44 221 THR B CA 1
ATOM 5665 C C . THR B 1 221 ? -16.906 21.609 6.699 1 95.44 221 THR B C 1
ATOM 5667 O O . THR B 1 221 ? -17.125 21.344 5.516 1 95.44 221 THR B O 1
ATOM 5670 N N . LEU B 1 222 ? -16.688 22.797 7.152 1 95.75 222 LEU B N 1
ATOM 5671 C CA . LEU B 1 222 ? -16.719 23.922 6.234 1 95.75 222 LEU B CA 1
ATOM 5672 C C . LEU B 1 222 ? -15.57 23.844 5.23 1 95.75 222 LEU B C 1
ATOM 5674 O O . LEU B 1 222 ? -15.734 24.188 4.062 1 95.75 222 LEU B O 1
ATOM 5678 N N . GLN B 1 223 ? -14.406 23.469 5.684 1 95.38 223 GLN B N 1
ATOM 5679 C CA . GLN B 1 223 ? -13.289 23.266 4.77 1 95.38 223 GLN B CA 1
ATOM 5680 C C . GLN B 1 223 ? -13.609 22.203 3.721 1 95.38 223 GLN B C 1
ATOM 5682 O O . GLN B 1 223 ? -13.367 22.406 2.529 1 95.38 223 GLN B O 1
ATOM 5687 N N . CYS B 1 224 ? -14.133 21.078 4.141 1 96.75 224 CYS B N 1
ATOM 5688 C CA . CYS B 1 224 ? -14.516 20.031 3.207 1 96.75 224 CYS B CA 1
ATOM 5689 C C . CYS B 1 224 ? -15.469 20.562 2.146 1 96.75 224 CYS B C 1
ATOM 5691 O O . CYS B 1 224 ? -15.289 20.297 0.955 1 96.75 224 CYS B O 1
ATOM 5693 N N . ASN B 1 225 ? -16.484 21.297 2.629 1 95.69 225 ASN B N 1
ATOM 5694 C CA . ASN B 1 225 ? -17.453 21.859 1.695 1 95.69 225 ASN B CA 1
ATOM 5695 C C . ASN B 1 225 ? -16.797 22.797 0.684 1 95.69 225 ASN B C 1
ATOM 5697 O O . ASN B 1 225 ? -17.078 22.734 -0.511 1 95.69 225 ASN B O 1
ATOM 5701 N N . ARG B 1 226 ? -15.898 23.625 1.136 1 95.06 226 ARG B N 1
ATOM 5702 C CA . ARG B 1 226 ? -15.227 24.562 0.253 1 95.06 226 ARG B CA 1
ATOM 5703 C C . ARG B 1 226 ? -14.359 23.844 -0.771 1 95.06 226 ARG B C 1
ATOM 5705 O O . ARG B 1 226 ? -14.43 24.141 -1.967 1 95.06 226 ARG B O 1
ATOM 5712 N N . TYR B 1 227 ? -13.625 22.891 -0.301 1 96.56 227 TYR B N 1
ATOM 5713 C CA . TYR B 1 227 ? -12.68 22.172 -1.165 1 96.56 227 TYR B CA 1
ATOM 5714 C C . TYR B 1 227 ? -13.422 21.266 -2.133 1 96.56 227 TYR B C 1
ATOM 5716 O O . TYR B 1 227 ? -12.844 20.812 -3.129 1 96.56 227 TYR B O 1
ATOM 5724 N N . ASN B 1 228 ? -14.672 20.953 -1.896 1 95.5 228 ASN B N 1
ATOM 5725 C CA . ASN B 1 228 ? -15.477 20.094 -2.764 1 95.5 228 ASN B CA 1
ATOM 5726 C C . ASN B 1 228 ? -16.5 20.906 -3.555 1 95.5 228 ASN B C 1
ATOM 5728 O O . ASN B 1 228 ? -17.391 20.328 -4.188 1 95.5 228 ASN B O 1
ATOM 5732 N N . ALA B 1 229 ? -16.359 22.203 -3.477 1 95 229 ALA B N 1
ATOM 5733 C CA . ALA B 1 229 ? -17.25 23.125 -4.172 1 95 229 ALA B CA 1
ATOM 5734 C C . ALA B 1 229 ? -18.703 22.891 -3.795 1 95 229 ALA B C 1
ATOM 5736 O O . ALA B 1 229 ? -19.594 22.891 -4.656 1 95 229 ALA B O 1
ATOM 5737 N N . LYS B 1 230 ? -18.891 22.547 -2.576 1 94.81 230 LYS B N 1
ATOM 5738 C CA . LYS B 1 230 ? -20.25 22.391 -2.035 1 94.81 230 LYS B CA 1
ATOM 5739 C C . LYS B 1 230 ? -20.688 23.656 -1.302 1 94.81 230 LYS B C 1
ATOM 5741 O O . LYS B 1 230 ? -19.891 24.578 -1.082 1 94.81 230 LYS B O 1
ATOM 5746 N N . TRP B 1 231 ? -21.875 23.719 -0.929 1 92.75 231 TRP B N 1
ATOM 5747 C CA . TRP B 1 231 ? -22.469 24.906 -0.33 1 92.75 231 TRP B CA 1
ATOM 5748 C C . TRP B 1 231 ? -21.844 25.203 1.029 1 92.75 231 TRP B C 1
ATOM 5750 O O . TRP B 1 231 ? -21.625 24.281 1.83 1 92.75 231 TRP B O 1
ATOM 5760 N N . VAL B 1 232 ? -21.531 26.453 1.285 1 93.06 232 VAL B N 1
ATOM 5761 C CA . VAL B 1 232 ? -21.125 26.984 2.58 1 93.06 232 VAL B CA 1
ATOM 5762 C C . VAL B 1 232 ? -21.906 28.25 2.902 1 93.06 232 VAL B C 1
ATOM 5764 O O . VAL B 1 232 ? -22.188 29.062 2.012 1 93.06 232 VAL B O 1
ATOM 5767 N N . PRO B 1 233 ? -22.312 28.391 4.168 1 93.81 233 PRO B N 1
ATOM 5768 C CA . PRO B 1 233 ? -23.016 29.625 4.504 1 93.81 233 PRO B CA 1
ATOM 5769 C C . PRO B 1 233 ? -22.156 30.875 4.312 1 93.81 233 PRO B C 1
ATOM 5771 O O . PRO B 1 233 ? -20.922 30.797 4.367 1 93.81 233 PRO B O 1
ATOM 5774 N N . GLN B 1 234 ? -22.859 31.938 4.047 1 92.5 234 GLN B N 1
ATOM 5775 C CA . GLN B 1 234 ? -22.156 33.219 4.027 1 92.5 234 GLN B CA 1
ATOM 5776 C C . GLN B 1 234 ? -21.719 33.625 5.43 1 92.5 234 GLN B C 1
ATOM 5778 O O . GLN B 1 234 ? -22.547 33.812 6.316 1 92.5 234 GLN B O 1
ATOM 5783 N N . ILE B 1 235 ? -20.453 33.625 5.637 1 94 235 ILE B N 1
ATOM 5784 C CA . ILE B 1 235 ? -19.938 34 6.945 1 94 235 ILE B CA 1
ATOM 5785 C C . ILE B 1 235 ? -18.875 35.094 6.789 1 94 235 ILE B C 1
ATOM 5787 O O . ILE B 1 235 ? -18.234 35.188 5.742 1 94 235 ILE B O 1
ATOM 5791 N N . SER B 1 236 ? -18.734 35.938 7.805 1 95.62 236 SER B N 1
ATOM 5792 C CA . SER B 1 236 ? -17.734 36.969 7.773 1 95.62 236 SER B CA 1
ATOM 5793 C C . SER B 1 236 ? -16.328 36.406 7.848 1 95.62 236 SER B C 1
ATOM 5795 O O . SER B 1 236 ? -16.141 35.281 8.305 1 95.62 236 SER B O 1
ATOM 5797 N N . GLN B 1 237 ? -15.391 37.156 7.391 1 95.81 237 GLN B N 1
ATOM 5798 C CA . GLN B 1 237 ? -13.992 36.75 7.469 1 95.81 237 GLN B CA 1
ATOM 5799 C C . GLN B 1 237 ? -13.562 36.562 8.914 1 95.81 237 GLN B C 1
ATOM 5801 O O . GLN B 1 237 ? -12.766 35.656 9.211 1 95.81 237 GLN B O 1
ATOM 5806 N N . GLU B 1 238 ? -14.07 37.344 9.75 1 96.38 238 GLU B N 1
ATOM 5807 C CA . GLU B 1 238 ? -13.75 37.25 11.164 1 96.38 238 GLU B CA 1
ATOM 5808 C C . GLU B 1 238 ? -14.266 35.938 11.758 1 96.38 238 GLU B C 1
ATOM 5810 O O . GLU B 1 238 ? -13.555 35.25 12.5 1 96.38 238 GLU B O 1
ATOM 5815 N N . LEU B 1 239 ? -15.484 35.625 11.453 1 96.94 239 LEU B N 1
ATOM 5816 C CA . LEU B 1 239 ? -16.078 34.406 11.953 1 96.94 239 LEU B CA 1
ATOM 5817 C C . LEU B 1 239 ? -15.32 33.188 11.445 1 96.94 239 LEU B C 1
ATOM 5819 O O . LEU B 1 239 ? -15.109 32.219 12.188 1 96.94 239 LEU B O 1
ATOM 5823 N N . LYS B 1 240 ? -14.93 33.25 10.234 1 96.69 240 LYS B N 1
ATOM 5824 C CA . LYS B 1 240 ? -14.133 32.188 9.648 1 96.69 240 LYS B CA 1
ATOM 5825 C C . LYS B 1 240 ? -12.781 32.031 10.359 1 96.69 240 LYS B C 1
ATOM 5827 O O . LYS B 1 240 ? -12.359 30.938 10.695 1 96.69 240 LYS B O 1
ATOM 5832 N N . ALA B 1 241 ? -12.125 33.156 10.547 1 97.56 241 ALA B N 1
ATOM 5833 C CA . ALA B 1 241 ? -10.836 33.156 11.227 1 97.56 241 ALA B CA 1
ATOM 5834 C C . ALA B 1 241 ? -10.961 32.625 12.648 1 97.56 241 ALA B C 1
ATOM 5836 O O . ALA B 1 241 ? -10.055 31.938 13.141 1 97.56 241 ALA B O 1
ATOM 5837 N N . ASN B 1 242 ? -12.055 32.938 13.32 1 98.31 242 ASN B N 1
ATOM 5838 C CA . ASN B 1 242 ? -12.281 32.469 14.672 1 98.31 242 ASN B CA 1
ATOM 5839 C C . ASN B 1 242 ? -12.391 30.938 14.711 1 98.31 242 ASN B C 1
ATOM 5841 O O . ASN B 1 242 ? -11.844 30.281 15.602 1 98.31 242 ASN B O 1
ATOM 5845 N N . ALA B 1 243 ? -13.078 30.375 13.75 1 97.81 243 ALA B N 1
ATOM 5846 C CA . ALA B 1 243 ? -13.227 28.922 13.711 1 97.81 243 ALA B CA 1
ATOM 5847 C C . ALA B 1 243 ? -11.875 28.25 13.508 1 97.81 243 ALA B C 1
ATOM 5849 O O . ALA B 1 243 ? -11.57 27.25 14.164 1 97.81 243 ALA B O 1
ATOM 5850 N N . THR B 1 244 ? -11.102 28.766 12.633 1 97.75 244 THR B N 1
ATOM 5851 C CA . THR B 1 244 ? -9.781 28.219 12.359 1 97.75 244 THR B CA 1
ATOM 5852 C C . THR B 1 244 ? -8.883 28.312 13.586 1 97.75 244 THR B C 1
ATOM 5854 O O . THR B 1 244 ? -8.156 27.375 13.914 1 97.75 244 THR B O 1
ATOM 5857 N N . TYR B 1 245 ? -8.922 29.438 14.227 1 98.56 245 TYR B N 1
ATOM 5858 C CA . TYR B 1 245 ? -8.141 29.672 15.438 1 98.56 245 TYR B CA 1
ATOM 5859 C C . TYR B 1 245 ? -8.539 28.703 16.547 1 98.56 245 TYR B C 1
ATOM 5861 O O . TYR B 1 245 ? -7.684 28.062 17.156 1 98.56 245 TYR B O 1
ATOM 5869 N N . LEU B 1 246 ? -9.852 28.594 16.781 1 98.69 246 LEU B N 1
ATOM 5870 C CA . LEU B 1 246 ? -10.359 27.734 17.844 1 98.69 246 LEU B CA 1
ATOM 5871 C C . LEU B 1 246 ? -10.086 26.266 17.531 1 98.69 246 LEU B C 1
ATOM 5873 O O . LEU B 1 246 ? -9.82 25.469 18.438 1 98.69 246 LEU B O 1
ATOM 5877 N N . SER B 1 247 ? -10.195 25.953 16.25 1 98.25 247 SER B N 1
ATOM 5878 C CA . SER B 1 247 ? -9.805 24.609 15.82 1 98.25 247 SER B CA 1
ATOM 5879 C C . SER B 1 247 ? -8.344 24.312 16.156 1 98.25 247 SER B C 1
ATOM 5881 O O . SER B 1 247 ? -8.023 23.234 16.641 1 98.25 247 SER B O 1
ATOM 5883 N N . SER B 1 248 ? -7.465 25.25 15.906 1 98.56 248 SER B N 1
ATOM 5884 C CA . SER B 1 248 ? -6.047 25.094 16.203 1 98.56 248 SER B CA 1
ATOM 5885 C C . SER B 1 248 ? -5.809 24.938 17.703 1 98.56 248 SER B C 1
ATOM 5887 O O . SER B 1 248 ? -4.941 24.172 18.125 1 98.56 248 SER B O 1
ATOM 5889 N N . LEU B 1 249 ? -6.559 25.688 18.516 1 98.44 249 LEU B N 1
ATOM 5890 C CA . LEU B 1 249 ? -6.473 25.516 19.953 1 98.44 249 LEU B CA 1
ATOM 5891 C C . LEU B 1 249 ? -6.922 24.125 20.375 1 98.44 249 LEU B C 1
ATOM 5893 O O . LEU B 1 249 ? -6.285 23.484 21.203 1 98.44 249 LEU B O 1
ATOM 5897 N N . ALA B 1 250 ? -8.023 23.672 19.75 1 98.19 250 ALA B N 1
ATOM 5898 C CA . ALA B 1 250 ? -8.523 22.344 20.078 1 98.19 250 ALA B CA 1
ATOM 5899 C C . ALA B 1 250 ? -7.461 21.281 19.828 1 98.19 250 ALA B C 1
ATOM 5901 O O . ALA B 1 250 ? -7.188 20.438 20.688 1 98.19 250 ALA B O 1
ATOM 5902 N N . TRP B 1 251 ? -6.844 21.344 18.672 1 97.75 251 TRP B N 1
ATOM 5903 C CA . TRP B 1 251 ? -5.812 20.391 18.281 1 97.75 251 TRP B CA 1
ATOM 5904 C C . TRP B 1 251 ? -4.672 20.375 19.297 1 97.75 251 TRP B C 1
ATOM 5906 O O . TRP B 1 251 ? -4.129 19.312 19.625 1 97.75 251 TRP B O 1
ATOM 5916 N N . ASN B 1 252 ? -4.309 21.5 19.781 1 97.25 252 ASN B N 1
ATOM 5917 C CA . ASN B 1 252 ? -3.227 21.578 20.766 1 97.25 252 ASN B CA 1
ATOM 5918 C C . ASN B 1 252 ? -3.674 21.062 22.125 1 97.25 252 ASN B C 1
ATOM 5920 O O . ASN B 1 252 ? -2.896 20.438 22.844 1 97.25 252 ASN B O 1
ATOM 5924 N N . PHE B 1 253 ? -4.902 21.328 22.516 1 96.88 253 PHE B N 1
ATOM 5925 C CA . PHE B 1 253 ? -5.391 20.844 23.797 1 96.88 253 PHE B CA 1
ATOM 5926 C C . PHE B 1 253 ? -5.535 19.328 23.781 1 96.88 253 PHE B C 1
ATOM 5928 O O . PHE B 1 253 ? -5.332 18.656 24.797 1 96.88 253 PHE B O 1
ATOM 5935 N N . TRP B 1 254 ? -5.766 18.766 22.641 1 96.19 254 TRP B N 1
ATOM 5936 C CA . TRP B 1 254 ? -5.965 17.328 22.531 1 96.19 254 TRP B CA 1
ATOM 5937 C C . TRP B 1 254 ? -4.676 16.578 22.828 1 96.19 254 TRP B C 1
ATOM 5939 O O . TRP B 1 254 ? -4.707 15.445 23.328 1 96.19 254 TRP B O 1
ATOM 5949 N N . TYR B 1 255 ? -3.537 17.219 22.547 1 94.38 255 TYR B N 1
ATOM 5950 C CA . TYR B 1 255 ? -2.328 16.391 22.516 1 94.38 255 TYR B CA 1
ATOM 5951 C C . TYR B 1 255 ? -1.222 17.031 23.344 1 94.38 255 TYR B C 1
ATOM 5953 O O . TYR B 1 255 ? -0.142 16.453 23.5 1 94.38 255 TYR B O 1
ATOM 5961 N N . ASN B 1 256 ? -1.451 18.078 24.016 1 90.12 256 ASN B N 1
ATOM 5962 C CA . ASN B 1 256 ? -0.325 18.844 24.547 1 90.12 256 ASN B CA 1
ATOM 5963 C C . ASN B 1 256 ? -0.114 18.562 26.047 1 90.12 256 ASN B C 1
ATOM 5965 O O . ASN B 1 256 ? 0.658 19.25 26.703 1 90.12 256 ASN B O 1
ATOM 5969 N N . GLN B 1 257 ? -0.89 17.578 26.641 1 91.94 257 GLN B N 1
ATOM 5970 C CA . GLN B 1 257 ? -0.399 17.109 27.938 1 91.94 257 GLN B CA 1
ATOM 5971 C C . GLN B 1 257 ? 1.044 16.625 27.828 1 91.94 257 GLN B C 1
ATOM 5973 O O . GLN B 1 257 ? 1.374 15.82 26.953 1 91.94 257 GLN B O 1
ATOM 5978 N N . PRO B 1 258 ? 1.897 17.109 28.688 1 93.19 258 PRO B N 1
ATOM 5979 C CA . PRO B 1 258 ? 3.336 16.984 28.438 1 93.19 258 PRO B CA 1
ATOM 5980 C C . PRO B 1 258 ? 3.777 15.523 28.281 1 93.19 258 PRO B C 1
ATOM 5982 O O . PRO B 1 258 ? 4.469 15.188 27.312 1 93.19 258 PRO B O 1
ATOM 5985 N N . GLU B 1 259 ? 3.416 14.609 29.188 1 93.75 259 GLU B N 1
ATOM 5986 C CA . GLU B 1 259 ? 3.852 13.219 29.094 1 93.75 259 GLU B CA 1
ATOM 5987 C C . GLU B 1 259 ? 3.201 12.516 27.906 1 93.75 259 GLU B C 1
ATOM 5989 O O . GLU B 1 259 ? 3.836 11.695 27.234 1 93.75 259 GLU B O 1
ATOM 5994 N N . LEU B 1 260 ? 1.963 12.844 27.688 1 95.75 260 LEU B N 1
ATOM 5995 C CA . LEU B 1 260 ? 1.252 12.258 26.547 1 95.75 260 LEU B CA 1
ATOM 5996 C C . LEU B 1 260 ? 1.896 12.68 25.234 1 95.75 260 LEU B C 1
ATOM 5998 O O . LEU B 1 260 ? 2.107 11.844 24.344 1 95.75 260 LEU B O 1
ATOM 6002 N N . LEU B 1 261 ? 2.148 13.969 25.125 1 97 261 LEU B N 1
ATOM 6003 C CA . LEU B 1 261 ? 2.779 14.492 23.922 1 97 261 LEU B CA 1
ATOM 6004 C C . LEU B 1 261 ? 4.102 13.789 23.641 1 97 261 LEU B C 1
ATOM 6006 O O . LEU B 1 261 ? 4.375 13.398 22.5 1 97 261 LEU B O 1
ATOM 6010 N N . ARG B 1 262 ? 4.91 13.617 24.641 1 97.19 262 ARG B N 1
ATOM 6011 C CA . ARG B 1 262 ? 6.199 12.953 24.5 1 97.19 262 ARG B CA 1
ATOM 6012 C C . ARG B 1 262 ? 6.02 11.484 24.109 1 97.19 262 ARG B C 1
ATOM 6014 O O . ARG B 1 262 ? 6.676 11 23.172 1 97.19 262 ARG B O 1
ATOM 6021 N N . ALA B 1 263 ? 5.098 10.828 24.781 1 97.38 263 ALA B N 1
ATOM 6022 C CA . ALA B 1 263 ? 4.875 9.406 24.547 1 97.38 263 ALA B CA 1
ATOM 6023 C C . ALA B 1 263 ? 4.371 9.156 23.141 1 97.38 263 ALA B C 1
ATOM 6025 O O . ALA B 1 263 ? 4.836 8.234 22.453 1 97.38 263 ALA B O 1
ATOM 6026 N N . LEU B 1 264 ? 3.479 9.938 22.688 1 97.81 264 LEU B N 1
ATOM 6027 C CA . LEU B 1 264 ? 2.85 9.734 21.391 1 97.81 264 LEU B CA 1
ATOM 6028 C C . LEU B 1 264 ? 3.834 10.008 20.266 1 97.81 264 LEU B C 1
ATOM 6030 O O . LEU B 1 264 ? 3.693 9.469 19.156 1 97.81 264 LEU B O 1
ATOM 6034 N N . ASN B 1 265 ? 4.867 10.836 20.516 1 98.06 265 ASN B N 1
ATOM 6035 C CA . ASN B 1 265 ? 5.734 11.266 19.422 1 98.06 265 ASN B CA 1
ATOM 6036 C C . ASN B 1 265 ? 7.07 10.523 19.438 1 98.06 265 ASN B C 1
ATOM 6038 O O . ASN B 1 265 ? 7.82 10.57 18.469 1 98.06 265 ASN B O 1
ATOM 6042 N N . THR B 1 266 ? 7.398 9.836 20.5 1 98.25 266 THR B N 1
ATOM 6043 C CA . THR B 1 266 ? 8.688 9.164 20.641 1 98.25 266 THR B CA 1
ATOM 6044 C C . THR B 1 266 ? 8.875 8.117 19.531 1 98.25 266 THR B C 1
ATOM 6046 O O . THR B 1 266 ? 9.938 8.047 18.922 1 98.25 266 THR B O 1
ATOM 6049 N N . PRO B 1 267 ? 7.863 7.316 19.203 1 98 267 PRO B N 1
ATOM 6050 C CA . PRO B 1 267 ? 8.07 6.324 18.141 1 98 267 PRO B CA 1
ATOM 6051 C C . PRO B 1 267 ? 8.438 6.961 16.812 1 98 267 PRO B C 1
ATOM 6053 O O . PRO B 1 267 ? 9.344 6.484 16.125 1 98 267 PRO B O 1
ATOM 6056 N N . PHE B 1 268 ? 7.801 7.98 16.422 1 98.38 268 PHE B N 1
ATOM 6057 C CA . PHE B 1 268 ? 8.102 8.641 15.164 1 98.38 268 PHE B CA 1
ATOM 6058 C C . PHE B 1 268 ? 9.5 9.242 15.195 1 98.38 268 PHE B C 1
ATOM 6060 O O . PHE B 1 268 ? 10.266 9.086 14.242 1 98.38 268 PHE B O 1
ATOM 6067 N N . LEU B 1 269 ? 9.789 10.008 16.219 1 98.5 269 LEU B N 1
ATOM 6068 C CA . LEU B 1 269 ? 11.094 10.664 16.312 1 98.5 269 LEU B CA 1
ATOM 6069 C C . LEU B 1 269 ? 12.219 9.641 16.281 1 98.5 269 LEU B C 1
ATOM 6071 O O . LEU B 1 269 ? 13.266 9.875 15.672 1 98.5 269 LEU B O 1
ATOM 6075 N N . ASN B 1 270 ? 11.992 8.523 16.984 1 98 270 ASN B N 1
ATOM 6076 C CA . ASN B 1 270 ? 12.977 7.449 16.906 1 98 270 ASN B CA 1
ATOM 6077 C C . ASN B 1 270 ? 13.164 6.957 15.477 1 98 270 ASN B C 1
ATOM 6079 O O . ASN B 1 270 ? 14.297 6.746 15.031 1 98 270 ASN B O 1
ATOM 6083 N N . GLN B 1 271 ? 12.109 6.762 14.797 1 97.75 271 GLN B N 1
ATOM 6084 C CA . GLN B 1 271 ? 12.195 6.293 13.414 1 97.75 271 GLN B CA 1
ATOM 6085 C C . GLN B 1 271 ? 12.891 7.32 12.523 1 97.75 271 GLN B C 1
ATOM 6087 O O . GLN B 1 271 ? 13.656 6.961 11.633 1 97.75 271 GLN B O 1
ATOM 6092 N N . LEU B 1 272 ? 12.531 8.57 12.688 1 98.5 272 LEU B N 1
ATOM 6093 C CA . LEU B 1 272 ? 13.219 9.633 11.961 1 98.5 272 LEU B CA 1
ATOM 6094 C C . LEU B 1 272 ? 14.727 9.547 12.156 1 98.5 272 LEU B C 1
ATOM 6096 O O . LEU B 1 272 ? 15.484 9.602 11.195 1 98.5 272 LEU B O 1
ATOM 6100 N N . MET B 1 273 ? 15.164 9.375 13.383 1 98.25 273 MET B N 1
ATOM 6101 C CA . MET B 1 273 ? 16.594 9.281 13.688 1 98.25 273 MET B CA 1
ATOM 6102 C C . MET B 1 273 ? 17.188 8.016 13.078 1 98.25 273 MET B C 1
ATOM 6104 O O . MET B 1 273 ? 18.359 8.016 12.664 1 98.25 273 MET B O 1
ATOM 6108 N N . ASP B 1 274 ? 16.391 6.949 13.023 1 97.31 274 ASP B N 1
ATOM 6109 C CA . ASP B 1 274 ? 16.844 5.711 12.398 1 97.31 274 ASP B CA 1
ATOM 6110 C C . ASP B 1 274 ? 17.203 5.938 10.93 1 97.31 274 ASP B C 1
ATOM 6112 O O . ASP B 1 274 ? 18.062 5.238 10.375 1 97.31 274 ASP B O 1
ATOM 6116 N N . TYR B 1 275 ? 16.609 6.887 10.258 1 97.56 275 TYR B N 1
ATOM 6117 C CA . TYR B 1 275 ? 16.906 7.191 8.867 1 97.56 275 TYR B CA 1
ATOM 6118 C C . TYR B 1 275 ? 18.062 8.172 8.758 1 97.56 275 TYR B C 1
ATOM 6120 O O . TYR B 1 275 ? 18.875 8.094 7.832 1 97.56 275 TYR B O 1
ATOM 6128 N N . LEU B 1 276 ? 18.188 9.094 9.703 1 98.19 276 LEU B N 1
ATOM 6129 C CA . LEU B 1 276 ? 19.172 10.164 9.625 1 98.19 276 LEU B CA 1
ATOM 6130 C C . LEU B 1 276 ? 20.547 9.664 10.07 1 98.19 276 LEU B C 1
ATOM 6132 O O . LEU B 1 276 ? 21.562 10.008 9.461 1 98.19 276 LEU B O 1
ATOM 6136 N N . ASN B 1 277 ? 20.578 8.875 11.062 1 97.12 277 ASN B N 1
ATOM 6137 C CA . ASN B 1 277 ? 21.828 8.484 11.703 1 97.12 277 ASN B CA 1
ATOM 6138 C C . ASN B 1 277 ? 22.75 7.734 10.742 1 97.12 277 ASN B C 1
ATOM 6140 O O . ASN B 1 277 ? 23.953 8.008 10.695 1 97.12 277 ASN B O 1
ATOM 6144 N N . PRO B 1 278 ? 22.203 6.777 9.992 1 96.88 278 PRO B N 1
ATOM 6145 C CA . PRO B 1 278 ? 23.094 6.09 9.055 1 96.88 278 PRO B CA 1
ATOM 6146 C C . PRO B 1 278 ? 23.766 7.047 8.07 1 96.88 278 PRO B C 1
ATOM 6148 O O . PRO B 1 278 ? 24.906 6.82 7.672 1 96.88 278 PRO B O 1
ATOM 6151 N N . VAL B 1 279 ? 23.109 8.102 7.656 1 96.75 279 VAL B N 1
ATOM 6152 C CA . VAL B 1 279 ? 23.672 9.086 6.734 1 96.75 279 VAL B CA 1
ATOM 6153 C C . VAL B 1 279 ? 24.781 9.867 7.43 1 96.75 279 VAL B C 1
ATOM 6155 O O . VAL B 1 279 ? 25.875 10.039 6.875 1 96.75 279 VAL B O 1
ATOM 6158 N N . VAL B 1 280 ? 24.547 10.312 8.602 1 97 280 VAL B N 1
ATOM 6159 C CA . VAL B 1 280 ? 25.5 11.109 9.383 1 97 280 VAL B CA 1
ATOM 6160 C C . VAL B 1 280 ? 26.734 10.273 9.688 1 97 280 VAL B C 1
ATOM 6162 O O . VAL B 1 280 ? 27.844 10.797 9.727 1 97 280 VAL B O 1
ATOM 6165 N N . GLN B 1 281 ? 26.578 9 9.82 1 95.94 281 GLN B N 1
ATOM 6166 C CA . GLN B 1 281 ? 27.672 8.117 10.219 1 95.94 281 GLN B CA 1
ATOM 6167 C C . GLN B 1 281 ? 28.375 7.531 9.008 1 95.94 281 GLN B C 1
ATOM 6169 O O . GLN B 1 281 ? 29.312 6.738 9.148 1 95.94 281 GLN B O 1
ATOM 6174 N N . GLY B 1 282 ? 27.906 7.852 7.855 1 93.56 282 GLY B N 1
ATOM 6175 C CA . GLY B 1 282 ? 28.5 7.316 6.645 1 93.56 282 GLY B CA 1
ATOM 6176 C C . GLY B 1 282 ? 28.172 5.855 6.406 1 93.56 282 GLY B C 1
ATOM 6177 O O . GLY B 1 282 ? 28.938 5.129 5.781 1 93.56 282 GLY B O 1
ATOM 6178 N N . LYS B 1 283 ? 27.047 5.383 6.879 1 89.25 283 LYS B N 1
ATOM 6179 C CA . LYS B 1 283 ? 26.672 3.975 6.812 1 89.25 283 LYS B CA 1
ATOM 6180 C C . LYS B 1 283 ? 25.453 3.777 5.922 1 89.25 283 LYS B C 1
ATOM 6182 O O . LYS B 1 283 ? 24.797 2.734 5.98 1 89.25 283 LYS B O 1
ATOM 6187 N N . ASN B 1 284 ? 25.125 4.789 5.215 1 88.06 284 ASN B N 1
ATOM 6188 C CA . ASN B 1 284 ? 24 4.684 4.285 1 88.06 284 ASN B CA 1
ATOM 6189 C C . ASN B 1 284 ? 24.391 3.902 3.031 1 88.06 284 ASN B C 1
ATOM 6191 O O . ASN B 1 284 ? 24.406 4.457 1.932 1 88.06 284 ASN B O 1
ATOM 6195 N N . VAL B 1 285 ? 24.484 2.602 3.178 1 77 285 VAL B N 1
ATOM 6196 C CA . VAL B 1 285 ? 25.062 1.733 2.154 1 77 285 VAL B CA 1
ATOM 6197 C C . VAL B 1 285 ? 24.031 1.476 1.06 1 77 285 VAL B C 1
ATOM 6199 O O . VAL B 1 285 ? 24.391 1.327 -0.113 1 77 285 VAL B O 1
ATOM 6202 N N . ASN B 1 286 ? 22.859 1.584 1.362 1 81.06 286 ASN B N 1
ATOM 6203 C CA . ASN B 1 286 ? 21.828 1.244 0.385 1 81.06 286 ASN B CA 1
ATOM 6204 C C . ASN B 1 286 ? 21.469 2.439 -0.496 1 81.06 286 ASN B C 1
ATOM 6206 O O . ASN B 1 286 ? 20.766 2.291 -1.499 1 81.06 286 ASN B O 1
ATOM 6210 N N . GLY B 1 287 ? 21.922 3.633 -0.082 1 90.62 287 GLY B N 1
ATOM 6211 C CA . GLY B 1 287 ? 21.766 4.805 -0.93 1 90.62 287 GLY B CA 1
ATOM 6212 C C . GLY B 1 287 ? 20.406 5.469 -0.791 1 90.62 287 GLY B C 1
ATOM 6213 O O . GLY B 1 287 ? 19.984 6.211 -1.677 1 90.62 287 GLY B O 1
ATOM 6214 N N . LEU B 1 288 ? 19.734 5.164 0.291 1 95.38 288 LEU B N 1
ATOM 6215 C CA . LEU B 1 288 ? 18.453 5.789 0.548 1 95.38 288 LEU B CA 1
ATOM 6216 C C . LEU B 1 288 ? 18.594 7.301 0.68 1 95.38 288 LEU B C 1
ATOM 6218 O O . LEU B 1 288 ? 19.438 7.785 1.438 1 95.38 288 LEU B O 1
ATOM 6222 N N . LYS B 1 289 ? 17.719 8.078 -0.046 1 95.81 289 LYS B N 1
ATOM 6223 C CA . LYS B 1 289 ? 17.875 9.523 -0.076 1 95.81 289 LYS B CA 1
ATOM 6224 C C . LYS B 1 289 ? 16.578 10.234 0.286 1 95.81 289 LYS B C 1
ATOM 6226 O O . LYS B 1 289 ? 16.578 11.391 0.716 1 95.81 289 LYS B O 1
ATOM 6231 N N . TRP B 1 290 ? 15.492 9.547 0.059 1 97.75 290 TRP B N 1
ATOM 6232 C CA . TRP B 1 290 ? 14.188 10.172 0.265 1 97.75 290 TRP B CA 1
ATOM 6233 C C . TRP B 1 290 ? 13.219 9.195 0.931 1 97.75 290 TRP B C 1
ATOM 6235 O O . TRP B 1 290 ? 13.016 8.086 0.444 1 97.75 290 TRP B O 1
ATOM 6245 N N . VAL B 1 291 ? 12.695 9.586 1.998 1 98.31 291 VAL B N 1
ATOM 6246 C CA . VAL B 1 291 ? 11.641 8.844 2.682 1 98.31 291 VAL B CA 1
ATOM 6247 C C . VAL B 1 291 ? 10.375 9.695 2.752 1 98.31 291 VAL B C 1
ATOM 6249 O O . VAL B 1 291 ? 10.43 10.883 3.07 1 98.31 291 VAL B O 1
ATOM 6252 N N . MET B 1 292 ? 9.289 9.078 2.424 1 98.25 292 MET B N 1
ATOM 6253 C CA . MET B 1 292 ? 8.008 9.781 2.383 1 98.25 292 MET B CA 1
ATOM 6254 C C . MET B 1 292 ? 6.949 9.039 3.191 1 98.25 292 MET B C 1
ATOM 6256 O O . MET B 1 292 ? 6.715 7.848 2.971 1 98.25 292 MET B O 1
ATOM 6260 N N . PHE B 1 293 ? 6.32 9.711 4.125 1 98.81 293 PHE B N 1
ATOM 6261 C CA . PHE B 1 293 ? 5.199 9.18 4.895 1 98.81 293 PHE B CA 1
ATOM 6262 C C . PHE B 1 293 ? 3.912 9.922 4.555 1 98.81 293 PHE B C 1
ATOM 6264 O O . PHE B 1 293 ? 3.842 11.148 4.684 1 98.81 293 PHE B O 1
ATOM 6271 N N . SER B 1 294 ? 2.906 9.258 4.047 1 98.88 294 SER B N 1
ATOM 6272 C CA . SER B 1 294 ? 1.562 9.773 3.805 1 98.88 294 SER B CA 1
ATOM 6273 C C . SER B 1 294 ? 0.638 9.484 4.98 1 98.88 294 SER B C 1
ATOM 6275 O O . SER B 1 294 ? 0.377 8.32 5.297 1 98.88 294 SER B O 1
ATOM 6277 N N . ALA B 1 295 ? 0.131 10.539 5.59 1 98.75 295 ALA B N 1
ATOM 6278 C CA . ALA B 1 295 ? -0.542 10.336 6.871 1 98.75 295 ALA B CA 1
ATOM 6279 C C . ALA B 1 295 ? -1.654 11.359 7.074 1 98.75 295 ALA B C 1
ATOM 6281 O O . ALA B 1 295 ? -2.406 11.664 6.145 1 98.75 295 ALA B O 1
ATOM 6282 N N . HIS B 1 296 ? -1.837 11.797 8.32 1 98.5 296 HIS B N 1
ATOM 6283 C CA . HIS B 1 296 ? -3.021 12.562 8.695 1 98.5 296 HIS B CA 1
ATOM 6284 C C . HIS B 1 296 ? -2.641 13.906 9.305 1 98.5 296 HIS B C 1
ATOM 6286 O O . HIS B 1 296 ? -1.457 14.188 9.516 1 98.5 296 HIS B O 1
ATOM 6292 N N . ASP B 1 297 ? -3.658 14.727 9.469 1 98.06 297 ASP B N 1
ATOM 6293 C CA . ASP B 1 297 ? -3.512 15.977 10.211 1 98.06 297 ASP B CA 1
ATOM 6294 C C . ASP B 1 297 ? -2.947 15.711 11.609 1 98.06 297 ASP B C 1
ATOM 6296 O O . ASP B 1 297 ? -2.076 16.453 12.078 1 98.06 297 ASP B O 1
ATOM 6300 N N . THR B 1 298 ? -3.363 14.609 12.188 1 98.06 298 THR B N 1
ATOM 6301 C CA . THR B 1 298 ? -2.91 14.234 13.523 1 98.06 298 THR B CA 1
ATOM 6302 C C . THR B 1 298 ? -1.388 14.141 13.57 1 98.06 298 THR B C 1
ATOM 6304 O O . THR B 1 298 ? -0.758 14.625 14.516 1 98.06 298 THR B O 1
ATOM 6307 N N . ASN B 1 299 ? -0.796 13.539 12.586 1 98.56 299 ASN B N 1
ATOM 6308 C CA . ASN B 1 299 ? 0.652 13.359 12.562 1 98.56 299 ASN B CA 1
ATOM 6309 C C . ASN B 1 299 ? 1.379 14.695 12.422 1 98.56 299 ASN B C 1
ATOM 6311 O O . ASN B 1 299 ? 2.346 14.961 13.133 1 98.56 299 ASN B O 1
ATOM 6315 N N . VAL B 1 300 ? 0.91 15.492 11.5 1 98.69 300 VAL B N 1
ATOM 6316 C CA . VAL B 1 300 ? 1.52 16.797 11.305 1 98.69 300 VAL B CA 1
ATOM 6317 C C . VAL B 1 300 ? 1.396 17.625 12.586 1 98.69 300 VAL B C 1
ATOM 6319 O O . VAL B 1 300 ? 2.35 18.281 13 1 98.69 300 VAL B O 1
ATOM 6322 N N . GLN B 1 301 ? 0.241 17.578 13.219 1 98.25 301 GLN B N 1
ATOM 6323 C CA . GLN B 1 301 ? -0.008 18.312 14.445 1 98.25 301 GLN B CA 1
ATOM 6324 C C . GLN B 1 301 ? 0.895 17.812 15.578 1 98.25 301 GLN B C 1
ATOM 6326 O O . GLN B 1 301 ? 1.522 18.625 16.266 1 98.25 301 GLN B O 1
ATOM 6331 N N . LEU B 1 302 ? 0.929 16.531 15.789 1 98 302 LEU B N 1
ATOM 6332 C CA . LEU B 1 302 ? 1.7 15.93 16.875 1 98 302 LEU B CA 1
ATOM 6333 C C . LEU B 1 302 ? 3.18 16.281 16.75 1 98 302 LEU B C 1
ATOM 6335 O O . LEU B 1 302 ? 3.805 16.719 17.719 1 98 302 LEU B O 1
ATOM 6339 N N . ILE B 1 303 ? 3.695 16.172 15.594 1 98.25 303 ILE B N 1
ATOM 6340 C CA . ILE B 1 303 ? 5.117 16.422 15.383 1 98.25 303 ILE B CA 1
ATOM 6341 C C . ILE B 1 303 ? 5.406 17.906 15.5 1 98.25 303 ILE B C 1
ATOM 6343 O O . ILE B 1 303 ? 6.426 18.312 16.062 1 98.25 303 ILE B O 1
ATOM 6347 N N . SER B 1 304 ? 4.492 18.703 15 1 98.25 304 SER B N 1
ATOM 6348 C CA . SER B 1 304 ? 4.641 20.156 15.148 1 98.25 304 SER B CA 1
ATOM 6349 C C . SER B 1 304 ? 4.672 20.547 16.625 1 98.25 304 SER B C 1
ATOM 6351 O O . SER B 1 304 ? 5.488 21.391 17.016 1 98.25 304 SER B O 1
ATOM 6353 N N . ALA B 1 305 ? 3.787 19.984 17.375 1 97.5 305 ALA B N 1
ATOM 6354 C CA . ALA B 1 305 ? 3.746 20.281 18.812 1 97.5 305 ALA B CA 1
ATOM 6355 C C . ALA B 1 305 ? 5.008 19.797 19.516 1 97.5 305 ALA B C 1
ATOM 6357 O O . ALA B 1 305 ? 5.578 20.5 20.344 1 97.5 305 ALA B O 1
ATOM 6358 N N . ALA B 1 306 ? 5.438 18.594 19.156 1 97.19 306 ALA B N 1
ATOM 6359 C CA . ALA B 1 306 ? 6.621 18 19.781 1 97.19 306 ALA B CA 1
ATOM 6360 C C . ALA B 1 306 ? 7.863 18.844 19.5 1 97.19 306 ALA B C 1
ATOM 6362 O O . ALA B 1 306 ? 8.766 18.922 20.344 1 97.19 306 ALA B O 1
ATOM 6363 N N . LEU B 1 307 ? 7.875 19.5 18.344 1 97.31 307 LEU B N 1
ATOM 6364 C CA . LEU B 1 307 ? 9.047 20.266 17.938 1 97.31 307 LEU B CA 1
ATOM 6365 C C . LEU B 1 307 ? 8.852 21.75 18.188 1 97.31 307 LEU B C 1
ATOM 6367 O O . LEU B 1 307 ? 9.578 22.578 17.641 1 97.31 307 LEU B O 1
ATOM 6371 N N . ASN B 1 308 ? 7.836 22.109 18.891 1 95.69 308 ASN B N 1
ATOM 6372 C CA . ASN B 1 308 ? 7.523 23.469 19.328 1 95.69 308 ASN B CA 1
ATOM 6373 C C . ASN B 1 308 ? 7.25 24.391 18.141 1 95.69 308 ASN B C 1
ATOM 6375 O O . ASN B 1 308 ? 7.648 25.562 18.156 1 95.69 308 ASN B O 1
ATOM 6379 N N . LEU B 1 309 ? 6.688 23.812 17.125 1 97.88 309 LEU B N 1
ATOM 6380 C CA . LEU B 1 309 ? 6.234 24.641 16.016 1 97.88 309 LEU B CA 1
ATOM 6381 C C . LEU B 1 309 ? 4.895 25.297 16.344 1 97.88 309 LEU B C 1
ATOM 6383 O O . LEU B 1 309 ? 4.5 26.266 15.688 1 97.88 309 LEU B O 1
ATOM 6387 N N . THR B 1 310 ? 4.188 24.75 17.297 1 97.75 310 THR B N 1
ATOM 6388 C CA . THR B 1 310 ? 2.914 25.266 17.797 1 97.75 310 THR B CA 1
ATOM 6389 C C . THR B 1 310 ? 2.691 24.844 19.234 1 97.75 310 THR B C 1
ATOM 6391 O O . THR B 1 310 ? 3.285 23.859 19.703 1 97.75 310 THR B O 1
ATOM 6394 N N . SER B 1 311 ? 1.907 25.594 19.953 1 96.62 311 SER B N 1
ATOM 6395 C CA . SER B 1 311 ? 1.525 25.266 21.328 1 96.62 311 SER B CA 1
ATOM 6396 C C . SER B 1 311 ? 0.293 26.062 21.75 1 96.62 311 SER B C 1
ATOM 6398 O O . SER B 1 311 ? -0.096 27.016 21.078 1 96.62 311 SER B O 1
ATOM 6400 N N . ILE B 1 312 ? -0.294 25.594 22.875 1 97.56 312 ILE B N 1
ATOM 6401 C CA . ILE B 1 312 ? -1.417 26.328 23.453 1 97.56 312 ILE B CA 1
ATOM 6402 C C . ILE B 1 312 ? -0.979 27.75 23.797 1 97.56 312 ILE B C 1
ATOM 6404 O O . ILE B 1 312 ? -1.648 28.719 23.438 1 97.56 312 ILE B O 1
ATOM 6408 N N . ASP B 1 313 ? 0.172 27.891 24.359 1 96.88 313 ASP B N 1
ATOM 6409 C CA . ASP B 1 313 ? 0.648 29.172 24.875 1 96.88 313 ASP B CA 1
ATOM 6410 C C . ASP B 1 313 ? 0.952 30.141 23.734 1 96.88 313 ASP B C 1
ATOM 6412 O O . ASP B 1 313 ? 0.628 31.328 23.828 1 96.88 313 ASP B O 1
ATOM 6416 N N . CYS B 1 314 ? 1.622 29.641 22.703 1 97.62 314 CYS B N 1
ATOM 6417 C CA . CYS B 1 314 ? 1.954 30.547 21.609 1 97.62 314 CYS B CA 1
ATOM 6418 C C . CYS B 1 314 ? 0.692 31.062 20.922 1 97.62 314 CYS B C 1
ATOM 6420 O O . CYS B 1 314 ? 0.629 32.219 20.516 1 97.62 314 CYS B O 1
ATOM 6422 N N . LEU B 1 315 ? -0.368 30.203 20.797 1 98.25 315 LEU B N 1
ATOM 6423 C CA . LEU B 1 315 ? -1.629 30.609 20.188 1 98.25 315 LEU B CA 1
ATOM 6424 C C . LEU B 1 315 ? -2.373 31.609 21.062 1 98.25 315 LEU B C 1
ATOM 6426 O O . LEU B 1 315 ? -2.947 32.562 20.562 1 98.25 315 LEU B O 1
ATOM 6430 N N . LEU B 1 316 ? -2.387 31.359 22.391 1 98.38 316 LEU B N 1
ATOM 6431 C CA . LEU B 1 316 ? -3.023 32.281 23.312 1 98.38 316 LEU B CA 1
ATOM 6432 C C . LEU B 1 316 ? -2.32 33.625 23.297 1 98.38 316 LEU B C 1
ATOM 6434 O O . LEU B 1 316 ? -2.975 34.688 23.297 1 98.38 316 LEU B O 1
ATOM 6438 N N . HIS B 1 317 ? -1.031 33.594 23.25 1 98.19 317 HIS B N 1
ATOM 6439 C CA . HIS B 1 317 ? -0.277 34.844 23.172 1 98.19 317 HIS B CA 1
ATOM 6440 C C . HIS B 1 317 ? -0.598 35.594 21.875 1 98.19 317 HIS B C 1
ATOM 6442 O O . HIS B 1 317 ? -0.703 36.844 21.875 1 98.19 317 HIS B O 1
ATOM 6448 N N . LYS B 1 318 ? -0.69 34.906 20.828 1 97.12 318 LYS B N 1
ATOM 6449 C CA . LYS B 1 318 ? -0.956 35.469 19.516 1 97.12 318 LYS B CA 1
ATOM 6450 C C . LYS B 1 318 ? -2.268 36.25 19.531 1 97.12 318 LYS B C 1
ATOM 6452 O O . LYS B 1 318 ? -2.357 37.344 18.938 1 97.12 318 LYS B O 1
ATOM 6457 N N . ARG B 1 319 ? -3.326 35.719 20.172 1 97.81 319 ARG B N 1
ATOM 6458 C CA . ARG B 1 319 ? -4.648 36.344 20.172 1 97.81 319 ARG B CA 1
ATOM 6459 C C . ARG B 1 319 ? -4.816 37.281 21.344 1 97.81 319 ARG B C 1
ATOM 6461 O O . ARG B 1 319 ? -5.527 38.281 21.25 1 97.81 319 ARG B O 1
ATOM 6468 N N . PHE B 1 320 ? -4.137 36.969 22.469 1 97.88 320 PHE B N 1
ATOM 6469 C CA . PHE B 1 320 ? -4.273 37.75 23.703 1 97.88 320 PHE B CA 1
ATOM 6470 C C . PHE B 1 320 ? -2.904 38.094 24.266 1 97.88 320 PHE B C 1
ATOM 6472 O O . PHE B 1 320 ? -2.584 37.719 25.406 1 97.88 320 PHE B O 1
ATOM 6479 N N . PRO B 1 321 ? -2.17 38.906 23.578 1 96.88 321 PRO B N 1
ATOM 6480 C CA . PRO B 1 321 ? -0.782 39.156 23.969 1 96.88 321 PRO B CA 1
ATOM 6481 C C . PRO B 1 321 ? -0.673 39.844 25.328 1 96.88 321 PRO B C 1
ATOM 6483 O O . PRO B 1 321 ? 0.334 39.719 26.016 1 96.88 321 PRO B O 1
ATOM 6486 N N . ASP B 1 322 ? -1.69 40.656 25.734 1 97.25 322 ASP B N 1
ATOM 6487 C CA . ASP B 1 322 ? -1.626 41.375 27 1 97.25 322 ASP B CA 1
ATOM 6488 C C . ASP B 1 322 ? -1.834 40.469 28.188 1 97.25 322 ASP B C 1
ATOM 6490 O O . ASP B 1 322 ? -1.294 40.719 29.266 1 97.25 322 ASP B O 1
ATOM 6494 N N . LYS B 1 323 ? -2.561 39.469 27.891 1 96.75 323 LYS B N 1
ATOM 6495 C CA . LYS B 1 323 ? -2.889 38.562 28.984 1 96.75 323 LYS B CA 1
ATOM 6496 C C . LYS B 1 323 ? -1.873 37.438 29.094 1 96.75 323 LYS B C 1
ATOM 6498 O O . LYS B 1 323 ? -1.516 37 30.188 1 96.75 323 LYS B O 1
ATOM 6503 N N . PHE B 1 324 ? -1.5 36.906 27.969 1 97.06 324 PHE B N 1
ATOM 6504 C CA . PHE B 1 324 ? -0.591 35.781 27.922 1 97.06 324 PHE B CA 1
ATOM 6505 C C . PHE B 1 324 ? 0.784 36.188 27.422 1 97.06 324 PHE B C 1
ATOM 6507 O O . PHE B 1 324 ? 1.072 36.094 26.234 1 97.06 324 PHE B O 1
ATOM 6514 N N . LYS B 1 325 ? 1.683 36.562 28.312 1 95 325 LYS B N 1
ATOM 6515 C CA . LYS B 1 325 ? 3.021 37.062 27.969 1 95 325 LYS B CA 1
ATOM 6516 C C . LYS B 1 325 ? 4.051 35.938 28.094 1 95 325 LYS B C 1
ATOM 6518 O O . LYS B 1 325 ? 4.066 35.219 29.094 1 95 325 LYS B O 1
ATOM 6523 N N . PRO B 1 326 ? 4.785 35.844 27.031 1 92.31 326 PRO B N 1
ATOM 6524 C CA . PRO B 1 326 ? 5.781 34.75 27.094 1 92.31 326 PRO B CA 1
ATOM 6525 C C . PRO B 1 326 ? 6.988 35.125 27.969 1 92.31 326 PRO B C 1
ATOM 6527 O O . PRO B 1 326 ? 7.371 36.312 28.016 1 92.31 326 PRO B O 1
ATOM 6530 N N . SER B 1 327 ? 7.578 34.156 28.594 1 91.06 327 SER B N 1
ATOM 6531 C CA . SER B 1 327 ? 8.844 34.344 29.297 1 91.06 327 SER B CA 1
ATOM 6532 C C . SER B 1 327 ? 10.023 34.312 28.328 1 91.06 327 SER B C 1
ATOM 6534 O O . SER B 1 327 ? 11.047 34.969 28.562 1 91.06 327 SER B O 1
ATOM 6536 N N . THR B 1 328 ? 9.938 33.562 27.328 1 91.12 328 THR B N 1
ATOM 6537 C CA . THR B 1 328 ? 10.875 33.469 26.219 1 91.12 328 THR B CA 1
ATOM 6538 C C . THR B 1 328 ? 10.156 33.594 24.891 1 91.12 328 THR B C 1
ATOM 6540 O O . THR B 1 328 ? 8.977 33.25 24.781 1 91.12 328 THR B O 1
ATOM 6543 N N . PRO B 1 329 ? 10.836 34.094 23.953 1 92.31 329 PRO B N 1
ATOM 6544 C CA . PRO B 1 329 ? 10.18 34.281 22.656 1 92.31 329 PRO B CA 1
ATOM 6545 C C . PRO B 1 329 ? 9.688 32.969 22.047 1 92.31 329 PRO B C 1
ATOM 6547 O O . PRO B 1 329 ? 10.352 31.938 22.156 1 92.31 329 PRO B O 1
ATOM 6550 N N . TYR B 1 330 ? 8.531 33.062 21.422 1 94.88 330 TYR B N 1
ATOM 6551 C CA . TYR B 1 330 ? 8.078 31.984 20.562 1 94.88 330 TYR B CA 1
ATOM 6552 C C . TYR B 1 330 ? 8.68 32.094 19.172 1 94.88 330 TYR B C 1
ATOM 6554 O O . TYR B 1 330 ? 8.383 33.062 18.438 1 94.88 330 TYR B O 1
ATOM 6562 N N . TYR B 1 331 ? 9.484 31.188 18.75 1 95.81 331 TYR B N 1
ATOM 6563 C CA . TYR B 1 331 ? 10.156 31.25 17.453 1 95.81 331 TYR B CA 1
ATOM 6564 C C . TYR B 1 331 ? 9.234 30.766 16.344 1 95.81 331 TYR B C 1
ATOM 6566 O O . TYR B 1 331 ? 9.406 31.141 15.188 1 95.81 331 TYR B O 1
ATOM 6574 N N . ASN B 1 332 ? 8.328 29.891 16.719 1 97.12 332 ASN B N 1
ATOM 6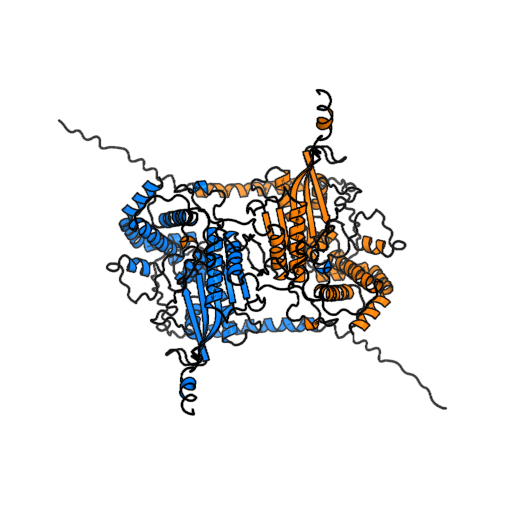575 C CA . ASN B 1 332 ? 7.309 29.359 15.82 1 97.12 332 ASN B CA 1
ATOM 6576 C C . ASN B 1 332 ? 5.922 29.406 16.453 1 97.12 332 ASN B C 1
ATOM 6578 O O . ASN B 1 332 ? 5.789 29.391 17.672 1 97.12 332 ASN B O 1
ATOM 6582 N N . CYS B 1 333 ? 4.906 29.516 15.617 1 98 333 CYS B N 1
ATOM 6583 C CA . CYS B 1 333 ? 3.531 29.406 16.094 1 98 333 CYS B CA 1
ATOM 6584 C C . CYS B 1 333 ? 2.572 29.125 14.945 1 98 333 CYS B C 1
ATOM 6586 O O . CYS B 1 333 ? 1.874 30.031 14.484 1 98 333 CYS B O 1
ATOM 6588 N N . GLU B 1 334 ? 2.506 27.953 14.531 1 97.88 334 GLU B N 1
ATOM 6589 C CA . GLU B 1 334 ? 1.703 27.547 13.383 1 97.88 334 GLU B CA 1
ATOM 6590 C C . GLU B 1 334 ? 0.294 27.141 13.812 1 97.88 334 GLU B C 1
ATOM 6592 O O . GLU B 1 334 ? 0.092 26.656 14.93 1 97.88 334 GLU B O 1
ATOM 6597 N N . PHE B 1 335 ? -0.661 27.328 12.977 1 98 335 PHE B N 1
ATOM 6598 C CA . PHE B 1 335 ? -2.018 26.828 13.172 1 98 335 PHE B CA 1
ATOM 6599 C C . PHE B 1 335 ? -2.105 25.344 12.836 1 98 335 PHE B C 1
ATOM 6601 O O . PHE B 1 335 ? -1.109 24.734 12.438 1 98 335 PHE B O 1
ATOM 6608 N N . ALA B 1 336 ? -3.314 24.766 13.086 1 97.56 336 ALA B N 1
ATOM 6609 C CA . ALA B 1 336 ? -3.557 23.359 12.773 1 97.56 336 ALA B CA 1
ATOM 6610 C C . ALA B 1 336 ? -3.301 23.062 11.297 1 97.56 336 ALA B C 1
ATOM 6612 O O . ALA B 1 336 ? -3.408 23.969 10.461 1 97.56 336 ALA B O 1
ATOM 6613 N N . PRO B 1 337 ? -2.891 21.875 10.984 1 97.94 337 PRO B N 1
ATOM 6614 C CA . PRO B 1 337 ? -2.582 21.531 9.594 1 97.94 337 PRO B CA 1
ATOM 6615 C C . PRO B 1 337 ? -3.795 21.641 8.672 1 97.94 337 PRO B C 1
ATOM 6617 O O . PRO B 1 337 ? -4.906 21.281 9.062 1 97.94 337 PRO B O 1
ATOM 6620 N N . GLU B 1 338 ? -3.551 22.094 7.492 1 97.44 338 GLU B N 1
ATOM 6621 C CA . GLU B 1 338 ? -4.543 22.125 6.422 1 97.44 338 GLU B CA 1
ATOM 6622 C C . GLU B 1 338 ? -4.453 20.859 5.562 1 97.44 338 GLU B C 1
ATOM 6624 O O . GLU B 1 338 ? -3.586 20.016 5.781 1 97.44 338 GLU B O 1
ATOM 6629 N N . PHE B 1 339 ? -5.441 20.719 4.652 1 98.38 339 PHE B N 1
ATOM 6630 C CA . PHE B 1 339 ? -5.32 19.625 3.691 1 98.38 339 PHE B CA 1
ATOM 6631 C C . PHE B 1 339 ? -4.012 19.719 2.916 1 98.38 339 PHE B C 1
ATOM 6633 O O . PHE B 1 339 ? -3.645 20.797 2.449 1 98.38 339 PHE B O 1
ATOM 6640 N N . ALA B 1 340 ? -3.246 18.578 2.857 1 98.75 340 ALA B N 1
ATOM 6641 C CA . ALA B 1 340 ? -1.979 18.438 2.143 1 98.75 340 ALA B CA 1
ATOM 6642 C C . ALA B 1 340 ? -0.877 19.25 2.826 1 98.75 340 ALA B C 1
ATOM 6644 O O . ALA B 1 340 ? 0.108 19.625 2.188 1 98.75 340 ALA B O 1
ATOM 6645 N N . SER B 1 341 ? -1.095 19.609 4.098 1 98.75 341 SER B N 1
ATOM 6646 C CA . SER B 1 341 ? 0.008 20.141 4.887 1 98.75 341 SER B CA 1
ATOM 6647 C C . SER B 1 341 ? 1.162 19.156 4.977 1 98.75 341 SER B C 1
ATOM 6649 O O . SER B 1 341 ? 0.945 17.938 4.961 1 98.75 341 SER B O 1
ATOM 6651 N N . SER B 1 342 ? 2.412 19.688 5.105 1 98.56 342 SER B N 1
ATOM 6652 C CA . SER B 1 342 ? 3.551 18.766 5.078 1 98.56 342 SER B CA 1
ATOM 6653 C C . SER B 1 342 ? 4.684 19.266 5.969 1 98.56 342 SER B C 1
ATOM 6655 O O . SER B 1 342 ? 4.773 20.469 6.25 1 98.56 342 SER B O 1
ATOM 6657 N N . LEU B 1 343 ? 5.422 18.391 6.484 1 98.88 343 LEU B N 1
ATOM 6658 C CA . LEU B 1 343 ? 6.711 18.578 7.133 1 98.88 343 LEU B CA 1
ATOM 6659 C C . LEU B 1 343 ? 7.836 17.953 6.305 1 98.88 343 LEU B C 1
ATOM 6661 O O . LEU B 1 343 ? 7.742 16.812 5.879 1 98.88 343 LEU B O 1
ATOM 6665 N N . ILE B 1 344 ? 8.867 18.734 6.039 1 98.88 344 ILE B N 1
ATOM 6666 C CA . ILE B 1 344 ? 10.016 18.234 5.289 1 98.88 344 ILE B CA 1
ATOM 6667 C C . ILE B 1 344 ? 11.289 18.469 6.094 1 98.88 344 ILE B C 1
ATOM 6669 O O . ILE B 1 344 ? 11.656 19.609 6.383 1 98.88 344 ILE B O 1
ATOM 6673 N N . PHE B 1 345 ? 11.93 17.406 6.477 1 98.88 345 PHE B N 1
ATOM 6674 C CA . PHE B 1 345 ? 13.25 17.438 7.098 1 98.88 345 PHE B CA 1
ATOM 6675 C C . PHE B 1 345 ? 14.344 17.281 6.051 1 98.88 345 PHE B C 1
ATOM 6677 O O . PHE B 1 345 ? 14.352 16.328 5.281 1 98.88 345 PHE B O 1
ATOM 6684 N N . GLU B 1 346 ? 15.242 18.219 6.035 1 98.62 346 GLU B N 1
ATOM 6685 C CA . GLU B 1 346 ? 16.375 18.203 5.117 1 98.62 346 GLU B CA 1
ATOM 6686 C C . GLU B 1 346 ? 17.688 18.094 5.871 1 98.62 346 GLU B C 1
ATOM 6688 O O . GLU B 1 346 ? 18.031 18.953 6.688 1 98.62 346 GLU B O 1
ATOM 6693 N N . LEU B 1 347 ? 18.391 17.047 5.566 1 98.56 347 LEU B N 1
ATOM 6694 C CA . LEU B 1 347 ? 19.703 16.875 6.156 1 98.56 347 LEU B CA 1
ATOM 6695 C C . LEU B 1 347 ? 20.797 17.344 5.203 1 98.56 347 LEU B C 1
ATOM 6697 O O . LEU B 1 347 ? 20.906 16.859 4.074 1 98.56 347 LEU B O 1
ATOM 6701 N N . TYR B 1 348 ? 21.609 18.266 5.707 1 97.69 348 TYR B N 1
ATOM 6702 C CA . TYR B 1 348 ? 22.703 18.844 4.93 1 97.69 348 TYR B CA 1
ATOM 6703 C C . TYR B 1 348 ? 24.062 18.5 5.551 1 97.69 348 TYR B C 1
ATOM 6705 O O . TYR B 1 348 ? 24.141 18.25 6.754 1 97.69 348 TYR B O 1
ATOM 6713 N N . GLN B 1 349 ? 25.031 18.453 4.715 1 97.38 349 GLN B N 1
ATOM 6714 C CA . GLN B 1 349 ? 26.422 18.469 5.156 1 97.38 349 GLN B CA 1
ATOM 6715 C C . GLN B 1 349 ? 27.109 19.766 4.734 1 97.38 349 GLN B C 1
ATOM 6717 O O . GLN B 1 349 ? 27.141 20.109 3.551 1 97.38 349 GLN B O 1
ATOM 6722 N N . ALA B 1 350 ? 27.719 20.453 5.715 1 97 350 ALA B N 1
ATOM 6723 C CA . ALA B 1 350 ? 28.328 21.75 5.461 1 97 350 ALA B CA 1
ATOM 6724 C C . ALA B 1 350 ? 29.672 21.609 4.754 1 97 350 ALA B C 1
ATOM 6726 O O . ALA B 1 350 ? 30.484 20.766 5.133 1 97 350 ALA B O 1
ATOM 6727 N N . ASP B 1 351 ? 29.781 22.469 3.738 1 95.38 351 ASP B N 1
ATOM 6728 C CA . ASP B 1 351 ? 31.047 22.5 3.014 1 95.38 351 ASP B CA 1
ATOM 6729 C C . ASP B 1 351 ? 31.953 23.594 3.547 1 95.38 351 ASP B C 1
ATOM 6731 O O . ASP B 1 351 ? 33.156 23.609 3.262 1 95.38 351 ASP B O 1
ATOM 6735 N N . VAL B 1 352 ? 31.312 24.516 4.25 1 94.31 352 VAL B N 1
ATOM 6736 C CA . VAL B 1 352 ? 32 25.609 4.926 1 94.31 352 VAL B CA 1
ATOM 6737 C C . VAL B 1 352 ? 31.359 25.859 6.293 1 94.31 352 VAL B C 1
ATOM 6739 O O . VAL B 1 352 ? 30.375 25.203 6.648 1 94.31 352 VAL B O 1
ATOM 6742 N N . LYS B 1 353 ? 32 26.719 7.004 1 93.56 353 LYS B N 1
ATOM 6743 C CA . LYS B 1 353 ? 31.328 27.141 8.227 1 93.56 353 LYS B CA 1
ATOM 6744 C C . LYS B 1 353 ? 30.062 27.922 7.922 1 93.56 353 LYS B C 1
ATOM 6746 O O . LYS B 1 353 ? 30.125 28.953 7.238 1 93.56 353 LYS B O 1
ATOM 6751 N N . VAL B 1 354 ? 28.969 27.422 8.43 1 91.12 354 VAL B N 1
ATOM 6752 C CA . VAL B 1 354 ? 27.719 28.078 8.047 1 91.12 354 VAL B CA 1
ATOM 6753 C C . VAL B 1 354 ? 27.109 28.797 9.25 1 91.12 354 VAL B C 1
ATOM 6755 O O . VAL B 1 354 ? 26.25 29.672 9.094 1 91.12 354 VAL B O 1
ATOM 6758 N N . ASP B 1 355 ? 27.469 28.391 10.445 1 87.19 355 ASP B N 1
ATOM 6759 C CA . ASP B 1 355 ? 27.031 29.047 11.688 1 87.19 355 ASP B CA 1
ATOM 6760 C C . ASP B 1 355 ? 28 28.734 12.828 1 87.19 355 ASP B C 1
ATOM 6762 O O . ASP B 1 355 ? 29 28.031 12.641 1 87.19 355 ASP B O 1
ATOM 6766 N N . GLU B 1 356 ? 27.797 29.438 13.914 1 88.19 356 GLU B N 1
ATOM 6767 C CA . GLU B 1 356 ? 28.688 29.281 15.055 1 88.19 356 GLU B CA 1
ATOM 6768 C C . GLU B 1 356 ? 28.766 27.828 15.508 1 88.19 356 GLU B C 1
ATOM 6770 O O . GLU B 1 356 ? 29.797 27.359 15.992 1 88.19 356 GLU B O 1
ATOM 6775 N N . GLN B 1 357 ? 27.781 27.094 15.219 1 90 357 GLN B N 1
ATOM 6776 C CA . GLN B 1 357 ? 27.703 25.719 15.727 1 90 357 GLN B CA 1
ATOM 6777 C C . GLN B 1 357 ? 27.906 24.703 14.602 1 90 357 GLN B C 1
ATOM 6779 O O . GLN B 1 357 ? 27.953 23.5 14.844 1 90 357 GLN B O 1
ATOM 6784 N N . ILE B 1 358 ? 28.047 25.156 13.414 1 95.62 358 ILE B N 1
ATOM 6785 C CA . ILE B 1 358 ? 28.109 24.281 12.258 1 95.62 358 ILE B CA 1
ATOM 6786 C C . ILE B 1 358 ? 29.359 24.594 11.43 1 95.62 358 ILE B C 1
ATOM 6788 O O . ILE B 1 358 ? 29.359 25.562 10.664 1 95.62 358 ILE B O 1
ATOM 6792 N N . ASN B 1 359 ? 30.312 23.812 11.547 1 96.06 359 ASN B N 1
ATOM 6793 C CA . ASN B 1 359 ? 31.578 23.938 10.828 1 96.06 359 ASN B CA 1
ATOM 6794 C C . ASN B 1 359 ? 31.609 23.078 9.57 1 96.06 359 ASN B C 1
ATOM 6796 O O . ASN B 1 359 ? 30.656 22.359 9.289 1 96.06 359 ASN B O 1
ATOM 6800 N N . LYS B 1 360 ? 32.625 23.312 8.852 1 95.75 360 LYS B N 1
ATOM 6801 C CA . LYS B 1 360 ? 32.844 22.484 7.672 1 95.75 360 LYS B CA 1
ATOM 6802 C C . LYS B 1 360 ? 32.812 21 8.023 1 95.75 360 LYS B C 1
ATOM 6804 O O . LYS B 1 360 ? 33.469 20.594 8.992 1 95.75 360 LYS B O 1
ATOM 6809 N N . GLY B 1 361 ? 32.062 20.297 7.27 1 95.94 361 GLY B N 1
ATOM 6810 C CA . GLY B 1 361 ? 31.984 18.859 7.48 1 95.94 361 GLY B CA 1
ATOM 6811 C C . GLY B 1 361 ? 30.844 18.453 8.398 1 95.94 361 GLY B C 1
ATOM 6812 O O . GLY B 1 361 ? 30.438 17.281 8.398 1 95.94 361 GLY B O 1
ATOM 6813 N N . ASP B 1 362 ? 30.328 19.406 9.195 1 97.06 362 ASP B N 1
ATOM 6814 C CA . ASP B 1 362 ? 29.25 19.109 10.125 1 97.06 362 ASP B CA 1
ATOM 6815 C C . ASP B 1 362 ? 27.922 18.891 9.383 1 97.06 362 ASP B C 1
ATOM 6817 O O . ASP B 1 362 ? 27.734 19.422 8.289 1 97.06 362 ASP B O 1
ATOM 6821 N N . PHE B 1 363 ? 27.141 18.062 10.031 1 97.69 363 PHE B N 1
ATOM 6822 C CA . PHE B 1 363 ? 25.781 17.891 9.531 1 97.69 363 PHE B CA 1
ATOM 6823 C C . PHE B 1 363 ? 24.812 18.812 10.258 1 97.69 363 PHE B C 1
ATOM 6825 O O . PHE B 1 363 ? 25 19.125 11.438 1 97.69 363 PHE B O 1
ATOM 6832 N N . TYR B 1 364 ? 23.844 19.281 9.539 1 97.81 364 TYR B N 1
ATOM 6833 C CA . TYR B 1 364 ? 22.766 20.047 10.148 1 97.81 364 TYR B CA 1
ATOM 6834 C C . TYR B 1 364 ? 21.438 19.734 9.461 1 97.81 364 TYR B C 1
ATOM 6836 O O . TYR B 1 364 ? 21.406 19.188 8.359 1 97.81 364 TYR B O 1
ATOM 6844 N N . ILE B 1 365 ? 20.391 20.031 10.156 1 98.25 365 ILE B N 1
ATOM 6845 C CA . ILE B 1 365 ? 19.047 19.688 9.68 1 98.25 365 ILE B CA 1
ATOM 6846 C C . ILE B 1 365 ? 18.203 20.969 9.609 1 98.25 365 ILE B C 1
ATOM 6848 O O . ILE B 1 365 ? 18.359 21.875 10.422 1 98.25 365 ILE B O 1
ATOM 6852 N N . ARG B 1 366 ? 17.422 21.062 8.57 1 98.19 366 ARG B N 1
ATOM 6853 C CA . ARG B 1 366 ? 16.391 22.094 8.414 1 98.19 366 ARG B CA 1
ATOM 6854 C C . ARG B 1 366 ? 15 21.469 8.312 1 98.19 366 ARG B C 1
ATOM 6856 O O . ARG B 1 366 ? 14.859 20.359 7.801 1 98.19 366 ARG B O 1
ATOM 6863 N N . LEU B 1 367 ? 14.047 22.172 8.867 1 98.69 367 LEU B N 1
ATOM 6864 C CA . LEU B 1 367 ? 12.664 21.719 8.828 1 98.69 367 LEU B CA 1
ATOM 6865 C C . LEU B 1 367 ? 11.766 22.734 8.133 1 98.69 367 LEU B C 1
ATOM 6867 O O . LEU B 1 367 ? 11.805 23.922 8.461 1 98.69 367 LEU B O 1
ATOM 6871 N N . ARG B 1 368 ? 11.008 22.281 7.195 1 98.44 368 ARG B N 1
ATOM 6872 C CA . ARG B 1 368 ? 9.977 23.109 6.578 1 98.44 368 ARG B CA 1
ATOM 6873 C C . ARG B 1 368 ? 8.578 22.641 6.98 1 98.44 368 ARG B C 1
ATOM 6875 O O . ARG B 1 368 ? 8.289 21.438 6.945 1 98.44 368 ARG B O 1
ATOM 6882 N N . ARG B 1 369 ? 7.801 23.516 7.41 1 98.56 369 ARG B N 1
ATOM 6883 C CA . ARG B 1 369 ? 6.359 23.328 7.551 1 98.56 369 ARG B CA 1
ATOM 6884 C C . ARG B 1 369 ? 5.602 24.109 6.484 1 98.56 369 ARG B C 1
ATOM 6886 O O . ARG B 1 369 ? 5.676 25.344 6.441 1 98.56 369 ARG B O 1
ATOM 6893 N N . ASP B 1 370 ? 4.969 23.375 5.562 1 98.5 370 ASP B N 1
ATOM 6894 C CA . ASP B 1 370 ? 4.195 23.969 4.477 1 98.5 370 ASP B CA 1
ATOM 6895 C C . ASP B 1 370 ? 5.051 24.922 3.654 1 98.5 370 ASP B C 1
ATOM 6897 O O . ASP B 1 370 ? 4.598 26.016 3.299 1 98.5 370 ASP B O 1
ATOM 6901 N N . GLY B 1 371 ? 6.285 24.531 3.494 1 97.94 371 GLY B N 1
ATOM 6902 C CA . GLY B 1 371 ? 7.172 25.25 2.598 1 97.94 371 GLY B CA 1
ATOM 6903 C C . GLY B 1 371 ? 7.973 26.328 3.297 1 97.94 371 GLY B C 1
ATOM 6904 O O . GLY B 1 371 ? 8.914 26.891 2.721 1 97.94 371 GLY B O 1
ATOM 6905 N N . LYS B 1 372 ? 7.676 26.609 4.523 1 97.56 372 LYS B N 1
ATOM 6906 C CA . LYS B 1 372 ? 8.375 27.625 5.293 1 97.56 372 LYS B CA 1
ATOM 6907 C C . LYS B 1 372 ? 9.398 27 6.238 1 97.56 372 LYS B C 1
ATOM 6909 O O . LYS B 1 372 ? 9.07 26.094 6.992 1 97.56 372 LYS B O 1
ATOM 6914 N N . TYR B 1 373 ? 10.625 27.516 6.227 1 98.12 373 TYR B N 1
ATOM 6915 C CA . TYR B 1 373 ? 11.641 27.031 7.156 1 98.12 373 TYR B CA 1
ATOM 6916 C C . TYR B 1 373 ? 11.312 27.438 8.586 1 98.12 373 TYR B C 1
ATOM 6918 O O . TYR B 1 373 ? 10.93 28.578 8.844 1 98.12 373 TYR B O 1
ATOM 6926 N N . MET B 1 374 ? 11.43 26.516 9.469 1 98.31 374 MET B N 1
ATOM 6927 C CA . MET B 1 374 ? 11.086 26.703 10.875 1 98.31 374 MET B CA 1
ATOM 6928 C C . MET B 1 374 ? 12.344 26.828 11.727 1 98.31 374 MET B C 1
ATOM 6930 O O . MET B 1 374 ? 13.422 26.406 11.32 1 98.31 374 MET B O 1
ATOM 6934 N N . ASN B 1 375 ? 12.172 27.469 12.859 1 97.81 375 ASN B N 1
ATOM 6935 C CA . ASN B 1 375 ? 13.242 27.531 13.852 1 97.81 375 ASN B CA 1
ATOM 6936 C C . ASN B 1 375 ? 13.266 26.297 14.734 1 97.81 375 ASN B C 1
ATOM 6938 O O . ASN B 1 375 ? 12.867 26.344 15.898 1 97.81 375 ASN B O 1
ATOM 6942 N N . LEU B 1 376 ? 13.789 25.266 14.234 1 97.19 376 LEU B N 1
ATOM 6943 C CA . LEU B 1 376 ? 13.711 23.922 14.805 1 97.19 376 LEU B CA 1
ATOM 6944 C C . LEU B 1 376 ? 14.422 23.859 16.141 1 97.19 376 LEU B C 1
ATOM 6946 O O . LEU B 1 376 ? 13.977 23.156 17.062 1 97.19 376 LEU B O 1
ATOM 6950 N N . CYS B 1 377 ? 15.57 24.562 16.312 1 95.38 377 CYS B N 1
ATOM 6951 C CA . CYS B 1 377 ? 16.344 24.516 17.562 1 95.38 377 CYS B CA 1
ATOM 6952 C C . CYS B 1 377 ? 16.031 25.734 18.422 1 95.38 377 CYS B C 1
ATOM 6954 O O . CYS B 1 377 ? 16.812 26.078 19.312 1 95.38 377 CYS B O 1
ATOM 6956 N N . GLU B 1 378 ? 14.984 26.406 18.156 1 92.19 378 GLU B N 1
ATOM 6957 C CA . GLU B 1 378 ? 14.398 27.453 18.984 1 92.19 378 GLU B CA 1
ATOM 6958 C C . GLU B 1 378 ? 15.391 28.594 19.219 1 92.19 378 GLU B C 1
ATOM 6960 O O . GLU B 1 378 ? 15.617 29.016 20.359 1 92.19 378 GLU B O 1
ATOM 6965 N N . ARG B 1 379 ? 15.906 29.047 18.188 1 92.19 379 ARG B N 1
ATOM 6966 C CA . ARG B 1 379 ? 16.75 30.234 18.125 1 92.19 379 ARG B CA 1
ATOM 6967 C C . ARG B 1 379 ? 16.531 30.969 16.797 1 92.19 379 ARG B C 1
ATOM 6969 O O . ARG B 1 379 ? 15.805 30.5 15.93 1 92.19 379 ARG B O 1
ATOM 6976 N N . ASN B 1 380 ? 17.125 32.094 16.75 1 91 380 ASN B N 1
ATOM 6977 C CA . ASN B 1 380 ? 16.938 32.906 15.547 1 91 380 ASN B CA 1
ATOM 6978 C C . ASN B 1 380 ? 17.766 32.375 14.383 1 91 380 ASN B C 1
ATOM 6980 O O . ASN B 1 380 ? 18.609 33.094 13.836 1 91 380 ASN B O 1
ATOM 6984 N N . SER B 1 381 ? 17.578 31.156 14.086 1 94.25 381 SER B N 1
ATOM 6985 C CA . SER B 1 381 ? 18.172 30.453 12.953 1 94.25 381 SER B CA 1
ATOM 6986 C C . SER B 1 381 ? 17.312 29.281 12.516 1 94.25 381 SER B C 1
ATOM 6988 O O . SER B 1 381 ? 16.734 28.578 13.344 1 94.25 381 SER B O 1
ATOM 6990 N N . THR B 1 382 ? 17.266 29.078 11.258 1 96.62 382 THR B N 1
ATOM 6991 C CA . THR B 1 382 ? 16.5 27.953 10.734 1 96.62 382 THR B CA 1
ATOM 6992 C C . THR B 1 382 ? 17.406 26.734 10.555 1 96.62 382 THR B C 1
ATOM 6994 O O . THR B 1 382 ? 16.969 25.688 10.094 1 96.62 382 THR B O 1
ATOM 6997 N N . LEU B 1 383 ? 18.703 26.922 10.875 1 97 383 LEU B N 1
ATOM 6998 C CA . LEU B 1 383 ? 19.656 25.828 10.852 1 97 383 LEU B CA 1
ATOM 6999 C C . LEU B 1 383 ? 19.781 25.188 12.234 1 97 383 LEU B C 1
ATOM 7001 O O . LEU B 1 383 ? 19.859 25.891 13.242 1 97 383 LEU B O 1
ATOM 7005 N N . CYS B 1 384 ? 19.719 23.938 12.273 1 97.44 384 CYS B N 1
ATOM 7006 C CA . CYS B 1 384 ? 19.891 23.203 13.516 1 97.44 384 CYS B CA 1
ATOM 7007 C C . CYS B 1 384 ? 20.969 22.141 13.367 1 97.44 384 CYS B C 1
ATOM 7009 O O . CYS B 1 384 ? 20.844 21.219 12.562 1 97.44 384 CYS B O 1
ATOM 7011 N N . SER B 1 385 ? 22.094 22.297 14.141 1 97.19 385 SER B N 1
ATOM 7012 C CA . SER B 1 385 ? 23.141 21.266 14.055 1 97.19 385 SER B CA 1
ATOM 7013 C C . SER B 1 385 ? 22.578 19.891 14.391 1 97.19 385 SER B C 1
ATOM 7015 O O . SER B 1 385 ? 21.719 19.75 15.25 1 97.19 385 SER B O 1
ATOM 7017 N N . MET B 1 386 ? 23.094 18.875 13.773 1 97.12 386 MET B N 1
ATOM 7018 C CA . MET B 1 386 ? 22.625 17.516 14.039 1 97.12 386 MET B CA 1
ATOM 7019 C C . MET B 1 386 ? 22.922 17.125 15.484 1 97.12 386 MET B C 1
ATOM 7021 O O . MET B 1 386 ? 22.156 16.375 16.094 1 97.12 386 MET B O 1
ATOM 7025 N N . LYS B 1 387 ? 24 17.641 15.969 1 96.12 387 LYS B N 1
ATOM 7026 C CA . LYS B 1 387 ? 24.328 17.406 17.375 1 96.12 387 LYS B CA 1
ATOM 7027 C C . LYS B 1 387 ? 23.234 17.922 18.297 1 96.12 387 LYS B C 1
ATOM 7029 O O . LYS B 1 387 ? 22.75 17.203 19.172 1 96.12 387 LYS B O 1
ATOM 7034 N N . GLU B 1 388 ? 22.859 19.125 18.078 1 96.62 388 GLU B N 1
ATOM 7035 C CA . GLU B 1 388 ? 21.828 19.734 18.906 1 96.62 388 GLU B CA 1
ATOM 7036 C C . GLU B 1 388 ? 20.484 19.031 18.703 1 96.62 388 GLU B C 1
ATOM 7038 O O . GLU B 1 388 ? 19.75 18.781 19.656 1 96.62 388 GLU B O 1
ATOM 7043 N N . PHE B 1 389 ? 20.125 18.75 17.5 1 97.88 389 PHE B N 1
ATOM 7044 C CA . PHE B 1 389 ? 18.859 18.094 17.188 1 97.88 389 PHE B CA 1
ATOM 7045 C C . PHE B 1 389 ? 18.781 16.734 17.891 1 97.88 389 PHE B C 1
ATOM 7047 O O . PHE B 1 389 ? 17.75 16.375 18.453 1 97.88 389 PHE B O 1
ATOM 7054 N N . THR B 1 390 ? 19.859 15.992 17.812 1 97.62 390 THR B N 1
ATOM 7055 C CA . THR B 1 390 ? 19.922 14.68 18.453 1 97.62 390 THR B CA 1
ATOM 7056 C C . THR B 1 390 ? 19.703 14.797 19.953 1 97.62 390 THR B C 1
ATOM 7058 O O . THR B 1 390 ? 18.984 13.977 20.547 1 97.62 390 THR B O 1
ATOM 7061 N N . GLN B 1 391 ? 20.281 15.766 20.531 1 96.56 391 GLN B N 1
ATOM 7062 C CA . GLN B 1 391 ? 20.109 16 21.953 1 96.56 391 GLN B CA 1
ATOM 7063 C C . GLN B 1 391 ? 18.656 16.328 22.297 1 96.56 391 GLN B C 1
ATOM 7065 O O . GLN B 1 391 ? 18.109 15.828 23.281 1 96.56 391 GLN B O 1
ATOM 7070 N N . ARG B 1 392 ? 18.062 17.109 21.516 1 95.69 392 ARG B N 1
ATOM 7071 C CA . ARG B 1 392 ? 16.672 17.5 21.734 1 95.69 392 ARG B CA 1
ATOM 7072 C C . ARG B 1 392 ? 15.742 16.297 21.625 1 95.69 392 ARG B C 1
ATOM 7074 O O . ARG B 1 392 ? 14.828 16.141 22.438 1 95.69 392 ARG B O 1
ATOM 7081 N N . VAL B 1 393 ? 15.992 15.461 20.641 1 96.88 393 VAL B N 1
ATOM 7082 C CA . VAL B 1 393 ? 15.172 14.273 20.438 1 96.88 393 VAL B CA 1
ATOM 7083 C C . VAL B 1 393 ? 15.352 13.312 21.609 1 96.88 393 VAL B C 1
ATOM 7085 O O . VAL B 1 393 ? 14.383 12.734 22.109 1 96.88 393 VAL B O 1
ATOM 7088 N N . SER B 1 394 ? 16.562 13.172 22.047 1 95.38 394 SER B N 1
ATOM 7089 C CA . SER B 1 394 ? 16.844 12.281 23.156 1 95.38 394 SER B CA 1
ATOM 7090 C C . SER B 1 394 ? 16.156 12.75 24.438 1 95.38 394 SER B C 1
ATOM 7092 O O . SER B 1 394 ? 15.625 11.938 25.188 1 95.38 394 SER B O 1
ATOM 7094 N N . TRP B 1 395 ? 16.172 14 24.609 1 91.75 395 TRP B N 1
ATOM 7095 C CA . TRP B 1 395 ? 15.555 14.578 25.797 1 91.75 395 TRP B CA 1
ATOM 7096 C C . TRP B 1 395 ? 14.039 14.43 25.734 1 91.75 395 TRP B C 1
ATOM 7098 O O . TRP B 1 395 ? 13.391 14.289 26.781 1 91.75 395 TRP B O 1
ATOM 7108 N N . PHE B 1 396 ? 13.523 14.422 24.625 1 92.62 396 PHE B N 1
ATOM 7109 C CA . PHE B 1 396 ? 12.078 14.398 24.406 1 92.62 396 PHE B CA 1
ATOM 7110 C C . PHE B 1 396 ? 11.539 12.984 24.547 1 92.62 396 PHE B C 1
ATOM 7112 O O . PHE B 1 396 ? 10.352 12.789 24.812 1 92.62 396 PHE B O 1
ATOM 7119 N N . ALA B 1 397 ? 12.352 11.984 24.422 1 93.44 397 ALA B N 1
ATOM 7120 C CA . ALA B 1 397 ? 11.945 10.578 24.375 1 93.44 397 ALA B CA 1
ATOM 7121 C C . ALA B 1 397 ? 11.25 10.172 25.672 1 93.44 397 ALA B C 1
ATOM 7123 O O . ALA B 1 397 ? 11.664 10.578 26.766 1 93.44 397 ALA B O 1
ATOM 7124 N N . TYR B 1 398 ? 10.148 9.438 25.484 1 93.88 398 TYR B N 1
ATOM 7125 C CA . TYR B 1 398 ? 9.375 8.938 26.609 1 93.88 398 TYR B CA 1
ATOM 7126 C C . TYR B 1 398 ? 8.789 7.566 26.312 1 93.88 398 TYR B C 1
ATOM 7128 O O . TYR B 1 398 ? 8.523 7.242 25.141 1 93.88 398 TYR B O 1
ATOM 7136 N N . ASP B 1 399 ? 8.562 6.793 27.359 1 94 399 ASP B N 1
ATOM 7137 C CA . ASP B 1 399 ? 8.055 5.438 27.188 1 94 399 ASP B CA 1
ATOM 7138 C C . ASP B 1 399 ? 6.57 5.441 26.828 1 94 399 ASP B C 1
ATOM 7140 O O . ASP B 1 399 ? 5.738 5.824 27.656 1 94 399 ASP B O 1
ATOM 7144 N N . PHE B 1 400 ? 6.246 4.957 25.703 1 95.94 400 PHE B N 1
ATOM 7145 C CA . PHE B 1 400 ? 4.879 4.938 25.203 1 95.94 400 PHE B CA 1
ATOM 7146 C C . PHE B 1 400 ? 3.975 4.129 26.125 1 95.94 400 PHE B C 1
ATOM 7148 O O . PHE B 1 400 ? 2.881 4.578 26.484 1 95.94 400 PHE B O 1
ATOM 7155 N N . ASN B 1 401 ? 4.383 2.99 26.531 1 94.19 401 ASN B N 1
ATOM 7156 C CA . ASN B 1 401 ? 3.562 2.084 27.328 1 94.19 401 ASN B CA 1
ATOM 7157 C C . ASN B 1 401 ? 3.35 2.617 28.75 1 94.19 401 ASN B C 1
ATOM 7159 O O . ASN B 1 401 ? 2.293 2.398 29.344 1 94.19 401 ASN B O 1
ATOM 7163 N N . ALA B 1 402 ? 4.285 3.281 29.25 1 94.25 402 ALA B N 1
ATOM 7164 C CA . ALA B 1 402 ? 4.195 3.832 30.594 1 94.25 402 ALA B CA 1
ATOM 7165 C C . ALA B 1 402 ? 3.078 4.871 30.688 1 94.25 402 ALA B C 1
ATOM 7167 O O . ALA B 1 402 ? 2.457 5.027 31.75 1 94.25 402 ALA B O 1
ATOM 7168 N N . VAL B 1 403 ? 2.834 5.516 29.578 1 94.19 403 VAL B N 1
ATOM 7169 C CA . VAL B 1 403 ? 1.834 6.578 29.578 1 94.19 403 VAL B CA 1
ATOM 7170 C C . VAL B 1 403 ? 0.516 6.047 29.016 1 94.19 403 VAL B C 1
ATOM 7172 O O . VAL B 1 403 ? -0.544 6.242 29.625 1 94.19 403 VAL B O 1
ATOM 7175 N N . CYS B 1 404 ? 0.597 5.297 27.906 1 95 404 CYS B N 1
ATOM 7176 C CA . CYS B 1 404 ? -0.586 4.973 27.109 1 95 404 CYS B CA 1
ATOM 7177 C C . CYS B 1 404 ? -1.226 3.678 27.594 1 95 404 CYS B C 1
ATOM 7179 O O . CYS B 1 404 ? -2.416 3.447 27.359 1 95 404 CYS B O 1
ATOM 7181 N N . ASN B 1 405 ? -0.5 2.857 28.266 1 91.94 405 ASN B N 1
ATOM 7182 C CA . ASN B 1 405 ? -1.051 1.555 28.625 1 91.94 405 ASN B CA 1
ATOM 7183 C C . ASN B 1 405 ? -1.077 1.355 30.141 1 91.94 405 ASN B C 1
ATOM 7185 O O . ASN B 1 405 ? -1.169 0.224 30.609 1 91.94 405 ASN B O 1
ATOM 7189 N N . THR B 1 406 ? -0.924 2.416 30.859 1 88.75 406 THR B N 1
ATOM 7190 C CA . THR B 1 406 ? -1.041 2.426 32.312 1 88.75 406 THR B CA 1
ATOM 7191 C C . THR B 1 406 ? -2.1 3.43 32.781 1 88.75 406 THR B C 1
ATOM 7193 O O . THR B 1 406 ? -2.117 4.57 32.312 1 88.75 406 THR B O 1
ATOM 7196 N N . PRO B 1 407 ? -2.92 2.926 33.625 1 84.19 407 PRO B N 1
ATOM 7197 C CA . PRO B 1 407 ? -3.934 3.865 34.094 1 84.19 407 PRO B CA 1
ATOM 7198 C C . PRO B 1 407 ? -3.324 5.113 34.75 1 84.19 407 PRO B C 1
ATOM 7200 O O . PRO B 1 407 ? -2.334 5.02 35.469 1 84.19 407 PRO B O 1
ATOM 7203 N N . PRO B 1 408 ? -3.723 6.184 34.281 1 80.38 408 PRO B N 1
ATOM 7204 C CA . PRO B 1 408 ? -3.141 7.414 34.812 1 80.38 408 PRO B CA 1
ATOM 7205 C C . PRO B 1 408 ? -3.318 7.543 36.344 1 80.38 408 PRO B C 1
ATOM 7207 O O . PRO B 1 408 ? -4.348 7.129 36.875 1 80.38 408 PRO B O 1
ATOM 7210 N N . SER B 1 409 ? -2.08 7.617 37.094 1 69 409 SER B N 1
ATOM 7211 C CA . SER B 1 409 ? -2.146 7.809 38.562 1 69 409 SER B CA 1
ATOM 7212 C C . SER B 1 409 ? -2.861 9.109 38.906 1 69 409 SER B C 1
ATOM 7214 O O . SER B 1 409 ? -2.967 10.016 38.062 1 69 409 SER B O 1
ATOM 7216 N N . LYS B 1 410 ? -3.219 9.148 40.188 1 55.88 410 LYS B N 1
ATOM 7217 C CA . LYS B 1 410 ? -3.82 10.383 40.688 1 55.88 410 LYS B CA 1
ATOM 7218 C C . LYS B 1 410 ? -2.875 11.562 40.5 1 55.88 410 LYS B C 1
ATOM 7220 O O . LYS B 1 410 ? -3.312 12.719 40.469 1 55.88 410 LYS B O 1
ATOM 7225 N N . ALA B 1 411 ? -1.607 11.297 40.531 1 44.06 411 ALA B N 1
ATOM 7226 C CA . ALA B 1 411 ? -0.578 12.328 40.469 1 44.06 411 ALA B CA 1
ATOM 7227 C C . ALA B 1 411 ? -0.5 12.938 39.094 1 44.06 411 ALA B C 1
ATOM 7229 O O . ALA B 1 411 ? -0.323 14.148 38.938 1 44.06 411 ALA B O 1
ATOM 7230 N N . VAL B 1 412 ? -0.213 12.102 38.031 1 51.88 412 VAL B N 1
ATOM 7231 C CA . VAL B 1 412 ? -0.229 12.562 36.656 1 51.88 412 VAL B CA 1
ATOM 7232 C C . VAL B 1 412 ? -1.444 13.461 36.438 1 51.88 412 VAL B C 1
ATOM 7234 O O . VAL B 1 412 ? -1.415 14.352 35.562 1 51.88 412 VAL B O 1
ATOM 7237 N N . LEU B 1 413 ? -2.424 13.125 37.188 1 45.66 413 LEU B N 1
ATOM 7238 C CA . LEU B 1 413 ? -3.629 13.945 37.25 1 45.66 413 LEU B CA 1
ATOM 7239 C C . LEU B 1 413 ? -3.373 15.258 37.969 1 45.66 413 LEU B C 1
ATOM 7241 O O . LEU B 1 413 ? -4.117 16.219 37.812 1 45.66 413 LEU B O 1
ATOM 7245 N N . SER B 1 414 ? -2.357 15.234 38.844 1 37.56 414 SER B N 1
ATOM 7246 C CA . SER B 1 414 ? -2.047 16.438 39.625 1 37.56 414 SER B CA 1
ATOM 7247 C C . SER B 1 414 ? -1.005 17.297 38.906 1 37.56 414 SER B C 1
ATOM 7249 O O . SER B 1 414 ? -0.228 16.797 38.094 1 37.56 414 SER B O 1
ATOM 7251 N N . THR B 1 415 ? -1.01 18.656 38.938 1 37.78 415 THR B N 1
ATOM 7252 C CA . THR B 1 415 ? -0.615 19.844 38.188 1 37.78 415 THR B CA 1
ATOM 7253 C C . THR B 1 415 ? 0.901 20.031 38.219 1 37.78 415 THR B C 1
ATOM 7255 O O . THR B 1 415 ? 1.407 21.047 38.688 1 37.78 415 THR B O 1
ATOM 7258 N N . GLN B 1 416 ? 1.877 19.109 38.469 1 30.84 416 GLN B N 1
ATOM 7259 C CA . GLN B 1 416 ? 3.135 19.844 38.469 1 30.84 416 GLN B CA 1
ATOM 7260 C C . GLN B 1 416 ? 3.5 20.344 37.094 1 30.84 416 GLN B C 1
ATOM 7262 O O . GLN B 1 416 ? 3.455 19.594 36.125 1 30.84 416 GLN B O 1
ATOM 7267 N N . ILE B 1 417 ? 3.424 21.641 36.812 1 30.61 417 ILE B N 1
ATOM 7268 C CA . ILE B 1 417 ? 3.824 22.453 35.656 1 30.61 417 ILE B CA 1
ATOM 7269 C C . ILE B 1 417 ? 5.27 22.125 35.281 1 30.61 417 ILE B C 1
ATOM 7271 O O . ILE B 1 417 ? 6.195 22.422 36.031 1 30.61 417 ILE B O 1
ATOM 7275 N N . ILE B 1 418 ? 5.602 21.078 34.719 1 31.53 418 ILE B N 1
ATOM 7276 C CA . ILE B 1 418 ? 6.961 21.016 34.188 1 31.53 418 ILE B CA 1
ATOM 7277 C C . ILE B 1 418 ? 7.117 21.984 33.031 1 31.53 418 ILE B C 1
ATOM 7279 O O . ILE B 1 418 ? 6.5 21.812 31.969 1 31.53 418 ILE B O 1
ATOM 7283 N N . THR B 1 419 ? 7.359 23.203 33.219 1 31.08 419 THR B N 1
ATOM 7284 C CA . THR B 1 419 ? 7.824 24.109 32.156 1 31.08 419 THR B CA 1
ATOM 7285 C C . THR B 1 419 ? 9.023 23.5 31.438 1 31.08 419 THR B C 1
ATOM 7287 O O . THR B 1 419 ? 10.102 23.375 32 1 31.08 419 THR B O 1
ATOM 7290 N N . GLN B 1 420 ? 8.875 22.562 30.641 1 33.72 420 GLN B N 1
ATOM 7291 C CA . GLN B 1 420 ? 9.969 21.875 29.953 1 33.72 420 GLN B CA 1
ATOM 7292 C C . GLN B 1 420 ? 10.688 22.828 29 1 33.72 420 GLN B C 1
ATOM 7294 O O . GLN B 1 420 ? 10.195 23.109 27.906 1 33.72 420 GLN B O 1
ATOM 7299 N N . SER B 1 421 ? 11.305 23.891 29.438 1 34.31 421 SER B N 1
ATOM 7300 C CA . SER B 1 421 ? 12.289 24.469 28.531 1 34.31 421 SER B CA 1
ATOM 7301 C C . SER B 1 421 ? 13.289 23.422 28.062 1 34.31 421 SER B C 1
ATOM 7303 O O . SER B 1 421 ? 13.867 22.703 28.875 1 34.31 421 SER B O 1
ATOM 7305 N N . HIS B 1 422 ? 13.109 22.906 26.938 1 37.53 422 HIS B N 1
ATOM 7306 C CA . HIS B 1 422 ? 14.07 21.984 26.344 1 37.53 422 HIS B CA 1
ATOM 7307 C C . HIS B 1 422 ? 15.477 22.578 26.328 1 37.53 422 HIS B C 1
ATOM 7309 O O . HIS B 1 422 ? 16.234 22.359 25.375 1 37.53 422 HIS B O 1
ATOM 7315 N N . ASN B 1 423 ? 15.773 23.688 27.047 1 34.31 423 ASN B N 1
ATOM 7316 C CA . ASN B 1 423 ? 17.172 24.109 27.031 1 34.31 423 ASN B CA 1
ATOM 7317 C C . ASN B 1 423 ? 18.062 23.156 27.812 1 34.31 423 ASN B C 1
ATOM 7319 O O . ASN B 1 423 ? 17.922 23.031 29.031 1 34.31 423 ASN B O 1
ATOM 7323 N N . PRO B 1 424 ? 18.781 22.281 27.188 1 36.38 424 PRO B N 1
ATOM 7324 C CA . PRO B 1 424 ? 19.672 21.359 27.891 1 36.38 424 PRO B CA 1
ATOM 7325 C C . PRO B 1 424 ? 20.578 22.078 28.891 1 36.38 424 PRO B C 1
ATOM 7327 O O . PRO B 1 424 ? 21.359 21.438 29.609 1 36.38 424 PRO B O 1
ATOM 7330 N N . GLN B 1 425 ? 20.719 23.422 28.828 1 30.47 425 GLN B N 1
ATOM 7331 C CA . GLN B 1 425 ? 21.812 23.938 29.641 1 30.47 425 GLN B CA 1
ATOM 7332 C C . GLN B 1 425 ? 21.516 23.766 31.125 1 30.47 425 GLN B C 1
ATOM 7334 O O . GLN B 1 425 ? 22.391 24 31.969 1 30.47 425 GLN B O 1
ATOM 7339 N N . ALA B 1 426 ? 20.281 23.766 31.578 1 32.47 426 ALA B N 1
ATOM 7340 C CA . ALA B 1 426 ? 20.281 24 33.031 1 32.47 426 ALA B CA 1
ATOM 7341 C C . ALA B 1 426 ? 20.781 22.766 33.781 1 32.47 426 ALA B C 1
ATOM 7343 O O . ALA B 1 426 ? 21.547 22.875 34.719 1 32.47 426 ALA B O 1
ATOM 7344 N N . ASP B 1 427 ? 20.109 21.547 33.875 1 30.31 427 ASP B N 1
ATOM 7345 C CA . ASP B 1 427 ? 20.359 20.641 34.969 1 30.31 427 ASP B CA 1
ATOM 7346 C C . ASP B 1 427 ? 21.547 19.719 34.656 1 30.31 427 ASP B C 1
ATOM 7348 O O . ASP B 1 427 ? 21.438 18.797 33.844 1 30.31 427 ASP B O 1
ATOM 7352 N N . GLN B 1 428 ? 22.812 20.109 34.688 1 27 428 GLN B N 1
ATOM 7353 C CA . GLN B 1 428 ? 24.031 19.312 34.75 1 27 428 GLN B CA 1
ATOM 7354 C C . GLN B 1 428 ? 24 18.297 35.875 1 27 428 GLN B C 1
ATOM 7356 O O . GLN B 1 428 ? 24.781 18.375 36.812 1 27 428 GLN B O 1
ATOM 7361 N N . THR B 1 429 ? 22.922 17.969 36.531 1 27.97 429 THR B N 1
ATOM 7362 C CA . THR B 1 429 ? 23.219 16.969 37.562 1 27.97 429 THR B CA 1
ATOM 7363 C C . THR B 1 429 ? 23.781 15.695 36.938 1 27.97 429 THR B C 1
ATOM 7365 O O . THR B 1 429 ? 23.406 15.344 35.812 1 27.97 429 THR B O 1
ATOM 7368 N N . ASN B 1 430 ? 24.891 14.977 37.531 1 27.27 430 ASN B N 1
ATOM 7369 C CA . ASN B 1 430 ? 25.812 13.883 37.281 1 27.27 430 ASN B CA 1
ATOM 7370 C C . ASN B 1 430 ? 25.078 12.57 37.062 1 27.27 430 ASN B C 1
ATOM 7372 O O . ASN B 1 430 ? 24.766 11.844 38 1 27.27 430 ASN B O 1
ATOM 7376 N N . PHE B 1 431 ? 24.016 12.477 36.406 1 26.67 431 PHE B N 1
ATOM 7377 C CA . PHE B 1 431 ? 23.5 11.125 36.219 1 26.67 431 PHE B CA 1
ATOM 7378 C C . PHE B 1 431 ? 24.484 10.273 35.438 1 26.67 431 PHE B C 1
ATOM 7380 O O . PHE B 1 431 ? 24.359 10.133 34.219 1 26.67 431 PHE B O 1
ATOM 7387 N N . PHE B 1 432 ? 25.859 10.422 35.531 1 26.56 432 PHE B N 1
ATOM 7388 C CA . PHE B 1 432 ? 26.844 9.602 34.844 1 26.56 432 PHE B CA 1
ATOM 7389 C C . PHE B 1 432 ? 26.641 8.125 35.125 1 26.56 432 PHE B C 1
ATOM 7391 O O . PHE B 1 432 ? 26.953 7.266 34.312 1 26.56 432 PHE B O 1
ATOM 7398 N N . GLU B 1 433 ? 26.281 7.691 36.375 1 25.88 433 GLU B N 1
ATOM 7399 C CA . GLU B 1 433 ? 26.734 6.363 36.781 1 25.88 433 GLU B CA 1
ATOM 7400 C C . GLU B 1 433 ? 25.906 5.27 36.094 1 25.88 433 GLU B C 1
ATOM 7402 O O . GLU B 1 433 ? 26.438 4.207 35.781 1 25.88 433 GLU B O 1
ATOM 7407 N N . ILE B 1 434 ? 24.625 5.422 36.031 1 26.05 434 ILE B N 1
ATOM 7408 C CA . ILE B 1 434 ? 23.922 4.141 35.969 1 26.05 434 ILE B CA 1
ATOM 7409 C C . ILE B 1 434 ? 23.859 3.67 34.531 1 26.05 434 ILE B C 1
ATOM 7411 O O . ILE B 1 434 ? 23.719 2.475 34.25 1 26.05 434 ILE B O 1
ATOM 7415 N N . GLY B 1 435 ? 24.047 4.551 33.594 1 25.25 435 GLY B N 1
ATOM 7416 C CA . GLY B 1 435 ? 23.578 4.121 32.281 1 25.25 435 GLY B CA 1
ATOM 7417 C C . GLY B 1 435 ? 24.562 3.201 31.578 1 25.25 435 GLY B C 1
ATOM 7418 O O . GLY B 1 435 ? 24.312 2.768 30.453 1 25.25 435 GLY B O 1
ATOM 7419 N N . PHE B 1 436 ? 25.828 3.082 32.125 1 27.73 436 PHE B N 1
ATOM 7420 C CA . PHE B 1 436 ? 26.781 2.32 31.312 1 27.73 436 PHE B CA 1
ATOM 7421 C C . PHE B 1 436 ? 26.422 0.842 31.297 1 27.73 436 PHE B C 1
ATOM 7423 O O . PHE B 1 436 ? 26.891 0.09 30.438 1 27.73 436 PHE B O 1
ATOM 7430 N N . TYR B 1 437 ? 25.781 0.361 32.344 1 27.12 437 TYR B N 1
ATOM 7431 C CA . TYR B 1 437 ? 25.781 -1.093 32.469 1 27.12 437 TYR B CA 1
ATOM 7432 C C . TYR B 1 437 ? 24.875 -1.729 31.422 1 27.12 437 TYR B C 1
ATOM 7434 O O . TYR B 1 437 ? 25.141 -2.838 30.953 1 27.12 437 TYR B O 1
ATOM 7442 N N . LEU B 1 438 ? 23.797 -1.075 31.109 1 25.8 438 LEU B N 1
ATOM 7443 C CA . LEU B 1 438 ? 22.875 -1.954 30.391 1 25.8 438 LEU B CA 1
ATOM 7444 C C . LEU B 1 438 ? 23.281 -2.104 28.938 1 25.8 438 LEU B C 1
ATOM 7446 O O . LEU B 1 438 ? 22.688 -2.885 28.203 1 25.8 438 LEU B O 1
ATOM 7450 N N . GLN B 1 439 ? 24.172 -1.265 28.453 1 25.02 439 GLN B N 1
ATOM 7451 C CA . GLN B 1 439 ? 24.375 -1.433 27.016 1 25.02 439 GLN B CA 1
ATOM 7452 C C . GLN B 1 439 ? 25.172 -2.707 26.734 1 25.02 439 GLN B C 1
ATOM 7454 O O . GLN B 1 439 ? 25.234 -3.148 25.578 1 25.02 439 GLN B O 1
ATOM 7459 N N . SER B 1 440 ? 25.969 -3.18 27.656 1 27.03 440 SER B N 1
ATOM 7460 C CA . SER B 1 440 ? 26.906 -4.223 27.266 1 27.03 440 SER B CA 1
ATOM 7461 C C . SER B 1 440 ? 26.172 -5.516 26.906 1 27.03 440 SER B C 1
ATOM 7463 O O . SER B 1 440 ? 26.75 -6.406 26.281 1 27.03 440 SER B O 1
ATOM 7465 N N . ILE B 1 441 ? 25.094 -5.762 27.578 1 27.14 441 ILE B N 1
ATOM 7466 C CA . ILE B 1 441 ? 24.688 -7.156 27.438 1 27.14 441 ILE B CA 1
ATOM 7467 C C . ILE B 1 441 ? 24.125 -7.387 26.031 1 27.14 441 ILE B C 1
ATOM 7469 O O . ILE B 1 441 ? 24.328 -8.453 25.438 1 27.14 441 ILE B O 1
ATOM 7473 N N . VAL B 1 442 ? 23.547 -6.387 25.469 1 26.02 442 VAL B N 1
ATOM 7474 C CA . VAL B 1 442 ? 22.75 -6.84 24.328 1 26.02 442 VAL B CA 1
ATOM 7475 C C . VAL B 1 442 ? 23.672 -7.043 23.125 1 26.02 442 VAL B C 1
ATOM 7477 O O . VAL B 1 442 ? 23.234 -7.562 22.078 1 26.02 442 VAL B O 1
ATOM 7480 N N . ILE B 1 443 ? 24.906 -6.523 23.141 1 25.59 443 ILE B N 1
ATOM 7481 C CA . ILE B 1 443 ? 25.672 -6.684 21.922 1 25.59 443 ILE B CA 1
ATOM 7482 C C . ILE B 1 443 ? 25.969 -8.164 21.688 1 25.59 443 ILE B C 1
ATOM 7484 O O . ILE B 1 443 ? 26.062 -8.617 20.531 1 25.59 443 ILE B O 1
ATOM 7488 N N . ILE B 1 444 ? 26.156 -8.93 22.75 1 25.23 444 ILE B N 1
ATOM 7489 C CA . ILE B 1 444 ? 26.766 -10.234 22.516 1 25.23 444 ILE B CA 1
ATOM 7490 C C . ILE B 1 444 ? 25.812 -11.117 21.719 1 25.23 444 ILE B C 1
ATOM 7492 O O . ILE B 1 444 ? 26.234 -11.867 20.844 1 25.23 444 ILE B O 1
ATOM 7496 N N . LEU B 1 445 ? 24.547 -11.078 21.984 1 25.58 445 LEU B N 1
ATOM 7497 C CA . LEU B 1 445 ? 23.812 -12.234 21.469 1 25.58 445 LEU B CA 1
ATOM 7498 C C . LEU B 1 445 ? 23.609 -12.117 19.969 1 25.58 445 LEU B C 1
ATOM 7500 O O . LEU B 1 445 ? 23.25 -13.102 19.312 1 25.58 445 LEU B O 1
ATOM 7504 N N . GLY B 1 446 ? 23.625 -10.961 19.438 1 23.83 446 GLY B N 1
ATOM 7505 C CA . GLY B 1 446 ? 23.188 -10.953 18.062 1 23.83 446 GLY B CA 1
ATOM 7506 C C . GLY B 1 446 ? 24.219 -11.5 17.094 1 23.83 446 GLY B C 1
ATOM 7507 O O . GLY B 1 446 ? 23.938 -11.656 15.906 1 23.83 446 GLY B O 1
ATOM 7508 N N . GLY B 1 447 ? 25.5 -11.516 17.453 1 24.36 447 GLY B N 1
ATOM 7509 C CA . GLY B 1 447 ? 26.5 -11.945 16.484 1 24.36 447 GLY B CA 1
ATOM 7510 C C . GLY B 1 447 ? 26.328 -13.391 16.062 1 24.36 447 GLY B C 1
ATOM 7511 O O . GLY B 1 447 ? 26.859 -13.805 15.023 1 24.36 447 GLY B O 1
ATOM 7512 N N . PHE B 1 448 ? 25.891 -14.227 16.969 1 23.91 448 PHE B N 1
ATOM 7513 C CA . PHE B 1 448 ? 26.078 -15.641 16.656 1 23.91 448 PHE B CA 1
ATOM 7514 C C . PHE B 1 448 ? 25.203 -16.062 15.484 1 23.91 448 PHE B C 1
ATOM 7516 O O . PHE B 1 448 ? 25.484 -17.047 14.812 1 23.91 448 PHE B O 1
ATOM 7523 N N . ALA B 1 449 ? 24.078 -15.461 15.312 1 23.11 449 ALA B N 1
ATOM 7524 C CA . ALA B 1 449 ? 23.203 -16.281 14.484 1 23.11 449 ALA B CA 1
ATOM 7525 C C . ALA B 1 449 ? 23.609 -16.188 13.016 1 23.11 449 ALA B C 1
ATOM 7527 O O . ALA B 1 449 ? 23.031 -16.891 12.164 1 23.11 449 ALA B O 1
ATOM 7528 N N . PHE B 1 450 ? 24.438 -15.273 12.633 1 21.75 450 PHE B N 1
ATOM 7529 C CA . PHE B 1 450 ? 24.656 -15.281 11.188 1 21.75 450 PHE B CA 1
ATOM 7530 C C . PHE B 1 450 ? 25.516 -16.469 10.773 1 21.75 450 PHE B C 1
ATOM 7532 O O . PHE B 1 450 ? 25.516 -16.859 9.609 1 21.75 450 PHE B O 1
ATOM 7539 N N . TYR B 1 451 ? 26.469 -16.953 11.617 1 21.92 451 TYR B N 1
ATOM 7540 C CA . TYR B 1 451 ? 27.469 -17.828 11.031 1 21.92 451 TYR B CA 1
ATOM 7541 C C . TYR B 1 451 ? 26.875 -19.156 10.617 1 21.92 451 TYR B C 1
ATOM 7543 O O . TYR B 1 451 ? 27.344 -19.797 9.664 1 21.92 451 TYR B O 1
ATOM 7551 N N . ARG B 1 452 ? 25.938 -19.688 11.312 1 21.55 452 ARG B N 1
ATOM 7552 C CA . ARG B 1 452 ? 25.859 -21.125 11.148 1 21.55 452 ARG B CA 1
ATOM 7553 C C . ARG B 1 452 ? 25.375 -21.5 9.75 1 21.55 452 ARG B C 1
ATOM 7555 O O . ARG B 1 452 ? 25.688 -22.562 9.227 1 21.55 452 ARG B O 1
ATOM 7562 N N . SER B 1 453 ? 24.453 -20.828 9.203 1 21.95 453 SER B N 1
ATOM 7563 C CA . SER B 1 453 ? 23.828 -21.781 8.281 1 21.95 453 SER B CA 1
ATOM 7564 C C . SER B 1 453 ? 24.688 -22 7.047 1 21.95 453 SER B C 1
ATOM 7566 O O . SER B 1 453 ? 24.281 -22.719 6.125 1 21.95 453 SER B O 1
ATOM 7568 N N . ASN B 1 454 ? 25.859 -21.312 6.891 1 21.47 454 ASN B N 1
ATOM 7569 C CA . ASN B 1 454 ? 26.547 -21.656 5.66 1 21.47 454 ASN B CA 1
ATOM 7570 C C . ASN B 1 454 ? 27.234 -23.016 5.773 1 21.47 454 ASN B C 1
ATOM 7572 O O . ASN B 1 454 ? 27.953 -23.438 4.863 1 21.47 454 ASN B O 1
ATOM 7576 N N . LEU B 1 455 ? 27.594 -23.516 6.98 1 21.16 455 LEU B N 1
ATOM 7577 C CA . LEU B 1 455 ? 28.578 -24.594 6.996 1 21.16 455 LEU B CA 1
ATOM 7578 C C . LEU B 1 455 ? 28.062 -25.812 6.234 1 21.16 455 LEU B C 1
ATOM 7580 O O . LEU B 1 455 ? 28.859 -26.578 5.68 1 21.16 455 LEU B O 1
ATOM 7584 N N . ASN B 1 456 ? 26.906 -26.281 6.375 1 21.48 456 ASN B N 1
ATOM 7585 C CA . ASN B 1 456 ? 26.844 -27.734 6.227 1 21.48 456 ASN B CA 1
ATOM 7586 C C . ASN B 1 456 ? 27.062 -28.156 4.773 1 21.48 456 ASN B C 1
ATOM 7588 O O . ASN B 1 456 ? 27 -29.344 4.453 1 21.48 456 ASN B O 1
ATOM 7592 N N . LYS B 1 457 ? 26.891 -27.344 3.762 1 22.84 457 LYS B N 1
ATOM 7593 C CA . LYS B 1 457 ? 26.891 -28.094 2.514 1 22.84 457 LYS B CA 1
ATOM 7594 C C . LYS B 1 457 ? 28.312 -28.516 2.141 1 22.84 457 LYS B C 1
ATOM 7596 O O . LYS B 1 457 ? 28.5 -29.344 1.25 1 22.84 457 LYS B O 1
ATOM 7601 N N . LYS B 1 458 ? 29.484 -27.891 2.518 1 23.27 458 LYS B N 1
ATOM 7602 C CA . LYS B 1 458 ? 30.641 -28.312 1.726 1 23.27 458 LYS B CA 1
ATOM 7603 C C . LYS B 1 458 ? 31.188 -29.656 2.205 1 23.27 458 LYS B C 1
ATOM 7605 O O . LYS B 1 458 ? 32.094 -30.219 1.585 1 23.27 458 LYS B O 1
ATOM 7610 N N . LYS B 1 459 ? 31.203 -30.031 3.385 1 21.33 459 LYS B N 1
ATOM 7611 C CA . LYS B 1 459 ? 32.281 -30.969 3.717 1 21.33 459 LYS B CA 1
ATOM 7612 C C . LYS B 1 459 ? 32.062 -32.281 2.99 1 21.33 459 LYS B C 1
ATOM 7614 O O . LYS B 1 459 ? 32.719 -33.281 3.328 1 21.33 459 LYS B O 1
ATOM 7619 N N . LEU B 1 460 ? 31.141 -32.562 2.127 1 17.7 460 LEU B N 1
ATOM 7620 C CA . LEU B 1 460 ? 31.219 -33.938 1.699 1 17.7 460 LEU B CA 1
ATOM 7621 C C . LEU B 1 460 ? 32.406 -34.156 0.756 1 17.7 460 LEU B C 1
ATOM 7623 O O . LEU B 1 460 ? 32.219 -34.156 -0.465 1 17.7 460 LEU B O 1
ATOM 7627 N N . GLU B 1 461 ? 33.562 -33.344 0.839 1 18.84 461 GLU B N 1
ATOM 7628 C CA . GLU B 1 461 ? 34.719 -33.781 0.039 1 18.84 461 GLU B CA 1
ATOM 7629 C C . GLU B 1 461 ? 35.125 -35.219 0.388 1 18.84 461 GLU B C 1
ATOM 7631 O O . GLU B 1 461 ? 35.375 -35.531 1.552 1 18.84 461 GLU B O 1
ATOM 7636 N N . PHE B 1 462 ? 34.844 -36.219 -0.434 1 16.48 462 PHE B N 1
ATOM 7637 C CA . PHE B 1 462 ? 35.25 -37.594 -0.573 1 16.48 462 PHE B CA 1
ATOM 7638 C C . PHE B 1 462 ? 36.75 -37.719 -0.708 1 16.48 462 PHE B C 1
ATOM 7640 O O . PHE B 1 462 ? 37.344 -37.062 -1.579 1 16.48 462 PHE B O 1
ATOM 7647 N N . LYS B 1 463 ? 37.562 -38 0.302 1 21.69 463 LYS B N 1
ATOM 7648 C CA . LYS B 1 463 ? 38.938 -38.5 0.387 1 21.69 463 LYS B CA 1
ATOM 7649 C C . LYS B 1 463 ? 39.188 -39.656 -0.587 1 21.69 463 LYS B C 1
ATOM 7651 O O . LYS B 1 463 ? 40.312 -40.156 -0.709 1 21.69 463 LYS B O 1
ATOM 7656 N N . GLN B 1 464 ? 38.312 -40.469 -1.227 1 16.83 464 GLN B N 1
ATOM 7657 C CA . GLN B 1 464 ? 38.75 -41.844 -1.439 1 16.83 464 GLN B CA 1
ATOM 7658 C C . GLN B 1 464 ? 39.781 -41.938 -2.553 1 16.83 464 GLN B C 1
ATOM 7660 O O . GLN B 1 464 ? 39.438 -41.969 -3.734 1 16.83 464 GLN B O 1
ATOM 7665 N N . PHE B 1 465 ? 40.812 -41.094 -2.766 1 18.05 465 PHE B N 1
ATOM 7666 C CA . PHE B 1 465 ? 41.688 -41.406 -3.881 1 18.05 465 PHE B CA 1
ATOM 7667 C C . PHE B 1 465 ? 42.562 -42.625 -3.547 1 18.05 465 PHE B C 1
ATOM 7669 O O . PHE B 1 465 ? 43.75 -42.469 -3.211 1 18.05 465 PHE B O 1
ATOM 7676 N N . SER B 1 466 ? 42.469 -43.562 -2.592 1 17.05 466 SER B N 1
ATOM 7677 C CA . SER B 1 466 ? 43.594 -44.469 -2.445 1 17.05 466 SER B CA 1
ATOM 7678 C C . SER B 1 466 ? 43.969 -45.094 -3.785 1 17.05 466 SER B C 1
ATOM 7680 O O . SER B 1 466 ? 45.125 -45.031 -4.191 1 17.05 466 SER B O 1
ATOM 7682 N N . ASP B 1 467 ? 43.719 -46.438 -4.031 1 17.83 467 ASP B N 1
ATOM 7683 C CA . ASP B 1 467 ? 44.5 -47.656 -4.137 1 17.83 467 ASP B CA 1
ATOM 7684 C C . ASP B 1 467 ? 44.938 -47.906 -5.578 1 17.83 467 ASP B C 1
ATOM 7686 O O . ASP B 1 467 ? 46.094 -48.281 -5.824 1 17.83 467 ASP B O 1
ATOM 7690 N N . CYS B 1 468 ? 44.156 -48.281 -6.684 1 18.09 468 CYS B N 1
ATOM 7691 C CA . CYS B 1 468 ? 44.406 -49.562 -7.297 1 18.09 468 CYS B CA 1
ATOM 7692 C C . CYS B 1 468 ? 45.531 -49.469 -8.336 1 18.09 468 CYS B C 1
ATOM 7694 O O . CYS B 1 468 ? 45.312 -48.938 -9.43 1 18.09 468 CYS B O 1
ATOM 7696 N N . GLU B 1 469 ? 46.781 -49.031 -8.031 1 18.59 469 GLU B N 1
ATOM 7697 C CA . GLU B 1 469 ? 47.875 -49.344 -8.945 1 18.59 469 GLU B CA 1
ATOM 7698 C C . GLU B 1 469 ? 48.031 -50.844 -9.109 1 18.59 469 GLU B C 1
ATOM 7700 O O . GLU B 1 469 ? 48.375 -51.562 -8.164 1 18.59 469 GLU B O 1
ATOM 7705 N N . VAL B 1 470 ? 47.219 -51.688 -9.703 1 19.64 470 VAL B N 1
ATOM 7706 C CA . VAL B 1 470 ? 47.5 -53.031 -10.203 1 19.64 470 VAL B CA 1
ATOM 7707 C C . VAL B 1 470 ? 48.719 -53 -11.102 1 19.64 470 VAL B C 1
ATOM 7709 O O . VAL B 1 470 ? 48.969 -52.031 -11.789 1 19.64 470 VAL B O 1
ATOM 7712 N N . GLY B 1 471 ? 49.688 -54.062 -11.094 1 19.92 471 GLY B N 1
ATOM 7713 C CA . GLY B 1 471 ? 50.812 -54.906 -11.477 1 19.92 471 GLY B CA 1
ATOM 7714 C C . GLY B 1 471 ? 50.719 -55.375 -12.922 1 19.92 471 GLY B C 1
ATOM 7715 O O . GLY B 1 471 ? 51.5 -56.219 -13.344 1 19.92 471 GLY B O 1
ATOM 7716 N N . LEU B 1 472 ? 49.969 -55.094 -13.953 1 20.05 472 LEU B N 1
ATOM 7717 C CA . LEU B 1 472 ? 50.281 -55.969 -15.078 1 20.05 472 LEU B CA 1
ATOM 7718 C C . LEU B 1 472 ? 51.719 -55.75 -15.531 1 20.05 472 LEU B C 1
ATOM 7720 O O . LEU B 1 472 ? 52.281 -54.688 -15.391 1 20.05 472 LEU B O 1
ATOM 7724 N N . THR B 1 473 ? 52.562 -56.938 -15.961 1 20.98 473 THR B N 1
ATOM 7725 C CA . THR B 1 473 ? 53.469 -57.75 -16.75 1 20.98 473 THR B CA 1
ATOM 7726 C C . THR B 1 473 ? 53.594 -57.188 -18.172 1 20.98 473 THR B C 1
ATOM 7728 O O . THR B 1 473 ? 54.625 -57.312 -18.797 1 20.98 473 THR B O 1
ATOM 7731 N N . HIS B 1 474 ? 52.906 -56.562 -19.094 1 21.5 474 HIS B N 1
ATOM 7732 C CA . HIS B 1 474 ? 53.75 -56.562 -20.266 1 21.5 474 HIS B CA 1
ATOM 7733 C C . HIS B 1 474 ? 54.906 -55.562 -20.094 1 21.5 474 HIS B C 1
ATOM 7735 O O . HIS B 1 474 ? 54.719 -54.5 -19.484 1 21.5 474 HIS B O 1
#

InterPro domains:
  IPR000560 Histidine phosphatase superfamily, clade-2 [PF00328] (52-367)
  IPR000560 Histidine phosphatase superfamily, clade-2 [cd07061] (24-368)
  IPR029033 Histidine phosphatase superfamily [G3DSA:3.40.50.1240] (17-400)
  IPR029033 Histidine phosphatase superfamily [SSF53254] (20-414)
  IPR033379 Histidine acid phosphatase active site [PS00616] (23-37)
  IPR050645 Histidine Acid Phosphatase [PTHR11567] (19-393)

Sequence (948 aa):
MTKKISSTFLLLLLALAFANAELKFVFQLYRHGARGPINDWFNGGEQKDIYNELTPTGERQHYNLGSKMREEYKGFLPSKFNHSEIYVRSTDMNRTLMSAASHLQGMFPENTGDFLPSNLTDNYTLPYFAGAKNYLPNQKTALPHNIQVVPIHTQPKKGDLVLQPDSNCQYYDDIRLAFYAQKKETIDFITQQFNTTYQQYSLLANKTFSNFDDMEDVDDTLQCNRYNAKWVPQISQELKANATYLSSLAWNFWYNQPELLRALNTPFLNQLMDYLNPVVQGKNVNGLKWVMFSAHDTNVQLISAALNLTSIDCLLHKRFPDKFKPSTPYYNCEFAPEFASSLIFELYQADVKVDEQINKGDFYIRLRRDGKYMNLCERNSTLCSMKEFTQRVSWFAYDFNAVCNTPPSKAVLSTQIITQSHNPQADQTNFFEIGFYLQSIVIILGGFAFYRSNLNKKKLEFKQFSDCEVGLTHMTKKISSTFLLLLLALAFANAELKFVFQLYRHGARGPINDWFNGGEQKDIYNELTPTGERQHYNLGSKMREEYKGFLPSKFNHSEIYVRSTDMNRTLMSAASHLQGMFPENTGDFLPSNLTDNYTLPYFAGAKNYLPNQKTALPHNIQVVPIHTQPKKGDLVLQPDSNCQYYDDIRLAFYAQKKETIDFITQQFNTTYQQYSLLANKTFSNFDDMEDVDDTLQCNRYNAKWVPQISQELKANATYLSSLAWNFWYNQPELLRALNTPFLNQLMDYLNPVVQGKNVNGLKWVMFSAHDTNVQLISAALNLTSIDCLLHKRFPDKFKPSTPYYNCEFAPEFASSLIFELYQADVKVDEQINKGDFYIRLRRDGKYMNLCERNSTLCSMKEFTQRVSWFAYDFNAVCNTPPSKAVLSTQIITQSHNPQADQTNFFEIGFYLQSIVIILGGFAFYRSNLNKKKLEFKQFSDCEVGLTH

Radius of gyration: 33.48 Å; Cα contacts (8 Å, |Δi|>4): 1579; chains: 2; bounding box: 111×102×95 Å

Secondary structure (DSSP, 8-state):
--SSSSTHHHH--------SEEEEEEEEEEE---B--SS-TTTGGGGGGGTTPBPHHHHHHHHHHHHHHHHHTBTTB-SS--TTTEEEEEESSHHHHHHHHHHHHHHS-TT-S-B--TT--GGGGS-S-TT---S-TT--BSSGGG------EEE-STT-TTT-TGGG-TTHHHHHHHHHHHTHHHHHHHHHHTHHHHHHHHHHHTS---SHHHHHHHHHHHHHHHHTT-------HHHHHHHHHHHHHHHHHHH-SHHHHHHHHHHHHHHHHHHHHHHHTT--TT---EEEEEE-HHHHHHHHHHTTS--HHHHHHHH-TTTS--SS--S----SPPTT-EEEEEEEEESS--BTTB-TT-EEEEEEETTEE--TTSSS-S-EEHHHHHHHHHHH---HHHHHSSPPPTTTTS---------TTS------SGGGTTHHHHHHHHHHHHHGGGTTTT-----TT---------/--GGGSSHHHH--------SEEEEEEEEEEE---B--SS-TTTGGGGGGGTT-B-HHHHHHHHHHHHHHHHHTBTTB-SS--TTTEEEEEESSHHHHHHHHHHHHHHS-TT-S-B--TT--GGGGS-S-TT---S-TT--BSSGGG------EEE-STT-TTT-TGGG-TTHHHHHHHHHHHTHHHHHHHHHHTHHHHHHHHHHHTS---SHHHHHHHHHHHHHHHHTT-------HHHHHHHHHHHHHHHHHHH--HHHHHHHHHHHHHHHHHHHHHHHTT--TT---EEEEEE-HHHHHHHHHHTTS--HHHHHHHH-TTTS--SS--S----SPPTT-EEEEEEEEESS--BTTB-TT-EEEEEEETTEE--TTSSS-S-EEHHHHHHHHHHH---HHHHHSSPPPTTTTS---------TTS------SGGGTTHHHHHHHHTGGGTGGGGGGTT---------------

Nearest PDB structures (foldseek):
  1nd5-assembly1_B  TM=8.384E-01  e=6.155E-21  Homo sapiens
  1rpt-assembly1_A-2  TM=8.272E-01  e=1.339E-19  Rattus norvegicus
  7d2f-assembly1_B  TM=7.968E-01  e=4.544E-20  Legionella pneumophila subsp. pneumophila str. Philadelphia 1
  4job-assembly1_A  TM=7.139E-01  e=7.061E-17  Homo sapiens
  6rxd-assembly2_B  TM=5.005E-01  e=7.094E-09  Bifidobacterium longum subsp. infantis ATCC 15697 = JCM 1222 = DSM 20088